Protein 3S6L (pdb70)

Organism: Burkholderia pseudomallei (strain 1710b) (NCBI:txid320372)

InterPro domains:
  IPR005594 Trimeric autotransporter adhesin YadA-like, C-terminal membrane anchor domain [PF03895] (1568-1626)
  IPR008635 Trimeric autotransporter adhesin YadA-like, stalk domain [PF05662] (474-515)
  IPR008635 Trimeric autotransporter adhesin YadA-like, stalk domain [PF05662] (814-853)
  IPR008635 Trimeric autotransporter adhesin YadA-like, stalk domain [PF05662] (1276-1317)
  IPR008635 Trimeric autotransporter adhesin YadA-like, stalk domain [PF05662] (1521-1562)
  IPR008640 Trimeric autotransporter adhesin YadA-like, head domain [PF05658] (141-167)
  IPR008640 Trimeric autotransporter adhesin YadA-like, head domain [PF05658] (169-194)
  IPR008640 Trimeric autotransporter adhesin YadA-like, head domain [PF05658] (197-223)
  IPR008640 Trimeric autotransporter adhesin YadA-like, head domain [PF05658] (250-276)
  IPR008640 Trimeric autotransporter adhesin YadA-like, head domain [PF05658] (296-322)
  IPR008640 Trimeric autotransporter adhesin YadA-like, head domain [PF05658] (324-347)
  IPR008640 Trimeric autotransporter adhesin YadA-like, head domain [PF05658] (352-376)
  IPR008640 Trimeric autotransporter adhesin YadA-like, head domain [PF05658] (380-404)
  IPR008640 Trimeric autotransporter adhesin YadA-like, head domain [PF05658] (412-434)
  IPR008640 Trimeric autotransporter adhesin YadA-like, head domain [PF05658] (1099-1123)
  IPR008640 Trimeric autotransporter adhesin YadA-like, head domain [PF05658] (1141-1164)
  IPR008640 Trimeric autotransporter adhesin YadA-like, head domain [PF05658] (1169-1193)
  IPR008640 Trimeric autotransporter adhesin YadA-like, head domain [PF05658] (1197-1223)
  IPR008640 Trimeric autotransporter adhesin YadA-like, head domain [PF05658] (1421-1445)
  IPR008640 Trimeric autotransporter adhesin YadA-like, head domain [PF05658] (1463-1489)

Solvent-accessible surface area: 28335 Å² total; per-residue (Å²): 69,119,63,41,119,135,22,12,2,8,7,5,98,66,5,86,11,72,22,18,45,0,0,0,4,0,6,54,1,36,0,59,3,59,29,0,0,0,0,0,29,44,1,48,0,43,5,72,62,0,0,0,0,0,12,43,1,40,0,56,2,59,6,0,0,0,0,0,18,33,1,10,0,42,6,80,9,0,0,0,1,0,27,17,0,10,0,18,5,74,40,0,0,0,1,0,2,51,0,3,0,0,0,52,41,2,0,0,2,1,2,62,0,23,1,41,29,69,73,1,0,1,0,2,28,151,68,93,47,5,37,0,16,22,0,20,71,8,115,84,15,38,2,0,0,1,7,79,35,7,120,52,21,66,136,79,106,67,34,123,130,21,7,2,2,13,19,91,70,15,70,0,70,21,13,48,0,0,0,4,0,6,57,0,32,0,57,2,60,27,0,0,0,0,0,28,42,1,56,0,45,5,74,64,0,0,0,0,0,9,44,0,38,0,56,2,56,7,0,0,0,0,0,20,31,1,12,0,45,7,79,13,0,0,0,1,0,27,17,1,7,0,24,6,73,46,0,0,0,0,0,0,40,0,2,0,4,4,68,42,1,0,0,1,0,3,54,0,24,2,52,28,86,53,1,0,2,1,2,31,153,66,94,48,6,36,0,13,18,0,20,72,7,118,86,14,39,2,0,0,1,7,82,35,6,147,69,84,67,124,61,46,122,137,18,12,2,8,9,5,112,59,5,84,9,70,19,19,47,0,0,0,4,0,5,56,0,35,0,57,4,61,26,0,0,0,0,0,28,42,0,60,0,44,5,71,62,0,0,0,0,0,11,45,0,42,0,58,3,58,7,0,0,0,0,0,16,33,1,10,0,63,7,79,10,0,0,0,2,0,28,20,1,71,0,42,6,76,40,0,0,0,0,0,3,95,0,38,0,51,9,75,43,1,0,0,2,0,2,81,0,63,1,86,30,75,76,1,0,0,0,3,28,92,67,124,39,5,36,0,14,20,0,20,72,7,116,84,16,38,2,0,0,1,7,82,34,6,119,55,54,109,131,142,120,108,51,119,135,44,12,46,8,24,36,141,60,5,82,8,70,25,17,92,0,49,0,56,18,24,53,0,37,0,56,3,60,67,0,50,1,91,17,89,43,1,57,0,43,4,75,108,0,39,0,54,20,75,43,0,40,0,54,3,57,37,0,49,0,40,19,76,31,1,11,0,61,7,78,36,0,39,3,122,12,80,20,1,16,0,25,6,76,80,0,42,0,72,16,42,54,0,4,0,3,0,54,80,3,18,0,57,20,45,86,0,24,1,32,50,77,113,37,83,24,77,6,38,148,65,95,128,114,210,102,76,158,58,81,80,20,158,101,87,146,66,69,83,24,105,108,62,104,145,45,98,104,83,99,120,108,146,118,106,51,122,129,44,13,46,6,26,36,142,67,4,82,8,72,22,10,95,0,47,0,56,17,24,57,0,38,0,57,2,59,62,0,48,1,92,17,89,41,1,56,0,44,8,74,108,0,37,0,55,19,74,44,1,43,0,53,2,59,35,0,47,0,41,19,75,34,1,9,0,46,7,76,34,0,40,3,122,12,80,16,0,10,0,19,6,76,83,0,43,0,71,18,39,50,0,3,0,0,0,50,87,3,18,0,57,18,48,80,0,28,1,44,50,76,112,37,82,24,74,6,38,158,64,95,129,113,209,103,76,159,59,80,80,20,159,99,85,146,66,69,84,24,101,110,61,105,143,44,110,147,102,131

Secondary structure (DSSP, 8-state):
-EE-TTS-EEESTT-EE-SSS-EEESTT-EE-STT-EEESTT-B--STT-EEESTT-B--STT-EEESTT-B--STT-EEESTT-EE-STT-EEESTT-EE-STT-EEESTT-EE-STTEEESSBTTB-BEEESBPPP-STTSBPBHHHHHHH--/-EE-TTS-EEESTT-EE-SSS-EEESTT-EE-STT-EEESTT-EE-STT-EEESTT-B--STT-EEESTT-B--STT-EEESTT-EE-STT-EEESTT-EE-STT-EEESTT-EE-STTEEESSBTTB-BEEESBPPP-STTSBPBHHHHHT-/-EE-TTS-EEESTT-EE-SSS-EEESTT-EE-STT-EEESTT-EE-STT-EEESTT-EE-STT-EEESTT-B--STT-EEESTT-EE-STT-EEESTT-EE-STT-EEESTT-EE-STTEEESSBTTB-BEEESBPPP-STTSBPBHHHHHHH--/-EE-TTS-EEESTT-EE-SSS-EEESTT-EE-STT-EEESTT-EE-STT-EEESTT-EE-STT-EEESTT-B--STT-EEESTT-EE-STT-EEESTT-EE-STT-EEESTT-EE-STT-EESSBTTB-----S-PPP-STTSPP-HHHHHHHHHHH-/-EE-TTS-EEESTT-EE-SSS-EEESTT-EE-STT-EEESTT-EE-STT-EEESTT-EE-STT-EEESTT-EE-STT-EEESTT-EE-STT-EEESTT-EE-STT-EEESTT-EE-STT-EESS-TT------S-PPP-STTSPP-HHHHHHHHH-

CATH classification: 2.150.10.10

Sequence (777 aa):
VRTSSLGDTSAGNGANASGGNGTAVGGAASASGTDATALGQASNASGNHSTALGQASSASGSGSTAVGQGAGAPGDGASAFGQGALASGTDSTALGAHSTAAAPNSAAIGANSVASAPNSVSFGSRGHERRLTNVAPGIDGTDAANMNQLWGVQSVRTSSLGDTSAGNGANASGGNGTAVGGAASASGTDATALGQASNASGNHSTALGQASSASGSGSTAVGQGAGAPGDGASAFGQGALASGTDSTALGAHSTAAAPNSAAIGANSVASAPNSVSFGSRGHERRLTNVAPGIDGTDAANMNQLWGVVRTSSLGDTSAGNGANASGGNGTAVGGAASASGTDATALGQASNASGNHSTALGQASSASGSGSTAVGQGAGAPGDGASAFGQGALASGTDSTALGAHSTAAAPNSAAIGANSVASAPNSVSFGSRGHERRLTNVAPGIDGTDAANMNQLWGVQSVRTSSLGDTSAGNGANASGGNGTAVGGAASASGTDATALGQASNASGNHSTALGQASSASGSGSTAVGQGAGAPGDGASAFGQGALASGTDSTALGAHSTAAAPNSAAIGANSVASAPNSVSFGSRGHERRLTNVAPGIDGTDAANMNQLWGVQSSVDVRTSSLGDTSAGNGANASGGNGTAVGGAASASGTDATALGQASNASGNHSTALGQASSASGSGSTAVGQGAGAPGDGASAFGQGALASGTDSTALGAHSTAAAPNSAAIGANSVASAPNSVSFGSRGHERRLTNVAPGIDGTDAANMNQLWGVQSS

B-factor: mean 24.87, std 8.52, range [2.0, 108.97]

Radius of gyration: 27.1 Å; Cα contacts (8 Å, |Δi|>4): 3332; chains: 5; bounding box: 103×67×65 Å

Nearest PDB structures (foldseek):
  3s6l-assembly2_D  TM=1.005E+00  e=2.474E-25  Burkholderia pseudomallei 1710b
  7o23-assembly1_A  TM=7.208E-01  e=6.051E-11  Burkholderia pseudomallei 1026b
  2yo3-assembly1_C  TM=9.864E-01  e=4.115E-05  Saccharomyces cerevisiae
  2yo3-assembly1_A  TM=9.088E-01  e=3.118E-05  Saccharomyces cerevisiae
  3wp8-assembly1_A-3  TM=7.854E-01  e=1.057E-04  Acinetobacter sp. Tol 5

Structure (mmCIF, N/CA/C/O backbone):
data_3S6L
#
_entry.id   3S6L
#
_cell.length_a   144.000
_cell.length_b   144.000
_cell.length_c   144.000
_cell.angle_alpha   90.000
_cell.angle_beta   90.000
_cell.angle_gamma   90.000
#
_symmetry.space_group_name_H-M   'P 21 3'
#
loop_
_entity.id
_entity.type
_entity.pdbx_description
1 polymer 'Hep_Hag family'
2 non-polymer 'IODIDE ION'
3 non-polymer 'ZINC ION'
4 non-polymer 'CHLORIDE ION'
5 water water
#
loop_
_atom_site.group_PDB
_atom_site.id
_atom_site.type_symbol
_atom_site.label_atom_id
_atom_site.label_alt_id
_atom_site.label_comp_id
_atom_site.label_asym_id
_atom_site.label_entity_id
_atom_site.label_seq_id
_atom_site.pdbx_PDB_ins_code
_atom_site.Cartn_x
_atom_site.Cartn_y
_atom_site.Cartn_z
_atom_site.occupancy
_atom_site.B_iso_or_equiv
_atom_site.auth_seq_id
_atom_site.auth_comp_id
_atom_site.auth_asym_id
_atom_site.auth_atom_id
_atom_site.pdbx_PDB_model_num
ATOM 1 N N . VAL A 1 16 ? 10.351 70.443 40.134 1.00 30.14 11 VAL A N 1
ATOM 2 C CA . VAL A 1 16 ? 9.092 69.815 39.569 1.00 30.38 11 VAL A CA 1
ATOM 3 C C . VAL A 1 16 ? 8.719 70.358 38.180 1.00 30.72 11 VAL A C 1
ATOM 4 O O . VAL A 1 16 ? 8.316 71.505 38.055 1.00 32.09 11 VAL A O 1
ATOM 8 N N . ARG A 1 17 ? 8.837 69.546 37.136 1.00 30.10 12 ARG A N 1
ATOM 9 C CA . ARG A 1 17 ? 8.437 70.005 35.807 1.00 30.80 12 ARG A CA 1
ATOM 10 C C . ARG A 1 17 ? 7.086 69.392 35.428 1.00 30.66 12 ARG A C 1
ATOM 11 O O . ARG A 1 17 ? 6.800 68.235 35.755 1.00 30.24 12 ARG A O 1
ATOM 19 N N . THR A 1 18 ? 6.247 70.171 34.768 1.00 30.78 13 THR A N 1
ATOM 20 C CA . THR A 1 18 ? 4.926 69.692 34.391 1.00 31.95 13 THR A CA 1
ATOM 21 C C . THR A 1 18 ? 4.655 69.951 32.897 1.00 32.64 13 THR A C 1
ATOM 22 O O . THR A 1 18 ? 5.210 70.882 32.307 1.00 32.84 13 THR A O 1
ATOM 26 N N . SER A 1 19 ? 3.843 69.114 32.259 1.00 32.67 14 SER A N 1
ATOM 27 C CA . SER A 1 19 ? 3.455 69.414 30.870 1.00 33.58 14 SER A CA 1
ATOM 28 C C . SER A 1 19 ? 1.952 69.720 30.787 1.00 34.29 14 SER A C 1
ATOM 29 O O . SER A 1 19 ? 1.191 69.415 31.714 1.00 34.64 14 SER A O 1
ATOM 32 N N . SER A 1 20 ? 1.528 70.278 29.655 1.00 34.64 15 SER A N 1
ATOM 33 C CA . SER A 1 20 ? 0.116 70.496 29.365 1.00 34.87 15 SER A CA 1
ATOM 34 C C . SER A 1 20 ? -0.609 69.182 29.067 1.00 34.51 15 SER A C 1
ATOM 35 O O . SER A 1 20 ? -1.830 69.175 28.880 1.00 34.69 15 SER A O 1
ATOM 38 N N . LEU A 1 21 ? 0.131 68.078 29.009 1.00 33.09 16 LEU A N 1
ATOM 39 C CA . LEU A 1 21 ? -0.481 66.776 28.685 1.00 32.89 16 LEU A CA 1
ATOM 40 C C . LEU A 1 21 ? -0.462 65.839 29.897 1.00 31.12 16 LEU A C 1
ATOM 41 O O . LEU A 1 21 ? -0.458 64.612 29.754 1.00 30.87 16 LEU A O 1
ATOM 46 N N . GLY A 1 22 ? -0.444 66.454 31.080 1.00 29.80 17 GLY A N 1
ATOM 47 C CA . GLY A 1 22 ? -0.555 65.772 32.344 1.00 27.90 17 GLY A CA 1
ATOM 48 C C . GLY A 1 22 ? 0.678 65.034 32.842 1.00 26.55 17 GLY A C 1
ATOM 49 O O . GLY A 1 22 ? 0.557 64.184 33.698 1.00 26.14 17 GLY A O 1
ATOM 50 N N . ASP A 1 23 ? 1.856 65.368 32.330 1.00 26.16 18 ASP A N 1
ATOM 51 C CA . ASP A 1 23 ? 3.103 64.751 32.795 1.00 25.65 18 ASP A CA 1
ATOM 52 C C . ASP A 1 23 ? 3.684 65.494 33.987 1.00 25.31 18 ASP A C 1
ATOM 53 O O . ASP A 1 23 ? 3.533 66.714 34.068 1.00 25.81 18 ASP A O 1
ATOM 58 N N . THR A 1 24 ? 4.334 64.754 34.898 1.00 24.38 19 THR A N 1
ATOM 59 C CA . THR A 1 24 ? 5.056 65.311 36.047 1.00 24.32 19 THR A CA 1
ATOM 60 C C . THR A 1 24 ? 6.385 64.616 36.218 1.00 24.50 19 THR A C 1
ATOM 61 O O . THR A 1 24 ? 6.464 63.387 36.168 1.00 24.54 19 THR A O 1
ATOM 65 N N . SER A 1 25 ? 7.443 65.392 36.414 1.00 25.07 20 SER A N 1
ATOM 66 C CA . SER A 1 25 ? 8.743 64.812 36.748 1.00 25.13 20 SER A CA 1
ATOM 67 C C . SER A 1 25 ? 9.512 65.633 37.774 1.00 25.21 20 SER A C 1
ATOM 68 O O . SER A 1 25 ? 9.443 66.867 37.783 1.00 25.28 20 SER A O 1
ATOM 71 N N . ALA A 1 26 ? 10.243 64.928 38.640 1.00 24.66 21 ALA A N 1
ATOM 72 C CA . ALA A 1 26 ? 11.135 65.558 39.616 1.00 24.54 21 ALA A CA 1
ATOM 73 C C . ALA A 1 26 ? 12.364 64.676 39.803 1.00 24.79 21 ALA A C 1
ATOM 74 O O . ALA A 1 26 ? 12.231 63.438 39.927 1.00 24.00 21 ALA A O 1
ATOM 76 N N . GLY A 1 27 ? 13.534 65.314 39.847 1.00 25.01 22 GLY A N 1
ATOM 77 C CA . GLY A 1 27 ? 14.821 64.624 40.025 1.00 26.47 22 GLY A CA 1
ATOM 78 C C . GLY A 1 27 ? 15.757 64.990 38.892 1.00 27.58 22 GLY A C 1
ATOM 79 O O . GLY A 1 27 ? 15.292 65.377 37.824 1.00 27.18 22 GLY A O 1
ATOM 80 N N . ASN A 1 28 ? 17.071 64.911 39.117 1.00 29.30 23 ASN A N 1
ATOM 81 C CA . ASN A 1 28 ? 18.023 65.152 38.030 1.00 31.26 23 ASN A CA 1
ATOM 82 C C . ASN A 1 28 ? 17.786 64.207 36.862 1.00 30.73 23 ASN A C 1
ATOM 83 O O . ASN A 1 28 ? 17.872 62.983 37.033 1.00 29.91 23 ASN A O 1
ATOM 88 N N . GLY A 1 29 ? 17.451 64.775 35.692 1.00 30.41 24 GLY A N 1
ATOM 89 C CA . GLY A 1 29 ? 17.252 63.972 34.472 1.00 29.70 24 GLY A CA 1
ATOM 90 C C . GLY A 1 29 ? 15.963 63.146 34.483 1.00 29.44 24 GLY A C 1
ATOM 91 O O . GLY A 1 29 ? 15.799 62.242 33.672 1.00 29.78 24 GLY A O 1
ATOM 92 N N . ALA A 1 30 ? 15.043 63.445 35.396 1.00 28.17 25 ALA A N 1
ATOM 93 C CA . ALA A 1 30 ? 13.743 62.772 35.406 1.00 27.61 25 ALA A CA 1
ATOM 94 C C . ALA A 1 30 ? 12.903 63.200 34.202 1.00 27.55 25 ALA A C 1
ATOM 95 O O . ALA A 1 30 ? 12.917 64.357 33.810 1.00 27.88 25 ALA A O 1
ATOM 97 N N . ASN A 1 31 ? 12.189 62.267 33.590 1.00 27.66 26 ASN A N 1
ATOM 98 C CA . ASN A 1 31 ? 11.450 62.602 32.374 1.00 28.92 26 ASN A CA 1
ATOM 99 C C . ASN A 1 31 ? 10.204 61.751 32.181 1.00 28.02 26 ASN A C 1
ATOM 100 O O . ASN A 1 31 ? 10.251 60.514 32.154 1.00 27.67 26 ASN A O 1
ATOM 105 N N . ALA A 1 32 ? 9.081 62.445 32.079 1.00 27.35 27 ALA A N 1
ATOM 106 C CA . ALA A 1 32 ? 7.800 61.834 31.873 1.00 26.34 27 ALA A CA 1
ATOM 107 C C . ALA A 1 32 ? 7.318 62.423 30.546 1.00 26.84 27 ALA A C 1
ATOM 108 O O . ALA A 1 32 ? 7.019 63.602 30.462 1.00 26.98 27 ALA A O 1
ATOM 110 N N . SER A 1 33 ? 7.277 61.621 29.497 1.00 27.15 28 SER A N 1
ATOM 111 C CA . SER A 1 33 ? 7.004 62.179 28.183 1.00 28.72 28 SER A CA 1
ATOM 112 C C . SER A 1 33 ? 5.881 61.484 27.406 1.00 28.69 28 SER A C 1
ATOM 113 O O . SER A 1 33 ? 5.768 61.674 26.203 1.00 29.69 28 SER A O 1
ATOM 116 N N . GLY A 1 34 ? 5.071 60.664 28.061 1.00 27.57 29 GLY A N 1
ATOM 117 C CA . GLY A 1 34 ? 4.139 59.833 27.323 1.00 26.77 29 GLY A CA 1
ATOM 118 C C . GLY A 1 34 ? 2.700 60.300 27.328 1.00 26.85 29 GLY A C 1
ATOM 119 O O . GLY A 1 34 ? 1.899 59.841 26.506 1.00 28.18 29 GLY A O 1
ATOM 120 N N . GLY A 1 35 ? 2.372 61.228 28.224 1.00 25.89 30 GLY A N 1
ATOM 121 C CA . GLY A 1 35 ? 0.992 61.657 28.421 1.00 25.03 30 GLY A CA 1
ATOM 122 C C . GLY A 1 35 ? 0.556 61.001 29.721 1.00 24.39 30 GLY A C 1
ATOM 123 O O . GLY A 1 35 ? 0.690 59.762 29.884 1.00 23.60 30 GLY A O 1
ATOM 124 N N . ASN A 1 36 ? 0.052 61.828 30.637 1.00 23.11 31 ASN A N 1
ATOM 125 C CA . ASN A 1 36 ? -0.333 61.407 31.982 1.00 22.39 31 ASN A CA 1
ATOM 126 C C . ASN A 1 36 ? 0.778 60.599 32.656 1.00 21.53 31 ASN A C 1
ATOM 127 O O . ASN A 1 36 ? 0.533 59.648 33.376 1.00 20.51 31 ASN A O 1
ATOM 132 N N . GLY A 1 37 ? 2.017 61.000 32.405 1.00 22.05 32 GLY A N 1
ATOM 133 C CA . GLY A 1 37 ? 3.166 60.314 32.959 1.00 21.30 32 GLY A CA 1
ATOM 134 C C . GLY A 1 37 ? 3.651 60.927 34.241 1.00 20.77 32 GLY A C 1
ATOM 135 O O . GLY A 1 37 ? 3.402 62.094 34.518 1.00 21.38 32 GLY A O 1
ATOM 136 N N . THR A 1 38 ? 4.330 60.122 35.045 1.00 20.17 33 THR A N 1
ATOM 137 C CA . THR A 1 38 ? 4.910 60.614 36.285 1.00 19.84 33 THR A CA 1
ATOM 138 C C . THR A 1 38 ? 6.211 59.890 36.458 1.00 20.09 33 THR A C 1
ATOM 139 O O . THR A 1 38 ? 6.306 58.673 36.283 1.00 20.02 33 THR A O 1
ATOM 143 N N . ALA A 1 39 ? 7.239 60.647 36.766 1.00 20.50 34 ALA A N 1
ATOM 144 C CA . ALA A 1 39 ? 8.578 60.080 36.823 1.00 21.09 34 ALA A CA 1
ATOM 145 C C . ALA A 1 39 ? 9.288 60.801 37.934 1.00 21.41 34 ALA A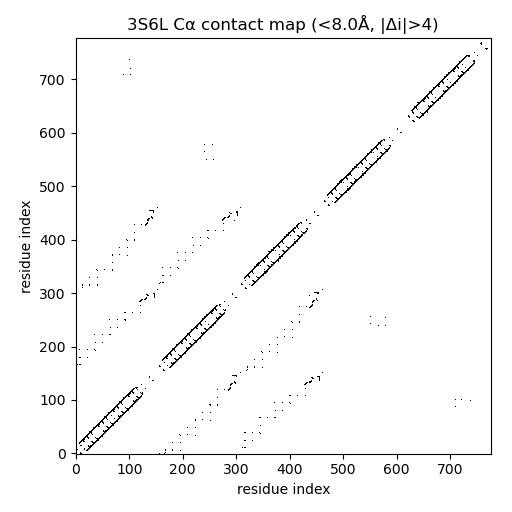 C 1
ATOM 146 O O . ALA A 1 39 ? 9.569 62.007 37.816 1.00 22.86 34 ALA A O 1
ATOM 148 N N . VAL A 1 40 ? 9.580 60.080 39.005 1.00 21.30 35 VAL A N 1
ATOM 149 C CA . VAL A 1 40 ? 10.182 60.709 40.168 1.00 21.28 35 VAL A CA 1
ATOM 150 C C . VAL A 1 40 ? 11.432 59.966 40.617 1.00 21.15 35 VAL A C 1
ATOM 151 O O . VAL A 1 40 ? 11.378 58.776 40.907 1.00 20.78 35 VAL A O 1
ATOM 155 N N . GLY A 1 41 ? 12.556 60.685 40.642 1.00 21.54 36 GLY A N 1
ATOM 156 C CA . GLY A 1 41 ? 13.851 60.111 40.963 1.00 22.37 36 GLY A CA 1
ATOM 157 C C . GLY A 1 41 ? 14.963 60.433 39.956 1.00 23.15 36 GLY A C 1
ATOM 158 O O . GLY A 1 41 ? 14.706 60.812 38.804 1.00 22.89 36 GLY A O 1
ATOM 159 N N . GLY A 1 42 ? 16.204 60.260 40.400 1.00 23.03 37 GLY A N 1
ATOM 160 C CA . GLY A 1 42 ? 17.375 60.500 39.536 1.00 24.30 37 GLY A CA 1
ATOM 161 C C . GLY A 1 42 ? 17.302 59.630 38.296 1.00 24.21 37 GLY A C 1
ATOM 162 O O . GLY A 1 42 ? 17.230 58.396 38.392 1.00 23.54 37 GLY A O 1
ATOM 163 N N . ALA A 1 43 ? 17.302 60.280 37.135 1.00 24.37 38 ALA A N 1
ATOM 164 C CA . ALA A 1 43 ? 17.188 59.581 35.863 1.00 24.95 38 ALA A CA 1
ATOM 165 C C . ALA A 1 43 ? 15.947 58.673 35.777 1.00 24.92 38 ALA A C 1
ATOM 166 O O . ALA A 1 43 ? 15.911 57.777 34.937 1.00 25.37 38 ALA A O 1
ATOM 168 N N . ALA A 1 44 ? 14.922 58.916 36.612 1.00 24.35 39 ALA A N 1
ATOM 169 C CA . ALA A 1 44 ? 13.651 58.201 36.448 1.00 23.61 39 ALA A CA 1
ATOM 170 C C . ALA A 1 44 ? 13.038 58.500 35.084 1.00 24.00 39 ALA A C 1
ATOM 171 O O . ALA A 1 44 ? 13.048 59.647 34.617 1.00 23.82 39 ALA A O 1
ATOM 173 N N . SER A 1 45 ? 12.446 57.486 34.463 1.00 23.71 40 SER A N 1
ATOM 174 C CA . SER A 1 45 ? 11.877 57.694 33.145 1.00 23.86 40 SER A CA 1
ATOM 175 C C . SER A 1 45 ? 10.466 57.100 32.979 1.00 23.69 40 SER A C 1
ATOM 176 O O . SER A 1 45 ? 10.214 55.958 33.312 1.00 24.88 40 SER A O 1
ATOM 179 N N . ALA A 1 46 ? 9.529 57.876 32.484 1.00 23.27 41 ALA A N 1
ATOM 180 C CA . ALA A 1 46 ? 8.222 57.340 32.207 1.00 23.14 41 ALA A CA 1
ATOM 181 C C . ALA A 1 46 ? 7.844 57.706 30.756 1.00 23.62 41 ALA A C 1
ATOM 182 O O . ALA A 1 46 ? 7.266 58.764 30.505 1.00 22.78 41 ALA A O 1
ATOM 184 N N . SER A 1 47 ? 8.189 56.837 29.803 1.00 23.96 42 SER A N 1
ATOM 185 C CA . SER A 1 47 ? 7.976 57.169 28.394 1.00 24.82 42 SER A CA 1
ATOM 186 C C . SER A 1 47 ? 6.724 56.556 27.764 1.00 25.16 42 SER A C 1
ATOM 187 O O . SER A 1 47 ? 6.315 57.001 26.697 1.00 26.07 42 SER A O 1
ATOM 190 N N . GLY A 1 48 ? 6.123 55.544 28.402 1.00 24.75 43 GLY A N 1
ATOM 191 C CA . GLY A 1 48 ? 4.918 54.890 27.847 1.00 25.01 43 GLY A CA 1
ATOM 192 C C . GLY A 1 48 ? 3.714 55.793 28.085 1.00 25.20 43 GLY A C 1
ATOM 193 O O . GLY A 1 48 ? 3.785 56.700 28.897 1.00 25.33 43 GLY A O 1
ATOM 194 N N . THR A 1 49 ? 2.597 55.572 27.413 1.00 25.35 44 THR A N 1
ATOM 195 C CA . THR A 1 49 ? 1.421 56.385 27.752 1.00 26.16 44 THR A CA 1
ATOM 196 C C . THR A 1 49 ? 0.885 55.995 29.152 1.00 24.36 44 THR A C 1
ATOM 197 O O . THR A 1 49 ? 0.898 54.821 29.491 1.00 23.81 44 THR A O 1
ATOM 201 N N . ASP A 1 50 ? 0.446 56.975 29.957 1.00 23.75 45 ASP A N 1
ATOM 202 C CA . ASP A 1 50 ? -0.171 56.716 31.275 1.00 22.78 45 ASP A CA 1
ATOM 203 C C . ASP A 1 50 ? 0.804 55.954 32.195 1.00 21.87 45 ASP A C 1
ATOM 204 O O . ASP A 1 50 ? 0.425 55.055 32.941 1.00 21.59 45 ASP A O 1
ATOM 209 N N . ALA A 1 51 ? 2.076 56.323 32.144 1.00 21.18 46 ALA A N 1
ATOM 210 C CA . ALA A 1 51 ? 3.107 55.500 32.762 1.00 20.10 46 ALA A CA 1
ATOM 211 C C . ALA A 1 51 ? 3.580 56.162 34.043 1.00 19.61 46 ALA A C 1
ATOM 212 O O . ALA A 1 51 ? 3.515 57.381 34.158 1.00 20.18 46 ALA A O 1
ATOM 214 N N . THR A 1 52 ? 4.050 55.363 34.998 1.00 18.68 47 THR A N 1
ATOM 215 C CA . THR A 1 52 ? 4.424 55.886 36.317 1.00 18.35 47 THR A CA 1
ATOM 216 C C . THR A 1 52 ? 5.712 55.224 36.773 1.00 18.28 47 THR A C 1
ATOM 217 O O . THR A 1 52 ? 5.773 54.003 36.887 1.00 18.84 47 THR A O 1
ATOM 221 N N . ALA A 1 53 ? 6.742 56.030 37.007 1.00 18.48 48 ALA A N 1
ATOM 222 C CA . ALA A 1 53 ? 8.066 55.543 37.431 1.00 18.51 48 ALA A CA 1
ATOM 223 C C . ALA A 1 53 ? 8.483 56.243 38.714 1.00 18.63 48 ALA A C 1
ATOM 224 O O . ALA A 1 53 ? 8.433 57.478 38.808 1.00 19.28 48 ALA A O 1
ATOM 226 N N . LEU A 1 54 ? 8.902 55.471 39.703 1.00 17.78 49 LEU A N 1
ATOM 227 C CA . LEU A 1 54 ? 9.376 56.067 40.931 1.00 17.91 49 LEU A CA 1
ATOM 228 C C . LEU A 1 54 ? 10.679 55.379 41.315 1.00 18.16 49 LEU A C 1
ATOM 229 O O . LEU A 1 54 ? 10.752 54.138 41.355 1.00 18.48 49 LEU A O 1
ATOM 234 N N . GLY A 1 55 ? 11.697 56.181 41.591 1.00 18.47 50 GLY A N 1
ATOM 235 C CA . GLY A 1 55 ? 12.997 55.674 42.027 1.00 18.89 50 GLY A CA 1
ATOM 236 C C . GLY A 1 55 ? 14.113 55.984 41.048 1.00 18.75 50 GLY A C 1
ATOM 237 O O . GLY A 1 55 ? 13.850 56.227 39.867 1.00 19.54 50 GLY A O 1
ATOM 238 N N . GLN A 1 56 ? 15.357 55.981 41.524 1.00 18.18 51 GLN A N 1
ATOM 239 C CA . GLN A 1 56 ? 16.499 56.315 40.651 1.00 19.43 51 GLN A CA 1
ATOM 240 C C . GLN A 1 56 ? 16.641 55.232 39.555 1.00 19.97 51 GLN A C 1
ATOM 241 O O . GLN A 1 56 ? 16.498 54.043 39.807 1.00 20.18 51 GLN A O 1
ATOM 247 N N . ALA A 1 57 ? 16.911 55.662 38.340 1.00 20.85 52 ALA A N 1
ATOM 248 C CA . ALA A 1 57 ? 16.936 54.780 37.152 1.00 21.82 52 ALA A CA 1
ATOM 249 C C . ALA A 1 57 ? 15.670 53.919 36.911 1.00 21.26 52 ALA A C 1
ATOM 250 O O . ALA A 1 57 ? 15.707 52.989 36.097 1.00 22.08 52 ALA A O 1
ATOM 252 N N . SER A 1 58 ? 14.557 54.223 37.584 1.00 21.55 53 SER A N 1
ATOM 253 C CA . SER A 1 58 ? 13.325 53.484 37.312 1.00 20.58 53 SER A CA 1
ATOM 254 C C . SER A 1 58 ? 12.851 53.769 35.883 1.00 21.53 53 SER A C 1
ATOM 255 O O . SER A 1 58 ? 13.092 54.864 35.311 1.00 21.04 53 SER A O 1
ATOM 258 N N . ASN A 1 59 ? 12.180 52.786 35.296 1.00 21.24 54 ASN A N 1
ATOM 259 C CA . ASN A 1 59 ? 11.875 52.882 33.883 1.00 22.78 54 ASN A CA 1
ATOM 260 C C . ASN A 1 59 ? 10.522 52.271 33.540 1.00 21.95 54 ASN A C 1
ATOM 261 O O . ASN A 1 59 ? 10.367 51.027 33.517 1.00 21.74 54 ASN A O 1
ATOM 266 N N . ALA A 1 60 ? 9.558 53.153 33.255 1.00 20.35 55 ALA A N 1
ATOM 267 C CA . ALA A 1 60 ? 8.231 52.727 32.886 1.00 19.05 55 ALA A CA 1
ATOM 268 C C . ALA A 1 60 ? 7.983 53.041 31.430 1.00 19.06 55 ALA A C 1
ATOM 269 O O . ALA A 1 60 ? 7.349 54.048 31.111 1.00 18.29 55 ALA A O 1
ATOM 271 N N . SER A 1 61 ? 8.446 52.162 30.544 1.00 18.94 56 SER A N 1
ATOM 272 C CA . SER A 1 61 ? 8.423 52.478 29.116 1.00 20.49 56 SER A CA 1
ATOM 273 C C . SER A 1 61 ? 7.259 51.789 28.412 1.00 21.05 56 SER A C 1
ATOM 274 O O . SER A 1 61 ? 6.915 52.143 27.294 1.00 21.68 56 SER A O 1
ATOM 277 N N . GLY A 1 62 ? 6.644 50.809 29.059 1.00 20.14 57 GLY A N 1
ATOM 278 C CA . GLY A 1 62 ? 5.426 50.263 28.492 1.00 20.93 57 GLY A CA 1
ATOM 279 C C . GLY A 1 62 ? 4.281 51.264 28.568 1.00 20.88 57 GLY A C 1
ATOM 280 O O . GLY A 1 62 ? 4.253 52.154 29.432 1.00 20.44 57 GLY A O 1
ATOM 281 N N . ASN A 1 63 ? 3.340 51.139 27.654 1.00 21.41 58 ASN A N 1
ATOM 282 C CA . ASN A 1 63 ? 2.099 51.869 27.779 1.00 22.42 58 ASN A CA 1
ATOM 283 C C . ASN A 1 63 ? 1.334 51.294 29.007 1.00 21.53 58 ASN A C 1
ATOM 284 O O . ASN A 1 63 ? 1.306 50.052 29.219 1.00 21.39 58 ASN A O 1
ATOM 289 N N . HIS A 1 64 ? 0.758 52.179 29.818 1.00 20.30 59 HIS A N 1
ATOM 290 C CA . HIS A 1 64 ? 0.060 51.777 31.065 1.00 20.69 59 HIS A CA 1
ATOM 291 C C . HIS A 1 64 ? 0.974 50.982 32.025 1.00 19.46 59 HIS A C 1
ATOM 292 O O . HIS A 1 64 ? 0.526 50.077 32.714 1.00 19.02 59 HIS A O 1
ATOM 299 N N . SER A 1 65 ? 2.256 51.323 32.043 1.00 18.59 60 SER A N 1
ATOM 300 C CA . SER A 1 65 ? 3.210 50.587 32.882 1.00 18.66 60 SER A CA 1
ATOM 301 C C . SER A 1 65 ? 3.523 51.344 34.169 1.00 17.82 60 SER A C 1
ATOM 302 O O . SER A 1 65 ? 3.355 52.568 34.240 1.00 17.52 60 SER A O 1
ATOM 305 N N . THR A 1 66 ? 3.931 50.595 35.190 1.00 16.88 61 THR A N 1
ATOM 306 C CA . THR A 1 66 ? 4.199 51.170 36.485 1.00 16.98 61 THR A CA 1
ATOM 307 C C . THR A 1 66 ? 5.503 50.557 37.022 1.00 16.53 61 THR A C 1
ATOM 308 O O . THR A 1 66 ? 5.623 49.346 37.181 1.00 16.47 61 THR A O 1
ATOM 312 N N . ALA A 1 67 ? 6.501 51.381 37.256 1.00 16.03 62 ALA A N 1
ATOM 313 C CA . ALA A 1 67 ? 7.786 50.846 37.723 1.00 16.63 62 ALA A CA 1
ATOM 314 C C . ALA A 1 67 ? 8.209 51.569 38.992 1.00 16.35 62 ALA A C 1
ATOM 315 O O . ALA A 1 67 ? 8.470 52.757 38.968 1.00 17.18 62 ALA A O 1
ATOM 317 N N . LEU A 1 68 ? 8.235 50.867 40.118 1.00 16.99 63 LEU A N 1
ATOM 318 C CA . LEU A 1 68 ? 8.425 51.558 41.418 1.00 16.74 63 LEU A CA 1
ATOM 319 C C . LEU A 1 68 ? 9.509 50.844 42.188 1.00 16.98 63 LEU A C 1
ATOM 320 O O . LEU A 1 68 ? 9.357 49.673 42.524 1.00 17.28 63 LEU A O 1
ATOM 325 N N . GLY A 1 69 ? 10.604 51.543 42.446 1.00 16.72 64 GLY A N 1
ATOM 326 C CA . GLY A 1 69 ? 11.766 50.942 43.063 1.00 17.13 64 GLY A CA 1
ATOM 327 C C . GLY A 1 69 ? 12.982 51.307 42.246 1.00 17.73 64 GLY A C 1
ATOM 328 O O . GLY A 1 69 ? 12.870 51.486 41.024 1.00 17.72 64 GLY A O 1
ATOM 329 N N . GLN A 1 70 ? 14.132 51.431 42.914 1.00 17.80 65 GLN A N 1
ATOM 330 C CA . GLN A 1 70 ? 15.366 51.815 42.247 1.00 19.10 65 GLN A CA 1
ATOM 331 C C . GLN A 1 70 ? 15.712 50.766 41.177 1.00 19.69 65 GLN A C 1
ATOM 332 O O . GLN A 1 70 ? 15.690 49.552 41.437 1.00 19.83 65 GLN A O 1
ATOM 338 N N . ALA A 1 71 ? 16.002 51.243 39.976 1.00 19.37 66 ALA A N 1
ATOM 339 C CA . ALA A 1 71 ? 16.336 50.378 38.860 1.00 19.98 66 ALA A CA 1
ATOM 340 C C . ALA A 1 71 ? 15.217 49.400 38.489 1.00 19.60 66 ALA A C 1
ATOM 341 O O . ALA A 1 71 ? 15.480 48.429 37.838 1.00 20.30 66 ALA A O 1
ATOM 343 N N . SER A 1 72 ? 13.962 49.654 38.860 1.00 19.28 67 SER A N 1
ATOM 344 C CA . SER A 1 72 ? 12.897 48.754 38.378 1.00 19.05 67 SER A CA 1
ATOM 345 C C . SER A 1 72 ? 12.591 49.031 36.901 1.00 19.18 67 SER A C 1
ATOM 346 O O . SER A 1 72 ? 12.908 50.107 36.386 1.00 19.54 67 SER A O 1
ATOM 349 N N . SER A 1 73 ? 11.973 48.076 36.227 1.00 18.47 68 SER A N 1
ATOM 350 C CA . SER A 1 73 ? 11.670 48.245 34.809 1.00 19.46 68 SER A CA 1
ATOM 351 C C . SER A 1 73 ? 10.344 47.575 34.482 1.00 18.83 68 SER A C 1
ATOM 352 O O . SER A 1 73 ? 10.089 46.436 34.902 1.00 19.43 68 SER A O 1
ATOM 355 N N . ALA A 1 74 ? 9.487 48.299 33.783 1.00 18.08 69 ALA A N 1
ATOM 356 C CA . ALA A 1 74 ? 8.207 47.782 33.319 1.00 18.10 69 ALA A CA 1
ATOM 357 C C . ALA A 1 74 ? 8.077 48.211 31.871 1.00 18.79 69 ALA A C 1
ATOM 358 O O . ALA A 1 74 ? 7.580 49.293 31.604 1.00 18.73 69 ALA A O 1
ATOM 360 N N . SER A 1 75 ? 8.564 47.372 30.949 1.00 19.83 70 SER A N 1
ATOM 361 C CA . SER A 1 75 ? 8.652 47.731 29.538 1.00 20.70 70 SER A CA 1
ATOM 362 C C . SER A 1 75 ? 7.540 47.070 28.724 1.00 20.74 70 SER A C 1
ATOM 363 O O . SER A 1 75 ? 7.306 47.435 27.563 1.00 21.32 70 SER A O 1
ATOM 366 N N . GLY A 1 76 ? 6.894 46.080 29.324 1.00 20.08 71 GLY A N 1
ATOM 367 C CA . GLY A 1 76 ? 5.755 45.454 28.705 1.00 21.67 71 GLY A CA 1
ATOM 368 C C . GLY A 1 76 ? 4.524 46.353 28.706 1.00 22.46 71 GLY A C 1
ATOM 369 O O . GLY A 1 76 ? 4.375 47.248 29.553 1.00 22.49 71 GLY A O 1
ATOM 370 N N . SER A 1 77 ? 3.635 46.116 27.753 1.00 22.88 72 SER A N 1
ATOM 371 C CA . SER A 1 77 ? 2.353 46.814 27.712 1.00 23.12 72 SER A CA 1
ATOM 372 C C . SER A 1 77 ? 1.515 46.418 28.918 1.00 21.55 72 SER A C 1
ATOM 373 O O . SER A 1 77 ? 1.286 45.248 29.159 1.00 21.23 72 SER A O 1
ATOM 376 N N . GLY A 1 78 ? 1.071 47.399 29.697 1.00 21.56 73 GLY A N 1
ATOM 377 C CA . GLY A 1 78 ? 0.211 47.125 30.870 1.00 20.16 73 GLY A CA 1
ATOM 378 C C . GLY A 1 78 ? 0.959 46.334 31.928 1.00 19.60 73 GLY A C 1
ATOM 379 O O . GLY A 1 78 ? 0.380 45.501 32.620 1.00 19.48 73 GLY A O 1
ATOM 380 N N . SER A 1 79 ? 2.249 46.595 32.049 1.00 18.65 74 SER A N 1
ATOM 381 C CA . SER A 1 79 ? 3.107 45.873 32.996 1.00 18.32 74 SER A CA 1
ATOM 382 C C . SER A 1 79 ? 3.348 46.687 34.277 1.00 17.64 74 SER A C 1
ATOM 383 O O . SER A 1 79 ? 3.279 47.922 34.273 1.00 17.61 74 SER A O 1
ATOM 386 N N . THR A 1 80 ? 3.679 45.983 35.349 1.00 17.11 75 THR A N 1
ATOM 387 C CA . THR A 1 80 ? 3.844 46.585 36.668 1.00 16.29 75 THR A CA 1
ATOM 388 C C . THR A 1 80 ? 5.047 45.884 37.301 1.00 16.81 75 THR A C 1
ATOM 389 O O . THR A 1 80 ? 5.119 44.635 37.343 1.00 16.71 75 THR A O 1
ATOM 393 N N . ALA A 1 81 ? 6.017 46.673 37.764 1.00 16.31 76 ALA A N 1
ATOM 394 C CA . ALA A 1 81 ? 7.186 46.108 38.444 1.00 15.88 76 ALA A CA 1
ATOM 395 C C . ALA A 1 81 ? 7.400 46.915 39.695 1.00 15.56 76 ALA A C 1
ATOM 396 O O . ALA A 1 81 ? 7.559 48.152 39.609 1.00 15.83 76 ALA A O 1
ATOM 398 N N . VAL A 1 82 ? 7.365 46.238 40.851 1.00 15.37 77 VAL A N 1
ATOM 399 C CA . VAL A 1 82 ? 7.459 46.929 42.141 1.00 16.24 77 VAL A CA 1
ATOM 400 C C . VAL A 1 82 ? 8.479 46.203 43.038 1.00 17.38 77 VAL A C 1
ATOM 401 O O . VAL A 1 82 ? 8.298 45.009 43.389 1.00 17.69 77 VAL A O 1
ATOM 405 N N . GLY A 1 83 ? 9.544 46.928 43.400 1.00 17.36 78 GLY A N 1
ATOM 406 C CA . GLY A 1 83 ? 10.658 46.377 44.155 1.00 17.73 78 GLY A CA 1
ATOM 407 C C . GLY A 1 83 ? 11.950 46.839 43.502 1.00 18.92 78 GLY A C 1
ATOM 408 O O . GLY A 1 83 ? 12.003 47.059 42.280 1.00 19.22 78 GLY A O 1
ATOM 409 N N . GLN A 1 84 ? 13.001 47.012 44.299 1.00 19.06 79 GLN A N 1
ATOM 410 C CA . GLN A 1 84 ? 14.280 47.383 43.718 1.00 19.44 79 G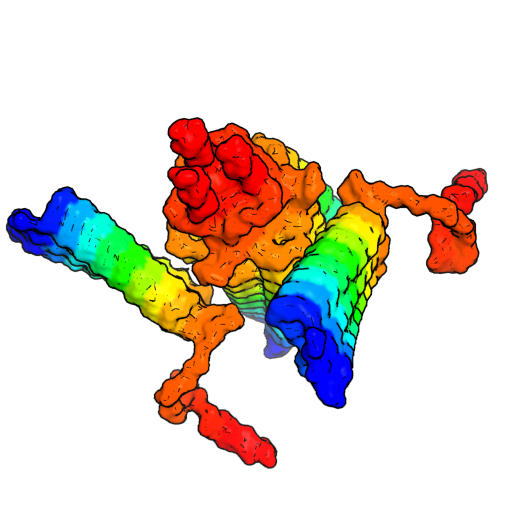LN A CA 1
ATOM 411 C C . GLN A 1 84 ? 14.663 46.332 42.658 1.00 19.58 79 GLN A C 1
ATOM 412 O O . GLN A 1 84 ? 14.557 45.113 42.880 1.00 19.75 79 GLN A O 1
ATOM 418 N N . GLY A 1 85 ? 15.093 46.809 41.496 1.00 20.03 80 GLY A N 1
ATOM 419 C CA . GLY A 1 85 ? 15.541 45.901 40.440 1.00 21.58 80 GLY A CA 1
ATOM 420 C C . GLY A 1 85 ? 14.479 44.919 39.936 1.00 21.57 80 GLY A C 1
ATOM 421 O O . GLY A 1 85 ? 14.833 43.940 39.295 1.00 22.73 80 GLY A O 1
ATOM 422 N N . ALA A 1 86 ? 13.193 45.191 40.188 1.00 20.22 81 ALA A N 1
ATOM 423 C CA . ALA A 1 86 ? 12.131 44.323 39.697 1.00 19.69 81 ALA A CA 1
ATOM 424 C C . ALA A 1 86 ? 11.885 44.573 38.223 1.00 19.17 81 ALA A C 1
ATOM 425 O O . ALA A 1 86 ? 12.052 45.680 37.755 1.00 19.42 81 ALA A O 1
ATOM 427 N N . GLY A 1 87 ? 11.470 43.535 37.505 1.00 18.13 82 GLY A N 1
ATOM 428 C CA . GLY A 1 87 ? 11.309 43.618 36.069 1.00 18.08 82 GLY A CA 1
ATOM 429 C C . GLY A 1 87 ? 10.018 43.001 35.548 1.00 17.80 82 GLY A C 1
ATOM 430 O O . GLY A 1 87 ? 9.631 41.912 35.937 1.00 17.00 82 GLY A O 1
ATOM 431 N N . ALA A 1 88 ? 9.371 43.708 34.636 1.00 17.91 83 ALA A N 1
ATOM 432 C CA . ALA A 1 88 ? 8.183 43.188 33.962 1.00 18.48 83 ALA A CA 1
ATOM 433 C C . ALA A 1 88 ? 8.212 43.483 32.461 1.00 18.49 83 ALA A C 1
ATOM 434 O O . ALA A 1 88 ? 7.515 44.393 32.000 1.00 19.72 83 ALA A O 1
ATOM 436 N N . PRO A 1 89 ? 9.047 42.757 31.679 1.00 19.60 84 PRO A N 1
ATOM 437 C CA . PRO A 1 89 ? 9.063 43.017 30.213 1.00 19.07 84 PRO A CA 1
ATOM 438 C C . PRO A 1 89 ? 7.864 42.447 29.468 1.00 20.10 84 PRO A C 1
ATOM 439 O O . PRO A 1 89 ? 7.669 42.739 28.290 1.00 20.77 84 PRO A O 1
ATOM 443 N N . GLY A 1 90 ? 7.088 41.586 30.120 1.00 20.59 85 GLY A N 1
ATOM 444 C CA . GLY A 1 90 ? 5.998 40.926 29.430 1.00 21.35 85 GLY A CA 1
ATOM 445 C C . GLY A 1 90 ? 4.755 41.809 29.356 1.00 21.75 85 GLY A C 1
ATOM 446 O O . GLY A 1 90 ? 4.504 42.626 30.257 1.00 20.76 85 GLY A O 1
ATOM 447 N N . ASP A 1 91 ? 3.981 41.629 28.284 1.00 22.00 86 ASP A N 1
ATOM 448 C CA . ASP A 1 91 ? 2.665 42.265 28.142 1.00 22.16 86 ASP A CA 1
ATOM 449 C C . ASP A 1 91 ? 1.724 41.670 29.200 1.00 21.59 86 ASP A C 1
ATOM 450 O O . ASP A 1 91 ? 1.603 40.444 29.351 1.00 22.32 86 ASP A O 1
ATOM 455 N N . GLY A 1 92 ? 1.097 42.535 29.980 1.00 20.97 87 GLY A N 1
ATOM 456 C CA . GLY A 1 92 ? 0.201 42.075 31.043 1.00 20.23 87 GLY A CA 1
ATOM 457 C C . GLY A 1 92 ? 0.912 41.462 32.246 1.00 19.40 87 GLY A C 1
ATOM 458 O O . GLY A 1 92 ? 0.290 40.701 33.019 1.00 19.25 87 GLY A O 1
ATOM 459 N N . ALA A 1 93 ? 2.202 41.769 32.393 1.00 17.96 88 ALA A N 1
ATOM 460 C CA . ALA A 1 93 ? 3.045 41.155 33.424 1.00 17.41 88 ALA A CA 1
ATOM 461 C C . ALA A 1 93 ? 3.152 42.014 34.676 1.00 17.58 88 ALA A C 1
ATOM 462 O O . ALA A 1 93 ? 3.255 43.251 34.574 1.00 17.28 88 ALA A O 1
ATOM 464 N N . SER A 1 94 ? 3.148 41.352 35.851 1.00 16.70 89 SER A N 1
ATOM 465 C CA . SER A 1 94 ? 3.213 42.027 37.140 1.00 16.10 89 SER A CA 1
ATOM 466 C C . SER A 1 94 ? 4.218 41.359 38.062 1.00 16.61 89 SER A C 1
ATOM 467 O O . SER A 1 94 ? 4.094 40.151 38.362 1.00 16.55 89 SER A O 1
ATOM 470 N N . ALA A 1 95 ? 5.209 42.139 38.513 1.00 16.41 90 ALA A N 1
ATOM 471 C CA . ALA A 1 95 ? 6.275 41.628 39.381 1.00 16.09 90 ALA A CA 1
ATOM 472 C C . ALA A 1 95 ? 6.323 42.442 40.663 1.00 16.34 90 ALA A C 1
ATOM 473 O O . ALA A 1 95 ? 6.382 43.670 40.638 1.00 17.22 90 ALA A O 1
ATOM 475 N N . PHE A 1 96 ? 6.291 41.730 41.782 1.00 17.11 91 PHE A N 1
ATOM 476 C CA . PHE A 1 96 ? 6.340 42.295 43.117 1.00 16.66 91 PHE A CA 1
ATOM 477 C C . PHE A 1 96 ? 7.455 41.637 43.924 1.00 16.72 91 PHE A C 1
ATOM 478 O O . PHE A 1 96 ? 7.466 40.412 44.124 1.00 15.97 91 PHE A O 1
ATOM 486 N N . GLY A 1 97 ? 8.388 42.461 44.396 1.00 16.47 92 GLY A N 1
ATOM 487 C CA . GLY A 1 97 ? 9.424 41.990 45.274 1.00 16.68 92 GLY A CA 1
ATOM 488 C C . GLY A 1 97 ? 10.756 42.332 44.655 1.00 17.60 92 GLY A C 1
ATOM 489 O O . GLY A 1 97 ? 10.857 42.437 43.422 1.00 17.82 92 GLY A O 1
ATOM 490 N N . GLN A 1 98 ? 11.774 42.509 45.491 1.00 16.68 93 GLN A N 1
ATOM 491 C CA . GLN A 1 98 ? 13.073 42.909 44.991 1.00 18.06 93 GLN A CA 1
ATOM 492 C C . GLN A 1 98 ? 13.589 41.853 43.996 1.00 18.50 93 GLN A C 1
ATOM 493 O O . GLN A 1 98 ? 13.545 40.649 44.307 1.00 18.96 93 GLN A O 1
ATOM 499 N N . GLY A 1 99 ? 14.046 42.288 42.812 1.00 18.63 94 GLY A N 1
ATOM 500 C CA . GLY A 1 99 ? 14.637 41.365 41.792 1.00 18.53 94 GLY A CA 1
ATOM 501 C C . GLY A 1 99 ? 13.646 40.358 41.214 1.00 19.40 94 GLY A C 1
ATOM 502 O O . GLY A 1 99 ? 14.040 39.330 40.639 1.00 20.39 94 GLY A O 1
ATOM 503 N N . ALA A 1 100 ? 12.347 40.623 41.390 1.00 18.56 95 ALA A N 1
ATOM 504 C CA . ALA A 1 100 ? 11.308 39.747 40.879 1.00 18.33 95 ALA A CA 1
ATOM 505 C C . ALA A 1 100 ? 11.211 40.008 39.375 1.00 18.38 95 ALA A C 1
ATOM 506 O O . ALA A 1 100 ? 11.395 41.137 38.934 1.00 17.95 95 ALA A O 1
ATOM 508 N N . LEU A 1 101 ? 10.920 38.971 38.599 1.00 17.77 96 LEU A N 1
ATOM 509 C CA . LEU A 1 101 ? 10.822 39.137 37.135 1.00 18.76 96 LEU A CA 1
ATOM 510 C C . LEU A 1 101 ? 9.575 38.420 36.614 1.00 17.97 96 LEU A C 1
ATOM 511 O O . LEU A 1 101 ? 9.411 37.227 36.843 1.00 18.71 96 LEU A O 1
ATOM 516 N N . ALA A 1 102 ? 8.680 39.162 35.977 1.00 17.06 97 ALA A N 1
ATOM 517 C CA . ALA A 1 102 ? 7.525 38.565 35.352 1.00 17.45 97 ALA A CA 1
ATOM 518 C C . ALA A 1 102 ? 7.725 38.844 33.866 1.00 18.42 97 ALA A C 1
ATOM 519 O O . ALA A 1 102 ? 7.430 39.941 33.388 1.00 17.73 97 ALA A O 1
ATOM 521 N N . SER A 1 103 ? 8.256 37.858 33.151 1.00 18.88 98 SER A N 1
ATOM 522 C CA . SER A 1 103 ? 8.676 38.089 31.775 1.00 20.41 98 SER A CA 1
ATOM 523 C C . SER A 1 103 ? 7.702 37.475 30.779 1.00 20.50 98 SER A C 1
ATOM 524 O O . SER A 1 103 ? 7.625 37.943 29.682 1.00 21.14 98 SER A O 1
ATOM 527 N N . GLY A 1 104 ? 6.976 36.425 31.177 1.00 20.97 99 GLY A N 1
ATOM 528 C CA . GLY A 1 104 ? 5.961 35.806 30.323 1.00 21.30 99 GLY A CA 1
ATOM 529 C C . GLY A 1 104 ? 4.820 36.781 30.063 1.00 21.86 99 GLY A C 1
ATOM 530 O O . GLY A 1 104 ? 4.501 37.639 30.913 1.00 19.98 99 GLY A O 1
ATOM 531 N N . THR A 1 105 ? 4.224 36.686 28.875 1.00 21.95 100 THR A N 1
ATOM 532 C CA . THR A 1 105 ? 2.943 37.373 28.633 1.00 22.63 100 THR A CA 1
ATOM 533 C C . THR A 1 105 ? 1.956 36.981 29.740 1.00 22.22 100 THR A C 1
ATOM 534 O O . THR A 1 105 ? 1.776 35.792 30.021 1.00 21.50 100 THR A O 1
ATOM 538 N N . ASP A 1 1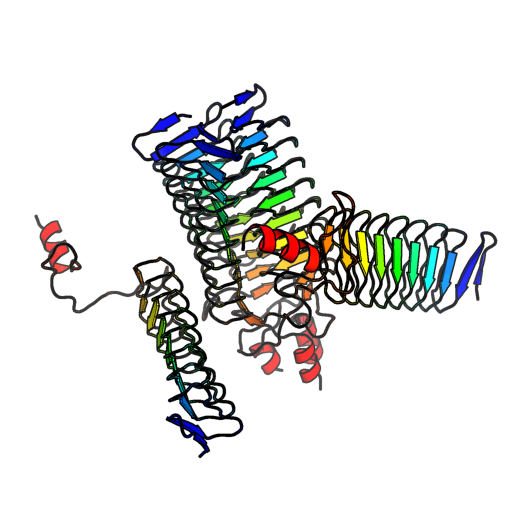06 ? 1.331 37.971 30.387 1.00 22.55 101 ASP A N 1
ATOM 539 C CA . ASP A 1 106 ? 0.268 37.695 31.357 1.00 21.98 101 ASP A CA 1
ATOM 540 C C . ASP A 1 106 ? 0.768 36.912 32.556 1.00 21.30 101 ASP A C 1
ATOM 541 O O . ASP A 1 106 ? 0.016 36.124 33.161 1.00 20.81 101 ASP A O 1
ATOM 546 N N . SER A 1 107 ? 2.036 37.126 32.906 1.00 20.73 102 SER A N 1
ATOM 547 C CA . SER A 1 107 ? 2.626 36.438 34.042 1.00 19.98 102 SER A CA 1
ATOM 548 C C . SER A 1 107 ? 2.619 37.328 35.302 1.00 19.19 102 SER A C 1
ATOM 549 O O . SER A 1 107 ? 2.452 38.527 35.220 1.00 18.48 102 SER A O 1
ATOM 552 N N . THR A 1 108 ? 2.826 36.722 36.462 1.00 18.69 103 THR A N 1
ATOM 553 C CA . THR A 1 108 ? 2.706 37.420 37.719 1.00 19.03 103 THR A CA 1
ATOM 554 C C . THR A 1 108 ? 3.723 36.796 38.642 1.00 19.02 103 THR A C 1
ATOM 555 O O . THR A 1 108 ? 3.671 35.576 38.908 1.00 20.65 103 THR A O 1
ATOM 559 N N . ALA A 1 109 ? 4.676 37.613 39.081 1.00 18.18 104 ALA A N 1
ATOM 560 C CA . ALA A 1 109 ? 5.768 37.167 39.949 1.00 18.21 104 ALA A CA 1
ATOM 561 C C . ALA A 1 109 ? 5.663 37.875 41.276 1.00 18.25 104 ALA A C 1
ATOM 562 O O . ALA A 1 109 ? 5.832 39.104 41.330 1.00 18.91 104 ALA A O 1
ATOM 564 N N . LEU A 1 110 ? 5.413 37.105 42.340 1.00 18.07 105 LEU A N 1
ATOM 565 C CA . LEU A 1 110 ? 5.148 37.650 43.680 1.00 17.80 105 LEU A CA 1
ATOM 566 C C . LEU A 1 110 ? 6.132 37.122 44.723 1.00 17.68 105 LEU A C 1
ATOM 567 O O . LEU A 1 110 ? 5.983 36.004 45.229 1.00 18.50 105 LEU A O 1
ATOM 572 N N . GLY A 1 111 ? 7.166 37.895 45.023 1.00 17.66 106 GLY A N 1
ATOM 573 C CA . GLY A 1 111 ? 8.202 37.461 45.963 1.00 17.43 106 GLY A CA 1
ATOM 574 C C . GLY A 1 111 ? 9.599 37.792 45.449 1.00 18.32 106 GLY A C 1
ATOM 575 O O . GLY A 1 111 ? 9.846 37.784 44.229 1.00 17.60 106 GLY A O 1
ATOM 576 N N . ALA A 1 112 ? 10.509 38.085 46.376 1.00 17.62 107 ALA A N 1
ATOM 577 C CA . ALA A 1 112 ? 11.868 38.507 46.024 1.00 18.25 107 ALA A CA 1
ATOM 578 C C . ALA A 1 112 ? 12.528 37.440 45.166 1.00 18.63 107 ALA A C 1
ATOM 579 O O . ALA A 1 112 ? 12.499 36.264 45.525 1.00 19.66 107 ALA A O 1
ATOM 581 N N . HIS A 1 113 ? 13.108 37.839 44.040 1.00 18.51 108 HIS A N 1
ATOM 582 C CA . HIS A 1 113 ? 13.818 36.895 43.152 1.00 19.62 108 HIS A CA 1
ATOM 583 C C . HIS A 1 113 ? 12.949 35.747 42.628 1.00 18.96 108 HIS A C 1
ATOM 584 O O . HIS A 1 113 ? 13.476 34.683 42.253 1.00 19.75 108 HIS A O 1
ATOM 591 N N . SER A 1 114 ? 11.639 35.964 42.570 1.00 18.04 109 SER A N 1
ATOM 592 C CA . SER A 1 114 ? 10.738 35.020 41.912 1.00 18.75 109 SER A CA 1
ATOM 593 C C . SER A 1 114 ? 10.772 35.327 40.415 1.00 19.05 109 SER A C 1
ATOM 594 O O . SER A 1 114 ? 11.019 36.467 40.031 1.00 19.81 109 SER A O 1
ATOM 597 N N . THR A 1 115 ? 10.521 34.317 39.588 1.00 18.88 110 THR A N 1
ATOM 598 C CA . THR A 1 115 ? 10.575 34.454 38.128 1.00 19.35 110 THR A CA 1
ATOM 599 C C . THR A 1 115 ? 9.334 33.762 37.538 1.00 18.96 110 THR A C 1
ATOM 600 O O . THR A 1 115 ? 9.148 32.552 37.700 1.00 19.79 110 THR A O 1
ATOM 604 N N . ALA A 1 116 ? 8.463 34.539 36.921 1.00 18.31 111 ALA A N 1
ATOM 605 C CA . ALA A 1 116 ? 7.318 33.980 36.207 1.00 19.15 111 ALA A CA 1
ATOM 606 C C . ALA A 1 116 ? 7.628 34.134 34.736 1.00 20.28 111 ALA A C 1
ATOM 607 O O . ALA A 1 116 ? 7.408 35.211 34.144 1.00 20.51 111 ALA A O 1
ATOM 609 N N . ALA A 1 117 ? 8.150 33.049 34.161 1.00 20.50 112 ALA A N 1
ATOM 610 C CA . ALA A 1 117 ? 8.754 33.114 32.851 1.00 21.93 112 ALA A CA 1
ATOM 611 C C . ALA A 1 117 ? 7.816 32.668 31.733 1.00 22.45 112 ALA A C 1
ATOM 612 O O . ALA A 1 117 ? 7.875 33.198 30.638 1.00 23.40 112 ALA A O 1
ATOM 614 N N . ALA A 1 118 ? 6.967 31.680 32.010 1.00 22.79 113 ALA A N 1
ATOM 615 C CA . ALA A 1 118 ? 6.109 31.070 30.986 1.00 23.10 113 ALA A CA 1
ATOM 616 C C . ALA A 1 118 ? 4.861 31.939 30.790 1.00 22.93 113 ALA A C 1
ATOM 617 O O . ALA A 1 118 ? 4.473 32.623 31.724 1.00 22.74 113 ALA A O 1
ATOM 619 N N . PRO A 1 119 ? 4.242 31.929 29.585 1.00 23.57 114 PRO A N 1
ATOM 620 C CA . PRO A 1 119 ? 3.006 32.719 29.380 1.00 23.50 114 PRO A CA 1
ATOM 621 C C . PRO A 1 119 ? 1.925 32.281 30.346 1.00 23.59 114 PRO A C 1
ATOM 622 O O . PRO A 1 119 ? 1.788 31.083 30.592 1.00 23.60 114 PRO A O 1
ATOM 626 N N . ASN A 1 120 ? 1.190 33.240 30.913 1.00 23.28 115 ASN A N 1
ATOM 627 C CA . ASN A 1 120 ? 0.019 32.945 31.719 1.00 22.99 115 ASN A CA 1
ATOM 628 C C . ASN A 1 120 ? 0.328 32.178 33.013 1.00 21.75 115 ASN A C 1
ATOM 629 O O . ASN A 1 120 ? -0.538 31.464 33.556 1.00 20.13 115 ASN A O 1
ATOM 634 N N . SER A 1 121 ? 1.559 32.341 33.501 1.00 20.89 116 SER A N 1
ATOM 635 C CA . SER A 1 121 ? 2.003 31.649 34.701 1.00 20.43 116 SER A CA 1
ATOM 636 C C . SER A 1 121 ? 2.115 32.591 35.859 1.00 20.25 116 SER A C 1
ATOM 637 O O . SER A 1 121 ? 2.072 33.815 35.666 1.00 21.30 116 SER A O 1
ATOM 640 N N . ALA A 1 122 ? 2.242 32.016 37.057 1.00 19.50 117 ALA A N 1
ATOM 641 C CA . ALA A 1 122 ? 2.514 32.771 38.256 1.00 19.89 117 ALA A CA 1
ATOM 642 C C . ALA A 1 122 ? 3.542 32.095 39.140 1.00 19.98 117 ALA A C 1
ATOM 643 O O . ALA A 1 122 ? 3.555 30.866 39.287 1.00 20.43 117 ALA A O 1
ATOM 645 N N . ALA A 1 123 ? 4.378 32.918 39.758 1.00 19.80 118 ALA A N 1
ATOM 646 C CA . ALA A 1 123 ? 5.384 32.435 40.692 1.00 20.01 118 ALA A CA 1
ATOM 647 C C . ALA A 1 123 ? 5.092 33.099 42.014 1.00 20.20 118 ALA A C 1
ATOM 648 O O . ALA A 1 123 ? 5.086 34.343 42.084 1.00 21.19 118 ALA A O 1
ATOM 650 N N . ILE A 1 124 ? 4.828 32.286 43.040 1.00 20.14 119 ILE A N 1
ATOM 651 C CA . ILE A 1 124 ? 4.482 32.774 44.387 1.00 20.93 119 ILE A CA 1
ATOM 652 C C . ILE A 1 124 ? 5.577 32.365 45.374 1.00 20.91 119 ILE A C 1
ATOM 653 O O . ILE A 1 124 ? 5.873 31.171 45.535 1.00 21.19 119 ILE A O 1
ATOM 658 N N . GLY A 1 125 ? 6.177 33.344 46.042 1.00 20.80 120 GLY A N 1
ATOM 659 C CA . GLY A 1 125 ? 7.141 33.042 47.087 1.00 20.29 120 GLY A CA 1
ATOM 660 C C . GLY A 1 125 ? 8.535 33.418 46.643 1.00 20.43 120 GLY A C 1
ATOM 661 O O . GLY A 1 125 ? 8.819 33.426 45.451 1.00 20.47 120 GLY A O 1
ATOM 662 N N . ALA A 1 126 ? 9.392 33.759 47.604 1.00 20.00 121 ALA A N 1
ATOM 663 C CA . ALA A 1 126 ? 10.754 34.113 47.307 1.00 20.97 121 ALA A CA 1
ATOM 664 C C . ALA A 1 126 ? 11.456 32.985 46.491 1.00 22.06 121 ALA A C 1
ATOM 665 O O . ALA A 1 126 ? 11.291 31.786 46.806 1.00 23.05 121 ALA A O 1
ATOM 667 N N . ASN A 1 127 ? 12.201 33.366 45.443 1.00 21.90 122 ASN A N 1
ATOM 668 C CA . ASN A 1 127 ? 12.969 32.408 44.621 1.00 22.33 122 ASN A CA 1
ATOM 669 C C . ASN A 1 127 ? 12.113 31.403 43.835 1.00 22.01 122 ASN A C 1
ATOM 670 O O . ASN A 1 127 ? 12.661 30.478 43.220 1.00 22.92 122 ASN A O 1
ATOM 675 N N . SER A 1 128 ? 10.787 31.551 43.869 1.00 20.54 123 SER A N 1
ATOM 676 C CA . SER A 1 128 ? 9.917 30.641 43.109 1.00 20.96 123 SER A CA 1
ATOM 677 C C . SER A 1 128 ? 10.085 30.835 41.602 1.00 20.31 123 SER A C 1
ATOM 678 O O . SER A 1 128 ? 10.274 31.970 41.127 1.00 19.96 123 SER A O 1
ATOM 681 N N . VAL A 1 129 ? 9.990 29.735 40.852 1.00 20.27 124 VAL A N 1
ATOM 682 C CA . VAL A 1 129 ? 10.129 29.792 39.396 1.00 20.44 124 VAL A CA 1
ATOM 683 C C . VAL A 1 129 ? 8.914 29.128 38.752 1.00 20.64 124 VAL A C 1
ATOM 684 O O . VAL A 1 129 ? 8.490 28.038 39.182 1.00 20.05 124 VAL A O 1
ATOM 688 N N . ALA A 1 130 ? 8.333 29.816 37.763 1.00 20.24 125 ALA A N 1
ATOM 689 C CA . ALA A 1 130 ? 7.217 29.290 36.994 1.00 21.25 125 ALA A CA 1
ATOM 690 C C . ALA A 1 130 ? 7.632 29.189 35.541 1.00 22.92 125 ALA A C 1
ATOM 691 O O . ALA A 1 130 ? 7.722 30.207 34.841 1.00 23.27 125 ALA A O 1
ATOM 693 N N . SER A 1 131 ? 7.900 27.966 35.085 1.00 23.30 126 SER A N 1
ATOM 694 C CA . SER A 1 131 ? 8.418 27.810 33.747 1.00 24.97 126 SER A CA 1
ATOM 695 C C . SER A 1 131 ? 7.499 26.972 32.871 1.00 25.40 126 SER A C 1
ATOM 696 O O . SER A 1 131 ? 7.855 26.639 31.737 1.00 26.73 126 SER A O 1
ATOM 699 N N . ALA A 1 132 ? 6.323 26.654 33.395 1.00 24.41 127 ALA A N 1
ATOM 700 C CA . ALA A 1 132 ? 5.315 25.902 32.658 1.00 25.18 127 ALA A CA 1
ATOM 701 C C . ALA A 1 132 ? 4.167 26.856 32.399 1.00 24.56 127 ALA A C 1
ATOM 702 O O . ALA A 1 132 ? 3.764 27.574 33.299 1.00 23.63 127 ALA A O 1
ATOM 704 N N . PRO A 1 133 ? 3.659 26.893 31.162 1.00 25.23 128 PRO A N 1
ATOM 705 C CA . PRO A 1 133 ? 2.520 27.764 30.822 1.00 24.84 128 PRO A CA 1
ATOM 706 C C . PRO A 1 133 ? 1.274 27.416 31.642 1.00 25.24 128 PRO A C 1
ATOM 707 O O . PRO A 1 133 ? 1.068 26.236 31.959 1.00 24.84 128 PRO A O 1
ATOM 711 N N . ASN A 1 134 ? 0.448 28.427 31.961 1.00 24.77 129 ASN A N 1
ATOM 712 C CA . ASN A 1 134 ? -0.868 28.221 32.594 1.00 25.36 129 ASN A CA 1
ATOM 713 C C . ASN A 1 134 ? -0.752 27.469 33.908 1.00 24.61 129 ASN A C 1
ATOM 714 O O . ASN A 1 134 ? -1.545 26.607 34.213 1.00 25.21 129 ASN A O 1
ATOM 719 N N . SER A 1 135 ? 0.254 27.804 34.679 1.00 24.04 130 SER A N 1
ATOM 720 C CA . SER A 1 135 ? 0.483 27.136 35.927 1.00 24.64 130 SER A CA 1
ATOM 721 C C . SER A 1 135 ? 0.886 28.161 36.995 1.00 24.08 130 SER A C 1
ATOM 722 O O . SER A 1 135 ? 1.305 29.290 36.687 1.00 23.50 130 SER A O 1
ATOM 725 N N . VAL A 1 136 ? 0.754 27.766 38.251 1.00 23.39 131 VAL A N 1
ATOM 726 C CA . VAL A 1 136 ? 1.125 28.637 39.366 1.00 22.63 131 VAL A CA 1
ATOM 727 C C . VAL A 1 136 ? 2.122 27.868 40.199 1.00 22.91 131 VAL A C 1
ATOM 728 O O . VAL A 1 136 ? 1.771 26.823 40.732 1.00 24.26 131 VAL A O 1
ATOM 732 N N . SER A 1 137 ? 3.359 28.363 40.298 1.00 22.34 132 SER A N 1
ATOM 733 C CA . SER A 1 137 ? 4.395 27.700 41.066 1.00 21.38 132 SER A CA 1
ATOM 734 C C . SER A 1 137 ? 4.609 28.278 42.467 1.00 21.56 132 SER A C 1
ATOM 735 O O . SER A 1 137 ? 4.702 29.513 42.646 1.00 21.19 132 SER A O 1
ATOM 738 N N . PHE A 1 138 ? 4.771 27.385 43.450 1.00 21.21 133 PHE A N 1
ATOM 739 C CA . PHE A 1 138 ? 5.052 27.810 44.815 1.00 21.35 133 PHE A CA 1
ATOM 740 C C . PHE A 1 138 ? 6.507 27.558 45.230 1.00 21.69 133 PHE A C 1
ATOM 741 O O . PHE A 1 138 ? 6.834 27.547 46.413 1.00 21.73 133 PHE A O 1
ATOM 749 N N . GLY A 1 139 ? 7.385 27.379 44.255 1.00 21.91 134 GLY A N 1
ATOM 750 C CA . GLY A 1 139 ? 8.781 27.107 44.567 1.00 22.75 134 GLY A CA 1
ATOM 751 C C . GLY A 1 139 ? 9.526 26.715 43.314 1.00 23.94 134 GLY A C 1
ATOM 752 O O . GLY A 1 139 ? 9.428 27.385 42.285 1.00 24.04 134 GLY A O 1
ATOM 753 N N . SER A 1 140 ? 10.261 25.616 43.399 1.00 24.47 135 SER A N 1
ATOM 754 C CA . SER A 1 140 ? 10.973 25.078 42.258 1.00 25.40 135 SER A CA 1
ATOM 755 C C . SER A 1 140 ? 11.331 23.672 42.664 1.00 26.35 135 SER A C 1
ATOM 756 O O . SER A 1 140 ? 11.091 23.286 43.815 1.00 26.39 135 SER A O 1
ATOM 759 N N . ARG A 1 141 ? 11.896 22.907 41.742 1.00 27.05 136 ARG A N 1
ATOM 760 C CA . ARG A 1 141 ? 12.215 21.496 42.016 1.00 28.74 136 ARG A CA 1
ATOM 761 C C . ARG A 1 141 ? 13.202 21.331 43.174 1.00 28.84 136 ARG A C 1
ATOM 762 O O . ARG A 1 141 ? 14.229 22.011 43.216 1.00 28.68 136 ARG A O 1
ATOM 770 N N . GLY A 1 142 ? 12.874 20.445 44.120 1.00 28.69 137 GLY A N 1
ATOM 771 C CA . GLY A 1 142 ? 13.661 20.314 45.345 1.00 29.81 137 GLY A CA 1
ATOM 772 C C . GLY A 1 142 ? 13.479 21.471 46.334 1.00 29.71 137 GLY A C 1
ATOM 773 O O . GLY A 1 142 ? 14.049 21.443 47.426 1.00 30.58 137 GLY A O 1
ATOM 774 N N . HIS A 1 143 ? 12.690 22.484 45.961 1.00 28.45 138 HIS A N 1
ATOM 775 C CA . HIS A 1 143 ? 12.334 23.577 46.878 1.00 28.27 138 HIS A CA 1
ATOM 776 C C . HIS A 1 143 ? 10.818 23.755 46.890 1.00 27.06 138 HIS A C 1
ATOM 777 O O . HIS A 1 143 ? 10.304 24.846 46.625 1.00 27.12 138 HIS A O 1
ATOM 784 N N . GLU A 1 144 ? 10.096 22.683 47.177 1.00 26.37 139 GLU A N 1
ATOM 785 C CA . GLU A 1 144 ? 8.630 22.723 47.136 1.00 25.31 139 GLU A CA 1
ATOM 786 C C . GLU A 1 144 ? 8.076 23.368 48.405 1.00 24.92 139 GLU A C 1
ATOM 787 O O . GLU A 1 144 ? 8.753 23.418 49.426 1.00 24.84 139 GLU A O 1
ATOM 793 N N . ARG A 1 145 ? 6.862 23.908 48.339 1.00 24.57 140 ARG A N 1
ATOM 794 C CA . ARG A 1 145 ? 6.250 24.464 49.552 1.00 24.09 140 ARG A CA 1
ATOM 795 C C . ARG A 1 145 ? 4.929 23.798 49.793 1.00 24.54 140 ARG A C 1
ATOM 796 O O . ARG A 1 145 ? 4.234 23.474 48.839 1.00 24.70 140 ARG A O 1
ATOM 804 N N . ARG A 1 146 ? 4.608 23.561 51.065 1.00 24.87 141 ARG A N 1
ATOM 805 C CA . ARG A 1 146 ? 3.336 22.956 51.477 1.00 25.33 141 ARG A CA 1
ATOM 806 C C . ARG A 1 146 ? 2.279 24.039 51.394 1.00 24.51 141 ARG A C 1
ATOM 807 O O . ARG A 1 146 ? 2.567 25.184 51.784 1.00 24.91 141 ARG A O 1
ATOM 815 N N . LEU A 1 147 ? 1.072 23.721 50.903 1.00 23.59 142 LEU A N 1
ATOM 816 C CA . LEU A 1 147 ? -0.010 24.714 50.915 1.00 22.76 142 LEU A CA 1
ATOM 817 C C . LEU A 1 147 ? -0.903 24.419 52.104 1.00 23.95 142 LEU A C 1
ATOM 818 O O . LEU A 1 147 ? -1.415 23.297 52.227 1.00 24.66 142 LEU A O 1
ATOM 823 N N . THR A 1 148 ? -1.093 25.418 52.973 1.00 23.96 143 THR A N 1
ATOM 824 C CA . THR A 1 148 ? -1.754 25.225 54.269 1.00 24.36 143 THR A CA 1
ATOM 825 C C . THR A 1 148 ? -3.004 26.091 54.431 1.00 24.65 143 THR A C 1
ATOM 826 O O . THR A 1 148 ? -3.213 27.017 53.665 1.00 24.22 143 THR A O 1
ATOM 830 N N . ASN A 1 149 ? -3.827 25.785 55.446 1.00 25.42 144 ASN A N 1
ATOM 831 C CA . ASN A 1 149 ? -5.140 26.465 55.661 1.00 25.56 144 ASN A CA 1
ATOM 832 C C . ASN A 1 149 ? -6.091 26.486 54.441 1.00 24.97 144 ASN A C 1
ATOM 833 O O . ASN A 1 149 ? -6.812 27.474 54.167 1.00 24.63 144 ASN A O 1
ATOM 838 N N . VAL A 1 150 ? -6.119 25.343 53.765 1.00 24.42 145 VAL A N 1
ATOM 839 C CA . VAL A 1 150 ? -6.962 25.105 52.621 1.00 23.90 145 VAL A CA 1
ATOM 840 C C . VAL A 1 150 ? -8.272 24.386 53.011 1.00 25.23 145 VAL A C 1
ATOM 841 O O . VAL A 1 150 ? -8.259 23.205 53.425 1.00 25.64 145 VAL A O 1
ATOM 845 N N . ALA A 1 151 ? -9.401 25.082 52.851 1.00 24.92 146 ALA A N 1
ATOM 846 C CA . ALA A 1 151 ? -10.719 24.477 53.071 1.00 25.56 146 ALA A CA 1
ATOM 847 C C . ALA A 1 151 ? -10.937 23.316 52.095 1.00 25.62 146 ALA A C 1
ATOM 848 O O . ALA A 1 151 ? -10.308 23.280 51.038 1.00 25.60 146 ALA A O 1
ATOM 850 N N . PRO A 1 152 ? -11.811 22.347 52.454 1.00 26.68 147 PRO A N 1
ATOM 851 C CA . PRO A 1 152 ? -12.013 21.195 51.562 1.00 26.62 147 PRO A CA 1
ATOM 852 C C . PRO A 1 152 ? -12.691 21.630 50.253 1.00 27.22 147 PRO A C 1
ATOM 853 O O . PRO A 1 152 ? -13.569 22.509 50.258 1.00 27.01 147 PRO A O 1
ATOM 857 N N . GLY A 1 153 ? -12.249 21.057 49.136 1.00 27.63 148 GLY A N 1
ATOM 858 C CA . GLY A 1 153 ? -12.817 21.398 47.845 1.00 28.40 148 GLY A CA 1
ATOM 859 C C . GLY A 1 153 ? -14.268 20.977 47.667 1.00 30.65 148 GLY A C 1
ATOM 860 O O . GLY A 1 153 ? -14.732 19.968 48.234 1.00 30.74 148 GLY A O 1
ATOM 861 N N . ILE A 1 154 ? -14.988 21.751 46.861 1.00 31.63 149 ILE A N 1
ATOM 862 C CA . ILE A 1 154 ? -16.402 21.502 46.627 1.00 32.77 149 ILE A CA 1
ATOM 863 C C . ILE A 1 154 ? -16.663 21.159 45.169 1.00 33.08 149 ILE A C 1
ATOM 864 O O . ILE A 1 154 ? -17.267 20.119 44.885 1.00 34.27 149 ILE A O 1
ATOM 869 N N . ASP A 1 155 ? -16.237 22.037 44.253 1.00 32.82 150 ASP A N 1
ATOM 870 C CA . ASP A 1 155 ? -16.404 21.814 42.808 1.00 32.75 150 ASP A CA 1
ATOM 871 C C . ASP A 1 155 ? -15.268 20.995 42.230 1.00 31.80 150 ASP A C 1
ATOM 872 O O . ASP A 1 155 ? -14.173 20.950 42.799 1.00 31.22 150 ASP A O 1
ATOM 877 N N . GLY A 1 156 ? -15.516 20.371 41.079 1.00 31.51 151 GLY A N 1
ATOM 878 C CA . GLY A 1 156 ? -14.501 19.533 40.426 1.00 31.10 151 GLY A CA 1
ATOM 879 C C . GLY A 1 156 ? -13.109 20.164 40.393 1.00 30.03 151 GLY A C 1
ATOM 880 O O . GLY A 1 156 ? -12.098 19.476 40.599 1.00 29.43 151 GLY A O 1
ATOM 881 N N . THR A 1 157 ? -13.067 21.474 40.134 1.00 29.15 152 THR A N 1
ATOM 882 C CA . THR A 1 157 ? -11.795 22.179 39.939 1.00 28.31 152 THR A CA 1
ATOM 883 C C . THR A 1 157 ? -11.289 22.897 41.199 1.00 28.36 152 THR A C 1
ATOM 884 O O . THR A 1 157 ? -10.511 23.852 41.098 1.00 28.65 152 THR A O 1
ATOM 888 N N . ASP A 1 158 ? -11.748 22.449 42.374 1.00 28.18 153 ASP A N 1
ATOM 889 C CA . ASP A 1 158 ? -11.211 22.926 43.646 1.00 27.37 153 ASP A CA 1
ATOM 890 C C . ASP A 1 158 ? -10.111 21.987 44.070 1.00 27.06 153 ASP A C 1
ATOM 891 O O . ASP A 1 158 ? -10.222 20.801 43.810 1.00 28.06 153 ASP A O 1
ATOM 896 N N . ALA A 1 159 ? -9.049 22.499 44.706 1.00 26.48 154 ALA A N 1
ATOM 897 C CA . ALA A 1 159 ? -8.035 21.643 45.327 1.00 25.92 154 ALA A CA 1
ATOM 898 C C . ALA A 1 159 ? -8.627 20.687 46.394 1.00 27.07 154 ALA A C 1
ATOM 899 O O . ALA A 1 159 ? -9.588 21.036 47.110 1.00 26.64 154 ALA A O 1
ATOM 901 N N . ALA A 1 160 ? -8.046 19.486 46.478 1.00 26.97 155 ALA A N 1
ATOM 902 C CA . ALA A 1 160 ? -8.383 18.515 47.515 1.00 27.96 155 ALA A CA 1
ATOM 903 C C . ALA A 1 160 ? -7.424 18.721 48.673 1.00 28.06 155 ALA A C 1
ATOM 904 O O . ALA A 1 160 ? -6.204 18.805 48.473 1.00 27.29 155 ALA A O 1
ATOM 906 N N . ASN A 1 161 ? -7.959 18.795 49.892 1.00 28.48 156 ASN A N 1
ATOM 907 C CA . ASN A 1 161 ? -7.072 18.843 51.048 1.00 28.59 156 ASN A CA 1
ATOM 908 C C . ASN A 1 161 ? -6.868 17.443 51.637 1.00 29.92 156 ASN A C 1
ATOM 909 O O . ASN A 1 161 ? -7.506 16.476 51.180 1.00 30.49 156 ASN A O 1
ATOM 914 N N . MET A 1 162 ? -5.984 17.334 52.634 1.00 31.00 157 MET A N 1
ATOM 915 C CA . MET A 1 162 ? -5.586 16.048 53.204 1.00 32.01 157 MET A CA 1
ATOM 916 C C . MET A 1 162 ? -6.728 15.302 53.901 1.00 33.79 157 MET A C 1
ATOM 917 O O . MET A 1 162 ? -6.814 14.085 53.787 1.00 34.91 157 MET A O 1
ATOM 922 N N . ASN A 1 163 ? -7.582 16.015 54.635 1.00 35.08 158 ASN A N 1
ATOM 923 C CA . ASN A 1 163 ? -8.765 15.393 55.247 1.00 37.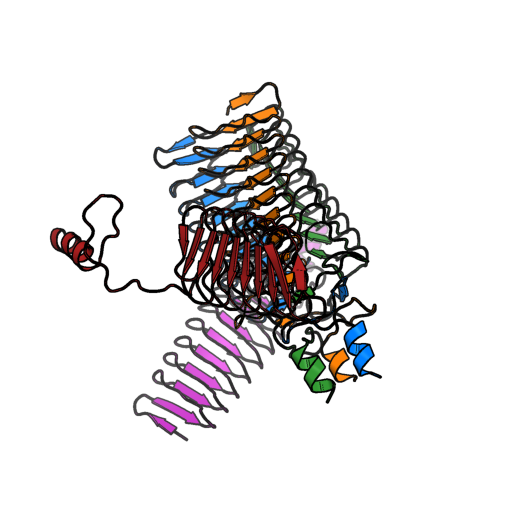09 158 ASN A CA 1
ATOM 924 C C . ASN A 1 163 ? -9.573 14.630 54.198 1.00 37.71 158 ASN A C 1
ATOM 925 O O . ASN A 1 163 ? -10.051 13.522 54.455 1.00 38.64 158 ASN A O 1
ATOM 930 N N . GLN A 1 164 ? -9.699 15.222 53.010 1.00 37.53 159 GLN A N 1
ATOM 931 C CA . GLN A 1 164 ? -10.472 14.622 51.940 1.00 37.78 159 GLN A CA 1
ATOM 932 C C . GLN A 1 164 ? -9.752 13.409 51.366 1.00 38.79 159 GLN A C 1
ATOM 933 O O . GLN A 1 164 ? -10.390 12.386 51.084 1.00 39.80 159 GLN A O 1
ATOM 939 N N . LEU A 1 165 ? -8.434 13.514 51.206 1.00 38.90 160 LEU A N 1
ATOM 940 C CA . LEU A 1 165 ? -7.644 12.395 50.725 1.00 39.73 160 LEU A CA 1
ATOM 941 C C . LEU A 1 165 ? -7.784 11.193 51.676 1.00 41.13 160 LEU A C 1
ATOM 942 O O . LEU A 1 165 ? -8.090 10.091 51.245 1.00 41.23 160 LEU A O 1
ATOM 947 N N . TRP A 1 166 ? -7.570 11.435 52.965 1.00 42.26 161 TRP A N 1
ATOM 948 C CA . TRP A 1 166 ? -7.745 10.441 54.013 1.00 44.31 161 TRP A CA 1
ATOM 949 C C . TRP A 1 166 ? -9.154 9.843 54.140 1.00 46.48 161 TRP A C 1
ATOM 950 O O . TRP A 1 166 ? -9.309 8.710 54.589 1.00 46.66 161 TRP A O 1
ATOM 961 N N . GLY A 1 167 ? -10.170 10.611 53.754 1.00 48.57 162 GLY A N 1
ATOM 962 C CA . GLY A 1 167 ? -11.551 10.123 53.716 1.00 51.60 162 GLY A CA 1
ATOM 963 C C . GLY A 1 167 ? -11.769 9.104 52.610 1.00 53.50 162 GLY A C 1
ATOM 964 O O . GLY A 1 167 ? -12.744 8.358 52.636 1.00 54.34 162 GLY A O 1
ATOM 965 N N . VAL A 1 168 ? -10.863 9.077 51.633 1.00 54.80 163 VAL A N 1
ATOM 966 C CA . VAL A 1 168 ? -10.877 8.050 50.590 1.00 56.71 163 VAL A CA 1
ATOM 967 C C . VAL A 1 168 ? -10.090 6.825 51.067 1.00 58.41 163 VAL A C 1
ATOM 968 O O . VAL A 1 168 ? -10.596 5.694 50.999 1.00 59.30 163 VAL A O 1
ATOM 972 N N . GLN A 1 169 ? -8.878 7.066 51.579 1.00 59.52 164 GLN A N 1
ATOM 973 C CA . GLN A 1 169 ? -8.028 6.033 52.196 1.00 61.50 164 GLN A CA 1
ATOM 974 C C . GLN A 1 169 ? -8.774 5.094 53.183 1.00 63.10 164 GLN A C 1
ATOM 975 O O . GLN A 1 169 ? -8.212 4.086 53.635 1.00 63.59 164 GLN A O 1
ATOM 977 N N . SER A 1 170 ? -10.026 5.433 53.508 1.00 64.29 165 SER A N 1
ATOM 978 C CA . SER A 1 170 ? -10.921 4.534 54.246 1.00 65.95 165 SER A CA 1
ATOM 979 C C . SER A 1 170 ? -12.337 4.550 53.652 1.00 66.44 165 SER A C 1
ATOM 980 O O . SER A 1 170 ? -12.706 3.675 52.861 1.00 66.85 165 SER A O 1
ATOM 983 N N . VAL B 1 16 ? 6.484 71.704 44.721 1.00 29.72 11 VAL B N 1
ATOM 984 C CA . VAL B 1 16 ? 6.363 70.931 46.025 1.00 30.16 11 VAL B CA 1
ATOM 985 C C . VAL B 1 16 ? 5.638 71.669 47.163 1.00 30.79 11 VAL B C 1
ATOM 986 O O . VAL B 1 16 ? 6.166 72.610 47.767 1.00 32.06 11 VAL B O 1
ATOM 990 N N . ARG B 1 17 ? 4.422 71.226 47.443 1.00 29.87 12 ARG B N 1
ATOM 991 C CA . ARG B 1 17 ? 3.578 71.861 48.423 1.00 30.04 12 ARG B CA 1
ATOM 992 C C . ARG B 1 17 ? 3.539 71.028 49.709 1.00 29.33 12 ARG B C 1
ATOM 993 O O . ARG B 1 17 ? 3.339 69.818 49.658 1.00 28.82 12 ARG B O 1
ATOM 1001 N N . THR B 1 18 ? 3.738 71.656 50.859 1.00 28.93 13 THR B N 1
ATOM 1002 C CA . THR B 1 18 ? 3.688 70.919 52.115 1.00 29.01 13 THR B CA 1
ATOM 1003 C C . THR B 1 18 ? 2.653 71.560 53.044 1.00 29.31 13 THR B C 1
ATOM 1004 O O . THR B 1 18 ? 2.352 72.740 52.907 1.00 28.30 13 THR B O 1
ATOM 1008 N N . SER B 1 19 ? 2.104 70.769 53.961 1.00 29.16 14 SER B N 1
ATOM 1009 C CA . SER B 1 19 ? 1.198 71.288 54.977 1.00 30.58 14 SER B CA 1
ATOM 1010 C C . SER B 1 19 ? 1.762 71.094 56.375 1.00 31.56 14 SER B C 1
ATOM 1011 O O . SER B 1 19 ? 2.676 70.282 56.586 1.00 31.79 14 SER B O 1
ATOM 1014 N N . SER B 1 20 ? 1.202 71.829 57.328 1.00 31.93 15 SER B N 1
ATOM 1015 C CA . SER B 1 20 ? 1.600 71.716 58.728 1.00 33.05 15 SER B CA 1
ATOM 1016 C C . SER B 1 20 ? 1.144 70.403 59.371 1.00 32.86 15 SER B C 1
ATOM 1017 O O . SER B 1 20 ? 1.478 70.135 60.509 1.00 33.16 15 SER B O 1
ATOM 1020 N N . LEU B 1 21 ? 0.371 69.602 58.640 1.00 32.57 16 LEU B N 1
ATOM 1021 C CA . LEU B 1 21 ? -0.114 68.324 59.139 1.00 32.71 16 LEU B CA 1
ATOM 1022 C C . LEU B 1 21 ? 0.468 67.114 58.370 1.00 30.96 16 LEU B C 1
ATOM 1023 O O . LEU B 1 21 ? -0.190 66.067 58.213 1.00 30.72 16 LEU B O 1
ATOM 1028 N N . GLY B 1 22 ? 1.692 67.266 57.871 1.00 29.86 17 GLY B N 1
ATOM 1029 C CA . GLY B 1 22 ? 2.420 66.181 57.193 1.00 27.63 17 GLY B CA 1
ATOM 1030 C C . GLY B 1 22 ? 1.965 65.810 55.787 1.00 26.53 17 GLY B C 1
ATOM 1031 O O . GLY B 1 22 ? 2.275 64.723 55.307 1.00 25.84 17 GLY B O 1
ATOM 1032 N N . ASP B 1 23 ? 1.224 66.688 55.120 1.00 25.95 18 ASP B N 1
ATOM 1033 C CA . ASP B 1 23 ? 0.843 66.452 53.738 1.00 26.11 18 ASP B CA 1
ATOM 1034 C C . ASP B 1 23 ? 1.945 66.982 52.823 1.00 26.38 18 ASP B C 1
ATOM 1035 O O . ASP B 1 23 ? 2.633 67.965 53.160 1.00 26.46 18 ASP B O 1
ATOM 1040 N N . THR B 1 24 ? 2.081 66.334 51.667 1.00 25.31 19 THR B N 1
ATOM 1041 C CA . THR B 1 24 ? 3.042 66.693 50.630 1.00 25.23 19 THR B CA 1
ATOM 1042 C C . THR B 1 24 ? 2.385 66.431 49.265 1.00 24.78 19 THR B C 1
ATOM 1043 O O . THR B 1 24 ? 1.859 65.346 49.027 1.00 24.45 19 THR B O 1
ATOM 1047 N N . SER B 1 25 ? 2.422 67.409 48.361 1.00 24.88 20 SER B N 1
ATOM 1048 C CA . SER B 1 25 ? 1.956 67.162 46.998 1.00 25.31 20 SER B CA 1
ATOM 1049 C C . SER B 1 25 ? 2.801 67.804 45.929 1.00 25.56 20 SER B C 1
ATOM 1050 O O . SER B 1 25 ? 3.483 68.816 46.166 1.00 25.62 20 SER B O 1
ATOM 1053 N N . ALA B 1 26 ? 2.715 67.233 44.733 1.00 25.13 21 ALA B N 1
ATOM 1054 C CA . ALA B 1 26 ? 3.474 67.731 43.590 1.00 25.91 21 ALA B CA 1
ATOM 1055 C C . ALA B 1 26 ? 2.764 67.318 42.306 1.00 26.29 21 ALA B C 1
ATOM 1056 O O . ALA B 1 26 ? 2.254 66.183 42.221 1.00 25.55 21 ALA B O 1
ATOM 1058 N N . GLY B 1 27 ? 2.772 68.218 41.311 1.00 26.49 22 GLY B N 1
ATOM 1059 C CA . GLY B 1 27 ? 2.038 68.025 40.063 1.00 27.25 22 GLY B CA 1
ATOM 1060 C C . GLY B 1 27 ? 0.874 69.008 39.967 1.00 28.60 22 GLY B C 1
ATOM 1061 O O . GLY B 1 27 ? 0.395 69.515 40.988 1.00 28.14 22 GLY B O 1
ATOM 1062 N N . ASN B 1 28 ? 0.424 69.294 38.737 1.00 30.11 23 ASN B N 1
ATOM 1063 C CA . ASN B 1 28 ? -0.658 70.273 38.516 1.00 31.95 23 ASN B CA 1
ATOM 1064 C C . ASN B 1 28 ? -1.962 69.791 39.148 1.00 31.00 23 ASN B C 1
ATOM 1065 O O . ASN B 1 28 ? -2.435 68.698 38.814 1.00 30.57 23 ASN B O 1
ATOM 1070 N N . GLY B 1 29 ? -2.534 70.582 40.055 1.00 30.23 24 GLY B N 1
ATOM 1071 C CA . GLY B 1 29 ? -3.801 70.207 40.707 1.00 30.11 24 GLY B CA 1
ATOM 1072 C C . GLY B 1 29 ? -3.718 69.070 41.735 1.00 29.74 24 GLY B C 1
ATOM 1073 O O . GLY B 1 29 ? -4.753 68.600 42.245 1.00 29.88 24 GLY B O 1
ATOM 1074 N N . ALA B 1 30 ? -2.500 68.626 42.056 1.00 28.79 25 ALA B N 1
ATOM 1075 C CA . ALA B 1 30 ? -2.317 67.596 43.095 1.00 28.21 25 ALA B CA 1
ATOM 1076 C C . ALA B 1 30 ? -2.667 68.098 44.506 1.00 28.16 25 ALA B C 1
ATOM 1077 O O . ALA B 1 30 ? -2.264 69.187 44.909 1.00 27.98 25 ALA B O 1
ATOM 1079 N N . ASN B 1 31 ? -3.352 67.254 45.265 1.00 27.99 26 ASN B N 1
ATOM 1080 C CA . ASN B 1 31 ? -3.943 67.637 46.519 1.00 29.13 26 ASN B CA 1
ATOM 1081 C C . ASN B 1 31 ? -3.841 66.472 47.519 1.00 28.02 26 ASN B C 1
ATOM 1082 O O . ASN B 1 31 ? -4.393 65.386 47.299 1.00 27.18 26 ASN B O 1
ATOM 1087 N N . ALA B 1 32 ? -3.101 66.706 48.596 1.00 26.77 27 ALA B N 1
ATOM 1088 C CA . ALA B 1 32 ? -3.057 65.792 49.720 1.00 26.79 27 ALA B CA 1
ATOM 1089 C C . ALA B 1 32 ? -3.657 66.552 50.913 1.00 27.80 27 ALA B C 1
ATOM 1090 O O . ALA B 1 32 ? -3.024 67.445 51.473 1.00 27.79 27 ALA B O 1
ATOM 1092 N N . SER B 1 33 ? -4.893 66.216 51.279 1.00 28.29 28 SER B N 1
ATOM 1093 C CA . SER B 1 33 ? -5.611 67.001 52.269 1.00 29.48 28 SER B CA 1
ATOM 1094 C C . SER B 1 33 ? -5.996 66.259 53.555 1.00 29.41 28 SER B C 1
ATOM 1095 O O . SER B 1 33 ? -6.625 66.862 54.425 1.00 30.32 28 SER B O 1
ATOM 1098 N N . GLY B 1 34 ? -5.666 64.969 53.663 1.00 28.17 29 GLY B N 1
ATOM 1099 C CA . GLY B 1 34 ? -6.166 64.115 54.756 1.00 27.33 29 GLY B CA 1
ATOM 1100 C C . GLY B 1 34 ? -5.354 64.088 56.048 1.00 27.79 29 GLY B C 1
ATOM 1101 O O . GLY B 1 34 ? -5.855 63.655 57.102 1.00 29.30 29 GLY B O 1
ATOM 1102 N N . GLY B 1 35 ? -4.114 64.582 56.009 1.00 26.80 30 GLY B N 1
ATOM 1103 C CA . GLY B 1 35 ? -3.233 64.486 57.173 1.00 25.52 30 GLY B CA 1
ATOM 1104 C C . GLY B 1 35 ? -2.288 63.327 56.897 1.00 24.71 30 GLY B C 1
ATOM 1105 O O . GLY B 1 35 ? -2.743 62.223 56.580 1.00 23.46 30 GLY B O 1
ATOM 1106 N N . ASN B 1 36 ? -0.980 63.586 56.986 1.00 23.96 31 ASN B N 1
ATOM 1107 C CA . ASN B 1 36 ? 0.051 62.623 56.593 1.00 23.29 31 ASN B CA 1
ATOM 1108 C C . ASN B 1 36 ? -0.200 62.095 55.166 1.00 22.16 31 ASN B C 1
ATOM 1109 O O . ASN B 1 36 ? 0.029 60.939 54.879 1.00 21.07 31 ASN B O 1
ATOM 1114 N N . GLY B 1 37 ? -0.681 62.973 54.288 1.00 22.35 32 GLY B N 1
ATOM 1115 C CA . GLY B 1 37 ? -1.024 62.620 52.909 1.00 21.80 32 GLY B CA 1
ATOM 1116 C C . GLY B 1 37 ? 0.120 62.852 51.945 1.00 21.91 32 GLY B C 1
ATOM 1117 O O . GLY B 1 37 ? 1.005 63.680 52.198 1.00 22.39 32 GLY B O 1
ATOM 1118 N N . THR B 1 38 ? 0.121 62.107 50.848 1.00 20.89 33 THR B N 1
ATOM 1119 C CA . THR B 1 38 ? 1.109 62.297 49.799 1.00 21.07 33 THR B CA 1
ATOM 1120 C C . THR B 1 38 ? 0.435 62.084 48.451 1.00 20.76 33 THR B C 1
ATOM 1121 O O . THR B 1 38 ? -0.178 61.032 48.191 1.00 19.87 33 THR B O 1
ATOM 1125 N N . ALA B 1 39 ? 0.535 63.095 47.599 1.00 20.82 34 ALA B N 1
ATOM 1126 C CA . ALA B 1 39 ? -0.121 63.042 46.292 1.00 21.11 34 ALA B CA 1
ATOM 1127 C C . ALA B 1 39 ? 0.813 63.615 45.225 1.00 21.18 34 ALA B C 1
ATOM 1128 O O . ALA B 1 39 ? 1.100 64.818 45.202 1.00 21.84 34 ALA B O 1
ATOM 1130 N N . VAL B 1 40 ? 1.313 62.747 44.358 1.00 20.92 35 VAL B N 1
ATOM 1131 C CA . VAL B 1 40 ? 2.312 63.145 43.369 1.00 20.83 35 VAL B CA 1
ATOM 1132 C C . VAL B 1 40 ? 1.838 62.666 42.018 1.00 20.92 35 VAL B C 1
ATOM 1133 O O . VAL B 1 40 ? 1.649 61.458 41.804 1.00 21.32 35 VAL B O 1
ATOM 1137 N N . GLY B 1 41 ? 1.636 63.620 41.114 1.00 21.29 36 GLY B N 1
ATOM 1138 C CA . GLY B 1 41 ? 1.068 63.367 39.793 1.00 21.51 36 GLY B CA 1
ATOM 1139 C C . GLY B 1 41 ? 0.064 64.443 39.433 1.00 22.64 36 GLY B C 1
ATOM 1140 O O . GLY B 1 41 ? -0.443 65.145 40.318 1.00 22.51 36 GLY B O 1
ATOM 1141 N N . GLY B 1 42 ? -0.224 64.583 38.136 1.00 23.30 37 GLY B N 1
ATOM 1142 C CA . GLY B 1 42 ? -1.260 65.531 37.657 1.00 23.68 37 GLY B CA 1
ATOM 1143 C C . GLY B 1 42 ? -2.636 65.132 38.171 1.00 24.35 37 GLY B C 1
ATOM 1144 O O . GLY B 1 42 ? -3.082 64.003 37.956 1.00 24.56 37 GLY B O 1
ATOM 1145 N N . ALA B 1 43 ? -3.296 66.055 38.881 1.00 24.51 38 ALA B N 1
ATOM 1146 C CA . ALA B 1 43 ? -4.606 65.807 39.499 1.00 24.38 38 ALA B CA 1
ATOM 1147 C C . ALA B 1 43 ? -4.623 64.604 40.446 1.00 23.86 38 ALA B C 1
ATOM 1148 O O . ALA B 1 43 ? -5.668 63.990 40.654 1.00 24.24 38 ALA B O 1
ATOM 1150 N N . ALA B 1 44 ? -3.467 64.276 41.015 1.00 23.54 39 ALA B N 1
ATOM 1151 C CA . ALA B 1 44 ? -3.374 63.188 41.988 1.00 23.66 39 ALA B CA 1
ATOM 1152 C C . ALA B 1 44 ? -4.036 63.639 43.284 1.00 24.09 39 ALA B C 1
ATOM 1153 O O . ALA B 1 44 ? -3.920 64.806 43.684 1.00 24.69 39 ALA B O 1
ATOM 1155 N N . SER B 1 45 ? -4.705 62.719 43.956 1.00 23.58 40 SER B N 1
ATOM 1156 C CA . SER B 1 45 ? -5.481 63.110 45.103 1.00 24.10 40 SER B CA 1
ATOM 1157 C C . SER B 1 45 ? -5.319 62.133 46.253 1.00 23.87 40 SER B C 1
ATOM 1158 O O . SER B 1 45 ? -5.476 60.916 46.079 1.00 23.25 40 SER B O 1
ATOM 1161 N N . ALA B 1 46 ? -4.992 62.674 47.427 1.00 24.05 41 ALA B N 1
ATOM 1162 C CA . ALA B 1 46 ? -4.916 61.880 48.643 1.00 24.33 41 ALA B CA 1
ATOM 1163 C C . ALA B 1 46 ? -5.745 62.546 49.754 1.00 25.27 41 ALA B C 1
ATOM 1164 O O . ALA B 1 46 ? -5.249 63.374 50.522 1.00 25.44 41 ALA B O 1
ATOM 1166 N N . SER B 1 47 ? -7.020 62.169 49.831 1.00 25.58 42 SER B N 1
ATOM 1167 C CA . SER B 1 47 ? -7.952 62.820 50.724 1.00 26.24 42 SER B CA 1
ATOM 1168 C C . SER B 1 47 ? -8.254 62.040 51.988 1.00 26.81 42 SER B C 1
ATOM 1169 O O . SER B 1 47 ? -8.784 62.628 52.960 1.00 27.20 42 SER B O 1
ATOM 1172 N N . GLY B 1 48 ? -7.960 60.735 51.985 1.00 25.57 43 GLY B N 1
ATOM 1173 C CA . GLY B 1 48 ? -8.106 59.933 53.218 1.00 26.41 43 GLY B CA 1
ATOM 1174 C C . GLY B 1 48 ? -6.961 60.263 54.183 1.00 26.44 43 GLY B C 1
ATOM 1175 O O . GLY B 1 48 ? -5.911 60.765 53.752 1.00 26.57 43 GLY B O 1
ATOM 1176 N N . THR B 1 49 ? -7.149 60.018 55.476 1.00 26.61 44 THR B N 1
ATOM 1177 C CA . THR B 1 49 ? -6.039 60.158 56.434 1.00 27.11 44 THR B CA 1
ATOM 1178 C C . THR B 1 49 ? -4.993 59.100 56.130 1.00 25.53 44 THR B C 1
ATOM 1179 O O . THR B 1 49 ? -5.342 57.972 55.738 1.00 25.23 44 THR B O 1
ATOM 1183 N N . ASP B 1 50 ? -3.725 59.445 56.344 1.00 24.87 45 ASP B N 1
ATOM 1184 C CA . ASP B 1 50 ? -2.611 58.531 56.117 1.00 24.42 45 ASP B CA 1
ATOM 1185 C C . ASP B 1 50 ? -2.622 57.938 54.674 1.00 23.07 45 ASP B C 1
ATOM 1186 O O . ASP B 1 50 ? -2.215 56.785 54.450 1.00 22.59 45 ASP B O 1
ATOM 1191 N N . ALA B 1 51 ? -3.057 58.748 53.709 1.00 21.11 46 ALA B N 1
ATOM 1192 C CA . ALA B 1 51 ? -3.260 58.293 52.337 1.00 20.55 46 ALA B CA 1
ATOM 1193 C C . ALA B 1 51 ? -2.090 58.709 51.424 1.00 19.95 46 ALA B C 1
ATOM 1194 O O . ALA B 1 51 ? -1.437 59.726 51.667 1.00 19.26 46 ALA B O 1
ATOM 1196 N N . THR B 1 52 ? -1.835 57.885 50.402 1.00 18.90 47 THR B N 1
ATOM 1197 C CA . THR B 1 52 ? -0.699 58.044 49.514 1.00 18.31 47 THR B CA 1
ATOM 1198 C C . THR B 1 52 ? -1.086 57.747 48.064 1.00 18.26 47 THR B C 1
ATOM 1199 O O . THR B 1 52 ? -1.569 56.646 47.743 1.00 18.22 47 THR B O 1
ATOM 1203 N N . ALA B 1 53 ? -0.881 58.735 47.192 1.00 18.25 48 ALA B N 1
ATOM 1204 C CA . ALA B 1 53 ? -1.289 58.642 45.783 1.00 18.14 48 ALA B CA 1
ATOM 1205 C C . ALA B 1 53 ? -0.164 59.014 44.847 1.00 18.49 48 ALA B C 1
ATOM 1206 O O . ALA B 1 53 ? 0.447 60.066 45.003 1.00 19.51 48 ALA B O 1
ATOM 1208 N N . LEU B 1 54 ? 0.094 58.164 43.858 1.00 17.98 49 LEU B N 1
ATOM 1209 C CA . LEU B 1 54 ? 1.153 58.419 42.897 1.00 17.97 49 LEU B CA 1
ATOM 1210 C C . LEU B 1 54 ? 0.690 58.078 41.482 1.00 18.29 49 LEU B C 1
ATOM 1211 O O . LEU B 1 54 ? 0.268 56.935 41.209 1.00 18.48 49 LEU B O 1
ATOM 1216 N N . GLY B 1 55 ? 0.789 59.063 40.584 1.00 18.32 50 GLY B N 1
ATOM 1217 C CA . GLY B 1 55 ? 0.403 58.888 39.192 1.00 18.03 50 GLY B CA 1
ATOM 1218 C C . GLY B 1 55 ? -0.667 59.902 38.834 1.00 18.80 50 GLY B C 1
ATOM 1219 O O . GLY B 1 55 ? -1.364 60.424 39.725 1.00 18.42 50 GLY B O 1
ATOM 1220 N N . GLN B 1 56 ? -0.779 60.213 37.544 1.00 19.10 51 GLN B N 1
ATOM 1221 C CA . GLN B 1 56 ? -1.769 61.192 37.087 1.00 20.05 51 GLN B CA 1
ATOM 1222 C C . GLN B 1 56 ? -3.155 60.604 37.376 1.00 20.64 51 GLN B C 1
ATOM 1223 O O . GLN B 1 56 ? -3.393 59.385 37.146 1.00 20.13 51 GLN B O 1
ATOM 1229 N N . ALA B 1 57 ? -4.045 61.454 37.898 1.00 20.36 52 ALA B N 1
ATOM 1230 C CA . ALA B 1 57 ? -5.365 61.032 38.333 1.00 21.31 52 ALA B CA 1
ATOM 1231 C C . ALA B 1 57 ? -5.405 59.843 39.314 1.00 21.26 52 ALA B C 1
ATOM 1232 O O . ALA B 1 57 ? -6.435 59.191 39.445 1.00 21.70 52 ALA B O 1
ATOM 1234 N N . SER B 1 58 ? -4.321 59.578 40.038 1.00 21.28 53 SER B N 1
ATOM 1235 C CA . SER B 1 58 ? -4.406 58.608 41.144 1.00 20.99 53 SER B CA 1
ATOM 1236 C C . SER B 1 58 ? -5.324 59.128 42.254 1.00 21.45 53 SER B C 1
ATOM 1237 O O . SER B 1 58 ? -5.472 60.334 42.445 1.00 21.93 53 SER B O 1
ATOM 1240 N N . ASN B 1 59 ? -5.937 58.222 43.001 1.00 21.51 54 ASN B N 1
ATOM 1241 C CA . ASN B 1 59 ? -6.953 58.638 43.946 1.00 22.12 54 ASN B CA 1
ATOM 1242 C C . ASN B 1 59 ? -6.970 57.735 45.159 1.00 20.90 54 ASN B C 1
ATOM 1243 O O . ASN B 1 59 ? -7.468 56.622 45.105 1.00 21.14 54 ASN B O 1
ATOM 1248 N N . ALA B 1 60 ? -6.417 58.228 46.253 1.00 20.22 55 ALA B N 1
ATOM 1249 C CA . ALA B 1 60 ? -6.382 57.484 47.510 1.00 19.78 55 ALA B CA 1
ATOM 1250 C C . ALA B 1 60 ? -7.349 58.131 48.498 1.00 20.19 55 ALA B C 1
ATOM 1251 O O . ALA B 1 60 ? -6.924 58.898 49.373 1.00 19.74 55 ALA B O 1
ATOM 1253 N N . SER B 1 61 ? -8.642 57.833 48.354 1.00 19.83 56 SER B N 1
ATOM 1254 C CA . SER B 1 61 ? -9.641 58.538 49.149 1.00 20.88 56 SER B CA 1
ATOM 1255 C C . SER B 1 61 ? -10.003 57.800 50.433 1.00 21.48 56 SER B C 1
ATOM 1256 O O . SER B 1 61 ? -10.605 58.385 51.317 1.00 22.00 56 SER B O 1
ATOM 1259 N N . GLY B 1 62 ? -9.647 56.517 50.528 1.00 20.61 57 GLY B N 1
ATOM 1260 C CA . GLY B 1 62 ? -9.915 55.767 51.735 1.00 21.84 57 GLY B CA 1
ATOM 1261 C C . GLY B 1 62 ? -8.950 56.172 52.845 1.00 22.18 57 GLY B C 1
ATOM 1262 O O . GLY B 1 62 ? -7.802 56.567 52.583 1.00 21.12 57 GLY B O 1
ATOM 1263 N N . ASN B 1 63 ? -9.409 56.083 54.083 1.00 22.58 58 ASN B N 1
ATOM 1264 C CA . ASN B 1 63 ? -8.493 56.217 55.219 1.00 23.55 58 ASN B CA 1
ATOM 1265 C C . ASN B 1 63 ? -7.415 55.118 55.171 1.00 23.06 58 ASN B C 1
ATOM 1266 O O . ASN B 1 63 ? -7.723 53.957 54.931 1.00 22.37 58 ASN B O 1
ATOM 1271 N N . HIS B 1 64 ? -6.158 55.499 55.371 1.00 22.54 59 HIS B N 1
ATOM 1272 C CA . HIS B 1 64 ? -5.031 54.561 55.254 1.00 22.76 59 HIS B CA 1
ATOM 1273 C C . HIS B 1 64 ? -4.968 53.858 53.888 1.00 21.72 59 HIS B C 1
ATOM 1274 O O . HIS B 1 64 ? -4.581 52.676 53.803 1.00 21.46 59 HIS B O 1
ATOM 1281 N N . SER B 1 65 ? -5.337 54.564 52.824 1.00 21.04 60 SER B N 1
ATOM 1282 C CA . SER B 1 65 ? -5.314 53.962 51.495 1.00 20.13 60 SER B CA 1
ATOM 1283 C C . SER B 1 65 ? -4.055 54.326 50.711 1.00 19.83 60 SER B C 1
ATOM 1284 O O . SER B 1 65 ? -3.382 55.320 51.022 1.00 19.83 60 SER B O 1
ATOM 1287 N N . THR B 1 66 ? -3.738 53.509 49.692 1.00 19.12 61 THR B N 1
ATOM 1288 C CA . THR B 1 66 ? -2.553 53.710 48.862 1.00 17.27 61 THR B CA 1
ATOM 1289 C C . THR B 1 66 ? -2.906 53.425 47.383 1.00 17.29 61 THR B C 1
ATOM 1290 O O . THR B 1 66 ? -3.372 52.335 47.034 1.00 16.95 61 THR B O 1
ATOM 1294 N N . ALA B 1 67 ? -2.724 54.424 46.522 1.00 17.06 62 ALA B N 1
ATOM 1295 C CA . ALA B 1 67 ? -3.081 54.279 45.120 1.00 17.49 62 ALA B CA 1
ATOM 1296 C C . ALA B 1 67 ? -1.911 54.696 44.270 1.00 18.12 62 ALA B C 1
ATOM 1297 O O . ALA B 1 67 ? -1.551 55.886 44.202 1.00 18.87 62 ALA B O 1
ATOM 1299 N N . LEU B 1 68 ? -1.293 53.720 43.616 1.00 18.33 63 LEU B N 1
ATOM 1300 C CA . LEU B 1 68 ? -0.031 53.988 42.927 1.00 18.33 63 LEU B CA 1
ATOM 1301 C C . LEU B 1 68 ? -0.171 53.493 41.515 1.00 17.77 63 LEU B C 1
ATOM 1302 O O . LEU B 1 68 ? -0.318 52.296 41.298 1.00 18.31 63 LEU B O 1
ATOM 1307 N N . GLY B 1 69 ? -0.094 54.401 40.560 1.00 17.28 64 GLY B N 1
ATOM 1308 C CA . GLY B 1 69 ? -0.325 54.049 39.166 1.00 17.29 64 GLY B CA 1
ATOM 1309 C C . GLY B 1 69 ? -1.301 55.068 38.607 1.00 17.89 64 GLY B C 1
ATOM 1310 O O . GLY B 1 69 ? -2.167 55.598 39.335 1.00 18.13 64 GLY B O 1
ATOM 1311 N N . GLN B 1 70 ? -1.156 55.365 37.322 1.00 17.79 65 GLN B N 1
ATOM 1312 C CA . GLN B 1 70 ? -2.048 56.296 36.650 1.00 18.57 65 GLN B CA 1
ATOM 1313 C C . GLN B 1 70 ? -3.524 55.816 36.734 1.00 18.80 65 GLN B C 1
ATOM 1314 O O . GLN B 1 70 ? -3.819 54.643 36.494 1.00 18.82 65 GLN B O 1
ATOM 1320 N N . ALA B 1 71 ? -4.438 56.745 37.022 1.00 19.76 66 ALA B N 1
ATOM 1321 C CA . ALA B 1 71 ? -5.870 56.448 37.268 1.00 19.78 66 ALA B CA 1
ATOM 1322 C C . ALA B 1 71 ? -6.083 55.280 38.210 1.00 19.53 66 ALA B C 1
ATOM 1323 O O . ALA B 1 71 ? -7.092 54.605 38.109 1.00 20.20 66 ALA B O 1
ATOM 1325 N N . SER B 1 72 ? -5.147 55.032 39.129 1.00 19.10 67 SER B N 1
ATOM 1326 C CA . SER B 1 72 ? -5.383 54.024 40.165 1.00 19.11 67 SER B CA 1
ATOM 1327 C C . SER B 1 72 ? -6.354 54.632 41.195 1.00 19.56 67 SER B C 1
ATOM 1328 O O . SER B 1 72 ? -6.453 55.849 41.348 1.00 19.84 67 SER B O 1
ATOM 1331 N N . SER B 1 73 ? -7.004 53.779 41.957 1.00 19.70 68 SER B N 1
ATOM 1332 C CA . SER B 1 73 ? -7.979 54.252 42.915 1.00 20.81 68 SER B CA 1
ATOM 1333 C C . SER B 1 73 ? -8.057 53.298 44.106 1.00 19.66 68 SER B C 1
ATOM 1334 O O . SER B 1 73 ? -8.211 52.091 43.922 1.00 19.22 68 SER B O 1
ATOM 1337 N N . ALA B 1 74 ? -8.018 53.848 45.314 1.00 19.63 69 ALA B N 1
ATOM 1338 C CA . ALA B 1 74 ? -8.156 53.051 46.546 1.00 19.82 69 ALA B CA 1
ATOM 1339 C C . ALA B 1 74 ? -9.121 53.762 47.476 1.00 20.87 69 ALA B C 1
ATOM 1340 O O . ALA B 1 74 ? -8.731 54.628 48.260 1.00 21.91 69 ALA B O 1
ATOM 1342 N N . SER B 1 75 ? -10.400 53.446 47.366 1.00 21.97 70 SER B N 1
ATOM 1343 C CA . SER B 1 75 ? -11.404 54.234 48.093 1.00 22.59 70 SER B CA 1
ATOM 1344 C C . SER B 1 75 ? -11.888 53.461 49.316 1.00 23.07 70 SER B C 1
ATOM 1345 O O . SER B 1 75 ? -12.607 53.999 50.132 1.00 23.72 70 SER B O 1
ATOM 1348 N N . GLY B 1 76 ? -11.523 52.188 49.420 1.00 23.24 71 GLY B N 1
ATOM 1349 C CA . GLY B 1 76 ? -11.929 51.408 50.588 1.00 24.41 71 GLY B CA 1
ATOM 1350 C C . GLY B 1 76 ? -11.069 51.806 51.777 1.00 25.24 71 GLY B C 1
ATOM 1351 O O . GLY B 1 76 ? -9.953 52.311 51.602 1.00 25.02 71 GLY B O 1
ATOM 1352 N N . SER B 1 77 ? -11.584 51.575 52.984 1.00 25.48 72 SER B N 1
ATOM 1353 C CA . SER B 1 77 ? -10.827 51.758 54.202 1.00 25.67 72 SER B CA 1
ATOM 1354 C C . SER B 1 77 ? -9.684 50.752 54.254 1.00 25.02 72 SER B C 1
ATOM 1355 O O . SER B 1 77 ? -9.905 49.545 54.066 1.00 25.14 72 SER B O 1
ATOM 1358 N N . GLY B 1 78 ? -8.459 51.233 54.471 1.00 23.85 73 GLY B N 1
ATOM 1359 C CA . GLY B 1 78 ? -7.298 50.335 54.518 1.00 22.62 73 GLY B CA 1
ATOM 1360 C C . GLY B 1 78 ? -7.033 49.640 53.179 1.00 22.30 73 GLY B C 1
ATOM 1361 O O . GLY B 1 78 ? -6.501 48.522 53.132 1.00 21.69 73 GLY B O 1
ATOM 1362 N N . SER B 1 79 ? -7.376 50.314 52.077 1.00 21.23 74 SER B N 1
ATOM 1363 C CA . SER B 1 79 ? -7.257 49.709 50.746 1.00 20.34 74 SER B CA 1
ATOM 1364 C C . SER B 1 79 ? -5.973 50.088 50.041 1.00 19.49 74 SER B C 1
ATOM 1365 O O . SER B 1 79 ? -5.384 51.128 50.308 1.00 19.57 74 SER B O 1
ATOM 1368 N N . THR B 1 80 ? -5.563 49.238 49.103 1.00 18.46 75 THR B N 1
ATOM 1369 C CA . THR B 1 80 ? -4.343 49.454 48.351 1.00 17.40 75 THR B CA 1
ATOM 1370 C C . THR B 1 80 ? -4.550 49.015 46.914 1.00 17.17 75 THR B C 1
ATOM 1371 O O . THR B 1 80 ? -4.919 47.865 46.662 1.00 17.55 75 THR B O 1
ATOM 1375 N N . ALA B 1 81 ? -4.277 49.915 45.979 1.00 16.61 76 ALA B N 1
ATOM 1376 C CA . ALA B 1 81 ? -4.358 49.616 44.566 1.00 15.99 76 ALA B CA 1
ATOM 1377 C C . ALA B 1 81 ? -3.045 50.009 43.900 1.00 16.12 76 ALA B C 1
ATOM 1378 O O . ALA B 1 81 ? -2.653 51.179 43.918 1.00 15.51 76 ALA B O 1
ATOM 1380 N N . VAL B 1 82 ? -2.375 49.034 43.281 1.00 16.08 77 VAL B N 1
ATOM 1381 C CA . VAL B 1 82 ? -1.083 49.298 42.658 1.00 15.83 77 VAL B CA 1
ATOM 1382 C C . VAL B 1 82 ? -1.045 48.786 41.206 1.00 16.40 77 VAL B C 1
ATOM 1383 O O . VAL B 1 82 ? -1.205 47.568 40.943 1.00 16.14 77 VAL B O 1
ATOM 1387 N N . GLY B 1 83 ? -0.817 49.707 40.269 1.00 15.75 78 GLY B N 1
ATOM 1388 C CA . GLY B 1 83 ? -0.850 49.372 38.844 1.00 15.64 78 GLY B CA 1
ATOM 1389 C C . GLY B 1 83 ? -1.766 50.360 38.134 1.00 17.18 78 GLY B C 1
ATOM 1390 O O . GLY B 1 83 ? -2.694 50.903 38.754 1.00 16.78 78 GLY B O 1
ATOM 1391 N N . GLN B 1 84 ? -1.523 50.609 36.848 1.00 16.69 79 GLN B N 1
ATOM 1392 C CA . GLN B 1 84 ? -2.366 51.544 36.119 1.00 17.27 79 GLN B CA 1
ATOM 1393 C C . GLN B 1 84 ? -3.810 51.035 36.086 1.00 17.49 79 GLN B C 1
ATOM 1394 O O . GLN B 1 84 ? -4.094 49.845 35.779 1.00 17.57 79 GLN B O 1
ATOM 1400 N N . GLY B 1 85 ? -4.704 51.967 36.379 1.00 18.00 80 GLY B N 1
ATOM 1401 C CA . GLY B 1 85 ? -6.133 51.718 36.470 1.00 18.70 80 GLY B CA 1
ATOM 1402 C C . GLY B 1 85 ? -6.545 50.673 37.484 1.00 19.33 80 GLY B C 1
ATOM 1403 O O . GLY B 1 85 ? -7.670 50.203 37.422 1.00 21.04 80 GLY B O 1
ATOM 1404 N N . ALA B 1 86 ? -5.669 50.299 38.415 1.00 17.83 81 ALA B N 1
ATOM 1405 C CA . ALA B 1 86 ? -6.064 49.368 39.472 1.00 18.20 81 ALA B CA 1
ATOM 1406 C C . ALA B 1 86 ? -7.099 50.015 40.386 1.00 18.79 81 ALA B C 1
ATOM 1407 O O . ALA B 1 86 ? -7.080 51.256 40.580 1.00 18.82 81 ALA B O 1
ATOM 1409 N N . GLY B 1 87 ? -7.961 49.175 40.976 1.00 18.63 82 GLY B N 1
ATOM 1410 C CA . GLY B 1 87 ? -9.060 49.632 41.848 1.00 18.57 82 GLY B CA 1
ATOM 1411 C C . GLY B 1 87 ? -9.156 48.738 43.097 1.00 18.88 82 GLY B C 1
ATOM 1412 O O . GLY B 1 87 ? -9.019 47.493 43.031 1.00 18.19 82 GLY B O 1
ATOM 1413 N N . ALA B 1 88 ? -9.426 49.371 44.230 1.00 18.81 83 ALA B N 1
ATOM 1414 C CA . ALA B 1 88 ? -9.668 48.683 45.485 1.00 18.72 83 ALA B CA 1
ATOM 1415 C C . ALA B 1 88 ? -10.767 49.417 46.276 1.00 19.66 83 ALA B C 1
ATOM 1416 O O . ALA B 1 88 ? -10.467 50.186 47.208 1.00 19.99 83 ALA B O 1
ATOM 1418 N N . PRO B 1 89 ? -12.051 49.218 45.899 1.00 20.50 84 PRO B N 1
ATOM 1419 C CA . PRO B 1 89 ? -13.085 49.945 46.675 1.00 20.41 84 PRO B CA 1
ATOM 1420 C C . PRO B 1 89 ? -13.527 49.251 47.979 1.00 21.45 84 PRO B C 1
ATOM 1421 O O . PRO B 1 89 ? -14.191 49.865 48.806 1.00 21.22 84 PRO B O 1
ATOM 1425 N N . GLY B 1 90 ? -13.140 47.998 48.184 1.00 21.37 85 GLY B N 1
ATOM 1426 C CA . GLY B 1 90 ? -13.506 47.304 49.404 1.00 22.09 85 GLY B CA 1
ATOM 1427 C C . GLY B 1 90 ? -12.649 47.713 50.586 1.00 22.70 85 GLY B C 1
ATOM 1428 O O . GLY B 1 90 ? -11.440 48.000 50.418 1.00 21.52 85 GLY B O 1
ATOM 1429 N N . ASP B 1 91 ? -13.252 47.736 51.783 1.00 22.38 86 ASP B N 1
ATOM 1430 C CA . ASP B 1 91 ? -12.462 47.879 53.016 1.00 23.13 86 ASP B CA 1
ATOM 1431 C C . ASP B 1 91 ? -11.540 46.651 53.184 1.00 21.88 86 ASP B C 1
ATOM 1432 O O . ASP B 1 91 ? -11.981 45.517 52.999 1.00 21.85 86 ASP B O 1
ATOM 1437 N N . GLY B 1 92 ? -10.273 46.885 53.515 1.00 20.68 87 GLY B N 1
ATOM 1438 C CA . GLY B 1 92 ? -9.265 45.813 53.581 1.00 20.20 87 GLY B CA 1
ATOM 1439 C C . GLY B 1 92 ? -8.951 45.139 52.241 1.00 20.13 87 GLY B C 1
ATOM 1440 O O . GLY B 1 92 ? -8.397 44.047 52.232 1.00 20.91 87 GLY B O 1
ATOM 1441 N N . ALA B 1 93 ? -9.285 45.783 51.119 1.00 18.78 88 ALA B N 1
ATOM 1442 C CA . ALA B 1 93 ? -9.035 45.231 49.782 1.00 18.25 88 ALA B CA 1
ATOM 1443 C C . ALA B 1 93 ? -7.677 45.662 49.209 1.00 18.17 88 ALA B C 1
ATOM 1444 O O . ALA B 1 93 ? -7.255 46.806 49.402 1.00 18.74 88 ALA B O 1
ATOM 1446 N N . SER B 1 94 ? -6.986 44.747 48.522 1.00 17.31 89 SER B N 1
ATOM 1447 C CA . SER B 1 94 ? -5.687 45.056 47.941 1.00 16.52 89 SER B CA 1
ATOM 1448 C C . SER B 1 94 ? -5.602 44.478 46.512 1.00 16.65 89 SER B C 1
ATOM 1449 O O . SER B 1 94 ? -5.851 43.284 46.289 1.00 17.16 89 SER B O 1
ATOM 1452 N N . ALA B 1 95 ? -5.224 45.331 45.559 1.00 16.31 90 ALA B N 1
ATOM 1453 C CA . ALA B 1 95 ? -5.179 44.988 44.138 1.00 16.20 90 ALA B CA 1
ATOM 1454 C C . ALA B 1 95 ? -3.812 45.341 43.595 1.00 15.68 90 ALA B C 1
ATOM 1455 O O . ALA B 1 95 ? -3.303 46.439 43.808 1.00 15.40 90 ALA B O 1
ATOM 1457 N N . PHE B 1 96 ? -3.219 44.377 42.907 1.00 16.19 91 PHE B N 1
ATOM 1458 C CA . PHE B 1 96 ? -1.866 44.526 42.343 1.00 16.18 91 PHE B CA 1
ATOM 1459 C C . PHE B 1 96 ? -1.907 44.070 40.886 1.00 16.49 91 PHE B C 1
ATOM 1460 O O . PHE B 1 96 ? -2.231 42.890 40.585 1.00 15.88 91 PHE B O 1
ATOM 1468 N N . GLY B 1 97 ? -1.629 45.014 39.988 1.00 15.56 92 GLY B N 1
ATOM 1469 C CA . GLY B 1 97 ? -1.531 44.690 38.606 1.00 15.95 92 GLY B CA 1
ATOM 1470 C C . GLY B 1 97 ? -2.377 45.677 37.860 1.00 16.78 92 GLY B C 1
ATOM 1471 O O . GLY B 1 97 ? -3.362 46.195 38.394 1.00 16.54 92 GLY B O 1
ATOM 1472 N N . GLN B 1 98 ? -1.976 45.927 36.618 1.00 16.20 93 GLN B N 1
ATOM 1473 C CA . GLN B 1 98 ? -2.688 46.860 35.765 1.00 17.69 93 GLN B CA 1
ATOM 1474 C C . GLN B 1 98 ? -4.144 46.373 35.603 1.00 17.40 93 GLN B C 1
ATOM 1475 O O . GLN B 1 98 ? -4.360 45.236 35.255 1.00 16.86 93 GLN B O 1
ATOM 1481 N N . GLY B 1 99 ? -5.105 47.251 35.893 1.00 18.17 94 GLY B N 1
ATOM 1482 C CA . GLY B 1 99 ? -6.562 46.959 35.782 1.00 18.79 94 GLY B CA 1
ATOM 1483 C C . GLY B 1 99 ? -7.112 45.903 36.767 1.00 19.13 94 GLY B C 1
ATOM 1484 O O . GLY B 1 99 ? -8.248 45.405 36.579 1.00 19.30 94 GLY B O 1
ATOM 1485 N N . ALA B 1 100 ? -6.319 45.518 37.777 1.00 17.60 95 ALA B N 1
ATOM 1486 C CA . ALA B 1 100 ? -6.813 44.599 38.805 1.00 17.87 95 ALA B CA 1
ATOM 1487 C C . ALA B 1 100 ? -7.905 45.307 39.630 1.00 18.54 95 ALA B C 1
ATOM 1488 O O . ALA B 1 100 ? -7.799 46.508 39.892 1.00 18.10 95 ALA B O 1
ATOM 1490 N N . LEU B 1 101 ? -8.924 44.558 40.058 1.00 18.73 96 LEU B N 1
ATOM 1491 C CA . LEU B 1 101 ? -9.945 45.083 40.975 1.00 18.80 96 LEU B CA 1
ATOM 1492 C C . LEU B 1 101 ? -10.108 44.187 42.217 1.00 18.76 96 LEU B C 1
ATOM 1493 O O . LEU B 1 101 ? -10.345 42.976 42.109 1.00 18.79 96 LEU B O 1
ATOM 1498 N N . ALA B 1 102 ? -9.984 44.790 43.400 1.00 18.35 97 ALA B N 1
ATOM 1499 C CA . ALA B 1 102 ? -10.280 44.101 44.636 1.00 17.61 97 ALA B CA 1
ATOM 1500 C C . ALA B 1 102 ? -11.465 44.813 45.253 1.00 18.52 97 ALA B C 1
ATOM 1501 O O . ALA B 1 102 ? -11.316 45.861 45.895 1.00 18.98 97 ALA B O 1
ATOM 1503 N N . SER B 1 103 ? -12.657 44.262 45.052 1.00 19.34 98 SER B N 1
ATOM 1504 C CA . SER B 1 103 ? -13.885 44.999 45.383 1.00 19.77 98 SER B CA 1
ATOM 1505 C C . SER B 1 103 ? -14.633 44.402 46.567 1.00 20.12 98 SER B C 1
ATOM 1506 O O . SER B 1 103 ? -15.466 45.066 47.167 1.00 20.32 98 SER B O 1
ATOM 1509 N N . GLY B 1 104 ? -14.346 43.141 46.889 1.00 20.09 99 GLY B N 1
ATOM 1510 C CA . GLY B 1 104 ? -14.907 42.527 48.073 1.00 20.64 99 GLY B CA 1
ATOM 1511 C C . GLY B 1 104 ? -14.180 43.066 49.294 1.00 21.31 99 GLY B C 1
ATOM 1512 O O . GLY B 1 104 ? -13.012 43.491 49.232 1.00 20.29 99 GLY B O 1
ATOM 1513 N N . THR B 1 105 ? -14.887 43.064 50.407 1.00 22.05 100 THR B N 1
ATOM 1514 C CA . THR B 1 105 ? -14.308 43.292 51.726 1.00 22.19 100 THR B CA 1
ATOM 1515 C C . THR B 1 105 ? -13.246 42.222 51.977 1.00 22.31 100 THR B C 1
ATOM 1516 O O . THR B 1 105 ? -13.470 41.022 51.714 1.00 21.51 100 THR B O 1
ATOM 1520 N N . ASP B 1 106 ? -12.083 42.678 52.437 1.00 22.25 101 ASP B N 1
ATOM 1521 C CA . ASP B 1 106 ? -10.954 41.810 52.701 1.00 23.20 101 ASP B CA 1
ATOM 1522 C C . ASP B 1 106 ? -10.547 40.964 51.472 1.00 22.22 101 ASP B C 1
ATOM 1523 O O . ASP B 1 106 ? -10.099 39.826 51.632 1.00 23.10 101 ASP B O 1
ATOM 1528 N N . SER B 1 107 ? -10.704 41.504 50.265 1.00 21.12 102 SER B N 1
ATOM 1529 C CA . SER B 1 107 ? -10.349 40.758 49.055 1.00 20.66 102 SER B CA 1
ATOM 1530 C C . SER B 1 107 ? -8.953 41.124 48.606 1.00 19.85 102 SER B C 1
ATOM 1531 O O . SER B 1 107 ? -8.438 42.182 48.950 1.00 20.79 102 SER B O 1
ATOM 1534 N N . THR B 1 108 ? -8.365 40.265 47.799 1.00 19.36 103 THR B N 1
ATOM 1535 C CA . THR B 1 108 ? -7.020 40.467 47.314 1.00 18.99 103 THR B CA 1
ATOM 1536 C C . THR B 1 108 ? -6.936 40.012 45.859 1.00 19.60 103 THR B C 1
ATOM 1537 O O . THR B 1 108 ? -7.199 38.844 45.563 1.00 20.37 103 THR B O 1
ATOM 1541 N N . ALA B 1 109 ? -6.572 40.932 44.970 1.00 18.55 104 ALA B N 1
ATOM 1542 C CA . ALA B 1 109 ? -6.399 40.621 43.566 1.00 18.98 104 ALA B CA 1
ATOM 1543 C C . ALA B 1 109 ? -4.962 40.886 43.112 1.00 18.82 104 ALA B C 1
ATOM 1544 O O . ALA B 1 109 ? -4.508 42.040 43.136 1.00 20.27 104 ALA B O 1
ATOM 1546 N N . LEU B 1 110 ? -4.290 39.827 42.653 1.00 17.93 105 LEU B N 1
ATOM 1547 C CA . LEU B 1 110 ? -2.879 39.841 42.305 1.00 17.50 105 LEU B CA 1
ATOM 1548 C C . LEU B 1 110 ? -2.693 39.328 40.871 1.00 17.73 105 LEU B C 1
ATOM 1549 O O . LEU B 1 110 ? -2.697 38.113 40.624 1.00 18.11 105 LEU B O 1
ATOM 1554 N N . GLY B 1 111 ? -2.549 40.251 39.929 1.00 17.10 106 GLY B N 1
ATOM 1555 C CA . GLY B 1 111 ? -2.461 39.883 38.525 1.00 17.60 106 GLY B CA 1
ATOM 1556 C C . GLY B 1 111 ? -3.182 40.936 37.711 1.00 17.97 106 GLY B C 1
ATOM 1557 O O . GLY B 1 111 ? -4.176 41.533 38.173 1.00 17.89 106 GLY B O 1
ATOM 1558 N N . ALA B 1 112 ? -2.662 41.202 36.519 1.00 17.36 107 ALA B N 1
ATOM 1559 C CA . ALA B 1 112 ? -3.255 42.207 35.667 1.00 17.58 107 ALA B CA 1
ATOM 1560 C C . ALA B 1 112 ? -4.673 41.756 35.287 1.00 17.97 107 ALA B C 1
ATOM 1561 O O . ALA B 1 112 ? -4.885 40.590 34.919 1.00 18.13 107 ALA B O 1
ATOM 1563 N N . HIS B 1 113 ? -5.636 42.660 35.408 1.00 17.73 108 HIS B N 1
ATOM 1564 C CA . HIS B 1 113 ? -7.038 42.329 35.074 1.00 19.21 108 HIS B CA 1
ATOM 1565 C C . HIS B 1 113 ? -7.654 41.245 35.931 1.00 18.52 108 HIS B C 1
ATOM 1566 O O . HIS B 1 113 ? -8.646 40.653 35.539 1.00 19.10 108 HIS B O 1
ATOM 1573 N N . SER B 1 114 ? -7.059 40.983 37.083 1.00 17.83 109 SER B N 1
ATOM 1574 C CA . SER B 1 114 ? -7.641 40.049 38.030 1.00 18.57 109 SER B CA 1
ATOM 1575 C C . SER B 1 114 ? -8.788 40.774 38.766 1.00 18.70 109 SER B C 1
ATOM 1576 O O . SER B 1 114 ? -8.754 42.001 38.921 1.00 17.97 109 SER B O 1
ATOM 1579 N N . THR B 1 115 ? -9.791 40.009 39.210 1.00 19.05 110 THR B N 1
ATOM 1580 C CA . THR B 1 115 ? -10.988 40.560 39.880 1.00 19.15 110 THR B CA 1
ATOM 1581 C C . THR B 1 115 ? -11.311 39.727 41.119 1.00 19.55 110 THR B C 1
ATOM 1582 O O . THR B 1 115 ? -11.664 38.557 41.021 1.00 19.89 110 THR B O 1
ATOM 1586 N N . ALA B 1 116 ? -11.198 40.334 42.290 1.00 19.57 111 ALA B N 1
ATOM 1587 C CA . ALA B 1 116 ? -11.576 39.650 43.509 1.00 19.44 111 ALA B CA 1
ATOM 1588 C C . ALA B 1 116 ? -12.864 40.308 44.010 1.00 20.50 111 ALA B C 1
ATOM 1589 O O . ALA B 1 116 ? -12.856 41.349 44.707 1.00 19.85 111 ALA B O 1
ATOM 1591 N N . ALA B 1 117 ? -13.976 39.688 43.642 1.00 21.09 112 ALA B N 1
ATOM 1592 C CA . ALA B 1 117 ? -15.284 40.311 43.830 1.00 22.82 112 ALA B CA 1
ATOM 1593 C C . ALA B 1 117 ? -15.948 39.961 45.148 1.00 23.53 112 ALA B C 1
ATOM 1594 O O . ALA B 1 117 ? -16.678 40.781 45.701 1.00 25.01 112 ALA B O 1
ATOM 1596 N N . ALA B 1 118 ? -15.711 38.744 45.636 1.00 23.41 113 ALA B N 1
ATOM 1597 C CA . ALA B 1 118 ? -16.385 38.247 46.832 1.00 24.13 113 ALA B CA 1
ATOM 1598 C C . ALA B 1 118 ? -15.667 38.622 48.127 1.00 23.75 113 ALA B C 1
ATOM 1599 O O . ALA B 1 118 ? -14.438 38.830 48.120 1.00 23.11 113 ALA B O 1
ATOM 1601 N N . PRO B 1 119 ? -16.419 38.727 49.235 1.00 24.10 114 PRO B N 1
ATOM 1602 C CA . PRO B 1 119 ? -15.710 39.040 50.480 1.00 24.83 114 PRO B CA 1
ATOM 1603 C C . PRO B 1 119 ? -14.685 37.953 50.841 1.00 24.81 114 PRO B C 1
ATOM 1604 O O . PRO B 1 119 ? -14.926 36.750 50.623 1.00 24.90 114 PRO B O 1
ATOM 1608 N N . ASN B 1 120 ? -13.535 38.394 51.344 1.00 24.11 115 ASN B N 1
ATOM 1609 C CA . ASN B 1 120 ? -12.508 37.496 51.845 1.00 24.90 115 ASN B CA 1
ATOM 1610 C C . ASN B 1 120 ? -11.995 36.542 50.761 1.00 24.05 115 ASN B C 1
ATOM 1611 O O . ASN B 1 120 ? -11.487 35.462 51.061 1.00 25.10 115 ASN B O 1
ATOM 1616 N N . SER B 1 121 ? -12.128 36.942 49.508 1.00 22.36 116 SER B N 1
ATOM 1617 C CA . SER B 1 121 ? -11.613 36.159 48.380 1.00 21.66 116 SER B CA 1
ATOM 1618 C C . SER B 1 121 ? -10.276 36.731 47.875 1.00 20.48 116 SER B C 1
ATOM 1619 O O . SER B 1 121 ? -9.914 37.865 48.178 1.00 19.89 116 SER B O 1
ATOM 1622 N N . ALA B 1 122 ? -9.554 35.926 47.103 1.00 20.23 117 ALA B N 1
ATOM 1623 C CA . ALA B 1 122 ? -8.313 36.378 46.436 1.00 19.73 117 ALA B CA 1
ATOM 1624 C C . ALA B 1 122 ? -8.352 35.870 45.016 1.00 19.02 117 ALA B C 1
ATOM 1625 O O . ALA B 1 122 ? -8.879 34.797 44.767 1.00 20.45 117 ALA B O 1
ATOM 1627 N N . ALA B 1 123 ? -7.824 36.626 44.078 1.00 18.45 118 ALA B N 1
ATOM 1628 C CA . ALA B 1 123 ? -7.743 36.145 42.697 1.00 18.65 118 ALA B CA 1
ATOM 1629 C C . ALA B 1 123 ? -6.301 36.269 42.340 1.00 18.70 118 ALA B C 1
ATOM 1630 O O . ALA B 1 123 ? -5.717 37.360 42.501 1.00 19.11 118 ALA B O 1
ATOM 1632 N N . ILE B 1 124 ? -5.711 35.159 41.889 1.00 19.04 119 ILE B N 1
ATOM 1633 C CA . ILE B 1 124 ? -4.268 35.069 41.678 1.00 19.03 119 ILE B CA 1
ATOM 1634 C C . ILE B 1 124 ? -4.026 34.756 40.225 1.00 19.51 119 ILE B C 1
ATOM 1635 O O . ILE B 1 124 ? -4.560 33.759 39.697 1.00 19.26 119 ILE B O 1
ATOM 1640 N N . GLY B 1 125 ? -3.216 35.605 39.577 1.00 19.35 120 GLY B N 1
ATOM 1641 C CA . GLY B 1 125 ? -2.876 35.448 38.156 1.00 18.83 120 GLY B CA 1
ATOM 1642 C C . GLY B 1 125 ? -3.606 36.447 37.259 1.00 19.13 120 GLY B C 1
ATOM 1643 O O . GLY B 1 125 ? -4.685 36.932 37.607 1.00 19.70 120 GLY B O 1
ATOM 1644 N N . ALA B 1 126 ? -3.041 36.736 36.085 1.00 18.45 121 ALA B N 1
ATOM 1645 C CA . ALA B 1 126 ? -3.698 37.586 35.119 1.00 18.20 121 ALA B CA 1
ATOM 1646 C C . ALA B 1 126 ? -5.105 37.058 34.797 1.00 19.34 121 ALA B C 1
ATOM 1647 O O . ALA B 1 126 ? -5.297 35.836 34.596 1.00 18.56 121 ALA B O 1
ATOM 1649 N N . ASN B 1 127 ? -6.066 37.985 34.734 1.00 19.43 122 ASN B N 1
ATOM 1650 C CA . ASN B 1 127 ? -7.451 37.700 34.323 1.00 20.48 122 ASN B CA 1
ATOM 1651 C C . ASN B 1 127 ? -8.227 36.777 35.244 1.00 20.05 122 ASN B C 1
ATOM 1652 O O . ASN B 1 127 ? -9.359 36.419 34.940 1.00 21.01 122 ASN B O 1
ATOM 1657 N N . SER B 1 128 ? -7.627 36.379 36.351 1.00 19.00 123 SER B N 1
ATOM 1658 C CA . SER B 1 128 ? -8.326 35.531 37.302 1.00 19.73 123 SER B CA 1
ATOM 1659 C C . SER B 1 128 ? -9.526 36.218 37.923 1.00 19.89 123 SER B C 1
ATOM 1660 O O . SER B 1 128 ? -9.474 37.409 38.218 1.00 19.42 123 SER B O 1
ATOM 1663 N N . VAL B 1 129 ? -10.599 35.455 38.117 1.00 20.48 124 VAL B N 1
ATOM 1664 C CA . VAL B 1 129 ? -11.812 35.973 38.766 1.00 21.03 124 VAL B CA 1
ATOM 1665 C C . VAL B 1 129 ? -12.178 35.158 40.011 1.00 21.43 124 VAL B C 1
ATOM 1666 O O . VAL B 1 129 ? -12.245 33.920 39.952 1.00 21.61 124 VAL B O 1
ATOM 1670 N N . ALA B 1 130 ? -12.414 35.847 41.129 1.00 21.38 125 ALA B N 1
ATOM 1671 C CA . ALA B 1 130 ? -12.908 35.210 42.344 1.00 21.88 125 ALA B CA 1
ATOM 1672 C C . ALA B 1 130 ? -14.311 35.758 42.656 1.00 23.46 125 ALA B C 1
ATOM 1673 O O . ALA B 1 130 ? -14.473 36.922 43.052 1.00 23.58 125 ALA B O 1
ATOM 1675 N N . SER B 1 131 ? -15.312 34.899 42.481 1.00 23.97 126 SER B N 1
ATOM 1676 C CA . SER B 1 131 ? -16.696 35.250 42.644 1.00 25.02 126 SER B CA 1
ATOM 1677 C C . SER B 1 131 ? -17.368 34.449 43.754 1.00 25.95 126 SER B C 1
ATOM 1678 O O . SER B 1 131 ? -18.586 34.432 43.853 1.00 26.83 126 SER B O 1
ATOM 1681 N N . ALA B 1 132 ? -16.585 33.770 44.580 1.00 26.20 127 ALA B N 1
ATOM 1682 C CA . ALA B 1 132 ? -17.146 33.043 45.731 1.00 26.50 127 ALA B CA 1
ATOM 1683 C C . ALA B 1 132 ? -16.458 33.547 47.016 1.00 26.15 127 ALA B C 1
ATOM 1684 O O . ALA B 1 132 ? -15.243 33.745 47.020 1.00 25.14 127 ALA B O 1
ATOM 1686 N N . PRO B 1 133 ? -17.226 33.745 48.104 1.00 26.79 128 PRO B N 1
ATOM 1687 C CA . PRO B 1 133 ? -16.683 34.135 49.413 1.00 26.94 128 PRO B CA 1
ATOM 1688 C C . PRO B 1 133 ? -15.556 33.215 49.908 1.00 26.52 128 PRO B C 1
ATOM 1689 O O . PRO B 1 133 ? -15.621 32.008 49.687 1.00 26.12 128 PRO B O 1
ATOM 1693 N N . ASN B 1 134 ? -14.548 33.766 50.577 1.00 26.29 129 ASN B N 1
ATOM 1694 C CA . ASN B 1 134 ? -13.561 32.922 51.286 1.00 27.83 129 ASN B CA 1
ATOM 1695 C C . ASN B 1 134 ? -12.893 31.877 50.404 1.00 27.19 129 ASN B C 1
ATOM 1696 O O . ASN B 1 134 ? -12.637 30.743 50.816 1.00 27.98 129 ASN B O 1
ATOM 1701 N N . SER B 1 135 ? -12.602 32.242 49.171 1.00 26.14 130 SER B N 1
ATOM 1702 C CA . SER B 1 135 ? -11.970 31.289 48.303 1.00 25.89 130 SER B CA 1
ATOM 1703 C C . SER B 1 135 ? -10.822 31.968 47.593 1.00 24.31 130 SER B C 1
ATOM 1704 O O . SER B 1 135 ? -10.814 33.182 47.455 1.00 24.60 130 SER B O 1
ATOM 1707 N N . VAL B 1 136 ? -9.841 31.184 47.167 1.00 23.36 131 VAL B N 1
ATOM 1708 C CA . VAL B 1 136 ? -8.718 31.696 46.417 1.00 22.49 131 VAL B CA 1
ATOM 1709 C C . VAL B 1 136 ? -8.780 31.137 44.995 1.00 23.19 131 VAL B C 1
ATOM 1710 O O . VAL B 1 136 ? -8.599 29.908 44.793 1.00 23.63 131 VAL B O 1
ATOM 1714 N N . SER B 1 137 ? -8.977 32.023 44.016 1.00 22.05 132 SER B N 1
ATOM 1715 C CA . SER B 1 137 ? -9.088 31.598 42.625 1.00 22.30 132 SER B CA 1
ATOM 1716 C C . SER B 1 137 ? -7.807 31.751 41.812 1.00 22.26 132 SER B C 1
ATOM 1717 O O . SER B 1 137 ? -7.163 32.822 41.813 1.00 22.87 132 SER B O 1
ATOM 1720 N N . PHE B 1 138 ? -7.408 30.688 41.127 1.00 21.74 133 PHE B N 1
ATOM 1721 C CA . PHE B 1 138 ? -6.222 30.768 40.292 1.00 21.26 133 PHE B CA 1
ATOM 1722 C C . PHE B 1 138 ? -6.551 30.885 38.808 1.00 21.75 133 PHE B C 1
ATOM 1723 O O . PHE B 1 138 ? -5.687 30.657 37.950 1.00 22.87 133 PHE B O 1
ATOM 1731 N N . GLY B 1 139 ? -7.789 31.255 38.492 1.00 21.36 134 GLY B N 1
ATOM 1732 C CA . GLY B 1 139 ? -8.177 31.519 37.117 1.00 21.70 134 GLY B CA 1
ATOM 1733 C C . GLY B 1 139 ? -9.662 31.786 37.007 1.00 22.86 134 GLY B C 1
ATOM 1734 O O . GLY B 1 139 ? -10.219 32.614 37.739 1.00 22.63 134 GLY B O 1
ATOM 1735 N N . SER B 1 140 ? -10.302 31.064 36.092 1.00 23.72 135 SER B N 1
ATOM 1736 C CA . SER B 1 140 ? -11.746 31.116 35.892 1.00 25.10 135 SER B CA 1
ATOM 1737 C C . SER B 1 140 ? -12.147 29.857 35.110 1.00 26.48 135 SER B C 1
ATOM 1738 O O . SER B 1 140 ? -11.266 29.084 34.689 1.00 25.91 135 SER B O 1
ATOM 1741 N N . ARG B 1 141 ? -13.458 29.650 34.926 1.00 27.80 136 ARG B N 1
ATOM 1742 C CA . ARG B 1 141 ? -13.972 28.477 34.213 1.00 30.48 136 ARG B CA 1
ATOM 1743 C C . ARG B 1 141 ? -13.361 28.349 32.813 1.00 30.49 136 ARG B C 1
ATOM 1744 O O . ARG B 1 141 ? -13.383 29.311 32.026 1.00 30.39 136 ARG B O 1
ATOM 1752 N N . GLY B 1 142 ? -12.831 27.161 32.505 1.00 30.76 137 GLY B N 1
ATOM 1753 C CA . GLY B 1 142 ? -12.186 26.926 31.187 1.00 30.92 137 GLY B CA 1
ATOM 1754 C C . GLY B 1 142 ? -10.814 27.598 31.031 1.00 29.89 137 GLY B C 1
ATOM 1755 O O . GLY B 1 142 ? -10.180 27.469 29.982 1.00 29.53 137 GLY B O 1
ATOM 1756 N N . HIS B 1 143 ? -10.382 28.323 32.071 1.00 28.78 138 HIS B N 1
ATOM 1757 C CA . HIS B 1 143 ? -9.060 28.988 32.148 1.00 27.84 138 HIS B CA 1
ATOM 1758 C C . HIS B 1 143 ? -8.417 28.689 33.509 1.00 26.83 138 HIS B C 1
ATOM 1759 O O . HIS B 1 143 ? -7.918 29.589 34.191 1.00 26.66 138 HIS B O 1
ATOM 1766 N N . GLU B 1 144 ? -8.470 27.425 33.912 1.00 25.93 139 GLU B N 1
ATOM 1767 C CA . GLU B 1 144 ? -7.929 26.983 35.175 1.00 25.18 139 GLU B CA 1
ATOM 1768 C C . GLU B 1 144 ? -6.397 26.905 35.050 1.00 24.57 139 GLU B C 1
ATOM 1769 O O . GLU B 1 144 ? -5.873 26.843 33.942 1.00 24.54 139 GLU B O 1
ATOM 1775 N N . ARG B 1 145 ? -5.695 26.935 36.184 1.00 23.61 140 ARG B N 1
ATOM 1776 C CA . ARG B 1 145 ? -4.223 26.847 36.212 1.00 23.37 140 ARG B CA 1
ATOM 1777 C C . ARG B 1 145 ? -3.828 25.701 37.144 1.00 23.74 140 ARG B C 1
ATOM 1778 O O . ARG B 1 145 ? -4.510 25.431 38.143 1.00 23.98 140 ARG B O 1
ATOM 1786 N N . ARG B 1 146 ? -2.770 25.003 36.770 1.00 23.50 141 ARG B N 1
ATOM 1787 C CA . ARG B 1 146 ? -2.220 23.893 37.550 1.00 24.51 141 ARG B CA 1
ATOM 1788 C C . ARG B 1 146 ? -1.398 24.526 38.679 1.00 23.13 141 ARG B C 1
ATOM 1789 O O . ARG B 1 146 ? -0.777 25.555 38.475 1.00 23.19 141 ARG B O 1
ATOM 1797 N N . LEU B 1 147 ? -1.372 23.909 39.850 1.00 23.26 142 LEU B N 1
ATOM 1798 C CA . LEU B 1 147 ? -0.538 24.400 40.966 1.00 23.09 142 LEU B CA 1
ATOM 1799 C C . LEU B 1 147 ? 0.647 23.469 41.091 1.00 23.13 142 LEU B C 1
ATOM 1800 O O . LEU B 1 147 ? 0.461 22.266 41.238 1.00 24.16 142 LEU B O 1
ATOM 1805 N N . THR B 1 148 ? 1.858 24.018 41.015 1.00 22.75 143 THR B N 1
ATOM 1806 C CA . THR B 1 148 ? 3.072 23.222 40.870 1.00 22.08 143 THR B CA 1
ATOM 1807 C C . THR B 1 148 ? 4.076 23.463 42.017 1.00 22.54 143 THR B C 1
ATOM 1808 O O . THR B 1 148 ? 3.963 24.448 42.746 1.00 22.17 143 THR B O 1
ATOM 1812 N N . ASN B 1 149 ? 5.060 22.571 42.164 1.00 22.36 144 ASN B N 1
ATOM 1813 C CA . ASN B 1 149 ? 6.015 22.655 43.270 1.00 22.98 144 ASN B CA 1
ATOM 1814 C C . ASN B 1 149 ? 5.334 22.728 44.648 1.00 22.72 144 ASN B C 1
ATOM 1815 O O . ASN B 1 149 ? 5.652 23.563 45.490 1.00 23.26 144 ASN B O 1
ATOM 1820 N N . VAL B 1 150 ? 4.362 21.847 44.832 1.00 23.15 145 VAL B N 1
ATOM 1821 C CA . VAL B 1 150 ? 3.602 21.710 46.077 1.00 22.94 145 VAL B CA 1
ATOM 1822 C C . VAL B 1 150 ? 4.202 20.522 46.876 1.00 23.91 145 VAL B C 1
ATOM 1823 O O . VAL B 1 150 ? 4.200 19.367 46.397 1.00 24.20 145 VAL B O 1
ATOM 1827 N N . ALA B 1 151 ? 4.752 20.805 48.050 1.00 23.74 146 ALA B N 1
ATOM 1828 C CA . ALA B 1 151 ? 5.271 19.742 48.914 1.00 24.71 146 ALA B CA 1
ATOM 1829 C C . ALA B 1 151 ? 4.080 18.981 49.478 1.00 25.42 146 ALA B C 1
ATOM 1830 O O . ALA B 1 151 ? 2.975 19.554 49.601 1.00 25.57 146 ALA B O 1
ATOM 1832 N N . PRO B 1 152 ? 4.283 17.693 49.809 1.00 26.14 147 PRO B N 1
ATOM 1833 C CA . PRO B 1 152 ? 3.165 16.874 50.232 1.00 26.82 147 PRO B CA 1
ATOM 1834 C C . PRO B 1 152 ? 2.490 17.445 51.478 1.00 27.85 147 PRO B C 1
ATOM 1835 O O . PRO B 1 152 ? 3.172 17.952 52.375 1.00 28.23 147 PRO B O 1
ATOM 1839 N N . GLY B 1 153 ? 1.160 17.395 51.523 1.00 28.12 148 GLY B N 1
ATOM 1840 C CA . GLY B 1 153 ? 0.430 17.865 52.702 1.00 29.31 148 GLY B CA 1
ATOM 1841 C C . GLY B 1 153 ? 0.681 17.016 53.949 1.00 31.19 148 GLY B C 1
ATOM 1842 O O . GLY B 1 153 ? 0.956 15.822 53.835 1.00 31.30 148 GLY B O 1
ATOM 1843 N N . ILE B 1 154 ? 0.589 17.640 55.132 1.00 31.98 149 ILE B N 1
ATOM 1844 C CA . ILE B 1 154 ? 0.842 16.964 56.416 1.00 33.57 149 ILE B CA 1
ATOM 1845 C C . ILE B 1 154 ? -0.396 17.007 57.333 1.00 34.12 149 ILE B C 1
ATOM 1846 O O . ILE B 1 154 ? -0.841 15.970 57.811 1.00 34.97 149 ILE B O 1
ATOM 1851 N N . ASP B 1 155 ? -0.944 18.208 57.558 1.00 33.75 150 ASP B N 1
ATOM 1852 C CA . ASP B 1 155 ? -2.160 18.384 58.354 1.00 34.51 150 ASP B CA 1
ATOM 1853 C C . ASP B 1 155 ? -3.421 18.270 57.478 1.00 33.41 150 ASP B C 1
ATOM 1854 O O . ASP B 1 155 ? -3.367 18.463 56.265 1.00 32.67 150 ASP B O 1
ATOM 1859 N N . GLY B 1 156 ? -4.550 17.961 58.111 1.00 33.20 151 GLY B N 1
ATOM 1860 C CA . GLY B 1 156 ? -5.823 17.784 57.415 1.00 32.18 151 GLY B CA 1
ATOM 1861 C C . GLY B 1 156 ? -6.184 18.893 56.440 1.00 30.86 151 GLY B C 1
ATOM 1862 O O . GLY B 1 156 ? -6.768 18.637 55.372 1.00 30.23 151 GLY B O 1
ATOM 1863 N N . THR B 1 157 ? -5.825 20.125 56.795 1.00 30.30 152 THR B N 1
ATOM 1864 C CA . THR B 1 157 ? -6.159 21.269 55.963 1.00 28.84 152 THR B CA 1
ATOM 1865 C C . THR B 1 157 ? -4.992 21.723 55.104 1.00 28.08 152 THR B C 1
ATOM 1866 O O . THR B 1 157 ? -4.963 22.879 54.686 1.00 27.85 152 THR B O 1
ATOM 1870 N N . ASP B 1 158 ? -4.032 20.826 54.853 1.00 27.71 153 ASP B N 1
ATOM 1871 C CA . ASP B 1 158 ? -2.993 21.064 53.846 1.00 26.52 153 ASP B CA 1
ATOM 1872 C C . ASP B 1 158 ? -3.477 20.519 52.496 1.00 26.45 153 ASP B C 1
ATOM 1873 O O . ASP B 1 158 ? -4.239 19.547 52.457 1.00 26.68 153 ASP B O 1
ATOM 1878 N N . ALA B 1 159 ? -3.052 21.132 51.393 1.00 25.37 154 ALA B N 1
ATOM 1879 C CA . ALA B 1 159 ? -3.356 20.581 50.078 1.00 25.29 154 ALA B CA 1
ATOM 1880 C C . ALA B 1 159 ? -2.681 19.225 49.880 1.00 26.43 154 ALA B C 1
ATOM 1881 O O . ALA B 1 159 ? -1.573 18.971 50.389 1.00 26.38 154 ALA B O 1
ATOM 1883 N N . ALA B 1 160 ? -3.354 18.369 49.117 1.00 26.96 155 ALA B N 1
ATOM 1884 C CA . ALA B 1 160 ? -2.793 17.084 48.692 1.00 27.98 155 ALA B CA 1
ATOM 1885 C C . ALA B 1 160 ? -2.135 17.211 47.316 1.00 27.82 155 ALA B C 1
ATOM 1886 O O . ALA B 1 160 ? -2.717 17.782 46.387 1.00 28.13 155 ALA B O 1
ATOM 1888 N N . ASN B 1 161 ? -0.939 16.657 47.150 1.00 27.98 156 ASN B N 1
ATOM 1889 C CA . ASN B 1 161 ? -0.367 16.621 45.802 1.00 28.01 156 ASN B CA 1
ATOM 1890 C C . ASN B 1 161 ? -0.557 15.290 45.056 1.00 28.83 156 ASN B C 1
ATOM 1891 O O . ASN B 1 161 ? -1.089 14.336 45.615 1.00 29.82 156 ASN B O 1
ATOM 1896 N N . MET B 1 162 ? -0.138 15.237 43.788 1.00 29.91 157 MET B N 1
ATOM 1897 C CA . MET B 1 162 ? -0.342 14.056 42.942 1.00 30.92 157 MET B CA 1
ATOM 1898 C C . MET B 1 162 ? 0.350 12.800 43.471 1.00 31.97 157 MET B C 1
ATOM 1899 O O . MET B 1 162 ? -0.260 11.739 43.494 1.00 32.42 157 MET B O 1
ATOM 1904 N N . ASN B 1 163 ? 1.601 12.908 43.914 1.00 33.13 158 ASN B N 1
ATOM 1905 C CA . ASN B 1 163 ? 2.245 11.765 44.565 1.00 35.10 158 ASN B CA 1
ATOM 1906 C C . ASN B 1 163 ? 1.387 11.187 45.678 1.00 36.31 158 ASN B C 1
ATOM 1907 O O . ASN B 1 163 ? 1.376 9.967 45.904 1.00 37.28 158 ASN B O 1
ATOM 1912 N N . GLN B 1 164 ? 0.665 12.058 46.381 1.00 36.62 159 GLN B N 1
ATOM 1913 C CA . GLN B 1 164 ? -0.153 11.591 47.489 1.00 37.79 159 GLN B CA 1
ATOM 1914 C C . GLN B 1 164 ? -1.416 10.919 47.010 1.00 38.52 159 GLN B C 1
ATOM 1915 O O . GLN B 1 164 ? -1.838 9.921 47.591 1.00 39.06 159 GLN B O 1
ATOM 1921 N N . LEU B 1 165 ? -2.004 11.446 45.936 1.00 38.76 160 LEU B N 1
ATOM 1922 C CA . LEU B 1 165 ? -3.216 10.855 45.368 1.00 39.42 160 LEU B CA 1
ATOM 1923 C C . LEU B 1 165 ? -2.870 9.483 44.794 1.00 40.58 160 LEU B C 1
ATOM 1924 O O . LEU B 1 165 ? -3.610 8.515 44.977 1.00 40.73 160 LEU B O 1
ATOM 1929 N N . TRP B 1 166 ? -1.723 9.409 44.134 1.00 41.06 161 TRP B N 1
ATOM 1930 C CA . TRP B 1 166 ? -1.256 8.166 43.540 1.00 42.90 161 TRP B CA 1
ATOM 1931 C C . TRP B 1 166 ? -0.926 7.088 44.570 1.00 44.43 161 TRP B C 1
ATOM 1932 O O . TRP B 1 166 ? -1.026 5.899 44.277 1.00 45.16 161 TRP B O 1
ATOM 1943 N N . GLY B 1 167 ? -0.537 7.512 45.769 1.00 45.76 162 GLY B N 1
ATOM 1944 C CA . GLY B 1 167 ? -0.209 6.594 46.861 1.00 47.92 162 GLY B CA 1
ATOM 1945 C C . GLY B 1 167 ? -1.437 5.932 47.471 1.00 49.66 162 GLY B C 1
ATOM 1946 O O . GLY B 1 167 ? -1.307 5.012 48.288 1.00 50.22 162 GLY B O 1
ATOM 1947 N N . VAL B 1 168 ? -2.625 6.409 47.085 1.00 50.30 163 VAL B N 1
ATOM 1948 C CA . VAL B 1 168 ? -3.897 5.786 47.472 1.00 51.65 163 VAL B CA 1
ATOM 1949 C C . VAL B 1 168 ? -4.430 4.886 46.349 1.00 52.39 163 VAL B C 1
ATOM 1950 O O . VAL B 1 168 ? -4.151 3.677 46.301 1.00 53.56 163 VAL B O 1
ATOM 1954 N N . VAL C 1 16 ? 12.459 70.223 45.988 1.00 28.55 11 VAL C N 1
ATOM 1955 C CA . VAL C 1 16 ? 13.158 68.988 45.456 1.00 29.37 11 VAL C CA 1
ATOM 1956 C C . VAL C 1 16 ? 14.667 69.030 45.645 1.00 29.85 11 VAL C C 1
ATOM 1957 O O . VAL C 1 16 ? 15.351 69.726 44.918 1.00 31.11 11 VAL C O 1
ATOM 1961 N N . ARG C 1 17 ? 15.193 68.278 46.605 1.00 29.89 12 ARG C N 1
ATOM 1962 C CA . ARG C 1 17 ? 16.634 68.260 46.849 1.00 30.61 12 ARG C CA 1
ATOM 1963 C C . ARG C 1 17 ? 17.279 67.034 46.163 1.00 31.48 12 ARG C C 1
ATOM 1964 O O . ARG C 1 17 ? 16.709 65.918 46.169 1.00 30.64 12 ARG C O 1
ATOM 1972 N N . THR C 1 18 ? 18.450 67.255 45.561 1.00 31.85 13 THR C N 1
ATOM 1973 C CA . THR C 1 18 ? 19.180 66.206 44.842 1.00 32.73 13 THR C CA 1
ATOM 1974 C C . THR C 1 18 ? 20.647 66.208 45.221 1.00 33.47 13 THR C C 1
ATOM 1975 O O . THR C 1 18 ? 21.221 67.261 45.513 1.00 34.76 13 THR C O 1
ATOM 1979 N N . SER C 1 19 ? 21.254 65.028 45.225 1.00 33.49 14 SER C N 1
ATOM 1980 C CA . SER C 1 19 ? 22.682 64.900 45.532 1.00 33.74 14 SER C CA 1
ATOM 1981 C C . SER C 1 19 ? 23.402 64.385 44.286 1.00 34.39 14 SER C C 1
ATOM 1982 O O . SER C 1 19 ? 22.762 63.878 43.335 1.00 33.79 14 SER C O 1
ATOM 1985 N N . SER C 1 20 ? 24.731 64.471 44.314 1.00 35.09 15 SER C N 1
ATOM 1986 C CA . SER C 1 20 ? 25.555 64.012 43.197 1.00 36.49 15 SER C CA 1
ATOM 1987 C C . SER C 1 20 ? 25.597 62.488 43.146 1.00 36.10 15 SER C C 1
ATOM 1988 O O . SER C 1 20 ? 26.034 61.925 42.142 1.00 37.01 15 SER C O 1
ATOM 1991 N N . LEU C 1 21 ? 25.117 61.829 44.208 1.00 34.83 16 LEU C N 1
ATOM 1992 C CA . LEU C 1 21 ? 25.136 60.365 44.298 1.00 33.86 16 LEU C CA 1
ATOM 1993 C C . LEU C 1 21 ? 23.781 59.681 43.992 1.00 32.19 16 LEU C C 1
ATOM 1994 O O . LEU C 1 21 ? 23.550 58.536 44.409 1.00 31.94 16 LEU C O 1
ATOM 1999 N N . GLY C 1 22 ? 22.909 60.389 43.264 1.00 30.37 17 GLY C N 1
ATOM 2000 C CA . GLY C 1 22 ? 21.627 59.873 42.776 1.00 28.40 17 GLY C CA 1
ATOM 2001 C C . GLY C 1 22 ? 20.421 59.979 43.716 1.00 27.39 17 GLY C C 1
ATOM 2002 O O . GLY C 1 22 ? 19.389 59.364 43.459 1.00 25.76 17 GLY C O 1
ATOM 2003 N N . ASP C 1 23 ? 20.554 60.754 44.795 1.00 26.82 18 ASP C N 1
ATOM 2004 C CA . ASP C 1 23 ? 19.513 60.884 45.798 1.00 26.46 18 ASP C CA 1
ATOM 2005 C C . ASP C 1 23 ? 18.552 61.989 45.404 1.00 26.33 18 ASP C C 1
ATOM 2006 O O . ASP C 1 23 ? 18.997 63.043 44.895 1.00 26.60 18 ASP C O 1
ATOM 2011 N N . THR C 1 24 ? 17.251 61.747 45.637 1.00 24.75 19 THR C N 1
ATOM 2012 C CA . THR C 1 24 ? 16.198 62.739 45.396 1.00 24.77 19 THR C CA 1
ATOM 2013 C C . THR C 1 24 ? 15.278 62.806 46.626 1.00 25.00 19 THR C C 1
ATOM 2014 O O . THR C 1 24 ? 14.806 61.761 47.107 1.00 24.89 19 THR C O 1
ATOM 2018 N N . SER C 1 25 ? 15.019 64.020 47.125 1.00 25.03 20 SER C N 1
ATOM 2019 C CA . SER C 1 25 ? 14.175 64.233 48.318 1.00 25.41 20 SER C CA 1
ATOM 2020 C C . SER C 1 25 ? 13.122 65.317 48.117 1.00 24.80 20 SER C C 1
ATOM 2021 O O . SER C 1 25 ? 13.416 66.392 47.590 1.00 25.35 20 SER C O 1
ATOM 2024 N N . ALA C 1 26 ? 11.899 65.045 48.556 1.00 24.44 21 ALA C N 1
ATOM 2025 C CA . ALA C 1 26 ? 10.799 66.023 48.494 1.00 24.41 21 ALA C CA 1
ATOM 2026 C C . ALA C 1 26 ? 9.855 65.812 49.660 1.00 24.72 21 ALA C C 1
ATOM 2027 O O . ALA C 1 26 ? 9.409 64.697 49.929 1.00 23.85 21 ALA C O 1
ATOM 2029 N N . GLY C 1 27 ? 9.561 66.892 50.367 1.00 26.31 22 GLY C N 1
ATOM 2030 C CA . GLY C 1 27 ? 8.729 66.807 51.548 1.00 26.95 22 GLY C CA 1
ATOM 2031 C C . GLY C 1 27 ? 9.448 67.388 52.741 1.00 28.29 22 GLY C C 1
ATOM 2032 O O . GLY C 1 27 ? 10.671 67.437 52.782 1.00 28.02 22 GLY C O 1
ATOM 2033 N N . ASN C 1 28 ? 8.678 67.841 53.719 1.00 29.69 23 ASN C N 1
ATOM 2034 C CA . ASN C 1 28 ? 9.268 68.385 54.918 1.00 31.90 23 ASN C CA 1
ATOM 2035 C C . ASN C 1 28 ? 10.076 67.301 55.664 1.00 31.44 23 ASN C C 1
ATOM 2036 O O . ASN C 1 28 ? 9.515 66.288 56.100 1.00 31.06 23 ASN C O 1
ATOM 2041 N N . GLY C 1 29 ? 11.394 67.488 55.767 1.00 30.98 24 GLY C N 1
ATOM 2042 C CA . GLY C 1 29 ? 12.265 66.506 56.454 1.00 30.90 24 GLY C CA 1
ATOM 2043 C C . GLY C 1 29 ? 12.569 65.207 55.690 1.00 30.01 24 GLY C C 1
ATOM 2044 O O . GLY C 1 29 ? 13.250 64.318 56.216 1.00 29.37 24 GLY C O 1
ATOM 2045 N N . ALA C 1 30 ? 12.074 65.100 54.453 1.00 29.12 25 ALA C N 1
ATOM 2046 C CA . ALA C 1 30 ? 12.352 63.942 53.596 1.00 28.58 25 ALA C CA 1
ATOM 2047 C C . ALA C 1 30 ? 13.846 63.811 53.335 1.00 29.08 25 ALA C C 1
ATOM 2048 O O . ALA C 1 30 ? 14.522 64.789 53.012 1.00 29.68 25 ALA C O 1
ATOM 2050 N N . ASN C 1 31 ? 14.379 62.606 53.484 1.00 29.50 26 ASN C N 1
ATOM 2051 C CA . ASN C 1 31 ? 15.834 62.436 53.397 1.00 30.33 26 ASN C CA 1
ATOM 2052 C C . ASN C 1 31 ? 16.210 61.126 52.735 1.00 29.15 26 ASN C C 1
ATOM 2053 O O . ASN C 1 31 ? 15.985 60.045 53.281 1.00 28.93 26 ASN C O 1
ATOM 2058 N N . ALA C 1 32 ? 16.743 61.244 51.526 1.00 28.31 27 ALA C N 1
ATOM 2059 C CA . ALA C 1 32 ? 17.374 60.127 50.831 1.00 27.40 27 ALA C CA 1
ATOM 2060 C C . ALA C 1 32 ? 18.889 60.292 50.941 1.00 27.58 27 ALA C C 1
ATOM 2061 O O . ALA C 1 32 ? 19.454 61.216 50.375 1.00 27.79 27 ALA C O 1
ATOM 2063 N N . SER C 1 33 ? 19.544 59.406 51.678 1.00 28.45 28 SER C N 1
ATOM 2064 C CA . SER C 1 33 ? 20.955 59.595 52.004 1.00 29.59 28 SER C CA 1
ATOM 2065 C C . SER C 1 33 ? 21.815 58.384 51.682 1.00 30.18 28 SER C C 1
ATOM 2066 O O . SER C 1 33 ? 23.033 58.384 51.980 1.00 32.02 28 SER C O 1
ATOM 2069 N N . GLY C 1 34 ? 21.227 57.347 51.082 1.00 28.82 29 GLY C N 1
ATOM 2070 C CA . GLY C 1 34 ? 21.961 56.105 50.912 1.00 28.69 29 GLY C CA 1
ATOM 2071 C C . GLY C 1 34 ? 22.676 55.876 49.580 1.00 28.75 29 GLY C C 1
ATOM 2072 O O . GLY C 1 34 ? 23.391 54.876 49.439 1.00 29.46 29 GLY C O 1
ATOM 2073 N N . GLY C 1 35 ? 22.498 56.772 48.604 1.00 27.67 30 GLY C N 1
ATOM 2074 C CA . GLY C 1 35 ? 23.044 56.539 47.251 1.00 26.64 30 GLY C CA 1
ATOM 2075 C C . GLY C 1 35 ? 21.915 55.980 46.405 1.00 25.57 30 GLY C C 1
ATOM 2076 O O . GLY C 1 35 ? 21.307 54.973 46.781 1.00 25.14 30 GLY C O 1
ATOM 2077 N N . ASN C 1 36 ? 21.631 56.635 45.275 1.00 24.68 31 ASN C N 1
ATOM 2078 C CA . ASN C 1 36 ? 20.478 56.310 44.428 1.00 24.24 31 ASN C CA 1
ATOM 2079 C C . ASN C 1 36 ? 19.174 56.186 45.236 1.00 23.38 31 ASN C C 1
ATOM 2080 O O . ASN C 1 36 ? 18.330 55.349 44.947 1.00 22.70 31 ASN C O 1
ATOM 2085 N N . GLY C 1 37 ? 19.025 57.023 46.259 1.00 23.47 32 GLY C N 1
ATOM 2086 C CA . GLY C 1 37 ? 17.822 56.978 47.095 1.00 22.44 32 GLY C CA 1
ATOM 2087 C C . GLY C 1 37 ? 16.755 57.914 46.577 1.00 21.77 32 GLY C C 1
ATOM 2088 O O . GLY C 1 37 ? 17.052 58.919 45.953 1.00 22.48 32 GLY C O 1
ATOM 2089 N N . THR C 1 38 ? 15.498 57.583 46.826 1.00 21.04 33 THR C N 1
ATOM 2090 C CA . THR C 1 38 ? 14.412 58.497 46.533 1.00 20.20 33 THR C CA 1
ATOM 2091 C C . THR C 1 38 ? 13.505 58.509 47.767 1.00 20.21 33 THR C C 1
ATOM 2092 O O . THR C 1 38 ? 13.072 57.443 48.219 1.00 19.76 33 THR C O 1
ATOM 2096 N N . ALA C 1 39 ? 13.258 59.694 48.331 1.00 19.76 34 ALA C N 1
ATOM 2097 C CA . ALA C 1 39 ? 12.394 59.815 49.520 1.00 19.92 34 ALA C CA 1
ATOM 2098 C C . ALA C 1 39 ? 11.393 60.929 49.319 1.00 20.39 34 ALA C C 1
ATOM 2099 O O . ALA C 1 39 ? 11.790 62.079 49.150 1.00 20.85 34 ALA C O 1
ATOM 2101 N N . VAL C 1 40 ? 10.103 60.602 49.339 1.00 20.28 35 VAL C N 1
ATOM 2102 C CA . VAL C 1 40 ? 9.060 61.579 49.017 1.00 21.06 35 VAL C CA 1
ATOM 2103 C C . VAL C 1 40 ? 7.880 61.445 49.996 1.00 21.13 35 VAL C C 1
ATOM 2104 O O . VAL C 1 40 ? 7.215 60.396 50.035 1.00 20.59 35 VAL C O 1
ATOM 2108 N N . GLY C 1 41 ? 7.622 62.512 50.762 1.00 21.28 36 GLY C N 1
ATOM 2109 C CA . GLY C 1 41 ? 6.655 62.504 51.872 1.00 21.58 36 GLY C CA 1
ATOM 2110 C C . GLY C 1 41 ? 7.235 63.165 53.121 1.00 22.65 36 GLY C C 1
ATOM 2111 O O . GLY C 1 41 ? 8.452 63.281 53.265 1.00 23.15 36 GLY C O 1
ATOM 2112 N N . GLY C 1 42 ? 6.378 63.622 54.023 1.00 23.30 37 GLY C N 1
ATOM 2113 C CA . GLY C 1 42 ? 6.837 64.216 55.288 1.00 24.37 37 GLY C CA 1
ATOM 2114 C C . GLY C 1 42 ? 7.655 63.198 56.062 1.00 25.34 37 GLY C C 1
ATOM 2115 O O . GLY C 1 42 ? 7.199 62.054 56.283 1.00 25.28 37 GLY C O 1
ATOM 2116 N N . ALA C 1 43 ? 8.884 63.572 56.421 1.00 25.59 38 ALA C N 1
ATOM 2117 C CA . ALA C 1 43 ? 9.805 62.658 57.128 1.00 26.25 38 ALA C CA 1
ATOM 2118 C C . ALA C 1 43 ? 10.029 61.285 56.451 1.00 25.81 38 ALA C C 1
ATOM 2119 O O . ALA C 1 43 ? 10.404 60.318 57.122 1.00 26.65 38 ALA C O 1
ATOM 2121 N N . ALA C 1 44 ? 9.798 61.197 55.142 1.00 25.13 39 ALA C N 1
ATOM 2122 C CA . ALA C 1 44 ? 10.145 59.999 54.378 1.00 24.48 39 ALA C CA 1
ATOM 2123 C C . ALA C 1 44 ? 11.654 59.842 54.450 1.00 24.83 39 ALA C C 1
ATOM 2124 O O . ALA C 1 44 ? 12.402 60.823 54.386 1.00 24.49 39 ALA C O 1
ATOM 2126 N N . SER C 1 45 ? 12.095 58.601 54.600 1.00 24.98 40 SER C N 1
ATOM 2127 C CA . SER C 1 45 ? 13.490 58.337 54.837 1.00 25.72 40 SER C CA 1
ATOM 2128 C C . SER C 1 45 ? 13.930 57.165 53.953 1.00 25.24 40 SER C C 1
ATOM 2129 O O . SER C 1 45 ? 13.314 56.099 53.969 1.00 25.05 40 SER C O 1
ATOM 2132 N N . ALA C 1 46 ? 14.970 57.383 53.148 1.00 24.99 41 ALA C N 1
ATOM 2133 C CA . ALA C 1 46 ? 15.561 56.318 52.334 1.00 24.44 41 ALA C CA 1
ATOM 2134 C C . ALA C 1 46 ? 17.050 56.294 52.682 1.00 25.51 41 ALA C C 1
ATOM 2135 O O . ALA C 1 46 ? 17.861 57.045 52.090 1.00 25.46 41 ALA C O 1
ATOM 2137 N N . SER C 1 47 ? 17.399 55.470 53.676 1.00 25.66 42 SER C N 1
ATOM 2138 C CA . SER C 1 47 ? 18.745 55.460 54.202 1.00 26.68 42 SER C CA 1
ATOM 2139 C C . SER C 1 47 ? 19.558 54.273 53.710 1.00 26.80 42 SER C C 1
ATOM 2140 O O . SER C 1 47 ? 20.749 54.326 53.739 1.00 26.89 42 SER C O 1
ATOM 2143 N N . GLY C 1 48 ? 18.920 53.202 53.253 1.00 26.49 43 GLY C N 1
ATOM 2144 C CA . GLY C 1 48 ? 19.688 52.121 52.661 1.00 27.32 43 GLY C CA 1
ATOM 2145 C C . GLY C 1 48 ? 20.152 52.499 51.257 1.00 27.43 43 GLY C C 1
ATOM 2146 O O . GLY C 1 48 ? 19.620 53.445 50.651 1.00 27.11 43 GLY C O 1
ATOM 2147 N N . THR C 1 49 ? 21.145 51.772 50.740 1.00 27.62 44 THR C N 1
ATOM 2148 C CA . THR C 1 49 ? 21.603 51.966 49.366 1.00 27.79 44 THR C CA 1
ATOM 2149 C C . THR C 1 49 ? 20.454 51.559 48.427 1.00 26.10 44 THR C C 1
ATOM 2150 O O . THR C 1 49 ? 19.752 50.610 48.722 1.00 26.55 44 THR C O 1
ATOM 2154 N N . ASP C 1 50 ? 20.256 52.300 47.331 1.00 25.05 45 ASP C N 1
ATOM 2155 C CA . ASP C 1 50 ? 19.239 52.010 46.300 1.00 24.21 45 ASP C CA 1
ATOM 2156 C C . ASP C 1 50 ? 17.819 51.909 46.887 1.00 23.33 45 ASP C C 1
ATOM 2157 O O . ASP C 1 50 ? 16.990 51.079 46.466 1.00 22.86 45 ASP C O 1
ATOM 2162 N N . ALA C 1 51 ? 17.546 52.758 47.870 1.00 22.43 46 ALA C N 1
ATOM 2163 C CA . ALA C 1 51 ? 16.320 52.648 48.646 1.00 21.45 46 ALA C CA 1
ATOM 2164 C C . ALA C 1 51 ? 15.304 53.658 48.125 1.00 20.84 46 ALA C C 1
ATOM 2165 O O . ALA C 1 51 ? 15.683 54.742 47.676 1.00 20.52 46 ALA C O 1
ATOM 2167 N N . THR C 1 52 ? 14.026 53.301 48.232 1.00 19.42 47 THR C N 1
ATOM 2168 C CA . THR C 1 52 ? 12.946 54.126 47.724 1.00 18.96 47 THR C CA 1
ATOM 2169 C C . THR C 1 52 ? 11.832 54.184 48.751 1.00 18.96 47 THR C C 1
ATOM 2170 O O . THR C 1 52 ? 11.289 53.142 49.140 1.00 19.96 47 THR C O 1
ATOM 2174 N N . ALA C 1 53 ? 11.505 55.387 49.205 1.00 18.93 48 ALA C N 1
ATOM 2175 C CA . ALA C 1 53 ? 10.469 55.573 50.248 1.00 19.26 48 ALA C CA 1
ATOM 2176 C C . ALA C 1 53 ? 9.453 56.578 49.763 1.00 19.17 48 ALA C C 1
ATOM 2177 O O . ALA C 1 53 ? 9.842 57.678 49.358 1.00 20.63 48 ALA C O 1
ATOM 2179 N N . LEU C 1 54 ? 8.176 56.203 49.777 1.00 18.52 49 LEU C N 1
ATOM 2180 C CA . LEU C 1 54 ? 7.079 57.104 49.400 1.00 18.45 49 LEU C CA 1
ATOM 2181 C C . LEU C 1 54 ? 5.975 57.070 50.468 1.00 18.87 49 LEU C C 1
ATOM 2182 O O . LEU C 1 54 ? 5.501 55.989 50.856 1.00 17.80 49 LEU C O 1
ATOM 2187 N N . GLY C 1 55 ? 5.591 58.252 50.953 1.00 19.45 50 GLY C N 1
ATOM 2188 C CA . GLY C 1 55 ? 4.557 58.387 51.977 1.00 19.83 50 GLY C CA 1
ATOM 2189 C C . GLY C 1 55 ? 5.099 59.067 53.231 1.00 20.53 50 GLY C C 1
ATOM 2190 O O . GLY C 1 55 ? 6.306 59.056 53.490 1.00 19.94 50 GLY C O 1
ATOM 2191 N N . GLN C 1 56 ? 4.208 59.661 54.012 1.00 20.36 51 GLN C N 1
ATOM 2192 C CA . GLN C 1 56 ? 4.633 60.294 55.261 1.00 21.96 51 GLN C CA 1
ATOM 2193 C C . GLN C 1 56 ? 5.155 59.232 56.238 1.00 21.86 51 GLN C C 1
ATOM 2194 O O . GLN C 1 56 ? 4.529 58.194 56.434 1.00 21.67 51 GLN C O 1
ATOM 2200 N N . ALA C 1 57 ? 6.328 59.498 56.804 1.00 22.38 52 ALA C N 1
ATOM 2201 C CA . ALA C 1 57 ? 7.044 58.591 57.732 1.00 22.90 52 ALA C CA 1
ATOM 2202 C C . ALA C 1 57 ? 7.462 57.228 57.144 1.00 22.94 52 ALA C C 1
ATOM 2203 O O . ALA C 1 57 ? 7.806 56.321 57.900 1.00 23.39 52 ALA C O 1
ATOM 2205 N N . SER C 1 58 ? 7.445 57.092 55.807 1.00 22.73 53 SER C N 1
ATOM 2206 C CA . SER C 1 58 ? 7.886 55.859 55.145 1.00 21.75 53 SER C CA 1
ATOM 2207 C C . SER C 1 58 ? 9.379 55.688 55.376 1.00 22.60 53 SER C C 1
ATOM 2208 O O . SER C 1 58 ? 10.141 56.666 55.407 1.00 23.41 53 SER C O 1
ATOM 2211 N N . ASN C 1 59 ? 9.799 54.445 55.538 1.00 22.57 54 ASN C N 1
ATOM 2212 C CA . ASN C 1 59 ? 11.163 54.178 55.980 1.00 23.39 54 ASN C CA 1
ATOM 2213 C C . ASN C 1 59 ? 11.749 53.006 55.221 1.00 22.28 54 ASN C C 1
ATOM 2214 O O . ASN C 1 59 ? 11.396 51.850 55.454 1.00 21.90 54 ASN C O 1
ATOM 2219 N N . ALA C 1 60 ? 12.621 53.321 54.279 1.00 21.87 55 ALA C N 1
ATOM 2220 C CA . ALA C 1 60 ? 13.270 52.311 53.477 1.00 21.41 55 ALA C CA 1
ATOM 2221 C C . ALA C 1 60 ? 14.713 52.336 53.939 1.00 22.38 55 ALA C C 1
ATOM 2222 O O . ALA C 1 60 ? 15.551 53.050 53.369 1.00 22.56 55 ALA C O 1
ATOM 2224 N N . SER C 1 61 ? 14.997 51.563 54.980 1.00 22.71 56 SER C N 1
ATOM 2225 C CA . SER C 1 61 ? 16.296 51.579 55.598 1.00 23.26 56 SER C CA 1
ATOM 2226 C C . SER C 1 61 ? 17.175 50.386 55.214 1.00 23.64 56 SER C C 1
ATOM 2227 O O . SER C 1 61 ? 18.386 50.432 55.443 1.00 24.10 56 SER C O 1
ATOM 2230 N N . GLY C 1 62 ? 16.595 49.319 54.650 1.00 23.05 57 GLY C N 1
ATOM 2231 C CA . GLY C 1 62 ? 17.425 48.198 54.201 1.00 23.02 57 GLY C CA 1
ATOM 2232 C C . GLY C 1 62 ? 18.083 48.541 52.864 1.00 23.60 57 GLY C C 1
ATOM 2233 O O . GLY C 1 62 ? 17.550 49.332 52.064 1.00 21.65 57 GLY C O 1
ATOM 2234 N N . ASN C 1 63 ? 19.263 47.971 52.611 1.00 24.80 58 ASN C N 1
ATOM 2235 C CA . ASN C 1 63 ? 19.854 48.100 51.272 1.00 24.55 58 ASN C CA 1
ATOM 2236 C C . ASN C 1 63 ? 18.894 47.484 50.272 1.00 23.57 58 ASN C C 1
ATOM 2237 O O . ASN C 1 63 ? 18.353 46.385 50.509 1.00 23.05 58 ASN C O 1
ATOM 2242 N N . HIS C 1 64 ? 18.637 48.221 49.190 1.00 22.82 59 HIS C N 1
ATOM 2243 C CA . HIS C 1 64 ? 17.728 47.767 48.117 1.00 22.80 59 HIS C CA 1
ATOM 2244 C C . HIS C 1 64 ? 16.309 47.541 48.601 1.00 21.73 59 HIS C C 1
ATOM 2245 O O . HIS C 1 64 ? 15.590 46.676 48.068 1.00 21.44 59 HIS C O 1
ATOM 2252 N N . SER C 1 65 ? 15.897 48.362 49.567 1.00 21.15 60 SER C N 1
ATOM 2253 C CA . SER C 1 65 ? 14.542 48.311 50.117 1.00 20.31 60 SER C CA 1
ATOM 2254 C C . SER C 1 65 ? 13.651 49.321 49.455 1.00 19.58 60 SER C C 1
ATOM 2255 O O . SER C 1 65 ? 14.139 50.312 48.909 1.00 19.29 60 SER C O 1
ATOM 2258 N N . THR C 1 66 ? 12.338 49.063 49.548 1.00 18.76 61 THR C N 1
ATOM 2259 C CA . THR C 1 66 ? 11.296 49.880 48.945 1.00 17.66 61 THR C CA 1
ATOM 2260 C C . THR C 1 66 ? 10.108 49.901 49.911 1.00 17.76 61 THR C C 1
ATOM 2261 O O . THR C 1 66 ? 9.501 48.857 50.188 1.00 17.64 61 THR C O 1
ATOM 2265 N N . ALA C 1 67 ? 9.792 51.083 50.439 1.00 17.44 62 ALA C N 1
ATOM 2266 C CA . ALA C 1 67 ? 8.677 51.250 51.369 1.00 17.51 62 ALA C CA 1
ATOM 2267 C C . ALA C 1 67 ? 7.698 52.285 50.813 1.00 17.63 62 ALA C C 1
ATOM 2268 O O . ALA C 1 67 ? 8.032 53.476 50.731 1.00 18.35 62 ALA C O 1
ATOM 2270 N N . LEU C 1 68 ? 6.496 51.846 50.449 1.00 17.12 63 LEU C N 1
ATOM 2271 C CA . LEU C 1 68 ? 5.539 52.733 49.774 1.00 17.27 63 LEU C CA 1
ATOM 2272 C C . LEU C 1 68 ? 4.227 52.686 50.509 1.00 17.14 63 LEU C C 1
ATOM 2273 O O . LEU C 1 68 ? 3.593 51.619 50.596 1.00 17.51 63 LEU C O 1
ATOM 2278 N N . GLY C 1 69 ? 3.830 53.845 51.010 1.00 16.50 64 GLY C N 1
ATOM 2279 C CA . GLY C 1 69 ? 2.655 53.976 51.851 1.00 17.31 64 GLY C CA 1
ATOM 2280 C C . GLY C 1 69 ? 3.016 54.698 53.140 1.00 18.42 64 GLY C C 1
ATOM 2281 O O . GLY C 1 69 ? 4.167 54.691 53.596 1.00 18.70 64 GLY C O 1
ATOM 2282 N N . GLN C 1 70 ? 2.035 55.352 53.729 1.00 19.34 65 GLN C N 1
ATOM 2283 C CA . GLN C 1 70 ? 2.280 56.096 54.957 1.00 19.95 65 GLN C CA 1
ATOM 2284 C C . GLN C 1 70 ? 2.680 55.118 56.071 1.00 20.78 65 GLN C C 1
ATOM 2285 O O . GLN C 1 70 ? 2.052 54.040 56.235 1.00 21.44 65 GLN C O 1
ATOM 2291 N N . ALA C 1 71 ? 3.708 55.505 56.821 1.00 20.33 66 ALA C N 1
ATOM 2292 C CA . ALA C 1 71 ? 4.292 54.698 57.910 1.00 21.50 66 ALA C CA 1
ATOM 2293 C C . ALA C 1 71 ? 4.718 53.283 57.472 1.00 21.21 66 ALA C C 1
ATOM 2294 O O . ALA C 1 71 ? 4.780 52.377 58.298 1.00 21.95 66 ALA C O 1
ATOM 2296 N N . SER C 1 72 ? 4.985 53.087 56.178 1.00 20.50 67 SER C N 1
ATOM 2297 C CA . SER C 1 72 ? 5.465 51.788 55.704 1.00 20.46 67 SER C CA 1
ATOM 2298 C C . SER C 1 72 ? 6.923 51.633 56.078 1.00 20.70 67 SER C C 1
ATOM 2299 O O . SER C 1 72 ? 7.657 52.626 56.157 1.00 21.38 67 SER C O 1
ATOM 2302 N N . SER C 1 73 ? 7.351 50.388 56.256 1.00 20.28 68 SER C N 1
ATOM 2303 C CA . SER C 1 73 ? 8.687 50.142 56.691 1.00 21.45 68 SER C CA 1
ATOM 2304 C C . SER C 1 73 ? 9.304 48.943 55.986 1.00 21.39 68 SER C C 1
ATOM 2305 O O . SER C 1 73 ? 8.701 47.871 55.896 1.00 22.12 68 SER C O 1
ATOM 2308 N N . ALA C 1 74 ? 10.502 49.137 55.450 1.00 20.98 69 ALA C N 1
ATOM 2309 C CA . ALA C 1 74 ? 11.219 48.061 54.794 1.00 20.50 69 ALA C CA 1
ATOM 2310 C C . ALA C 1 74 ? 12.665 48.129 55.304 1.00 21.08 69 ALA C C 1
ATOM 2311 O O . ALA C 1 74 ? 13.517 48.791 54.720 1.00 21.48 69 ALA C O 1
ATOM 2313 N N . SER C 1 75 ? 12.928 47.458 56.417 1.00 22.15 70 SER C N 1
ATOM 2314 C CA . SER C 1 75 ? 14.249 47.504 57.047 1.00 23.03 70 SER C CA 1
ATOM 2315 C C . SER C 1 75 ? 15.141 46.277 56.728 1.00 23.14 70 SER C C 1
ATOM 2316 O O . SER C 1 75 ? 16.360 46.311 56.933 1.00 23.76 70 SER C O 1
ATOM 2319 N N . GLY C 1 76 ? 14.544 45.194 56.244 1.00 22.87 71 GLY C N 1
ATOM 2320 C CA . GLY C 1 76 ? 15.341 44.032 55.824 1.00 23.93 71 GLY C CA 1
ATOM 2321 C C . GLY C 1 76 ? 16.109 44.336 54.524 1.00 24.28 71 GLY C C 1
ATOM 2322 O O . GLY C 1 76 ? 15.689 45.179 53.705 1.00 24.18 71 GLY C O 1
ATOM 2323 N N . SER C 1 77 ? 17.238 43.678 54.344 1.00 24.64 72 SER C N 1
ATOM 2324 C CA . SER C 1 77 ? 17.994 43.764 53.101 1.00 25.21 72 SER C CA 1
ATOM 2325 C C . SER C 1 77 ? 17.195 43.111 51.959 1.00 23.96 72 SER C C 1
ATOM 2326 O O . SER C 1 77 ? 16.718 41.960 52.078 1.00 23.66 72 SER C O 1
ATOM 2329 N N . GLY C 1 78 ? 17.042 43.855 50.862 1.00 22.86 73 GLY C N 1
ATOM 2330 C CA . GLY C 1 78 ? 16.228 43.396 49.736 1.00 22.46 73 GLY C CA 1
ATOM 2331 C C . GLY C 1 78 ? 14.724 43.335 50.072 1.00 22.11 73 GLY C C 1
ATOM 2332 O O . GLY C 1 78 ? 13.999 42.451 49.567 1.00 22.66 73 GLY C O 1
ATOM 2333 N N . SER C 1 79 ? 14.237 44.242 50.922 1.00 20.84 74 SER C N 1
ATOM 2334 C CA . SER C 1 79 ? 12.857 44.140 51.379 1.00 20.47 74 SER C CA 1
ATOM 2335 C C . SER C 1 79 ? 11.924 45.152 50.729 1.00 19.40 74 SER C C 1
ATOM 2336 O O . SER C 1 79 ? 12.356 46.197 50.247 1.00 18.82 74 SER C O 1
ATOM 2339 N N . THR C 1 80 ? 10.637 44.823 50.725 1.00 17.96 75 THR C N 1
ATOM 2340 C CA . THR C 1 80 ? 9.653 45.605 49.993 1.00 17.52 75 THR C CA 1
ATOM 2341 C C . THR C 1 80 ? 8.351 45.566 50.786 1.00 17.65 75 THR C C 1
ATOM 2342 O O . THR C 1 80 ? 7.855 44.498 51.123 1.00 18.15 75 THR C O 1
ATOM 2346 N N . ALA C 1 81 ? 7.814 46.741 51.076 1.00 17.27 76 ALA C N 1
ATOM 2347 C CA . ALA C 1 81 ? 6.614 46.901 51.873 1.00 16.90 76 ALA C CA 1
ATOM 2348 C C . ALA C 1 81 ? 5.792 47.954 51.166 1.00 16.31 76 ALA C C 1
ATOM 2349 O O . ALA C 1 81 ? 6.241 49.090 50.978 1.00 16.30 76 ALA C O 1
ATOM 2351 N N . VAL C 1 82 ? 4.600 47.562 50.745 1.00 16.16 77 VAL C N 1
ATOM 2352 C CA . VAL C 1 82 ? 3.729 48.424 49.974 1.00 15.94 77 VAL C CA 1
ATOM 2353 C C . VAL C 1 82 ? 2.338 48.363 50.581 1.00 16.63 77 VAL C C 1
ATOM 2354 O O . VAL C 1 82 ? 1.711 47.290 50.646 1.00 17.22 77 VAL C O 1
ATOM 2358 N N . GLY C 1 83 ? 1.843 49.518 51.021 1.00 16.59 78 GLY C N 1
ATOM 2359 C CA . GLY C 1 83 ? 0.612 49.562 51.791 1.00 17.19 78 GLY C CA 1
ATOM 2360 C C . GLY C 1 83 ? 0.866 50.393 53.029 1.00 18.37 78 GLY C C 1
ATOM 2361 O O . GLY C 1 83 ? 1.986 50.394 53.572 1.00 19.55 78 GLY C O 1
ATOM 2362 N N . GLN C 1 84 ? -0.148 51.129 53.464 1.00 17.97 79 GLN C N 1
ATOM 2363 C CA . GLN C 1 84 ? -0.013 51.915 54.692 1.00 18.48 79 GLN C CA 1
ATOM 2364 C C . GLN C 1 84 ? 0.243 50.973 55.867 1.00 18.68 79 GLN C C 1
ATOM 2365 O O . GLN C 1 84 ? -0.450 49.955 56.016 1.00 19.27 79 GLN C O 1
ATOM 2371 N N . GLY C 1 85 ? 1.229 51.314 56.695 1.00 19.45 80 GLY C N 1
ATOM 2372 C CA . GLY C 1 85 ? 1.657 50.473 57.829 1.00 19.40 80 GLY C CA 1
ATOM 2373 C C . GLY C 1 85 ? 2.209 49.098 57.447 1.00 20.89 80 GLY C C 1
ATOM 2374 O O . GLY C 1 85 ? 2.463 48.274 58.341 1.00 22.42 80 GLY C O 1
ATOM 2375 N N . ALA C 1 86 ? 2.429 48.835 56.150 1.00 19.30 81 ALA C N 1
ATOM 2376 C CA . ALA C 1 86 ? 3.070 47.582 55.733 1.00 19.60 81 ALA C CA 1
ATOM 2377 C C . ALA C 1 86 ? 4.506 47.524 56.274 1.00 20.11 81 ALA C C 1
ATOM 2378 O O . ALA C 1 86 ? 5.205 48.560 56.328 1.00 20.23 81 ALA C O 1
ATOM 2380 N N . GLY C 1 87 ? 4.938 46.331 56.655 1.00 18.88 82 GLY C N 1
ATOM 2381 C CA . GLY C 1 87 ? 6.292 46.134 57.141 1.00 19.98 82 GLY C CA 1
ATOM 2382 C C . GLY C 1 87 ? 6.961 44.878 56.577 1.00 19.66 82 GLY C C 1
ATOM 2383 O O . GLY C 1 87 ? 6.328 43.785 56.490 1.00 18.02 82 GLY C O 1
ATOM 2384 N N . ALA C 1 88 ? 8.240 45.047 56.217 1.00 19.14 83 ALA C N 1
ATOM 2385 C CA . ALA C 1 88 ? 9.094 43.967 55.742 1.00 19.24 83 ALA C CA 1
ATOM 2386 C C . ALA C 1 88 ? 10.459 44.018 56.417 1.00 20.75 83 ALA C C 1
ATOM 2387 O O . ALA C 1 88 ? 11.435 44.483 55.824 1.00 21.05 83 ALA C O 1
ATOM 2389 N N . PRO C 1 89 ? 10.530 43.575 57.700 1.00 22.38 84 PRO C N 1
ATOM 2390 C CA . PRO C 1 89 ? 11.817 43.606 58.384 1.00 23.01 84 PRO C CA 1
ATOM 2391 C C . PRO C 1 89 ? 12.719 42.429 58.094 1.00 23.26 84 PRO C C 1
ATOM 2392 O O . PRO C 1 89 ? 13.858 42.479 58.496 1.00 24.45 84 PRO C O 1
ATOM 2396 N N . GLY C 1 90 ? 12.229 41.381 57.438 1.00 23.21 85 GLY C N 1
ATOM 2397 C CA . GLY C 1 90 ? 13.072 40.234 57.139 1.00 23.77 85 GLY C CA 1
ATOM 2398 C C . GLY C 1 90 ? 13.887 40.522 55.886 1.00 24.42 85 GLY C C 1
ATOM 2399 O O . GLY C 1 90 ? 13.413 41.217 54.967 1.00 23.64 85 GLY C O 1
ATOM 2400 N N . ASP C 1 91 ? 15.112 39.997 55.841 1.00 24.97 86 ASP C N 1
ATOM 2401 C CA . ASP C 1 91 ? 15.899 39.967 54.599 1.00 24.87 86 ASP C CA 1
ATOM 2402 C C . ASP C 1 91 ? 15.174 39.179 53.497 1.00 24.07 86 ASP C C 1
ATOM 2403 O O . ASP C 1 91 ? 14.686 38.090 53.743 1.00 24.06 86 ASP C O 1
ATOM 2408 N N . GLY C 1 92 ? 15.084 39.743 52.290 1.00 22.89 87 GLY C N 1
ATOM 2409 C CA . GLY C 1 92 ? 14.305 39.103 51.224 1.00 21.50 87 GLY C CA 1
ATOM 2410 C C . GLY C 1 92 ? 12.792 39.127 51.436 1.00 20.47 87 GLY C C 1
ATOM 2411 O O . GLY C 1 92 ? 12.056 38.352 50.822 1.00 20.40 87 GLY C O 1
ATOM 2412 N N . ALA C 1 93 ? 12.305 39.987 52.313 1.00 19.73 88 ALA C N 1
ATOM 2413 C CA . ALA C 1 93 ? 10.879 39.921 52.635 1.00 19.39 88 ALA C CA 1
ATOM 2414 C C . ALA C 1 93 ? 10.051 40.903 51.834 1.00 18.81 88 ALA C C 1
ATOM 2415 O O . ALA C 1 93 ? 10.508 42.010 51.575 1.00 19.02 88 ALA C O 1
ATOM 2417 N N . SER C 1 94 ? 8.815 40.510 51.505 1.00 17.77 89 SER C N 1
ATOM 2418 C CA . SER C 1 94 ? 7.932 41.352 50.725 1.00 17.78 89 SER C CA 1
ATOM 2419 C C . SER C 1 94 ? 6.525 41.351 51.280 1.00 17.88 89 SER C C 1
ATOM 2420 O O . SER C 1 94 ? 5.912 40.288 51.439 1.00 18.57 89 SER C O 1
ATOM 2423 N N . ALA C 1 95 ? 6.010 42.550 51.563 1.00 17.34 90 ALA C N 1
ATOM 2424 C CA . ALA C 1 95 ? 4.683 42.685 52.129 1.00 17.39 90 ALA C CA 1
ATOM 2425 C C . ALA C 1 95 ? 3.837 43.621 51.281 1.00 16.74 90 ALA C C 1
ATOM 2426 O O . ALA C 1 95 ? 4.253 44.738 50.960 1.00 17.68 90 ALA C O 1
ATOM 2428 N N . PHE C 1 96 ? 2.650 43.154 50.938 1.00 15.83 91 PHE C N 1
ATOM 2429 C CA . PHE C 1 96 ? 1.702 43.904 50.139 1.00 15.73 91 PHE C CA 1
ATOM 2430 C C . PHE C 1 96 ? 0.355 43.918 50.861 1.00 15.85 91 PHE C C 1
ATOM 2431 O O . PHE C 1 96 ? -0.228 42.850 51.121 1.00 15.75 91 PHE C O 1
ATOM 2439 N N . GLY C 1 97 ? -0.150 45.111 51.156 1.00 15.41 92 GLY C N 1
ATOM 2440 C CA . GLY C 1 97 ? -1.479 45.245 51.776 1.00 15.92 92 GLY C CA 1
ATOM 2441 C C . GLY C 1 97 ? -1.373 46.126 53.018 1.00 16.58 92 GLY C C 1
ATOM 2442 O O . GLY C 1 97 ? -0.323 46.164 53.667 1.00 16.82 92 GLY C O 1
ATOM 2443 N N . GLN C 1 98 ? -2.422 46.867 53.341 1.00 16.71 93 GLN C N 1
ATOM 2444 C CA . GLN C 1 98 ? -2.353 47.723 54.529 1.00 18.71 93 GLN C CA 1
ATOM 2445 C C . GLN C 1 98 ? -2.129 46.841 55.761 1.00 19.33 93 GLN C C 1
ATOM 2446 O O . GLN C 1 98 ? -2.869 45.873 55.984 1.00 19.42 93 GLN C O 1
ATOM 2452 N N . GLY C 1 99 ? -1.101 47.176 56.540 1.00 20.27 94 GLY C N 1
ATOM 2453 C CA . GLY C 1 99 ? -0.765 46.441 57.772 1.00 20.25 94 GLY C CA 1
ATOM 2454 C C . GLY C 1 99 ? -0.190 45.047 57.519 1.00 20.50 94 GLY C C 1
ATOM 2455 O O . GLY C 1 99 ? -0.058 44.272 58.452 1.00 21.55 94 GLY C O 1
ATOM 2456 N N . ALA C 1 100 ? 0.139 44.702 56.271 1.00 19.45 95 ALA C N 1
ATOM 2457 C CA . ALA C 1 100 ? 0.766 43.396 55.983 1.00 19.60 95 ALA C CA 1
ATOM 2458 C C . ALA C 1 100 ? 2.151 43.319 56.648 1.00 20.42 95 ALA C C 1
ATOM 2459 O O . ALA C 1 100 ? 2.820 44.345 56.807 1.00 20.27 95 ALA C O 1
ATOM 2461 N N . LEU C 1 101 ? 2.567 42.122 57.060 1.00 20.54 96 LEU C N 1
ATOM 2462 C CA . LEU C 1 101 ? 3.851 41.973 57.752 1.00 21.56 96 LEU C CA 1
ATOM 2463 C C . LEU C 1 101 ? 4.598 40.734 57.256 1.00 21.43 96 LEU C C 1
ATOM 2464 O O . LEU C 1 101 ? 4.121 39.605 57.416 1.00 21.87 96 LEU C O 1
ATOM 2469 N N . ALA C 1 102 ? 5.760 40.964 56.650 1.00 21.03 97 ALA C N 1
ATOM 2470 C CA . ALA C 1 102 ? 6.618 39.896 56.195 1.00 21.14 97 ALA C CA 1
ATOM 2471 C C . ALA C 1 102 ? 7.897 39.930 57.051 1.00 22.24 97 ALA C C 1
ATOM 2472 O O . ALA C 1 102 ? 8.879 40.595 56.696 1.00 23.25 97 ALA C O 1
ATOM 2474 N N . SER C 1 103 ? 7.878 39.224 58.180 1.00 22.86 98 SER C N 1
ATOM 2475 C CA . SER C 1 103 ? 8.964 39.289 59.137 1.00 23.96 98 SER C CA 1
ATOM 2476 C C . SER C 1 103 ? 9.976 38.148 59.014 1.00 24.30 98 SER C C 1
ATOM 2477 O O . SER C 1 103 ? 11.113 38.304 59.417 1.00 25.19 98 SER C O 1
ATOM 2480 N N . GLY C 1 104 ? 9.584 37.005 58.450 1.00 24.70 99 GLY C N 1
ATOM 2481 C CA . GLY C 1 104 ? 10.554 35.937 58.199 1.00 23.90 99 GLY C CA 1
ATOM 2482 C C . GLY C 1 104 ? 11.541 36.311 57.099 1.00 23.65 99 GLY C C 1
ATOM 2483 O O . GLY C 1 104 ? 11.240 37.118 56.203 1.00 22.48 99 GLY C O 1
ATOM 2484 N N . THR C 1 105 ? 12.733 35.733 57.181 1.00 24.27 100 THR C N 1
ATOM 2485 C CA . THR C 1 105 ? 13.714 35.756 56.098 1.00 24.38 100 THR C CA 1
ATOM 2486 C C . THR C 1 105 ? 13.023 35.130 54.895 1.00 24.26 100 THR C C 1
ATOM 2487 O O . THR C 1 105 ? 12.394 34.068 55.029 1.00 23.99 100 THR C O 1
ATOM 2491 N N . ASP C 1 106 ? 13.103 35.808 53.744 1.00 24.48 101 ASP C N 1
ATOM 2492 C CA . ASP C 1 106 ? 12.505 35.358 52.476 1.00 24.14 101 ASP C CA 1
ATOM 2493 C C . ASP C 1 106 ? 11.032 35.065 52.578 1.00 23.49 101 ASP C C 1
ATOM 2494 O O . ASP C 1 106 ? 10.524 34.125 51.920 1.00 23.05 101 ASP C O 1
ATOM 2499 N N . SER C 1 107 ? 10.333 35.876 53.372 1.00 22.67 102 SER C N 1
ATOM 2500 C CA . SER C 1 107 ? 8.897 35.705 53.519 1.00 21.55 102 SER C CA 1
ATOM 2501 C C . SER C 1 107 ? 8.141 36.642 52.598 1.00 20.33 102 SER C C 1
ATOM 2502 O O . SER C 1 107 ? 8.648 37.690 52.229 1.00 20.07 102 SER C O 1
ATOM 2505 N N . THR C 1 108 ? 6.907 36.283 52.269 1.00 19.70 103 THR C N 1
ATOM 2506 C CA . THR C 1 108 ? 6.083 37.092 51.387 1.00 19.12 103 THR C CA 1
ATOM 2507 C C . THR C 1 108 ? 4.646 37.129 51.935 1.00 19.39 103 THR C C 1
ATOM 2508 O O . THR C 1 108 ? 4.019 36.073 52.128 1.00 20.25 103 THR C O 1
ATOM 2512 N N . ALA C 1 109 ? 4.133 38.335 52.179 1.00 18.07 104 ALA C N 1
ATOM 2513 C CA . ALA C 1 109 ? 2.808 38.517 52.784 1.00 18.36 104 ALA C CA 1
ATOM 2514 C C . ALA C 1 109 ? 1.970 39.358 51.856 1.00 18.26 104 ALA C C 1
ATOM 2515 O O . ALA C 1 109 ? 2.282 40.529 51.622 1.00 19.53 104 ALA C O 1
ATOM 2517 N N . LEU C 1 110 ? 0.920 38.767 51.302 1.00 18.22 105 LEU C N 1
ATOM 2518 C CA . LEU C 1 110 ? 0.149 39.419 50.236 1.00 17.56 105 LEU C CA 1
ATOM 2519 C C . LEU C 1 110 ? -1.325 39.423 50.639 1.00 17.52 105 LEU C C 1
ATOM 2520 O O . LEU C 1 110 ? -2.012 38.391 50.562 1.00 17.33 105 LEU C O 1
ATOM 2525 N N . GLY C 1 111 ? -1.785 40.591 51.100 1.00 17.46 106 GLY C N 1
ATOM 2526 C CA . GLY C 1 111 ? -3.112 40.776 51.672 1.00 17.79 106 GLY C CA 1
ATOM 2527 C C . GLY C 1 111 ? -3.095 41.669 52.912 1.00 18.21 106 GLY C C 1
ATOM 2528 O O . GLY C 1 111 ? -2.165 41.609 53.723 1.00 18.78 106 GLY C O 1
ATOM 2529 N N . ALA C 1 112 ? -4.113 42.516 53.060 1.00 17.88 107 ALA C N 1
ATOM 2530 C CA . ALA C 1 112 ? -4.229 43.390 54.232 1.00 18.03 107 ALA C CA 1
ATOM 2531 C C . ALA C 1 112 ? -4.129 42.587 55.530 1.00 18.92 107 ALA C C 1
ATOM 2532 O O . ALA C 1 112 ? -4.826 41.587 55.698 1.00 18.18 107 ALA C O 1
ATOM 2534 N N . HIS C 1 113 ? -3.261 43.029 56.444 1.00 20.11 108 HIS C N 1
ATOM 2535 C CA . HIS C 1 113 ? -3.078 42.366 57.772 1.00 21.13 108 HIS C CA 1
ATOM 2536 C C . HIS C 1 113 ? -2.692 40.903 57.704 1.00 21.08 108 HIS C C 1
ATOM 2537 O O . HIS C 1 113 ? -2.974 40.119 58.648 1.00 21.95 108 HIS C O 1
ATOM 2544 N N . SER C 1 114 ? -2.088 40.517 56.579 1.00 20.22 109 SER C N 1
ATOM 2545 C CA . SER C 1 114 ? -1.531 39.167 56.465 1.00 20.44 109 SER C CA 1
ATOM 2546 C C . SER C 1 114 ? -0.195 39.173 57.201 1.00 20.77 109 SER C C 1
ATOM 2547 O O . SER C 1 114 ? 0.417 40.237 57.371 1.00 20.33 109 SER C O 1
ATOM 2550 N N . THR C 1 115 ? 0.260 37.998 57.635 1.00 20.97 110 THR C N 1
ATOM 2551 C CA . THR C 1 115 ? 1.515 37.916 58.341 1.00 21.40 110 THR C CA 1
ATOM 2552 C C . THR C 1 115 ? 2.237 36.669 57.899 1.00 21.98 110 THR C C 1
ATOM 2553 O O . THR C 1 115 ? 1.703 35.564 58.038 1.00 23.09 110 THR C O 1
ATOM 2557 N N . ALA C 1 116 ? 3.447 36.832 57.372 1.00 21.56 111 ALA C N 1
ATOM 2558 C CA . ALA C 1 116 ? 4.317 35.702 57.109 1.00 21.63 111 ALA C CA 1
ATOM 2559 C C . ALA C 1 116 ? 5.547 35.814 58.015 1.00 22.93 111 ALA C C 1
ATOM 2560 O O . ALA C 1 116 ? 6.529 36.513 57.698 1.00 23.32 111 ALA C O 1
ATOM 2562 N N . ALA C 1 117 ? 5.483 35.103 59.137 1.00 23.23 112 ALA C N 1
ATOM 2563 C CA . ALA C 1 117 ? 6.462 35.184 60.194 1.00 24.67 112 ALA C CA 1
ATOM 2564 C C . ALA C 1 117 ? 7.584 34.171 60.021 1.00 25.71 112 ALA C C 1
ATOM 2565 O O . ALA C 1 117 ? 8.703 34.424 60.457 1.00 27.26 112 ALA C O 1
ATOM 2567 N N . ALA C 1 118 ? 7.290 33.009 59.440 1.00 25.80 113 ALA C N 1
ATOM 2568 C CA . ALA C 1 118 ? 8.299 31.939 59.364 1.00 26.76 113 ALA C CA 1
ATOM 2569 C C . ALA C 1 118 ? 9.265 32.090 58.173 1.00 26.15 113 ALA C C 1
ATOM 2570 O O . ALA C 1 118 ? 8.928 32.741 57.177 1.00 26.07 113 ALA C O 1
ATOM 2572 N N . PRO C 1 119 ? 10.475 31.496 58.264 1.00 27.04 114 PRO C N 1
ATOM 2573 C CA . PRO C 1 119 ? 11.360 31.628 57.100 1.00 25.91 114 PRO C CA 1
ATOM 2574 C C . PRO C 1 119 ? 10.795 30.931 55.858 1.00 25.82 114 PRO C C 1
ATOM 2575 O O . PRO C 1 119 ? 10.211 29.829 55.953 1.00 24.97 114 PRO C O 1
ATOM 2579 N N . ASN C 1 120 ? 10.970 31.584 54.708 1.00 24.94 115 ASN C N 1
ATOM 2580 C CA . ASN C 1 120 ? 10.629 31.010 53.426 1.00 25.26 115 ASN C CA 1
ATOM 2581 C C . ASN C 1 120 ? 9.138 30.701 53.255 1.00 24.23 115 ASN C C 1
ATOM 2582 O O . ASN C 1 120 ? 8.756 29.803 52.493 1.00 24.32 115 ASN C O 1
ATOM 2587 N N . SER C 1 121 ? 8.302 31.457 53.946 1.00 23.12 116 SER C N 1
ATOM 2588 C CA . SER C 1 121 ? 6.870 31.240 53.897 1.00 23.06 116 SER C CA 1
ATOM 2589 C C . SER C 1 121 ? 6.142 32.335 53.159 1.00 22.11 116 SER C C 1
ATOM 2590 O O . SER C 1 121 ? 6.714 33.402 52.879 1.00 22.08 116 SER C O 1
ATOM 2593 N N . ALA C 1 122 ? 4.868 32.059 52.858 1.00 21.01 117 ALA C N 1
ATOM 2594 C CA . ALA C 1 122 ? 4.017 33.019 52.203 1.00 20.19 117 ALA C CA 1
ATOM 2595 C C . ALA C 1 122 ? 2.637 32.986 52.815 1.00 20.20 117 ALA C C 1
ATOM 2596 O O . ALA C 1 122 ? 2.122 31.919 53.120 1.00 21.41 117 ALA C O 1
ATOM 2598 N N . ALA C 1 123 ? 2.047 34.165 52.992 1.00 19.99 118 ALA C N 1
ATOM 2599 C CA . ALA C 1 123 ? 0.669 34.297 53.443 1.00 19.43 118 ALA C CA 1
ATOM 2600 C C . ALA C 1 123 ? -0.120 35.003 52.335 1.00 19.66 118 ALA C C 1
ATOM 2601 O O . ALA C 1 123 ? 0.277 36.099 51.863 1.00 19.02 118 ALA C O 1
ATOM 2603 N N . ILE C 1 124 ? -1.206 34.352 51.886 1.00 19.76 119 ILE C N 1
ATOM 2604 C CA . ILE C 1 124 ? -1.980 34.836 50.754 1.00 19.20 119 ILE C CA 1
ATOM 2605 C C . ILE C 1 124 ? -3.369 35.106 51.263 1.00 19.76 119 ILE C C 1
ATOM 2606 O O . ILE C 1 124 ? -4.042 34.192 51.763 1.00 19.58 119 ILE C O 1
ATOM 2611 N N . GLY C 1 125 ? -3.817 36.350 51.095 1.00 19.85 120 GLY C N 1
ATOM 2612 C CA . GLY C 1 125 ? -5.184 36.737 51.475 1.00 19.63 120 GLY C CA 1
ATOM 2613 C C . GLY C 1 125 ? -5.176 37.560 52.761 1.00 20.08 120 GLY C C 1
ATOM 2614 O O . GLY C 1 125 ? -4.247 37.438 53.553 1.00 19.58 120 GLY C O 1
ATOM 2615 N N . ALA C 1 126 ? -6.196 38.410 52.938 1.00 19.44 121 ALA C N 1
ATOM 2616 C CA . ALA C 1 126 ? -6.336 39.248 54.118 1.00 20.39 121 ALA C CA 1
ATOM 2617 C C . ALA C 1 126 ? -6.317 38.377 55.374 1.00 21.04 121 ALA C C 1
ATOM 2618 O O . ALA C 1 126 ? -6.978 37.333 55.420 1.00 21.01 121 ALA C O 1
ATOM 2620 N N . ASN C 1 127 ? -5.561 38.827 56.378 1.00 21.68 122 ASN C N 1
ATOM 2621 C CA . ASN C 1 127 ? -5.485 38.187 57.697 1.00 22.43 122 ASN C CA 1
ATOM 2622 C C . ASN C 1 127 ? -4.870 36.808 57.674 1.00 22.53 122 ASN C C 1
ATOM 2623 O O . ASN C 1 127 ? -4.855 36.155 58.698 1.00 23.70 122 ASN C O 1
ATOM 2628 N N . SER C 1 128 ? -4.361 36.353 56.529 1.00 21.68 123 SER C N 1
ATOM 2629 C CA . SER C 1 128 ? -3.687 35.054 56.499 1.00 22.31 123 SER C CA 1
ATOM 2630 C C . SER C 1 128 ? -2.423 35.054 57.353 1.00 22.44 123 SER C C 1
ATOM 2631 O O . SER C 1 128 ? -1.737 36.062 57.440 1.00 22.56 123 SER C O 1
ATOM 2634 N N . VAL C 1 129 ? -2.127 33.908 57.967 1.00 22.86 124 VAL C N 1
ATOM 2635 C CA . VAL C 1 129 ? -0.966 33.766 58.831 1.00 23.08 124 VAL C CA 1
ATOM 2636 C C . VAL C 1 129 ? -0.118 32.616 58.326 1.00 23.56 124 VAL C C 1
ATOM 2637 O O . VAL C 1 129 ? -0.583 31.479 58.258 1.00 24.04 124 VAL C O 1
ATOM 2641 N N . ALA C 1 130 ? 1.130 32.891 57.966 1.00 23.83 125 ALA C N 1
ATOM 2642 C CA . ALA C 1 130 ? 2.055 31.779 57.669 1.00 24.87 125 ALA C CA 1
ATOM 2643 C C . ALA C 1 130 ? 3.053 31.638 58.818 1.00 25.79 125 ALA C C 1
ATOM 2644 O O . ALA C 1 130 ? 3.945 32.480 58.961 1.00 27.00 125 ALA C O 1
ATOM 2646 N N . SER C 1 131 ? 2.893 30.609 59.647 1.00 27.06 126 SER C N 1
ATOM 2647 C CA . SER C 1 131 ? 3.817 30.412 60.795 1.00 28.72 126 SER C CA 1
ATOM 2648 C C . SER C 1 131 ? 4.627 29.115 60.735 1.00 29.16 126 SER C C 1
ATOM 2649 O O . SER C 1 131 ? 5.374 28.781 61.678 1.00 31.04 126 SER C O 1
ATOM 2652 N N . ALA C 1 132 ? 4.501 28.384 59.637 1.00 28.04 127 ALA C N 1
ATOM 2653 C CA . ALA C 1 132 ? 5.377 27.241 59.424 1.00 28.29 127 ALA C CA 1
ATOM 2654 C C . ALA C 1 132 ? 6.397 27.557 58.327 1.00 27.84 127 ALA C C 1
ATOM 2655 O O . ALA C 1 132 ? 6.054 28.207 57.340 1.00 26.93 127 ALA C O 1
ATOM 2657 N N . PRO C 1 133 ? 7.658 27.109 58.501 1.00 28.56 128 PRO C N 1
ATOM 2658 C CA . PRO C 1 133 ? 8.654 27.312 57.443 1.00 28.12 128 PRO C CA 1
ATOM 2659 C C . PRO C 1 133 ? 8.263 26.622 56.124 1.00 28.20 128 PRO C C 1
ATOM 2660 O O . PRO C 1 133 ? 7.571 25.587 56.154 1.00 28.23 128 PRO C O 1
ATOM 2664 N N . ASN C 1 134 ? 8.691 27.205 54.992 1.00 27.49 129 ASN C N 1
ATOM 2665 C CA . ASN C 1 134 ? 8.588 26.579 53.661 1.00 27.59 129 ASN C CA 1
ATOM 2666 C C . ASN C 1 134 ? 7.142 26.227 53.275 1.00 26.50 129 ASN C C 1
ATOM 2667 O O . ASN C 1 134 ? 6.865 25.168 52.726 1.00 26.54 129 ASN C O 1
ATOM 2672 N N . SER C 1 135 ? 6.219 27.105 53.620 1.00 25.95 130 SER C N 1
ATOM 2673 C CA . SER C 1 135 ? 4.811 26.839 53.405 1.00 25.87 130 SER C CA 1
ATOM 2674 C C . SER C 1 135 ? 4.132 28.083 52.926 1.00 24.46 130 SER C C 1
ATOM 2675 O O . SER C 1 135 ? 4.630 29.190 53.149 1.00 24.38 130 SER C O 1
ATOM 2678 N N . VAL C 1 136 ? 3.018 27.887 52.230 1.00 23.54 131 VAL C N 1
ATOM 2679 C CA . VAL C 1 136 ? 2.172 28.982 51.744 1.00 22.41 131 VAL C CA 1
ATOM 2680 C C . VAL C 1 136 ? 0.814 28.802 52.409 1.00 23.02 131 VAL C C 1
ATOM 2681 O O . VAL C 1 136 ? 0.155 27.776 52.177 1.00 23.52 131 VAL C O 1
ATOM 2685 N N . SER C 1 137 ? 0.414 29.770 53.239 1.00 22.47 132 SER C N 1
ATOM 2686 C CA . SER C 1 137 ? -0.912 29.764 53.927 1.00 22.19 132 SER C CA 1
ATOM 2687 C C . SER C 1 137 ? -1.948 30.633 53.215 1.00 22.11 132 SER C C 1
ATOM 2688 O O . SER C 1 137 ? -1.649 31.757 52.754 1.00 22.31 132 SER C O 1
ATOM 2691 N N . PHE C 1 138 ? -3.165 30.121 53.133 1.00 22.30 133 PHE C N 1
ATOM 2692 C CA . PHE C 1 138 ? -4.281 30.843 52.516 1.00 22.38 133 PHE C CA 1
ATOM 2693 C C . PHE C 1 138 ? -5.301 31.240 53.566 1.00 23.04 133 PHE C C 1
ATOM 2694 O O . PHE C 1 138 ? -6.411 31.622 53.240 1.00 23.60 133 PHE C O 1
ATOM 2702 N N . GLY C 1 139 ? -4.910 31.159 54.833 1.00 23.52 134 GLY C N 1
ATOM 2703 C CA . GLY C 1 139 ? -5.740 31.682 55.910 1.00 24.33 134 GLY C CA 1
ATOM 2704 C C . GLY C 1 139 ? -5.068 31.441 57.249 1.00 25.07 134 GLY C C 1
ATOM 2705 O O . GLY C 1 139 ? -3.913 31.795 57.432 1.00 25.34 134 GLY C O 1
ATOM 2706 N N . SER C 1 140 ? -5.816 30.856 58.179 1.00 26.03 135 SER C N 1
ATOM 2707 C CA . SER C 1 140 ? -5.337 30.510 59.508 1.00 27.66 135 SER C CA 1
ATOM 2708 C C . SER C 1 140 ? -6.349 29.486 60.020 1.00 28.97 135 SER C C 1
ATOM 2709 O O . SER C 1 140 ? -7.413 29.303 59.390 1.00 28.71 135 SER C O 1
ATOM 2712 N N . ARG C 1 141 ? -6.045 28.845 61.149 1.00 29.60 136 ARG C N 1
ATOM 2713 C CA . ARG C 1 141 ? -6.895 27.793 61.693 1.00 30.86 136 ARG C CA 1
ATOM 2714 C C . ARG C 1 141 ? -8.296 28.307 62.075 1.00 31.50 136 ARG C C 1
ATOM 2715 O O . ARG C 1 141 ? -8.435 29.311 62.782 1.00 32.24 136 ARG C O 1
ATOM 2717 N N . GLY C 1 142 ? -9.331 27.601 61.627 1.00 31.64 137 GLY C N 1
ATOM 2718 C CA . GLY C 1 142 ? -10.719 28.065 61.802 1.00 31.63 137 GLY C CA 1
ATOM 2719 C C . GLY C 1 142 ? -11.133 29.029 60.692 1.00 30.80 137 GLY C C 1
ATOM 2720 O O . GLY C 1 142 ? -12.305 29.377 60.577 1.00 30.41 137 GLY C O 1
ATOM 2721 N N . HIS C 1 143 ? -10.164 29.482 59.885 1.00 30.20 138 HIS C N 1
ATOM 2722 C CA . HIS C 1 143 ? -10.435 30.471 58.810 1.00 29.07 138 HIS C CA 1
ATOM 2723 C C . HIS C 1 143 ? -9.770 30.067 57.500 1.00 27.99 138 HIS C C 1
ATOM 2724 O O . HIS C 1 143 ? -9.082 30.880 56.838 1.00 27.80 138 HIS C O 1
ATOM 2731 N N . GLU C 1 144 ? -9.944 28.799 57.149 1.00 27.30 139 GLU C N 1
ATOM 2732 C CA . GLU C 1 144 ? -9.381 28.243 55.935 1.00 26.49 139 GLU C CA 1
ATOM 2733 C C . GLU C 1 144 ? -10.105 28.745 54.688 1.00 25.71 139 GLU C C 1
ATOM 2734 O O . GLU C 1 144 ? -11.262 29.121 54.738 1.00 26.61 139 GLU C O 1
ATOM 2740 N N . ARG C 1 145 ? -9.397 28.787 53.575 1.00 25.31 140 ARG C N 1
ATOM 2741 C CA . ARG C 1 145 ? -9.983 29.228 52.319 1.00 24.59 140 ARG C CA 1
ATOM 2742 C C . ARG C 1 145 ? -9.883 28.091 51.337 1.00 24.56 140 ARG C C 1
ATOM 2743 O O . ARG C 1 145 ? -8.940 27.310 51.379 1.00 25.20 140 ARG C O 1
ATOM 2751 N N . ARG C 1 146 ? -10.845 28.034 50.433 1.00 24.24 141 ARG C N 1
ATOM 2752 C CA . ARG C 1 146 ? -10.933 27.001 49.444 1.00 24.42 141 ARG C CA 1
ATOM 2753 C C . ARG C 1 146 ? -10.154 27.429 48.172 1.00 24.16 141 ARG C C 1
ATOM 2754 O O . ARG C 1 146 ? -10.147 28.623 47.812 1.00 24.26 141 ARG C O 1
ATOM 2762 N N . LEU C 1 147 ? -9.484 26.495 47.493 1.00 23.50 142 LEU C N 1
ATOM 2763 C CA . LEU C 1 147 ? -8.699 26.848 46.297 1.00 22.86 142 LEU C CA 1
ATOM 2764 C C . LEU C 1 147 ? -9.458 26.438 45.046 1.00 23.17 142 LEU C C 1
ATOM 2765 O O . LEU C 1 147 ? -9.854 25.267 44.920 1.00 22.99 142 LEU C O 1
ATOM 2770 N N . THR C 1 148 ? -9.695 27.396 44.140 1.00 22.18 143 THR C N 1
ATOM 2771 C CA . THR C 1 148 ? -10.620 27.149 43.040 1.00 21.96 143 THR C CA 1
ATOM 2772 C C . THR C 1 148 ? -9.976 27.415 41.702 1.00 22.26 143 THR C C 1
ATOM 2773 O O . THR C 1 148 ? -8.979 28.171 41.619 1.00 21.20 143 THR C O 1
ATOM 2777 N N . ASN C 1 149 ? -10.573 26.828 40.653 1.00 22.66 144 ASN C N 1
ATOM 2778 C CA . ASN C 1 149 ? -10.083 26.970 39.263 1.00 22.99 144 ASN C CA 1
ATOM 2779 C C . ASN C 1 149 ? -8.683 26.416 39.124 1.00 22.42 144 ASN C C 1
ATOM 2780 O O . ASN C 1 149 ? -7.799 27.026 38.496 1.00 22.50 144 ASN C O 1
ATOM 2785 N N . VAL C 1 150 ? -8.521 25.250 39.731 1.00 22.36 145 VAL C N 1
ATOM 2786 C CA . VAL C 1 150 ? -7.268 24.516 39.768 1.00 22.39 145 VAL C CA 1
ATOM 2787 C C . VAL C 1 150 ? -7.308 23.432 38.695 1.00 23.66 145 VAL C C 1
ATOM 2788 O O . VAL C 1 150 ? -8.191 22.574 38.706 1.00 24.80 145 VAL C O 1
ATOM 2792 N N . ALA C 1 151 ? -6.362 23.477 37.765 1.00 23.50 146 ALA C N 1
ATOM 2793 C CA . ALA C 1 151 ? -6.307 22.493 36.709 1.00 24.50 146 ALA C CA 1
ATOM 2794 C C . ALA C 1 151 ? -5.780 21.193 37.281 1.00 25.26 146 ALA C C 1
ATOM 2795 O O . ALA C 1 151 ? -5.010 21.225 38.243 1.00 25.23 146 ALA C O 1
ATOM 2797 N N . PRO C 1 152 ? -6.184 20.041 36.688 1.00 26.11 147 PRO C N 1
ATOM 2798 C CA . PRO C 1 152 ? -5.754 18.756 37.245 1.00 26.63 147 PRO C CA 1
ATOM 2799 C C . PRO C 1 152 ? -4.225 18.649 37.280 1.00 27.03 147 PRO C C 1
ATOM 2800 O O . PRO C 1 152 ? -3.540 19.090 36.343 1.00 26.82 147 PRO C O 1
ATOM 2804 N N . GLY C 1 153 ? -3.713 18.118 38.389 1.00 27.12 148 GLY C N 1
ATOM 2805 C CA . GLY C 1 153 ? -2.297 17.895 38.551 1.00 28.05 148 GLY C CA 1
ATOM 2806 C C . GLY C 1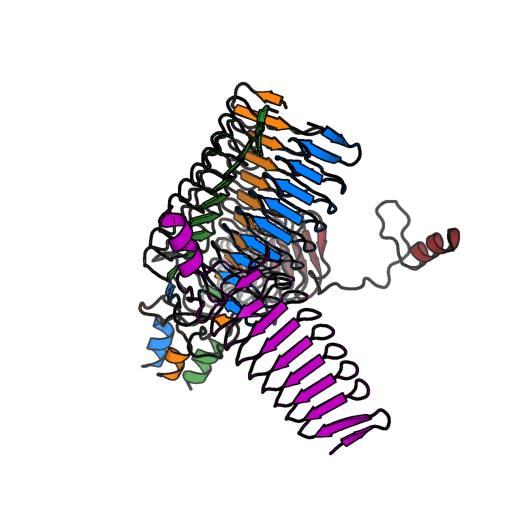 153 ? -1.736 16.879 37.567 1.00 29.22 148 GLY C C 1
ATOM 2807 O O . GLY C 1 153 ? -2.354 15.839 37.308 1.00 29.78 148 GLY C O 1
ATOM 2808 N N . ILE C 1 154 ? -0.552 17.181 37.040 1.00 30.09 149 ILE C N 1
ATOM 2809 C CA . ILE C 1 154 ? 0.117 16.304 36.084 1.00 31.52 149 ILE C CA 1
ATOM 2810 C C . ILE C 1 154 ? 1.358 15.624 36.692 1.00 32.30 149 ILE C C 1
ATOM 2811 O O . ILE C 1 154 ? 1.474 14.410 36.627 1.00 32.89 149 ILE C O 1
ATOM 2816 N N . ASP C 1 155 ? 2.269 16.415 37.276 1.00 32.16 150 ASP C N 1
ATOM 2817 C CA . ASP C 1 155 ? 3.519 15.906 37.845 1.00 33.02 150 ASP C CA 1
ATOM 2818 C C . ASP C 1 155 ? 3.296 15.618 39.332 1.00 32.17 150 ASP C C 1
ATOM 2819 O O . ASP C 1 155 ? 2.317 16.086 39.932 1.00 31.89 150 ASP C O 1
ATOM 2824 N N . GLY C 1 156 ? 4.183 14.835 39.930 1.00 32.06 151 GLY C N 1
ATOM 2825 C CA . GLY C 1 156 ? 3.990 14.384 41.320 1.00 31.70 151 GLY C CA 1
ATOM 2826 C C . GLY C 1 156 ? 3.831 15.485 42.362 1.00 30.08 151 GLY C C 1
ATOM 2827 O O . GLY C 1 156 ? 3.133 15.321 43.364 1.00 29.63 151 GLY C O 1
ATOM 2828 N N . THR C 1 157 ? 4.483 16.615 42.121 1.00 29.24 152 THR C N 1
ATOM 2829 C CA . THR C 1 157 ? 4.404 17.736 43.048 1.00 28.11 152 THR C CA 1
ATOM 2830 C C . THR C 1 157 ? 3.391 18.802 42.597 1.00 27.78 152 THR C C 1
ATOM 2831 O O . THR C 1 157 ? 3.498 19.958 42.993 1.00 28.45 152 THR C O 1
ATOM 2835 N N . ASP C 1 158 ? 2.429 18.431 41.751 1.00 27.30 153 ASP C N 1
ATOM 2836 C CA . ASP C 1 158 ? 1.317 19.328 41.450 1.00 26.33 153 ASP C CA 1
ATOM 2837 C C . ASP C 1 158 ? 0.189 19.025 42.428 1.00 26.63 153 ASP C C 1
ATOM 2838 O O . ASP C 1 158 ? 0.101 17.887 42.920 1.00 27.40 153 ASP C O 1
ATOM 2843 N N . ALA C 1 159 ? -0.691 20.004 42.662 1.00 25.27 154 ALA C N 1
ATOM 2844 C CA . ALA C 1 159 ? -1.885 19.819 43.465 1.00 25.14 154 ALA C CA 1
ATOM 2845 C C . ALA C 1 159 ? -2.857 18.923 42.749 1.00 26.18 154 ALA C C 1
ATOM 2846 O O . ALA C 1 159 ? -2.949 18.954 41.526 1.00 26.13 154 ALA C O 1
ATOM 2848 N N . ALA C 1 160 ? -3.593 18.139 43.539 1.00 27.34 155 ALA C N 1
ATOM 2849 C CA . ALA C 1 160 ? -4.677 17.286 43.060 1.00 27.92 155 ALA C CA 1
ATOM 2850 C C . ALA C 1 160 ? -5.987 18.050 43.208 1.00 27.97 155 ALA C C 1
ATOM 2851 O O . ALA C 1 160 ? -6.230 18.618 44.274 1.00 28.21 155 ALA C O 1
ATOM 2853 N N . ASN C 1 161 ? -6.841 18.066 42.178 1.00 27.91 156 ASN C N 1
ATOM 2854 C CA . ASN C 1 161 ? -8.168 18.673 42.351 1.00 27.97 156 ASN C CA 1
ATOM 2855 C C . ASN C 1 161 ? -9.288 17.667 42.680 1.00 28.60 156 ASN C C 1
ATOM 2856 O O . ASN C 1 161 ? -9.044 16.457 42.760 1.00 28.68 156 ASN C O 1
ATOM 2861 N N . MET C 1 162 ? -10.509 18.164 42.871 1.00 29.09 157 MET C N 1
ATOM 2862 C CA . MET C 1 162 ? -11.590 17.297 43.355 1.00 29.85 157 MET C CA 1
ATOM 2863 C C . MET C 1 162 ? -11.980 16.257 42.304 1.00 30.95 157 MET C C 1
ATOM 2864 O O . MET C 1 162 ? -12.157 15.088 42.633 1.00 32.05 157 MET C O 1
ATOM 2869 N N . ASN C 1 163 ? -12.038 16.661 41.041 1.00 32.01 158 ASN C N 1
ATOM 2870 C CA . ASN C 1 163 ? -12.256 15.721 39.936 1.00 33.24 158 ASN C CA 1
ATOM 2871 C C . ASN C 1 163 ? -11.294 14.547 39.976 1.00 34.30 158 ASN C C 1
ATOM 2872 O O . ASN C 1 163 ? -11.702 13.410 39.757 1.00 36.26 158 ASN C O 1
ATOM 2877 N N . GLN C 1 164 ? -10.017 14.804 40.249 1.00 34.53 159 GLN C N 1
ATOM 2878 C CA . GLN C 1 164 ? -9.062 13.707 40.350 1.00 35.45 159 GLN C CA 1
ATOM 2879 C C . GLN C 1 164 ? -9.318 12.894 41.614 1.00 36.44 159 GLN C C 1
ATOM 2880 O O . GLN C 1 164 ? -9.234 11.669 41.583 1.00 37.48 159 GLN C O 1
ATOM 2886 N N . LEU C 1 165 ? -9.622 13.561 42.721 1.00 37.28 160 LEU C N 1
ATOM 2887 C CA . LEU C 1 165 ? -9.933 12.835 43.952 1.00 39.62 160 LEU C CA 1
ATOM 2888 C C . LEU C 1 165 ? -11.174 11.932 43.770 1.00 41.03 160 LEU C C 1
ATOM 2889 O O . LEU C 1 165 ? -11.188 10.810 44.262 1.00 41.41 160 LEU C O 1
ATOM 2894 N N . TRP C 1 166 ? -12.183 12.414 43.045 1.00 42.33 161 TRP C N 1
ATOM 2895 C CA . TRP C 1 166 ? -13.392 11.626 42.791 1.00 44.56 161 TRP C CA 1
ATOM 2896 C C . TRP C 1 166 ? -13.159 10.404 41.910 1.00 46.94 161 TRP C C 1
ATOM 2897 O O . TRP C 1 166 ? -13.726 9.337 42.175 1.00 47.96 161 TRP C O 1
ATOM 2908 N N . GLY C 1 167 ? -12.322 10.562 40.883 1.00 48.48 162 GLY C N 1
ATOM 2909 C CA . GLY C 1 167 ? -11.942 9.461 40.010 1.00 51.27 162 GLY C CA 1
ATOM 2910 C C . GLY C 1 167 ? -11.145 8.383 40.726 1.00 53.33 162 GLY C C 1
ATOM 2911 O O . GLY C 1 167 ? -11.122 7.222 40.291 1.00 54.06 162 GLY C O 1
ATOM 2912 N N . VAL C 1 168 ? -10.488 8.762 41.826 1.00 54.31 163 VAL C N 1
ATOM 2913 C CA . VAL C 1 168 ? -9.791 7.790 42.670 1.00 55.97 163 VAL C CA 1
ATOM 2914 C C . VAL C 1 168 ? -10.727 7.093 43.660 1.00 57.52 163 VAL C C 1
ATOM 2915 O O . VAL C 1 168 ? -10.533 5.917 43.966 1.00 58.15 163 VAL C O 1
ATOM 2919 N N . GLN C 1 169 ? -11.755 7.802 44.132 1.00 58.74 164 GLN C N 1
ATOM 2920 C CA . GLN C 1 169 ? -12.799 7.194 44.983 1.00 60.53 164 GLN C CA 1
ATOM 2921 C C . GLN C 1 169 ? -13.659 6.138 44.229 1.00 61.63 164 GLN C C 1
ATOM 2922 O O . GLN C 1 169 ? -14.722 5.739 44.705 1.00 62.13 164 GLN C O 1
ATOM 2928 N N . SER C 1 170 ? -13.173 5.659 43.079 1.00 62.68 165 SER C N 1
ATOM 2929 C CA . SER C 1 170 ? -13.890 4.647 42.284 1.00 63.69 165 SER C CA 1
ATOM 2930 C C . SER C 1 170 ? -13.113 3.328 42.084 1.00 64.70 165 SER C C 1
ATOM 2931 O O . SER C 1 170 ? -11.902 3.315 41.812 1.00 64.59 165 SER C O 1
ATOM 2934 N N . VAL D 1 16 ? -48.285 23.588 52.784 1.00 34.17 11 VAL D N 1
ATOM 2935 C CA . VAL D 1 16 ? -48.355 25.093 52.528 1.00 35.30 11 VAL D CA 1
ATOM 2936 C C . VAL D 1 16 ? -48.697 25.975 53.748 1.00 35.80 11 VAL D C 1
ATOM 2937 O O . VAL D 1 16 ? -49.876 26.121 54.114 1.00 36.93 11 VAL D O 1
ATOM 2941 N N . ARG D 1 17 ? -47.680 26.623 54.311 1.00 35.40 12 ARG D N 1
ATOM 2942 C CA . ARG D 1 17 ? -47.847 27.441 55.508 1.00 36.08 12 ARG D CA 1
ATOM 2943 C C . ARG D 1 17 ? -48.104 28.929 55.171 1.00 36.44 12 ARG D C 1
ATOM 2944 O O . ARG D 1 17 ? -47.525 29.477 54.213 1.00 35.44 12 ARG D O 1
ATOM 2952 N N . THR D 1 18 ? -48.999 29.568 55.930 1.00 36.60 13 THR D N 1
ATOM 2953 C CA . THR D 1 18 ? -49.298 30.990 55.730 1.00 37.22 13 THR D CA 1
ATOM 2954 C C . THR D 1 18 ? -49.258 31.781 57.035 1.00 37.97 13 THR D C 1
ATOM 2955 O O . THR D 1 18 ? -49.451 31.219 58.117 1.00 38.31 13 THR D O 1
ATOM 2959 N N . SER D 1 19 ? -48.995 33.084 56.933 1.00 38.06 14 SER D N 1
ATOM 2960 C CA . SER D 1 19 ? -49.080 33.973 58.107 1.00 38.84 14 SER D CA 1
ATOM 2961 C C . SER D 1 19 ? -50.161 35.020 57.844 1.00 39.50 14 SER D C 1
ATOM 2962 O O . SER D 1 19 ? -50.634 35.171 56.708 1.00 39.41 14 SER D O 1
ATOM 2965 N N . SER D 1 20 ? -50.523 35.759 58.888 1.00 40.34 15 SER D N 1
ATOM 2966 C CA . SER D 1 20 ? -51.482 36.862 58.781 1.00 40.89 15 SER D CA 1
ATOM 2967 C C . SER D 1 20 ? -50.836 38.118 58.189 1.00 40.48 15 SER D C 1
ATOM 2968 O O . SER D 1 20 ? -51.517 39.133 57.938 1.00 40.91 15 SER D O 1
ATOM 2971 N N . LEU D 1 21 ? -49.525 38.057 57.966 1.00 39.17 16 LEU D N 1
ATOM 2972 C CA . LEU D 1 21 ? -48.807 39.222 57.471 1.00 38.70 16 LEU D CA 1
ATOM 2973 C C . LEU D 1 21 ? -48.365 39.033 56.018 1.00 37.02 16 LEU D C 1
ATOM 2974 O O . LEU D 1 21 ? -47.448 39.716 55.541 1.00 36.14 16 LEU D O 1
ATOM 2979 N N . GLY D 1 22 ? -49.039 38.096 55.343 1.00 35.69 17 GLY D N 1
ATOM 2980 C CA . GLY D 1 22 ? -48.882 37.856 53.924 1.00 33.36 17 GLY D CA 1
ATOM 2981 C C . GLY D 1 22 ? -47.766 36.920 53.496 1.00 32.36 17 GLY D C 1
ATOM 2982 O O . GLY D 1 22 ? -47.416 36.893 52.312 1.00 31.61 17 GLY D O 1
ATOM 2983 N N . ASP D 1 23 ? -47.226 36.142 54.439 1.00 32.49 18 ASP D N 1
ATOM 2984 C CA . ASP D 1 23 ? -46.178 35.146 54.164 1.00 31.74 18 ASP D CA 1
ATOM 2985 C C . ASP D 1 23 ? -46.753 33.815 53.691 1.00 31.76 18 ASP D C 1
ATOM 2986 O O . ASP D 1 23 ? -47.836 33.395 54.149 1.00 32.22 18 ASP D O 1
ATOM 2991 N N . THR D 1 24 ? -46.000 33.145 52.811 1.00 30.53 19 THR D N 1
ATOM 2992 C CA . THR D 1 24 ? -46.326 31.814 52.276 1.00 29.55 19 THR D CA 1
ATOM 2993 C C . THR D 1 24 ? -45.045 30.968 52.205 1.00 29.73 19 THR D C 1
ATOM 2994 O O . THR D 1 24 ? -44.016 31.436 51.670 1.00 28.82 19 THR D O 1
ATOM 2998 N N . SER D 1 25 ? -45.095 29.743 52.736 1.00 29.43 20 SER D N 1
ATOM 2999 C CA . SER D 1 25 ? -43.944 28.832 52.677 1.00 30.14 20 SER D CA 1
ATOM 3000 C C . SER D 1 25 ? -44.383 27.453 52.206 1.00 30.29 20 SER D C 1
ATOM 3001 O O . SER D 1 25 ? -45.476 26.977 52.567 1.00 31.27 20 SER D O 1
ATOM 3004 N N . ALA D 1 26 ? -43.519 26.782 51.448 1.00 29.72 21 ALA D N 1
ATOM 3005 C CA . ALA D 1 26 ? -43.802 25.409 51.030 1.00 29.41 21 ALA D CA 1
ATOM 3006 C C . ALA D 1 26 ? -42.496 24.669 50.786 1.00 29.92 21 ALA D C 1
ATOM 3007 O O . ALA D 1 26 ? -41.590 25.168 50.116 1.00 29.47 21 ALA D O 1
ATOM 3009 N N . GLY D 1 27 ? -42.377 23.484 51.373 1.00 31.43 22 GLY D N 1
ATOM 3010 C CA . GLY D 1 27 ? -41.130 22.735 51.309 1.00 31.40 22 GLY D CA 1
ATOM 3011 C C . GLY D 1 27 ? -40.570 22.465 52.688 1.00 33.04 22 GLY D C 1
ATOM 3012 O O . GLY D 1 27 ? -40.898 23.142 53.678 1.00 33.48 22 GLY D O 1
ATOM 3013 N N . ASN D 1 28 ? -39.719 21.452 52.761 1.00 34.00 23 ASN D N 1
ATOM 3014 C CA . ASN D 1 28 ? -39.202 21.004 54.033 1.00 35.47 23 ASN D CA 1
ATOM 3015 C C . ASN D 1 28 ? -38.232 22.066 54.545 1.00 35.06 23 ASN D C 1
ATOM 3016 O O . ASN D 1 28 ? -37.193 22.320 53.924 1.00 33.94 23 ASN D O 1
ATOM 3021 N N . GLY D 1 29 ? -38.592 22.730 55.646 1.00 35.16 24 GLY D N 1
ATOM 3022 C CA . GLY D 1 29 ? -37.742 23.804 56.195 1.00 34.60 24 GLY D CA 1
ATOM 3023 C C . GLY D 1 29 ? -37.910 25.196 55.569 1.00 34.20 24 GLY D C 1
ATOM 3024 O O . GLY D 1 29 ? -37.281 26.160 56.022 1.00 34.28 24 GLY D O 1
ATOM 3025 N N . ALA D 1 30 ? -38.763 25.313 54.550 1.00 33.40 25 ALA D N 1
ATOM 3026 C CA . ALA D 1 30 ? -39.026 26.605 53.896 1.00 33.29 25 ALA D CA 1
ATOM 3027 C C . ALA D 1 30 ? -39.616 27.598 54.875 1.00 34.17 25 ALA D C 1
ATOM 3028 O O . ALA D 1 30 ? -40.560 27.272 55.621 1.00 35.79 25 ALA D O 1
ATOM 3030 N N . ASN D 1 31 ? -39.080 28.813 54.877 1.00 33.96 26 ASN D N 1
ATOM 3031 C CA . ASN D 1 31 ? -39.557 29.824 55.794 1.00 34.40 26 ASN D CA 1
ATOM 3032 C C . ASN D 1 31 ? -39.515 31.256 55.220 1.00 33.57 26 ASN D C 1
ATOM 3033 O O . ASN D 1 31 ? -38.454 31.760 54.849 1.00 32.77 26 ASN D O 1
ATOM 3038 N N . ALA D 1 32 ? -40.689 31.885 55.150 1.00 32.89 27 ALA D N 1
ATOM 3039 C CA . ALA D 1 32 ? -40.838 33.296 54.819 1.00 31.98 27 ALA D CA 1
ATOM 3040 C C . ALA D 1 32 ? -41.238 34.044 56.094 1.00 32.92 27 ALA D C 1
ATOM 3041 O O . ALA D 1 32 ? -42.348 33.870 56.604 1.00 33.77 27 ALA D O 1
ATOM 3043 N N . SER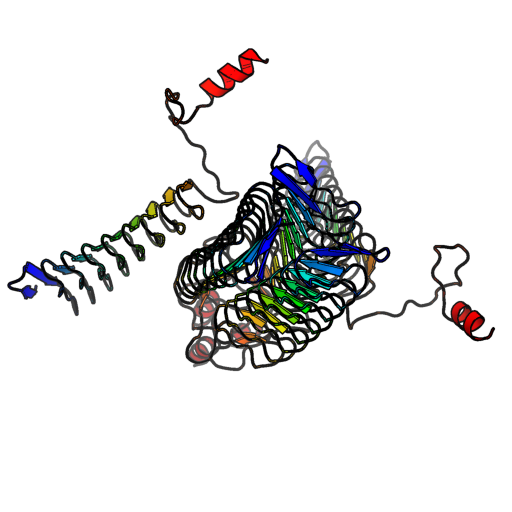 D 1 33 ? -40.338 34.882 56.601 1.00 33.27 28 SER D N 1
ATOM 3044 C CA . SER D 1 33 ? -40.517 35.530 57.890 1.00 34.33 28 SER D CA 1
ATOM 3045 C C . SER D 1 33 ? -40.654 37.071 57.812 1.00 34.37 28 SER D C 1
ATOM 3046 O O . SER D 1 33 ? -41.202 37.686 58.734 1.00 35.59 28 SER D O 1
ATOM 3049 N N . GLY D 1 34 ? -40.190 37.690 56.724 1.00 33.33 29 GLY D N 1
ATOM 3050 C CA . GLY D 1 34 ? -40.070 39.156 56.658 1.00 32.95 29 GLY D CA 1
ATOM 3051 C C . GLY D 1 34 ? -41.330 40.005 56.505 1.00 33.11 29 GLY D C 1
ATOM 3052 O O . GLY D 1 34 ? -41.294 41.241 56.719 1.00 34.02 29 GLY D O 1
ATOM 3053 N N . GLY D 1 35 ? -42.444 39.359 56.155 1.00 32.64 30 GLY D N 1
ATOM 3054 C CA . GLY D 1 35 ? -43.711 40.064 55.885 1.00 31.66 30 GLY D CA 1
ATOM 3055 C C . GLY D 1 35 ? -43.855 40.114 54.371 1.00 30.71 30 GLY D C 1
ATOM 3056 O O . GLY D 1 35 ? -42.895 40.471 53.665 1.00 29.75 30 GLY D O 1
ATOM 3057 N N . ASN D 1 36 ? -45.028 39.731 53.864 1.00 29.58 31 ASN D N 1
ATOM 3058 C CA . ASN D 1 36 ? -45.228 39.564 52.407 1.00 29.11 31 ASN D CA 1
ATOM 3059 C C . ASN D 1 36 ? -44.180 38.674 51.707 1.00 28.18 31 ASN D C 1
ATOM 3060 O O . ASN D 1 36 ? -43.831 38.897 50.545 1.00 27.85 31 ASN D O 1
ATOM 3065 N N . GLY D 1 37 ? -43.685 37.675 52.437 1.00 28.16 32 GLY D N 1
ATOM 3066 C CA . GLY D 1 37 ? -42.644 36.780 51.957 1.00 27.13 32 GLY D CA 1
ATOM 3067 C C . GLY D 1 37 ? -43.217 35.549 51.267 1.00 27.79 32 GLY D C 1
ATOM 3068 O O . GLY D 1 37 ? -44.350 35.109 51.552 1.00 28.97 32 GLY D O 1
ATOM 3069 N N . THR D 1 38 ? -42.448 35.001 50.330 1.00 26.46 33 THR D N 1
ATOM 3070 C CA . THR D 1 38 ? -42.798 33.754 49.679 1.00 25.79 33 THR D CA 1
ATOM 3071 C C . THR D 1 38 ? -41.498 32.973 49.604 1.00 26.05 33 THR D C 1
ATOM 3072 O O . THR D 1 38 ? -40.505 33.476 49.050 1.00 26.24 33 THR D O 1
ATOM 3076 N N . ALA D 1 39 ? -41.496 31.767 50.184 1.00 26.37 34 ALA D N 1
ATOM 3077 C CA . ALA D 1 39 ? -40.331 30.872 50.158 1.00 26.18 34 ALA D CA 1
ATOM 3078 C C . ALA D 1 39 ? -40.793 29.508 49.697 1.00 26.48 34 ALA D C 1
ATOM 3079 O O . ALA D 1 39 ? -41.565 28.857 50.394 1.00 27.81 34 ALA D O 1
ATOM 3081 N N . VAL D 1 40 ? -40.349 29.065 48.525 1.00 26.13 35 VAL D N 1
ATOM 3082 C CA . VAL D 1 40 ? -40.769 27.762 48.012 1.00 25.60 35 VAL D CA 1
ATOM 3083 C C . VAL D 1 40 ? -39.569 26.894 47.594 1.00 25.89 35 VAL D C 1
ATOM 3084 O O . VAL D 1 40 ? -38.771 27.265 46.700 1.00 25.57 35 VAL D O 1
ATOM 3088 N N . GLY D 1 41 ? -39.460 25.743 48.256 1.00 25.82 36 GLY D N 1
ATOM 3089 C CA . GLY D 1 41 ? -38.315 24.866 48.135 1.00 25.84 36 GLY D CA 1
ATOM 3090 C C . GLY D 1 41 ? -37.724 24.432 49.461 1.00 26.70 36 GLY D C 1
ATOM 3091 O O . GLY D 1 41 ? -37.859 25.130 50.483 1.00 27.31 36 GLY D O 1
ATOM 3092 N N . GLY D 1 42 ? -37.054 23.282 49.441 1.00 26.73 37 GLY D N 1
ATOM 3093 C CA . GLY D 1 42 ? -36.435 22.725 50.629 1.00 27.65 37 GLY D CA 1
ATOM 3094 C C . GLY D 1 42 ? -35.389 23.672 51.166 1.00 28.41 37 GLY D C 1
ATOM 3095 O O . GLY D 1 42 ? -34.465 24.043 50.449 1.00 29.33 37 GLY D O 1
ATOM 3096 N N . ALA D 1 43 ? -35.554 24.082 52.413 1.00 28.45 38 ALA D N 1
ATOM 3097 C CA . ALA D 1 43 ? -34.663 25.037 53.072 1.00 29.19 38 ALA D CA 1
ATOM 3098 C C . ALA D 1 43 ? -34.672 26.441 52.474 1.00 29.06 38 ALA D C 1
ATOM 3099 O O . ALA D 1 43 ? -33.768 27.242 52.760 1.00 30.16 38 ALA D O 1
ATOM 3101 N N . ALA D 1 44 ? -35.689 26.750 51.669 1.00 28.53 39 ALA D N 1
ATOM 3102 C CA . ALA D 1 44 ? -35.803 28.074 51.070 1.00 28.15 39 ALA D CA 1
ATOM 3103 C C . ALA D 1 44 ? -36.180 29.111 52.121 1.00 28.97 39 ALA D C 1
ATOM 3104 O O . ALA D 1 44 ? -37.032 28.888 52.994 1.00 29.29 39 ALA D O 1
ATOM 3106 N N . SER D 1 45 ? -35.545 30.266 52.016 1.00 29.37 40 SER D N 1
ATOM 3107 C CA . SER D 1 45 ? -35.641 31.281 53.052 1.00 29.62 40 SER D CA 1
ATOM 3108 C C . SER D 1 45 ? -35.866 32.672 52.437 1.00 29.40 40 SER D C 1
ATOM 3109 O O . SER D 1 45 ? -35.114 33.122 51.560 1.00 30.08 40 SER D O 1
ATOM 3112 N N . ALA D 1 46 ? -36.939 33.329 52.840 1.00 29.13 41 ALA D N 1
ATOM 3113 C CA . ALA D 1 46 ? -37.153 34.717 52.443 1.00 28.97 41 ALA D CA 1
ATOM 3114 C C . ALA D 1 46 ? -37.340 35.542 53.716 1.00 29.05 41 ALA D C 1
ATOM 3115 O O . ALA D 1 46 ? -38.436 35.607 54.255 1.00 29.18 41 ALA D O 1
ATOM 3117 N N . SER D 1 47 ? -36.257 36.145 54.201 1.00 29.43 42 SER D N 1
ATOM 3118 C CA . SER D 1 47 ? -36.283 36.852 55.484 1.00 29.50 42 SER D CA 1
ATOM 3119 C C . SER D 1 47 ? -36.319 38.353 55.386 1.00 29.41 42 SER D C 1
ATOM 3120 O O . SER D 1 47 ? -36.512 39.018 56.383 1.00 30.40 42 SER D O 1
ATOM 3123 N N . GLY D 1 48 ? -36.095 38.918 54.206 1.00 29.44 43 GLY D N 1
ATOM 3124 C CA . GLY D 1 48 ? -36.238 40.378 54.073 1.00 29.42 43 GLY D CA 1
ATOM 3125 C C . GLY D 1 48 ? -37.701 40.747 53.908 1.00 29.25 43 GLY D C 1
ATOM 3126 O O . GLY D 1 48 ? -38.534 39.878 53.598 1.00 29.57 43 GLY D O 1
ATOM 3127 N N . THR D 1 49 ? -38.043 42.016 54.115 1.00 29.84 44 THR D N 1
ATOM 3128 C CA . THR D 1 49 ? -39.439 42.433 53.879 1.00 30.47 44 THR D CA 1
ATOM 3129 C C . THR D 1 49 ? -39.725 42.302 52.377 1.00 28.98 44 THR D C 1
ATOM 3130 O O . THR D 1 49 ? -38.816 42.500 51.557 1.00 29.04 44 THR D O 1
ATOM 3134 N N . ASP D 1 50 ? -40.958 41.943 52.018 1.00 28.19 45 ASP D N 1
ATOM 3135 C CA . ASP D 1 50 ? -41.381 41.842 50.607 1.00 27.16 45 ASP D CA 1
ATOM 3136 C C . ASP D 1 50 ? -40.444 40.957 49.730 1.00 26.33 45 ASP D C 1
ATOM 3137 O O . ASP D 1 50 ? -40.168 41.281 48.551 1.00 26.06 45 ASP D O 1
ATOM 3142 N N . ALA D 1 51 ? -39.985 39.841 50.306 1.00 24.77 46 ALA D N 1
ATOM 3143 C CA . ALA D 1 51 ? -38.929 39.000 49.721 1.00 23.92 46 ALA D CA 1
ATOM 3144 C C . ALA D 1 51 ? -39.468 37.702 49.123 1.00 23.83 46 ALA D C 1
ATOM 3145 O O . ALA D 1 51 ? -40.398 37.087 49.679 1.00 24.49 46 ALA D O 1
ATOM 3147 N N . THR D 1 52 ? -38.868 37.259 48.015 1.00 23.00 47 THR D N 1
ATOM 3148 C CA . THR D 1 52 ? -39.356 36.061 47.284 1.00 22.44 47 THR D CA 1
ATOM 3149 C C . THR D 1 52 ? -38.201 35.115 46.977 1.00 22.47 47 THR D C 1
ATOM 3150 O O . THR D 1 52 ? -37.199 35.541 46.349 1.00 22.63 47 THR D O 1
ATOM 3154 N N . ALA D 1 53 ? -38.342 33.855 47.407 1.00 21.67 48 ALA D N 1
ATOM 3155 C CA . ALA D 1 53 ? -37.302 32.842 47.264 1.00 21.83 48 ALA D CA 1
ATOM 3156 C C . ALA D 1 53 ? -37.896 31.543 46.663 1.00 22.61 48 ALA D C 1
ATOM 3157 O O . ALA D 1 53 ? -38.896 31.033 47.182 1.00 23.68 48 ALA D O 1
ATOM 3159 N N . LEU D 1 54 ? -37.300 31.059 45.557 1.00 21.98 49 LEU D N 1
ATOM 3160 C CA . LEU D 1 54 ? -37.720 29.851 44.870 1.00 21.45 49 LEU D CA 1
ATOM 3161 C C . LEU D 1 54 ? -36.515 28.972 44.570 1.00 21.92 49 LEU D C 1
ATOM 3162 O O . LEU D 1 54 ? -35.559 29.413 43.920 1.00 21.99 49 LEU D O 1
ATOM 3167 N N . GLY D 1 55 ? -36.586 27.716 45.016 1.00 22.05 50 GLY D N 1
ATOM 3168 C CA . GLY D 1 55 ? -35.521 26.748 44.815 1.00 21.81 50 GLY D CA 1
ATOM 3169 C C . GLY D 1 55 ? -34.968 26.253 46.152 1.00 22.70 50 GLY D C 1
ATOM 3170 O O . GLY D 1 55 ? -35.024 26.948 47.178 1.00 22.68 50 GLY D O 1
ATOM 3171 N N . GLN D 1 56 ? -34.415 25.052 46.135 1.00 23.04 51 GLN D N 1
ATOM 3172 C CA . GLN D 1 56 ? -33.772 24.489 47.311 1.00 24.43 51 GLN D CA 1
ATOM 3173 C C . GLN D 1 56 ? -32.618 25.407 47.764 1.00 24.70 51 GLN D C 1
ATOM 3174 O O . GLN D 1 56 ? -31.845 25.903 46.946 1.00 25.27 51 GLN D O 1
ATOM 3180 N N . ALA D 1 57 ? -32.517 25.641 49.070 1.00 25.26 52 ALA D N 1
ATOM 3181 C CA . ALA D 1 57 ? -31.521 26.571 49.640 1.00 25.57 52 ALA D CA 1
ATOM 3182 C C . ALA D 1 57 ? -31.502 27.975 49.017 1.00 25.24 52 ALA D C 1
ATOM 3183 O O . ALA D 1 57 ? -30.505 28.670 49.117 1.00 25.98 52 ALA D O 1
ATOM 3185 N N . SER D 1 58 ? -32.586 28.398 48.382 1.00 25.10 53 SER D N 1
ATOM 3186 C CA . SER D 1 58 ? -32.646 29.773 47.906 1.00 25.14 53 SER D CA 1
ATOM 3187 C C . SER D 1 58 ? -32.782 30.721 49.093 1.00 25.33 53 SER D C 1
ATOM 3188 O O . SER D 1 58 ? -33.344 30.375 50.116 1.00 26.03 53 SER D O 1
ATOM 3191 N N . ASN D 1 59 ? -32.258 31.926 48.934 1.00 25.77 54 ASN D N 1
ATOM 3192 C CA . ASN D 1 59 ? -32.115 32.853 50.053 1.00 26.29 54 ASN D CA 1
ATOM 3193 C C . ASN D 1 59 ? -32.318 34.316 49.640 1.00 25.38 54 ASN D C 1
ATOM 3194 O O . ASN D 1 59 ? -31.437 34.961 49.035 1.00 25.51 54 ASN D O 1
ATOM 3199 N N . ALA D 1 60 ? -33.498 34.835 49.948 1.00 24.62 55 ALA D N 1
ATOM 3200 C CA . ALA D 1 60 ? -33.797 36.234 49.678 1.00 23.80 55 ALA D CA 1
ATOM 3201 C C . ALA D 1 60 ? -33.822 36.967 51.017 1.00 24.35 55 ALA D C 1
ATOM 3202 O O . ALA D 1 60 ? -34.876 37.122 51.635 1.00 24.96 55 ALA D O 1
ATOM 3204 N N . SER D 1 61 ? -32.648 37.408 51.462 1.00 24.20 56 SER D N 1
ATOM 3205 C CA . SER D 1 61 ? -32.504 38.020 52.770 1.00 24.67 56 SER D CA 1
ATOM 3206 C C . SER D 1 61 ? -32.474 39.529 52.740 1.00 24.44 56 SER D C 1
ATOM 3207 O O . SER D 1 61 ? -32.592 40.158 53.769 1.00 24.62 56 SER D O 1
ATOM 3210 N N . GLY D 1 62 ? -32.323 40.120 51.564 1.00 24.18 57 GLY D N 1
ATOM 3211 C CA . GLY D 1 62 ? -32.310 41.564 51.478 1.00 23.84 57 GLY D CA 1
ATOM 3212 C C . GLY D 1 62 ? -33.738 42.046 51.552 1.00 24.97 57 GLY D C 1
ATOM 3213 O O . GLY D 1 62 ? -34.686 41.283 51.253 1.00 23.96 57 GLY D O 1
ATOM 3214 N N . ASN D 1 63 ? -33.918 43.293 51.993 1.00 25.87 58 ASN D N 1
ATOM 3215 C CA . ASN D 1 63 ? -35.243 43.895 51.906 1.00 26.09 58 ASN D CA 1
ATOM 3216 C C . ASN D 1 63 ? -35.592 44.026 50.433 1.00 25.19 58 ASN D C 1
ATOM 3217 O O . ASN D 1 63 ? -34.732 44.402 49.623 1.00 24.75 58 ASN D O 1
ATOM 3222 N N . HIS D 1 64 ? -36.823 43.657 50.083 1.00 24.47 59 HIS D N 1
ATOM 3223 C CA . HIS D 1 64 ? -37.317 43.702 48.704 1.00 23.98 59 HIS D CA 1
ATOM 3224 C C . HIS D 1 64 ? -36.490 42.884 47.714 1.00 23.23 59 HIS D C 1
ATOM 3225 O O . HIS D 1 64 ? -36.326 43.276 46.556 1.00 23.07 59 HIS D O 1
ATOM 3232 N N . SER D 1 65 ? -35.969 41.752 48.159 1.00 22.90 60 SER D N 1
ATOM 3233 C CA . SER D 1 65 ? -35.111 40.936 47.304 1.00 22.31 60 SER D CA 1
ATOM 3234 C C . SER D 1 65 ? -35.881 39.785 46.685 1.00 21.97 60 SER D C 1
ATOM 3235 O O . SER D 1 65 ? -36.950 39.411 47.165 1.00 22.76 60 SER D O 1
ATOM 3238 N N . THR D 1 66 ? -35.303 39.204 45.641 1.00 20.95 61 THR D N 1
ATOM 3239 C CA . THR D 1 66 ? -35.910 38.136 44.890 1.00 20.08 61 THR D CA 1
ATOM 3240 C C . THR D 1 66 ? -34.793 37.175 44.487 1.00 19.79 61 THR D C 1
ATOM 3241 O O . THR D 1 66 ? -33.863 37.546 43.756 1.00 18.74 61 THR D O 1
ATOM 3245 N N . ALA D 1 67 ? -34.871 35.935 44.981 1.00 20.48 62 ALA D N 1
ATOM 3246 C CA . ALA D 1 67 ? -33.845 34.929 44.692 1.00 20.70 62 ALA D CA 1
ATOM 3247 C C . ALA D 1 67 ? -34.476 33.672 44.131 1.00 21.10 62 ALA D C 1
ATOM 3248 O O . ALA D 1 67 ? -35.141 32.924 44.881 1.00 22.67 62 ALA D O 1
ATOM 3250 N N . LEU D 1 68 ? -34.269 33.439 42.823 1.00 20.88 63 LEU D N 1
ATOM 3251 C CA . LEU D 1 68 ? -34.952 32.362 42.069 1.00 20.98 63 LEU D CA 1
ATOM 3252 C C . LEU D 1 68 ? -33.956 31.420 41.393 1.00 21.02 63 LEU D C 1
ATOM 3253 O O . LEU D 1 68 ? -33.286 31.807 40.423 1.00 21.76 63 LEU D O 1
ATOM 3258 N N . GLY D 1 69 ? -33.879 30.193 41.907 1.00 20.65 64 GLY D N 1
ATOM 3259 C CA . GLY D 1 69 ? -32.953 29.186 41.436 1.00 20.38 64 GLY D CA 1
ATOM 3260 C C . GLY D 1 69 ? -32.340 28.502 42.640 1.00 21.59 64 GLY D C 1
ATOM 3261 O O . GLY D 1 69 ? -32.249 29.087 43.746 1.00 21.80 64 GLY D O 1
ATOM 3262 N N . GLN D 1 70 ? -31.917 27.256 42.439 1.00 21.82 65 GLN D N 1
ATOM 3263 C CA . GLN D 1 70 ? -31.319 26.479 43.522 1.00 22.25 65 GLN D CA 1
ATOM 3264 C C . GLN D 1 70 ? -30.065 27.210 44.008 1.00 22.61 65 GLN D C 1
ATOM 3265 O O . GLN D 1 70 ? -29.212 27.618 43.209 1.00 22.89 65 GLN D O 1
ATOM 3271 N N . ALA D 1 71 ? -29.954 27.359 45.319 1.00 22.22 66 ALA D N 1
ATOM 3272 C CA . ALA D 1 71 ? -28.805 28.030 45.923 1.00 22.68 66 ALA D CA 1
ATOM 3273 C C . ALA D 1 71 ? -28.618 29.482 45.434 1.00 22.31 66 ALA D C 1
ATOM 3274 O O . ALA D 1 71 ? -27.498 30.025 45.524 1.00 22.77 66 ALA D O 1
ATOM 3276 N N . SER D 1 72 ? -29.693 30.109 44.936 1.00 21.53 67 SER D N 1
ATOM 3277 C CA . SER D 1 72 ? -29.605 31.518 44.552 1.00 21.42 67 SER D CA 1
ATOM 3278 C C . SER D 1 72 ? -29.589 32.375 45.811 1.00 21.55 67 SER D C 1
ATOM 3279 O O . SER D 1 72 ? -30.099 31.969 46.868 1.00 22.49 67 SER D O 1
ATOM 3282 N N . SER D 1 73 ? -29.026 33.566 45.713 1.00 21.38 68 SER D N 1
ATOM 3283 C CA . SER D 1 73 ? -28.894 34.389 46.902 1.00 22.14 68 SER D CA 1
ATOM 3284 C C . SER D 1 73 ? -29.032 35.856 46.571 1.00 21.59 68 SER D C 1
ATOM 3285 O O . SER D 1 73 ? -28.277 36.396 45.771 1.00 21.84 68 SER D O 1
ATOM 3288 N N . ALA D 1 74 ? -29.991 36.514 47.196 1.00 21.56 69 ALA D N 1
ATOM 3289 C CA . ALA D 1 74 ? -30.140 37.937 46.964 1.00 21.84 69 ALA D CA 1
ATOM 3290 C C . ALA D 1 74 ? -30.135 38.648 48.321 1.00 22.51 69 ALA D C 1
ATOM 3291 O O . ALA D 1 74 ? -31.169 38.792 48.974 1.00 23.02 69 ALA D O 1
ATOM 3293 N N . SER D 1 75 ? -28.959 39.075 48.756 1.00 22.80 70 SER D N 1
ATOM 3294 C CA . SER D 1 75 ? -28.823 39.594 50.125 1.00 24.18 70 SER D CA 1
ATOM 3295 C C . SER D 1 75 ? -28.710 41.106 50.195 1.00 24.63 70 SER D C 1
ATOM 3296 O O . SER D 1 75 ? -28.783 41.703 51.282 1.00 25.60 70 SER D O 1
ATOM 3299 N N . GLY D 1 76 ? -28.494 41.740 49.048 1.00 24.34 71 GLY D N 1
ATOM 3300 C CA . GLY D 1 76 ? -28.457 43.179 49.053 1.00 24.92 71 GLY D CA 1
ATOM 3301 C C . GLY D 1 76 ? -29.888 43.673 49.136 1.00 25.71 71 GLY D C 1
ATOM 3302 O O . GLY D 1 76 ? -30.840 42.960 48.783 1.00 24.56 71 GLY D O 1
ATOM 3303 N N . SER D 1 77 ? -30.026 44.908 49.592 1.00 26.14 72 SER D N 1
ATOM 3304 C CA . SER D 1 77 ? -31.305 45.596 49.571 1.00 26.78 72 SER D CA 1
ATOM 3305 C C . SER D 1 77 ? -31.741 45.828 48.106 1.00 25.57 72 SER D C 1
ATOM 3306 O O . SER D 1 77 ? -30.920 46.221 47.264 1.00 24.83 72 SER D O 1
ATOM 3309 N N . GLY D 1 78 ? -33.012 45.538 47.799 1.00 24.47 73 GLY D N 1
ATOM 3310 C CA . GLY D 1 78 ? -33.539 45.672 46.434 1.00 22.76 73 GLY D CA 1
ATOM 3311 C C . GLY D 1 78 ? -32.787 44.844 45.390 1.00 22.27 73 GLY D C 1
ATOM 3312 O O . GLY D 1 78 ? -32.620 45.277 44.238 1.00 21.02 73 GLY D O 1
ATOM 3313 N N . SER D 1 79 ? -32.343 43.646 45.792 1.00 21.41 74 SER D N 1
ATOM 3314 C CA . SER D 1 79 ? -31.491 42.818 44.943 1.00 20.52 74 SER D CA 1
ATOM 3315 C C . SER D 1 79 ? -32.290 41.700 44.293 1.00 20.36 74 SER D C 1
ATOM 3316 O O . SER D 1 79 ? -33.333 41.288 44.818 1.00 20.18 74 SER D O 1
ATOM 3319 N N . THR D 1 80 ? -31.801 41.218 43.149 1.00 19.28 75 THR D N 1
ATOM 3320 C CA . THR D 1 80 ? -32.498 40.172 42.389 1.00 19.50 75 THR D CA 1
ATOM 3321 C C . THR D 1 80 ? -31.450 39.178 41.830 1.00 19.29 75 THR D C 1
ATOM 3322 O O . THR D 1 80 ? -30.480 39.573 41.175 1.00 19.37 75 THR D O 1
ATOM 3326 N N . ALA D 1 81 ? -31.621 37.896 42.128 1.00 19.33 76 ALA D N 1
ATOM 3327 C CA . ALA D 1 81 ? -30.706 36.860 41.616 1.00 18.96 76 ALA D CA 1
ATOM 3328 C C . ALA D 1 81 ? -31.549 35.730 41.056 1.00 18.99 76 ALA D C 1
ATOM 3329 O O . ALA D 1 81 ? -32.322 35.112 41.784 1.00 20.84 76 ALA D O 1
ATOM 3331 N N . VAL D 1 82 ? -31.426 35.476 39.762 1.00 18.96 77 VAL D N 1
ATOM 3332 C CA . VAL D 1 82 ? -32.255 34.472 39.109 1.00 18.62 77 VAL D CA 1
ATOM 3333 C C . VAL D 1 82 ? -31.318 33.569 38.348 1.00 18.93 77 VAL D C 1
ATOM 3334 O O . VAL D 1 82 ? -30.520 34.062 37.551 1.00 19.22 77 VAL D O 1
ATOM 3338 N N . GLY D 1 83 ? -31.403 32.251 38.584 1.00 18.97 78 GLY D N 1
ATOM 3339 C CA . GLY D 1 83 ? -30.413 31.318 38.024 1.00 17.98 78 GLY D CA 1
ATOM 3340 C C . GLY D 1 83 ? -29.797 30.519 39.155 1.00 19.18 78 GLY D C 1
ATOM 3341 O O . GLY D 1 83 ? -29.642 31.018 40.288 1.00 19.00 78 GLY D O 1
ATOM 3342 N N . GLN D 1 84 ? -29.445 29.274 38.876 1.00 19.53 79 GLN D N 1
ATOM 3343 C CA . GLN D 1 84 ? -28.850 28.428 39.903 1.00 20.17 79 GLN D CA 1
ATOM 3344 C C . GLN D 1 84 ? -27.560 29.067 40.351 1.00 20.51 79 GLN D C 1
ATOM 3345 O O . GLN D 1 84 ? -26.709 29.400 39.529 1.00 21.32 79 GLN D O 1
ATOM 3351 N N . GLY D 1 85 ? -27.395 29.225 41.659 1.00 21.13 80 GLY D N 1
ATOM 3352 C CA . GLY D 1 85 ? -26.177 29.815 42.193 1.00 20.52 80 GLY D CA 1
ATOM 3353 C C . GLY D 1 85 ? -25.932 31.265 41.827 1.00 20.49 80 GLY D C 1
ATOM 3354 O O . GLY D 1 85 ? -24.823 31.766 42.007 1.00 21.42 80 GLY D O 1
ATOM 3355 N N . ALA D 1 86 ? -26.923 31.945 41.265 1.00 19.80 81 ALA D N 1
ATOM 3356 C CA . ALA D 1 86 ? -26.762 33.377 40.985 1.00 20.12 81 ALA D CA 1
ATOM 3357 C C . ALA D 1 86 ? -26.693 34.088 42.310 1.00 20.33 81 ALA D C 1
ATOM 3358 O O . ALA D 1 86 ? -27.316 33.662 43.290 1.00 20.54 81 ALA D O 1
ATOM 3360 N N . GLY D 1 87 ? -25.917 35.167 42.352 1.00 20.78 82 GLY D N 1
ATOM 3361 C CA . GLY D 1 87 ? -25.777 35.940 43.584 1.00 20.90 82 GLY D CA 1
ATOM 3362 C C . GLY D 1 87 ? -25.938 37.425 43.307 1.00 21.14 82 GLY D C 1
ATOM 3363 O O . GLY D 1 87 ? -25.381 37.956 42.341 1.00 20.84 82 GLY D O 1
ATOM 3364 N N . ALA D 1 88 ? -26.708 38.103 44.149 1.00 21.16 83 ALA D N 1
ATOM 3365 C CA . ALA D 1 88 ? -26.743 39.572 44.122 1.00 21.07 83 ALA D CA 1
ATOM 3366 C C . ALA D 1 88 ? -26.631 40.170 45.554 1.00 21.66 83 ALA D C 1
ATOM 3367 O O . ALA D 1 88 ? -27.642 40.553 46.147 1.00 22.31 83 ALA D O 1
ATOM 3369 N N . PRO D 1 89 ? -25.407 40.225 46.110 1.00 21.59 84 PRO D N 1
ATOM 3370 C CA . PRO D 1 89 ? -25.199 40.766 47.443 1.00 22.65 84 PRO D CA 1
ATOM 3371 C C . PRO D 1 89 ? -25.110 42.307 47.486 1.00 23.34 84 PRO D C 1
ATOM 3372 O O . PRO D 1 89 ? -25.147 42.888 48.569 1.00 23.19 84 PRO D O 1
ATOM 3376 N N . GLY D 1 90 ? -24.966 42.957 46.330 1.00 23.23 85 GLY D N 1
ATOM 3377 C CA . GLY D 1 90 ? -24.891 44.423 46.307 1.00 23.11 85 GLY D CA 1
ATOM 3378 C C . GLY D 1 90 ? -26.272 45.047 46.462 1.00 23.57 85 GLY D C 1
ATOM 3379 O O . GLY D 1 90 ? -27.263 44.457 46.050 1.00 22.78 85 GLY D O 1
ATOM 3380 N N . ASP D 1 91 ? -26.348 46.231 47.079 1.00 23.77 86 ASP D N 1
ATOM 3381 C CA . ASP D 1 91 ? -27.618 46.966 47.117 1.00 23.30 86 ASP D CA 1
ATOM 3382 C C . ASP D 1 91 ? -27.960 47.450 45.702 1.00 21.87 86 ASP D C 1
ATOM 3383 O O . ASP D 1 91 ? -27.095 47.985 45.008 1.00 22.47 86 ASP D O 1
ATOM 3388 N N . GLY D 1 92 ? -29.196 47.246 45.257 1.00 21.06 87 GLY D N 1
ATOM 3389 C CA . GLY D 1 92 ? -29.617 47.632 43.892 1.00 19.69 87 GLY D CA 1
ATOM 3390 C C . GLY D 1 92 ? -29.038 46.749 42.779 1.00 19.09 87 GLY D C 1
ATOM 3391 O O . GLY D 1 92 ? -29.029 47.126 41.601 1.00 17.36 87 GLY D O 1
ATOM 3392 N N . ALA D 1 93 ? -28.572 45.566 43.169 1.00 19.11 88 ALA D N 1
ATOM 3393 C CA . ALA D 1 93 ? -27.862 44.646 42.281 1.00 18.98 88 ALA D CA 1
ATOM 3394 C C . ALA D 1 93 ? -28.785 43.586 41.675 1.00 19.21 88 ALA D C 1
ATOM 3395 O O . ALA D 1 93 ? -29.651 43.045 42.361 1.00 19.46 88 ALA D O 1
ATOM 3397 N N . SER D 1 94 ? -28.588 43.287 40.390 1.00 18.45 89 SER D N 1
ATOM 3398 C CA . SER D 1 94 ? -29.434 42.310 39.702 1.00 17.98 89 SER D CA 1
ATOM 3399 C C . SER D 1 94 ? -28.571 41.365 38.871 1.00 17.34 89 SER D C 1
ATOM 3400 O O . SER D 1 94 ? -27.778 41.808 38.044 1.00 17.26 89 SER D O 1
ATOM 3403 N N . ALA D 1 95 ? -28.732 40.067 39.089 1.00 17.32 90 ALA D N 1
ATOM 3404 C CA . ALA D 1 95 ? -27.916 39.054 38.437 1.00 17.43 90 ALA D CA 1
ATOM 3405 C C . ALA D 1 95 ? -28.831 38.063 37.754 1.00 17.94 90 ALA D C 1
ATOM 3406 O O . ALA D 1 95 ? -29.780 37.538 38.372 1.00 19.23 90 ALA D O 1
ATOM 3408 N N . PHE D 1 96 ? -28.532 37.780 36.498 1.00 17.48 91 PHE D N 1
ATOM 3409 C CA . PHE D 1 96 ? -29.332 36.862 35.712 1.00 17.27 91 PHE D CA 1
ATOM 3410 C C . PHE D 1 96 ? -28.441 35.856 35.013 1.00 17.51 91 PHE D C 1
ATOM 3411 O O . PHE D 1 96 ? -27.585 36.232 34.191 1.00 17.09 91 PHE D O 1
ATOM 3419 N N . GLY D 1 97 ? -28.650 34.579 35.310 1.00 17.39 92 GLY D N 1
ATOM 3420 C CA . GLY D 1 97 ? -27.809 33.535 34.702 1.00 17.55 92 GLY D CA 1
ATOM 3421 C C . GLY D 1 97 ? -27.217 32.626 35.758 1.00 18.14 92 GLY D C 1
ATOM 3422 O O . GLY D 1 97 ? -26.978 33.050 36.909 1.00 18.32 92 GLY D O 1
ATOM 3423 N N . GLN D 1 98 ? -27.011 31.368 35.397 1.00 18.02 93 GLN D N 1
ATOM 3424 C CA . GLN D 1 98 ? -26.415 30.427 36.317 1.00 18.64 93 GLN D CA 1
ATOM 3425 C C . GLN D 1 98 ? -25.033 30.942 36.720 1.00 19.22 93 GLN D C 1
ATOM 3426 O O . GLN D 1 98 ? -24.232 31.286 35.869 1.00 18.92 93 GLN D O 1
ATOM 3432 N N . GLY D 1 99 ? -24.766 30.994 38.024 1.00 20.28 94 GLY D N 1
ATOM 3433 C CA . GLY D 1 99 ? -23.457 31.432 38.540 1.00 20.32 94 GLY D CA 1
ATOM 3434 C C . GLY D 1 99 ? -23.208 32.930 38.335 1.00 19.57 94 GLY D C 1
ATOM 3435 O O . GLY D 1 99 ? -22.112 33.434 38.596 1.00 19.87 94 GLY D O 1
ATOM 3436 N N . ALA D 1 100 ? -24.212 33.665 37.898 1.00 18.85 95 ALA D N 1
ATOM 3437 C CA . ALA D 1 100 ? -23.989 35.103 37.657 1.00 18.66 95 ALA D CA 1
ATOM 3438 C C . ALA D 1 100 ? -23.785 35.798 39.001 1.00 19.56 95 ALA D C 1
ATOM 3439 O O . ALA D 1 100 ? -24.406 35.402 39.987 1.00 18.68 95 ALA D O 1
ATOM 3441 N N . LEU D 1 101 ? -22.925 36.835 39.027 1.00 19.70 96 LEU D N 1
ATOM 3442 C CA . LEU D 1 101 ? -22.640 37.572 40.256 1.00 19.71 96 LEU D CA 1
ATOM 3443 C C . LEU D 1 101 ? -22.683 39.100 40.057 1.00 19.66 96 LEU D C 1
ATOM 3444 O O . LEU D 1 101 ? -21.883 39.693 39.289 1.00 19.47 96 LEU D O 1
ATOM 3449 N N . ALA D 1 102 ? -23.607 39.741 40.767 1.00 18.97 97 ALA D N 1
ATOM 3450 C CA . ALA D 1 102 ? -23.696 41.187 40.752 1.00 18.61 97 ALA D CA 1
ATOM 3451 C C . ALA D 1 102 ? -23.384 41.670 42.176 1.00 19.43 97 ALA D C 1
ATOM 3452 O O . ALA D 1 102 ? -24.277 41.779 43.039 1.00 19.30 97 ALA D O 1
ATOM 3454 N N . SER D 1 103 ? -22.109 41.940 42.420 1.00 19.37 98 SER D N 1
ATOM 3455 C CA . SER D 1 103 ? -21.643 42.201 43.777 1.00 20.38 98 SER D CA 1
ATOM 3456 C C . SER D 1 103 ? -21.467 43.689 44.042 1.00 20.43 98 SER D C 1
ATOM 3457 O O . SER D 1 103 ? -21.441 44.106 45.186 1.00 21.19 98 SER D O 1
ATOM 3460 N N . GLY D 1 104 ? -21.321 44.479 42.980 1.00 20.89 99 GLY D N 1
ATOM 3461 C CA . GLY D 1 104 ? -21.220 45.939 43.122 1.00 21.03 99 GLY D CA 1
ATOM 3462 C C . GLY D 1 104 ? -22.555 46.575 43.509 1.00 21.40 99 GLY D C 1
ATOM 3463 O O . GLY D 1 104 ? -23.639 46.031 43.221 1.00 20.32 99 GLY D O 1
ATOM 3464 N N . THR D 1 105 ? -22.485 47.717 44.184 1.00 21.68 100 THR D N 1
ATOM 3465 C CA . THR D 1 105 ? -23.673 48.556 44.392 1.00 21.44 100 THR D CA 1
ATOM 3466 C C . THR D 1 105 ? -24.209 48.984 43.040 1.00 20.26 100 THR D C 1
ATOM 3467 O O . THR D 1 105 ? -23.440 49.391 42.196 1.00 19.31 100 THR D O 1
ATOM 3471 N N . ASP D 1 106 ? -25.529 48.882 42.836 1.00 20.76 101 ASP D N 1
ATOM 3472 C CA . ASP D 1 106 ? -26.173 49.247 41.552 1.00 20.85 101 ASP D CA 1
ATOM 3473 C C . ASP D 1 106 ? -25.588 48.499 40.331 1.00 19.64 101 ASP D C 1
ATOM 3474 O O . ASP D 1 106 ? -25.533 49.039 39.219 1.00 18.66 101 ASP D O 1
ATOM 3479 N N . SER D 1 107 ? -25.125 47.272 40.554 1.00 18.93 102 SER D N 1
ATOM 3480 C CA . SER D 1 107 ? -24.489 46.510 39.481 1.00 19.36 102 SER D CA 1
ATOM 3481 C C . SER D 1 107 ? -25.518 45.573 38.871 1.00 18.95 102 SER D C 1
ATOM 3482 O O . SER D 1 107 ? -26.536 45.261 39.504 1.00 18.57 102 SER D O 1
ATOM 3485 N N . THR D 1 108 ? -25.238 45.118 37.651 1.00 18.83 103 THR D N 1
ATOM 3486 C CA . THR D 1 108 ? -26.172 44.283 36.905 1.00 18.74 103 THR D CA 1
ATOM 3487 C C . THR D 1 108 ? -25.407 43.283 36.078 1.00 19.12 103 THR D C 1
ATOM 3488 O O . THR D 1 108 ? -24.635 43.672 35.201 1.00 19.23 103 THR D O 1
ATOM 3492 N N . ALA D 1 109 ? -25.625 41.993 36.342 1.00 19.29 104 ALA D N 1
ATOM 3493 C CA . ALA D 1 109 ? -24.883 40.936 35.649 1.00 19.06 104 ALA D CA 1
ATOM 3494 C C . ALA D 1 109 ? -25.824 40.029 34.873 1.00 19.07 104 ALA D C 1
ATOM 3495 O O . ALA D 1 109 ? -26.656 39.331 35.472 1.00 20.60 104 ALA D O 1
ATOM 3497 N N . LEU D 1 110 ? -25.694 40.032 33.545 1.00 18.53 105 LEU D N 1
ATOM 3498 C CA . LEU D 1 110 ? -26.642 39.343 32.668 1.00 17.37 105 LEU D CA 1
ATOM 3499 C C . LEU D 1 110 ? -25.921 38.317 31.809 1.00 17.37 105 LEU D C 1
ATOM 3500 O O . LEU D 1 110 ? -25.345 38.654 30.786 1.00 16.98 105 LEU D O 1
ATOM 3505 N N . GLY D 1 111 ? -25.930 37.060 32.242 1.00 17.18 106 GLY D N 1
ATOM 3506 C CA . GLY D 1 111 ? -25.257 35.991 31.501 1.00 16.76 106 GLY D CA 1
ATOM 3507 C C . GLY D 1 111 ? -24.676 34.974 32.466 1.00 17.32 106 GLY D C 1
ATOM 3508 O O . GLY D 1 111 ? -24.226 35.340 33.555 1.00 17.40 106 GLY D O 1
ATOM 3509 N N . ALA D 1 112 ? -24.683 33.697 32.083 1.00 16.77 107 ALA D N 1
ATOM 3510 C CA . ALA D 1 112 ? -24.085 32.655 32.937 1.00 17.55 107 ALA D CA 1
ATOM 3511 C C . ALA D 1 112 ? -22.647 33.053 33.328 1.00 18.13 107 ALA D C 1
ATOM 3512 O O . ALA D 1 112 ? -21.852 33.442 32.456 1.00 18.59 107 ALA D O 1
ATOM 3514 N N . HIS D 1 113 ? -22.335 32.972 34.624 1.00 17.85 108 HIS D N 1
ATOM 3515 C CA . HIS D 1 113 ? -20.989 33.198 35.125 1.00 19.17 108 HIS D CA 1
ATOM 3516 C C . HIS D 1 113 ? -20.410 34.573 34.800 1.00 18.19 108 HIS D C 1
ATOM 3517 O O . HIS D 1 113 ? -19.186 34.718 34.714 1.00 18.31 108 HIS D O 1
ATOM 3524 N N . SER D 1 114 ? -21.286 35.550 34.578 1.00 17.24 109 SER D N 1
ATOM 3525 C CA . SER D 1 114 ? -20.870 36.926 34.424 1.00 17.88 109 SER D CA 1
ATOM 3526 C C . SER D 1 114 ? -20.638 37.525 35.827 1.00 18.07 109 SER D C 1
ATOM 3527 O O . SER D 1 114 ? -21.220 37.063 36.799 1.00 18.87 109 SER D O 1
ATOM 3530 N N . THR D 1 115 ? -19.775 38.528 35.920 1.00 18.19 110 THR D N 1
ATOM 3531 C CA . THR D 1 115 ? -19.451 39.160 37.196 1.00 19.09 110 THR D CA 1
ATOM 3532 C C . THR D 1 115 ? -19.487 40.670 36.996 1.00 18.94 110 THR D C 1
ATOM 3533 O O . THR D 1 115 ? -18.708 41.220 36.197 1.00 18.56 110 THR D O 1
ATOM 3537 N N . ALA D 1 116 ? -20.415 41.333 37.691 1.00 18.65 111 ALA D N 1
ATOM 3538 C CA . ALA D 1 116 ? -20.452 42.791 37.662 1.00 18.46 111 ALA D CA 1
ATOM 3539 C C . ALA D 1 116 ? -20.010 43.226 39.043 1.00 19.59 111 ALA D C 1
ATOM 3540 O O . ALA D 1 116 ? -20.803 43.231 39.993 1.00 19.78 111 ALA D O 1
ATOM 3542 N N . ALA D 1 117 ? -18.718 43.538 39.154 1.00 20.23 112 ALA D N 1
ATOM 3543 C CA . ALA D 1 117 ? -18.064 43.722 40.454 1.00 21.02 112 ALA D CA 1
ATOM 3544 C C . ALA D 1 117 ? -17.893 45.174 40.875 1.00 21.13 112 ALA D C 1
ATOM 3545 O O . ALA D 1 117 ? -17.878 45.459 42.054 1.00 22.44 112 ALA D O 1
ATOM 3547 N N . ALA D 1 118 ? -17.726 46.082 39.920 1.00 21.31 113 ALA D N 1
ATOM 3548 C CA . ALA D 1 118 ? -17.451 47.482 40.233 1.00 21.38 113 ALA D CA 1
ATOM 3549 C C . ALA D 1 118 ? -18.771 48.197 40.472 1.00 21.65 113 ALA D C 1
ATOM 3550 O O . ALA D 1 118 ? -19.787 47.767 39.945 1.00 21.26 113 ALA D O 1
ATOM 3552 N N . PRO D 1 119 ? -18.761 49.314 41.245 1.00 22.73 114 PRO D N 1
ATOM 3553 C CA . PRO D 1 119 ? -20.017 49.991 41.503 1.00 22.75 114 PRO D CA 1
ATOM 3554 C C . PRO D 1 119 ? -20.613 50.503 40.197 1.00 21.88 114 PRO D C 1
ATOM 3555 O O . PRO D 1 119 ? -19.891 51.013 39.336 1.00 21.25 114 PRO D O 1
ATOM 3559 N N . ASN D 1 120 ? -21.930 50.366 40.077 1.00 21.48 115 ASN D N 1
ATOM 3560 C CA . ASN D 1 120 ? -22.704 50.957 38.986 1.00 20.87 115 ASN D CA 1
ATOM 3561 C C . ASN D 1 120 ? -22.286 50.431 37.617 1.00 19.69 115 ASN D C 1
ATOM 3562 O O . ASN D 1 120 ? -22.355 51.150 36.612 1.00 19.28 115 ASN D O 1
ATOM 3567 N N . SER D 1 121 ? -21.854 49.169 37.589 1.00 18.63 116 SER D N 1
ATOM 3568 C CA . SER D 1 121 ? -21.402 48.533 36.371 1.00 18.80 116 SER D CA 1
ATOM 3569 C C . SER D 1 121 ? -22.428 47.512 35.856 1.00 17.94 116 SER D C 1
ATOM 3570 O O . SER D 1 121 ? -23.321 47.113 36.566 1.00 18.34 116 SER D O 1
ATOM 3573 N N . ALA D 1 122 ? -22.299 47.115 34.601 1.00 17.46 117 ALA D N 1
ATOM 3574 C CA . ALA D 1 122 ? -23.072 46.025 34.057 1.00 17.13 117 ALA D CA 1
ATOM 3575 C C . ALA D 1 122 ? -22.142 45.152 33.256 1.00 17.04 117 ALA D C 1
ATOM 3576 O O . ALA D 1 122 ? -21.295 45.644 32.507 1.00 17.01 117 ALA D O 1
ATOM 3578 N N . ALA D 1 123 ? -22.339 43.850 33.400 1.00 16.98 118 ALA D N 1
ATOM 3579 C CA . ALA D 1 123 ? -21.668 42.845 32.602 1.00 17.33 118 ALA D CA 1
ATOM 3580 C C . ALA D 1 123 ? -22.715 42.157 31.703 1.00 17.94 118 ALA D C 1
ATOM 3581 O O . ALA D 1 123 ? -23.707 41.611 32.196 1.00 18.24 118 ALA D O 1
ATOM 3583 N N . ILE D 1 124 ? -22.478 42.153 30.396 1.00 18.00 119 ILE D N 1
ATOM 3584 C CA . ILE D 1 124 ? -23.436 41.585 29.461 1.00 18.32 119 ILE D CA 1
ATOM 3585 C C . ILE D 1 124 ? -22.828 40.411 28.691 1.00 17.91 119 ILE D C 1
ATOM 3586 O O . ILE D 1 124 ? -21.823 40.599 27.984 1.00 16.22 119 ILE D O 1
ATOM 3591 N N . GLY D 1 125 ? -23.469 39.229 28.800 1.00 17.54 120 GLY D N 1
ATOM 3592 C CA . GLY D 1 125 ? -23.032 38.016 28.093 1.00 17.02 120 GLY D CA 1
ATOM 3593 C C . GLY D 1 125 ? -22.352 37.020 29.009 1.00 17.71 120 GLY D C 1
ATOM 3594 O O . GLY D 1 125 ? -21.821 37.379 30.056 1.00 17.89 120 GLY D O 1
ATOM 3595 N N . ALA D 1 126 ? -22.361 35.756 28.617 1.00 18.42 121 ALA D N 1
ATOM 3596 C CA . ALA D 1 126 ? -21.733 34.692 29.394 1.00 18.68 121 ALA D CA 1
ATOM 3597 C C . ALA D 1 126 ? -20.261 35.013 29.696 1.00 19.24 121 ALA D C 1
ATOM 3598 O O . ALA D 1 126 ? -19.512 35.439 28.788 1.00 18.29 121 ALA D O 1
ATOM 3600 N N . ASN D 1 127 ? -19.872 34.811 30.966 1.00 19.35 122 ASN D N 1
ATOM 3601 C CA . ASN D 1 127 ? -18.481 34.969 31.414 1.00 20.45 122 ASN D CA 1
ATOM 3602 C C . ASN D 1 127 ? -17.962 36.402 31.372 1.00 19.79 122 ASN D C 1
ATOM 3603 O O . ASN D 1 127 ? -16.798 36.630 31.654 1.00 19.73 122 ASN D O 1
ATOM 3608 N N . SER D 1 128 ? -18.824 37.363 31.019 1.00 18.75 123 SER D N 1
ATOM 3609 C CA . SER D 1 128 ? -18.407 38.747 30.991 1.00 18.33 123 SER D CA 1
ATOM 3610 C C . SER D 1 128 ? -18.042 39.292 32.387 1.00 18.25 123 SER D C 1
ATOM 3611 O O . SER D 1 128 ? -18.634 38.908 33.406 1.00 17.70 123 SER D O 1
ATOM 3614 N N . VAL D 1 129 ? -17.054 40.180 32.431 1.00 18.36 124 VAL D N 1
ATOM 3615 C CA . VAL D 1 129 ? -16.659 40.811 33.685 1.00 18.27 124 VAL D CA 1
ATOM 3616 C C . VAL D 1 129 ? -16.654 42.326 33.573 1.00 18.74 124 VAL D C 1
ATOM 3617 O O . VAL D 1 129 ? -15.972 42.912 32.693 1.00 18.13 124 VAL D O 1
ATOM 3621 N N . ALA D 1 130 ? -17.392 42.960 34.485 1.00 19.12 125 ALA D N 1
ATOM 3622 C CA . ALA D 1 130 ? -17.410 44.430 34.599 1.00 19.72 125 ALA D CA 1
ATOM 3623 C C . ALA D 1 130 ? -16.676 44.877 35.866 1.00 20.67 125 ALA D C 1
ATOM 3624 O O . ALA D 1 130 ? -17.189 44.764 37.001 1.00 21.45 125 ALA D O 1
ATOM 3626 N N . SER D 1 131 ? -15.464 45.380 35.688 1.00 21.32 126 SER D N 1
ATOM 3627 C CA . SER D 1 131 ? -14.623 45.617 36.845 1.00 23.15 126 SER D CA 1
ATOM 3628 C C . SER D 1 131 ? -14.195 47.082 36.878 1.00 23.28 126 SER D C 1
ATOM 3629 O O . SER D 1 131 ? -13.370 47.465 37.679 1.00 23.73 126 SER D O 1
ATOM 3632 N N . ALA D 1 132 ? -14.795 47.887 36.005 1.00 22.97 127 ALA D N 1
ATOM 3633 C CA . ALA D 1 132 ? -14.640 49.351 36.045 1.00 22.67 127 ALA D CA 1
ATOM 3634 C C . ALA D 1 132 ? -15.969 49.996 36.462 1.00 22.16 127 ALA D C 1
ATOM 3635 O O . ALA D 1 132 ? -17.021 49.561 36.013 1.00 21.12 127 ALA D O 1
ATOM 3637 N N . PRO D 1 133 ? -15.924 51.050 37.296 1.00 22.68 128 PRO D N 1
ATOM 3638 C CA . PRO D 1 133 ? -17.192 51.658 37.721 1.00 22.62 128 PRO D CA 1
ATOM 3639 C C . PRO D 1 133 ? -17.873 52.411 36.568 1.00 22.34 128 PRO D C 1
ATOM 3640 O O . PRO D 1 133 ? -17.197 52.843 35.640 1.00 21.61 128 PRO D O 1
ATOM 3644 N N . ASN D 1 134 ? -19.203 52.533 36.606 1.00 22.22 129 ASN D N 1
ATOM 3645 C CA . ASN D 1 134 ? -19.929 53.301 35.576 1.00 22.68 129 ASN D CA 1
ATOM 3646 C C . ASN D 1 134 ? -19.596 52.841 34.157 1.00 21.92 129 ASN D C 1
ATOM 3647 O O . ASN D 1 134 ? -19.329 53.663 33.259 1.00 22.72 129 ASN D O 1
ATOM 3652 N N . SER D 1 135 ? -19.583 51.533 33.968 1.00 21.04 130 SER D N 1
ATOM 3653 C CA . SER D 1 135 ? -19.263 50.955 32.688 1.00 21.30 130 SER D CA 1
ATOM 3654 C C . SER D 1 135 ? -20.129 49.722 32.388 1.00 21.17 130 SER D C 1
ATOM 3655 O O . SER D 1 135 ? -20.690 49.111 33.296 1.00 21.31 130 SER D O 1
ATOM 3658 N N . VAL D 1 136 ? -20.215 49.372 31.104 1.00 20.47 131 VAL D N 1
ATOM 3659 C CA . VAL D 1 136 ? -20.902 48.183 30.655 1.00 19.62 131 VAL D CA 1
ATOM 3660 C C . VAL D 1 136 ? -19.873 47.389 29.898 1.00 20.36 131 VAL D C 1
ATOM 3661 O O . VAL D 1 136 ? -19.383 47.844 28.845 1.00 20.20 131 VAL D O 1
ATOM 3665 N N . SER D 1 137 ? -19.522 46.226 30.451 1.00 19.62 132 SER D N 1
ATOM 3666 C CA . SER D 1 137 ? -18.614 45.285 29.798 1.00 19.68 132 SER D CA 1
ATOM 3667 C C . SER D 1 137 ? -19.346 44.250 28.955 1.00 19.52 132 SER D C 1
ATOM 3668 O O . SER D 1 137 ? -20.311 43.639 29.428 1.00 19.73 132 SER D O 1
ATOM 3671 N N . PHE D 1 138 ? -18.865 44.040 27.722 1.00 19.96 133 PHE D N 1
ATOM 3672 C CA . PHE D 1 138 ? -19.382 43.002 26.812 1.00 19.49 133 PHE D CA 1
ATOM 3673 C C . PHE D 1 138 ? -18.512 41.717 26.702 1.00 20.29 133 PHE D C 1
ATOM 3674 O O . PHE D 1 138 ? -18.705 40.893 25.794 1.00 20.15 133 PHE D O 1
ATOM 3682 N N . GLY D 1 139 ? -17.569 41.557 27.635 1.00 19.93 134 GLY D N 1
ATOM 3683 C CA . GLY D 1 139 ? -16.705 40.385 27.722 1.00 19.72 134 GLY D CA 1
ATOM 3684 C C . GLY D 1 139 ? -15.652 40.543 28.812 1.00 20.15 134 GLY D C 1
ATOM 3685 O O . GLY D 1 139 ? -15.960 40.844 29.964 1.00 21.01 134 GLY D O 1
ATOM 3686 N N . SER D 1 140 ? -14.411 40.336 28.438 1.00 20.24 135 SER D N 1
ATOM 3687 C CA . SER D 1 140 ? -13.269 40.564 29.274 1.00 21.88 135 SER D CA 1
ATOM 3688 C C . SER D 1 140 ? -12.067 40.646 28.341 1.00 22.83 135 SER D C 1
ATOM 3689 O O . SER D 1 140 ? -12.217 40.467 27.114 1.00 21.56 135 SER D O 1
ATOM 3692 N N . ARG D 1 141 ? -10.885 40.909 28.913 1.00 24.17 136 ARG D N 1
ATOM 3693 C CA . ARG D 1 141 ? -9.661 41.147 28.133 1.00 25.81 136 ARG D CA 1
ATOM 3694 C C . ARG D 1 141 ? -9.331 39.904 27.324 1.00 26.21 136 ARG D C 1
ATOM 3695 O O . ARG D 1 141 ? -9.335 38.789 27.866 1.00 26.49 136 ARG D O 1
ATOM 3703 N N . GLY D 1 142 ? -9.076 40.075 26.029 1.00 26.33 137 GLY D N 1
ATOM 3704 C CA . GLY D 1 142 ? -8.854 38.932 25.137 1.00 26.80 137 GLY D CA 1
ATOM 3705 C C . GLY D 1 142 ? -10.117 38.158 24.754 1.00 27.28 137 GLY D C 1
ATOM 3706 O O . GLY D 1 142 ? -10.046 37.218 23.955 1.00 28.06 137 GLY D O 1
ATOM 3707 N N . HIS D 1 143 ? -11.267 38.539 25.324 1.00 26.27 138 HIS D N 1
ATOM 3708 C CA . HIS D 1 143 ? -12.565 37.894 25.078 1.00 25.11 138 HIS D CA 1
ATOM 3709 C C . HIS D 1 143 ? -13.616 38.986 24.756 1.00 23.91 138 HIS D C 1
ATOM 3710 O O . HIS D 1 143 ? -14.726 39.027 25.329 1.00 22.12 138 HIS D O 1
ATOM 3717 N N . GLU D 1 144 ? -13.250 39.867 23.841 1.00 22.32 139 GLU D N 1
ATOM 3718 C CA . GLU D 1 144 ? -14.083 40.999 23.506 1.00 22.30 139 GLU D CA 1
ATOM 3719 C C . GLU D 1 144 ? -15.224 40.511 22.618 1.00 22.12 139 GLU D C 1
ATOM 3720 O O . GLU D 1 144 ? -15.142 39.427 22.038 1.00 22.78 139 GLU D O 1
ATOM 3726 N N . ARG D 1 145 ? -16.292 41.287 22.537 1.00 21.44 140 ARG D N 1
ATOM 3727 C CA . ARG D 1 145 ? -17.404 40.972 21.631 1.00 21.36 140 ARG D CA 1
ATOM 3728 C C . ARG D 1 145 ? -17.705 42.147 20.670 1.00 20.88 140 ARG D C 1
ATOM 3729 O O . ARG D 1 145 ? -17.617 43.311 21.057 1.00 20.71 140 ARG D O 1
ATOM 3737 N N . ARG D 1 146 ? -18.067 41.823 19.431 1.00 20.64 141 ARG D N 1
ATOM 3738 C CA . ARG D 1 146 ? -18.381 42.814 18.413 1.00 20.82 141 ARG D CA 1
ATOM 3739 C C . ARG D 1 146 ? -19.827 43.301 18.636 1.00 20.29 141 ARG D C 1
ATOM 3740 O O . ARG D 1 146 ? -20.704 42.512 18.987 1.00 20.78 141 ARG D O 1
ATOM 3748 N N . LEU D 1 147 ? -20.073 44.597 18.511 1.00 19.21 142 LEU D N 1
ATOM 3749 C CA . LEU D 1 147 ? -21.444 45.080 18.706 1.00 18.89 142 LEU D CA 1
ATOM 3750 C C . LEU D 1 147 ? -22.138 45.269 17.346 1.00 18.59 142 LEU D C 1
ATOM 3751 O O . LEU D 1 147 ? -21.596 45.912 16.448 1.00 18.45 142 LEU D O 1
ATOM 3756 N N . THR D 1 148 ? -23.313 44.684 17.181 1.00 17.96 143 THR D N 1
ATOM 3757 C CA . THR D 1 148 ? -23.925 44.628 15.836 1.00 18.14 143 THR D CA 1
ATOM 3758 C C . THR D 1 148 ? -25.358 45.188 15.798 1.00 17.51 143 THR D C 1
ATOM 3759 O O . THR D 1 148 ? -26.032 45.291 16.824 1.00 17.18 143 THR D O 1
ATOM 3763 N N . ASN D 1 149 ? -25.807 45.535 14.606 1.00 17.99 144 ASN D N 1
ATOM 3764 C CA . ASN D 1 149 ? -27.128 46.123 14.389 1.00 18.74 144 ASN D CA 1
ATOM 3765 C C . ASN D 1 149 ? -27.273 47.421 15.176 1.00 18.30 144 ASN D C 1
ATOM 3766 O O . ASN D 1 149 ? -28.254 47.642 15.882 1.00 18.05 144 ASN D O 1
ATOM 3771 N N . VAL D 1 150 ? -26.258 48.271 15.031 1.00 18.48 145 VAL D N 1
ATOM 3772 C CA . VAL D 1 150 ? -26.160 49.541 15.739 1.00 17.09 145 VAL D CA 1
ATOM 3773 C C . VAL D 1 150 ? -26.526 50.657 14.759 1.00 17.59 145 VAL D C 1
ATOM 3774 O O . VAL D 1 150 ? -25.824 50.878 13.752 1.00 17.28 145 VAL D O 1
ATOM 3778 N N . ALA D 1 151 ? -27.646 51.322 15.013 1.00 16.92 146 ALA D N 1
ATOM 3779 C CA . ALA D 1 151 ? -28.059 52.455 14.175 1.00 18.03 146 ALA D CA 1
ATOM 3780 C C . ALA D 1 151 ? -27.073 53.609 14.405 1.00 18.35 146 ALA D C 1
ATOM 3781 O O . ALA D 1 151 ? -26.519 53.720 15.496 1.00 17.51 146 ALA D O 1
ATOM 3783 N N . PRO D 1 152 ? -26.848 54.448 13.368 1.00 18.62 147 PRO D N 1
ATOM 3784 C CA . PRO D 1 152 ? -25.864 55.526 13.499 1.00 19.57 147 PRO D CA 1
ATOM 3785 C C . PRO D 1 152 ? -26.243 56.493 14.634 1.00 20.45 147 PRO D C 1
ATOM 3786 O O . PRO D 1 152 ? -27.415 56.836 14.789 1.00 20.42 147 PRO D O 1
ATOM 3790 N N . GLY D 1 153 ? -25.256 56.922 15.413 1.00 20.23 148 GLY D N 1
ATOM 3791 C CA . GLY D 1 153 ? -25.504 57.866 16.494 1.00 20.75 148 GLY D CA 1
ATOM 3792 C C . GLY D 1 153 ? -25.907 59.261 16.048 1.00 21.11 148 GLY D C 1
ATOM 3793 O O . GLY D 1 153 ? -25.573 59.701 14.949 1.00 20.76 148 GLY D O 1
ATOM 3794 N N . ILE D 1 154 ? -26.594 59.983 16.922 1.00 21.72 149 ILE D N 1
ATOM 3795 C CA . ILE D 1 154 ? -27.054 61.318 16.564 1.00 22.84 149 ILE D CA 1
ATOM 3796 C C . ILE D 1 154 ? -26.533 62.396 17.527 1.00 23.26 149 ILE D C 1
ATOM 3797 O O . ILE D 1 154 ? -26.108 63.453 17.083 1.00 24.01 149 ILE D O 1
ATOM 3802 N N . ASP D 1 155 ? -26.587 62.133 18.828 1.00 22.61 150 ASP D N 1
ATOM 3803 C CA . ASP D 1 155 ? -26.109 63.083 19.830 1.00 23.45 150 ASP D CA 1
ATOM 3804 C C . ASP D 1 155 ? -24.713 62.717 20.315 1.00 22.68 150 ASP D C 1
ATOM 3805 O O . ASP D 1 155 ? -24.253 61.582 20.090 1.00 21.31 150 ASP D O 1
ATOM 3810 N N . GLY D 1 156 ? -24.063 63.655 21.008 1.00 21.60 151 GLY D N 1
ATOM 3811 C CA . GLY D 1 156 ? -22.678 63.469 21.438 1.00 21.12 151 GLY D CA 1
ATOM 3812 C C . GLY D 1 156 ? -22.375 62.161 22.176 1.00 20.93 151 GLY D C 1
ATOM 3813 O O . GLY D 1 156 ? -21.321 61.553 21.956 1.00 19.94 151 GLY D O 1
ATOM 3814 N N . THR D 1 157 ? -23.311 61.739 23.038 1.00 20.58 152 THR D N 1
ATOM 3815 C CA . THR D 1 157 ? -23.181 60.529 23.856 1.00 20.35 152 THR D CA 1
ATOM 3816 C C . THR D 1 157 ? -23.877 59.282 23.260 1.00 19.92 152 THR D C 1
ATOM 3817 O O . THR D 1 157 ? -24.160 58.323 23.966 1.00 20.24 152 THR D O 1
ATOM 3821 N N . ASP D 1 158 ? -24.131 59.299 21.961 1.00 19.60 153 ASP D N 1
ATOM 3822 C CA . ASP D 1 158 ? -24.508 58.104 21.222 1.00 19.08 153 ASP D CA 1
ATOM 3823 C C . ASP D 1 158 ? -23.248 57.400 20.688 1.00 19.48 153 ASP D C 1
ATOM 3824 O O . ASP D 1 158 ? -22.239 58.071 20.361 1.00 20.38 153 ASP D O 1
ATOM 3829 N N . ALA D 1 159 ? -23.320 56.074 20.545 1.00 18.54 154 ALA D N 1
ATOM 3830 C CA . ALA D 1 159 ? -22.244 55.302 19.940 1.00 19.22 154 ALA D CA 1
ATOM 3831 C C . ALA D 1 159 ? -22.169 55.609 18.447 1.00 20.30 154 ALA D C 1
ATOM 3832 O O . ALA D 1 159 ? -23.212 55.821 17.805 1.00 20.16 154 ALA D O 1
ATOM 3834 N N . ALA D 1 160 ? -20.942 55.617 17.920 1.00 20.40 155 ALA D N 1
ATOM 3835 C CA . ALA D 1 160 ? -20.676 55.798 16.482 1.00 21.22 155 ALA D CA 1
ATOM 3836 C C . ALA D 1 160 ? -20.556 54.412 15.862 1.00 21.66 155 ALA D C 1
ATOM 3837 O O . ALA D 1 160 ? -20.000 53.507 16.498 1.00 22.68 155 ALA D O 1
ATOM 3839 N N . ASN D 1 161 ? -21.070 54.224 14.651 1.00 21.16 156 ASN D N 1
ATOM 3840 C CA . ASN D 1 161 ? -20.934 52.913 13.983 1.00 21.52 156 ASN D CA 1
ATOM 3841 C C . ASN D 1 161 ? -19.888 52.987 12.879 1.00 21.79 156 ASN D C 1
ATOM 3842 O O . ASN D 1 161 ? -19.306 54.041 12.664 1.00 21.73 156 ASN D O 1
ATOM 3847 N N . MET D 1 162 ? -19.624 51.865 12.222 1.00 22.59 157 MET D N 1
ATOM 3848 C CA . MET D 1 162 ? -18.560 51.796 11.221 1.00 22.89 157 MET D CA 1
ATOM 3849 C C . MET D 1 162 ? -18.857 52.671 10.016 1.00 23.03 157 MET D C 1
ATOM 3850 O O . MET D 1 162 ? -17.958 53.340 9.523 1.00 23.19 157 MET D O 1
ATOM 3855 N N . ASN D 1 163 ? -20.115 52.689 9.556 1.00 22.60 158 ASN D N 1
ATOM 3856 C CA . ASN D 1 163 ? -20.511 53.629 8.470 1.00 22.66 158 ASN D CA 1
ATOM 3857 C C . ASN D 1 163 ? -20.074 55.044 8.832 1.00 22.46 158 ASN D C 1
ATOM 3858 O O . ASN D 1 163 ? -19.499 55.762 8.008 1.00 23.00 158 ASN D O 1
ATOM 3863 N N . GLN D 1 164 ? -20.282 55.440 10.083 1.00 21.63 159 GLN D N 1
ATOM 3864 C CA . GLN D 1 164 ? -19.928 56.824 10.437 1.00 21.91 159 GLN D CA 1
ATOM 3865 C C . GLN D 1 164 ? -18.432 57.007 10.473 1.00 22.08 159 GLN D C 1
ATOM 3866 O O . GLN D 1 164 ? -17.925 58.053 10.063 1.00 21.96 159 GLN D O 1
ATOM 3872 N N . LEU D 1 165 ? -17.719 55.991 10.950 1.00 22.06 160 LEU D N 1
ATOM 3873 C CA . LEU D 1 165 ? -16.279 56.077 11.008 1.00 23.14 160 LEU D CA 1
ATOM 3874 C C . LEU D 1 165 ? -15.689 56.109 9.585 1.00 24.13 160 LEU D C 1
ATOM 3875 O O . LEU D 1 165 ? -14.783 56.899 9.322 1.00 24.15 160 LEU D O 1
ATOM 3880 N N . TRP D 1 166 ? -16.201 55.270 8.674 1.00 24.83 161 TRP D N 1
ATOM 3881 C CA . TRP D 1 166 ? -15.724 55.272 7.292 1.00 26.44 161 TRP D CA 1
ATOM 3882 C C . TRP D 1 166 ? -15.999 56.618 6.622 1.00 27.60 161 TRP D C 1
ATOM 3883 O O . TRP D 1 166 ? -15.192 57.074 5.812 1.00 27.45 161 TRP D O 1
ATOM 3894 N N . GLY D 1 167 ? -17.132 57.240 6.978 1.00 28.36 162 GLY D N 1
ATOM 3895 C CA . GLY D 1 167 ? -17.478 58.595 6.537 1.00 30.89 162 GLY D CA 1
ATOM 3896 C C . GLY D 1 167 ? -16.374 59.620 6.819 1.00 33.01 162 GLY D C 1
ATOM 3897 O O . GLY D 1 167 ? -16.060 60.438 5.953 1.00 33.19 162 GLY D O 1
ATOM 3898 N N . VAL D 1 168 ? -15.789 59.582 8.026 1.00 33.94 163 VAL D N 1
ATOM 3899 C CA . VAL D 1 168 ? -14.647 60.447 8.377 1.00 35.13 163 VAL D CA 1
ATOM 3900 C C . VAL D 1 168 ? -13.349 60.026 7.685 1.00 37.35 163 VAL D C 1
ATOM 3901 O O . VAL D 1 168 ? -12.634 60.868 7.160 1.00 37.42 163 VAL D O 1
ATOM 3905 N N . GLN D 1 169 ? -13.048 58.729 7.669 1.00 39.57 164 GLN D N 1
ATOM 3906 C CA . GLN D 1 169 ? -11.868 58.249 6.952 1.00 42.46 164 GLN D CA 1
ATOM 3907 C C . GLN D 1 169 ? -11.896 58.736 5.492 1.00 44.36 164 GLN D C 1
ATOM 3908 O O . GLN D 1 169 ? -10.852 59.094 4.953 1.00 44.83 164 GLN D O 1
ATOM 3914 N N . SER D 1 170 ? -13.085 58.785 4.884 1.00 46.24 165 SER D N 1
ATOM 3915 C CA . SER D 1 170 ? -13.249 59.227 3.496 1.00 48.93 165 SER D CA 1
ATOM 3916 C C . SER D 1 170 ? -12.988 60.708 3.254 1.00 50.57 165 SER D C 1
ATOM 3917 O O . SER D 1 170 ? -12.696 61.090 2.128 1.00 51.14 165 SER D O 1
ATOM 3920 N N . SER D 1 171 ? -13.131 61.532 4.294 1.00 52.23 166 SER D N 1
ATOM 3921 C CA . SER D 1 171 ? -12.702 62.932 4.264 1.00 54.26 166 SER D CA 1
ATOM 3922 C C . SER D 1 171 ? -11.181 63.029 4.093 1.00 55.74 166 SER D C 1
ATOM 3923 O O . SER D 1 171 ? -10.682 63.803 3.267 1.00 56.92 166 SER D O 1
ATOM 3926 N N . VAL D 1 172 ? -10.451 62.253 4.886 1.00 56.78 167 VAL D N 1
ATOM 3927 C CA . VAL D 1 172 ? -9.002 62.156 4.762 1.00 58.44 167 VAL D CA 1
ATOM 3928 C C . VAL D 1 172 ? -8.612 61.456 3.450 1.00 59.72 167 VAL D C 1
ATOM 3929 O O . VAL D 1 172 ? -8.001 62.076 2.576 1.00 60.30 167 VAL D O 1
ATOM 3933 N N . ASP D 1 173 ? -8.983 60.171 3.335 1.00 60.44 168 ASP D N 1
ATOM 3934 C CA . ASP D 1 173 ? -8.562 59.274 2.238 1.00 61.63 168 ASP D CA 1
ATOM 3935 C C . ASP D 1 173 ? -9.133 59.689 0.872 1.00 62.47 168 ASP D C 1
ATOM 3936 O O . ASP D 1 173 ? -8.557 60.541 0.172 1.00 63.02 168 ASP D O 1
ATOM 3938 N N . VAL E 1 16 ? 3.302 8.208 5.194 1.00 23.50 11 VAL E N 1
ATOM 3939 C CA . VAL E 1 16 ? 4.106 9.446 4.840 1.00 24.59 11 VAL E CA 1
ATOM 3940 C C . VAL E 1 16 ? 3.390 10.376 3.866 1.00 25.07 11 VAL E C 1
ATOM 3941 O O . VAL E 1 16 ? 3.214 10.031 2.698 1.00 26.20 11 VAL E O 1
ATOM 3945 N N . ARG E 1 17 ? 3.020 11.563 4.350 1.00 24.51 12 ARG E N 1
ATOM 3946 C CA . ARG E 1 17 ? 2.259 12.547 3.585 1.00 25.34 12 ARG E CA 1
ATOM 3947 C C . ARG E 1 17 ? 3.178 13.677 3.156 1.00 25.67 12 ARG E C 1
ATOM 3948 O O . ARG E 1 17 ? 3.982 14.196 3.950 1.00 25.48 12 ARG E O 1
ATOM 3956 N N . THR E 1 18 ? 3.088 14.044 1.892 1.00 25.38 13 THR E N 1
ATOM 3957 C CA . THR E 1 18 ? 3.966 15.053 1.350 1.00 25.56 13 THR E CA 1
ATOM 3958 C C . THR E 1 18 ? 3.149 16.136 0.644 1.00 25.94 13 THR E C 1
ATOM 3959 O O . THR E 1 18 ? 1.981 15.930 0.319 1.00 25.03 13 THR E O 1
ATOM 3963 N N . SER E 1 19 ? 3.776 17.285 0.407 1.00 25.89 14 SER E N 1
ATOM 3964 C CA . SER E 1 19 ? 3.116 18.368 -0.314 1.00 26.82 14 SER E CA 1
ATOM 3965 C C . SER E 1 19 ? 4.065 18.903 -1.363 1.00 27.64 14 SER E C 1
ATOM 3966 O O . SER E 1 19 ? 5.276 18.738 -1.231 1.00 28.02 14 SER E O 1
ATOM 3969 N N . SER E 1 20 ? 3.520 19.570 -2.379 1.00 27.86 15 SER E N 1
ATOM 3970 C CA . SER E 1 20 ? 4.343 20.099 -3.465 1.00 29.22 15 SER E CA 1
ATOM 3971 C C . SER E 1 20 ? 5.159 21.330 -3.061 1.00 29.16 15 SER E C 1
ATOM 3972 O O . SER E 1 20 ? 5.931 21.840 -3.861 1.00 29.49 15 SER E O 1
ATOM 3975 N N . LEU E 1 21 ? 4.964 21.809 -1.839 1.00 28.41 16 LEU E N 1
ATOM 3976 C CA . LEU E 1 21 ? 5.777 22.876 -1.292 1.00 29.34 16 LEU E CA 1
ATOM 3977 C C . LEU E 1 21 ? 6.753 22.404 -0.203 1.00 27.64 16 LEU E C 1
ATOM 3978 O O . LEU E 1 21 ? 7.042 23.150 0.711 1.00 27.72 16 LEU E O 1
ATOM 3983 N N . GLY E 1 22 ? 7.227 21.163 -0.289 1.00 26.03 17 GLY E N 1
ATOM 3984 C CA . GLY E 1 22 ? 8.311 20.697 0.552 1.00 24.19 17 GLY E CA 1
ATOM 3985 C C . GLY E 1 22 ? 7.906 20.245 1.942 1.00 23.21 17 GLY E C 1
ATOM 3986 O O . GLY E 1 22 ? 8.762 20.093 2.797 1.00 22.78 17 GLY E O 1
ATOM 3987 N N . ASP E 1 23 ? 6.617 20.005 2.162 1.00 22.33 18 ASP E N 1
ATOM 3988 C CA . ASP E 1 23 ? 6.130 19.519 3.455 1.00 22.36 18 ASP E CA 1
ATOM 3989 C C . ASP E 1 23 ? 6.120 17.977 3.527 1.00 22.05 18 ASP E C 1
ATOM 3990 O O . ASP E 1 23 ? 5.806 17.307 2.534 1.00 21.41 18 ASP E O 1
ATOM 3995 N N . THR E 1 24 ? 6.436 17.458 4.717 1.00 20.72 19 THR E N 1
ATOM 3996 C CA . THR E 1 24 ? 6.413 16.042 5.030 1.00 21.22 19 THR E CA 1
ATOM 3997 C C . THR E 1 24 ? 5.815 15.857 6.401 1.00 21.56 19 THR E C 1
ATOM 3998 O O . THR E 1 24 ? 6.213 16.545 7.334 1.00 22.46 19 THR E O 1
ATOM 4002 N N . SER E 1 25 ? 4.862 14.938 6.543 1.00 22.26 20 SER E N 1
ATOM 4003 C CA . SER E 1 25 ? 4.375 14.556 7.887 1.00 22.40 20 SER E CA 1
ATOM 4004 C C . SER E 1 25 ? 4.107 13.056 8.012 1.00 22.08 20 SER E C 1
ATOM 4005 O O . SER E 1 25 ? 3.825 12.377 7.021 1.00 22.23 20 SER E O 1
ATOM 4008 N N . ALA E 1 26 ? 4.227 12.530 9.227 1.00 21.57 21 ALA E N 1
ATOM 4009 C CA . ALA E 1 26 ? 4.044 11.098 9.490 1.00 21.23 21 ALA E CA 1
ATOM 4010 C C . ALA E 1 26 ? 3.647 10.959 10.942 1.00 21.82 21 ALA E C 1
ATOM 4011 O O . ALA E 1 26 ? 4.170 11.677 11.812 1.00 21.22 21 ALA E O 1
ATOM 4013 N N . GLY E 1 27 ? 2.751 10.016 11.212 1.00 22.64 22 GLY E N 1
ATOM 4014 C CA . GLY E 1 27 ? 2.171 9.845 12.557 1.00 23.63 22 GLY E CA 1
ATOM 4015 C C . GLY E 1 27 ? 0.706 10.276 12.530 1.00 25.05 22 GLY E C 1
ATOM 4016 O O . GLY E 1 27 ? 0.302 11.015 11.621 1.00 24.09 22 GLY E O 1
ATOM 4017 N N . ASN E 1 28 ? -0.088 9.799 13.499 1.00 26.32 23 ASN E N 1
ATOM 4018 C CA . ASN E 1 28 ? -1.522 10.092 13.527 1.00 28.02 23 ASN E CA 1
ATOM 4019 C C . ASN E 1 28 ? -1.762 11.565 13.797 1.00 27.22 23 ASN E C 1
ATOM 4020 O O . ASN E 1 28 ? -1.327 12.092 14.835 1.00 26.76 23 ASN E O 1
ATOM 4025 N N . GLY E 1 29 ? -2.426 12.227 12.846 1.00 26.35 24 GLY E N 1
ATOM 4026 C CA . GLY E 1 29 ? -2.727 13.659 12.945 1.00 26.09 24 GLY E CA 1
ATOM 4027 C C . GLY E 1 29 ? -1.534 14.610 12.837 1.00 25.28 24 GLY E C 1
ATOM 4028 O O . GLY E 1 29 ? -1.665 15.790 13.100 1.00 24.86 24 GLY E O 1
ATOM 4029 N N . ALA E 1 30 ? -0.372 14.096 12.453 1.00 24.24 25 ALA E N 1
ATOM 4030 C CA . ALA E 1 30 ? 0.796 14.941 12.176 1.00 24.35 25 ALA E CA 1
ATOM 4031 C C . ALA E 1 30 ? 0.513 15.838 10.964 1.00 24.62 25 ALA E C 1
ATOM 4032 O O . ALA E 1 30 ? -0.029 15.378 9.960 1.00 24.43 25 ALA E O 1
ATOM 4034 N N . ASN E 1 31 ? 0.856 17.114 11.064 1.00 25.32 26 ASN E N 1
ATOM 4035 C CA . ASN E 1 31 ? 0.681 18.041 9.937 1.00 26.68 26 ASN E CA 1
ATOM 4036 C C . ASN E 1 31 ? 1.786 19.080 9.823 1.00 25.17 26 ASN E C 1
ATOM 4037 O O . ASN E 1 31 ? 2.132 19.728 10.792 1.00 24.98 26 ASN E O 1
ATOM 4042 N N . ALA E 1 32 ? 2.333 19.209 8.626 1.00 24.21 27 ALA E N 1
ATOM 4043 C CA . ALA E 1 32 ? 3.304 20.237 8.300 1.00 24.32 27 ALA E CA 1
ATOM 4044 C C . ALA E 1 32 ? 2.618 21.081 7.247 1.00 24.73 27 ALA E C 1
ATOM 4045 O O . ALA E 1 32 ? 2.389 20.611 6.138 1.00 24.50 27 ALA E O 1
ATOM 4047 N N . SER E 1 33 ? 2.271 22.316 7.589 1.00 25.43 28 SER E N 1
ATOM 4048 C CA . SER E 1 33 ? 1.445 23.110 6.688 1.00 27.01 28 SER E CA 1
ATOM 4049 C C . SER E 1 33 ? 2.140 24.369 6.187 1.00 26.82 28 SER E C 1
ATOM 4050 O O . SER E 1 33 ? 1.652 25.014 5.273 1.00 27.70 28 SER E O 1
ATOM 4053 N N . GLY E 1 34 ? 3.300 24.693 6.742 1.00 26.29 29 GLY E N 1
ATOM 4054 C CA . GLY E 1 34 ? 3.896 26.015 6.502 1.00 25.61 29 GLY E CA 1
ATOM 4055 C C . GLY E 1 34 ? 4.699 26.257 5.239 1.00 25.34 29 GLY E C 1
ATOM 4056 O O . GLY E 1 34 ? 4.945 27.404 4.892 1.00 27.04 29 GLY E O 1
ATOM 4057 N N . GLY E 1 35 ? 5.111 25.205 4.539 1.00 24.38 30 GLY E N 1
ATOM 4058 C CA . GLY E 1 35 ? 6.057 25.355 3.430 1.00 23.51 30 GLY E CA 1
ATOM 4059 C C . GLY E 1 35 ? 7.410 24.894 3.949 1.00 23.15 30 GLY E C 1
ATOM 4060 O O . GLY E 1 35 ? 7.901 25.405 4.973 1.00 22.27 30 GLY E O 1
ATOM 4061 N N . ASN E 1 36 ? 8.000 23.905 3.269 1.00 22.48 31 ASN E N 1
ATOM 4062 C CA . ASN E 1 36 ? 9.230 23.267 3.716 1.00 21.01 31 ASN E CA 1
ATOM 4063 C C . ASN E 1 36 ? 9.160 22.799 5.178 1.00 20.32 31 ASN E C 1
ATOM 4064 O O . ASN E 1 36 ? 10.143 22.888 5.928 1.00 19.60 31 ASN E O 1
ATOM 4069 N N . GLY E 1 37 ? 7.982 22.334 5.588 1.00 20.23 32 GLY E N 1
ATOM 4070 C CA . GLY E 1 37 ? 7.760 21.885 6.944 1.00 19.59 32 GLY E CA 1
ATOM 4071 C C . GLY E 1 37 ? 7.916 20.377 7.058 1.00 19.68 32 GLY E C 1
ATOM 4072 O O . GLY E 1 37 ? 7.734 19.611 6.066 1.00 19.46 32 GLY E O 1
ATOM 4073 N N . THR E 1 38 ? 8.233 19.945 8.267 1.00 17.95 33 THR E N 1
ATOM 4074 C CA . THR E 1 38 ? 8.382 18.539 8.555 1.00 18.28 33 THR E CA 1
ATOM 4075 C C . THR E 1 38 ? 7.794 18.291 9.949 1.00 18.72 33 THR E C 1
ATOM 4076 O O . THR E 1 38 ? 8.166 18.978 10.929 1.00 19.47 33 THR E O 1
ATOM 4080 N N . ALA E 1 39 ? 6.892 17.317 10.050 1.00 18.42 34 ALA E N 1
ATOM 4081 C CA . ALA E 1 39 ? 6.235 17.029 11.315 1.00 18.40 34 ALA E CA 1
ATOM 4082 C C . ALA E 1 39 ? 6.124 15.533 11.487 1.00 18.30 34 ALA E C 1
ATOM 4083 O O . ALA E 1 39 ? 5.409 14.865 10.735 1.00 18.70 34 ALA E O 1
ATOM 4085 N N . VAL E 1 40 ? 6.824 14.997 12.475 1.00 18.61 35 VAL E N 1
ATOM 4086 C CA . VAL E 1 40 ? 6.856 13.547 12.702 1.00 18.34 35 VAL E CA 1
ATOM 4087 C C . VAL E 1 40 ? 6.596 13.220 14.160 1.00 18.42 35 VAL E C 1
ATOM 4088 O O . VAL E 1 40 ? 7.365 13.641 15.051 1.00 17.67 35 VAL E O 1
ATOM 4092 N N . GLY E 1 41 ? 5.534 12.448 14.389 1.00 18.75 36 GLY E N 1
ATOM 4093 C CA . GLY E 1 41 ? 5.054 12.113 15.728 1.00 18.77 36 GLY E CA 1
ATOM 4094 C C . GLY E 1 41 ? 3.533 12.294 15.798 1.00 19.71 36 GLY E C 1
ATOM 4095 O O . GLY E 1 41 ? 2.951 13.067 15.015 1.00 18.75 36 GLY E O 1
ATOM 4096 N N . GLY E 1 42 ? 2.892 11.569 16.718 1.00 19.57 37 GLY E N 1
ATOM 4097 C CA . GLY E 1 42 ? 1.434 11.735 16.998 1.00 20.54 37 GLY E CA 1
ATOM 4098 C C . GLY E 1 42 ? 1.103 13.194 17.309 1.00 21.17 37 GLY E C 1
ATOM 4099 O O . GLY E 1 42 ? 1.779 13.834 18.125 1.00 21.45 37 GLY E O 1
ATOM 4100 N N . ALA E 1 43 ? 0.095 13.729 16.615 1.00 21.82 38 ALA E N 1
ATOM 4101 C CA . ALA E 1 43 ? -0.289 15.155 16.664 1.00 21.68 38 ALA E CA 1
ATOM 4102 C C . ALA E 1 43 ? 0.862 16.181 16.509 1.00 21.72 38 ALA E C 1
ATOM 4103 O O . ALA E 1 43 ? 0.708 17.350 16.888 1.00 22.64 38 ALA E O 1
ATOM 4105 N N . ALA E 1 44 ? 1.995 15.772 15.931 1.00 21.65 39 ALA E N 1
ATOM 4106 C CA . ALA E 1 44 ? 3.110 16.703 15.688 1.00 20.94 39 ALA E CA 1
ATOM 4107 C C . ALA E 1 44 ? 2.639 17.807 14.739 1.00 21.31 39 ALA E C 1
ATOM 4108 O O . ALA E 1 44 ? 1.936 17.550 13.764 1.00 21.11 39 ALA E O 1
ATOM 4110 N N . SER E 1 45 ? 3.044 19.028 15.006 1.00 20.95 40 SER E N 1
ATOM 4111 C CA . SER E 1 45 ? 2.551 20.121 14.220 1.00 22.28 40 SER E CA 1
ATOM 4112 C C . SER E 1 45 ? 3.687 21.042 13.824 1.00 21.92 40 SER E C 1
ATOM 4113 O O . SER E 1 45 ? 4.455 21.490 14.684 1.00 21.67 40 SER E O 1
ATOM 4116 N N . ALA E 1 46 ? 3.810 21.303 12.520 1.00 21.44 41 ALA E N 1
ATOM 4117 C CA . ALA E 1 46 ? 4.761 22.311 12.025 1.00 21.55 41 ALA E CA 1
ATOM 4118 C C . ALA E 1 46 ? 4.061 23.326 11.120 1.00 22.12 41 ALA E C 1
ATOM 4119 O O . ALA E 1 46 ? 3.964 23.131 9.928 1.00 23.10 41 ALA E O 1
ATOM 4121 N N . SER E 1 47 ? 3.587 24.414 11.696 1.00 22.96 42 SER E N 1
ATOM 4122 C CA . SER E 1 47 ? 2.747 25.363 10.990 1.00 23.82 42 SER E CA 1
ATOM 4123 C C . SER E 1 47 ? 3.517 26.631 10.594 1.00 24.31 42 SER E C 1
ATOM 4124 O O . SER E 1 47 ? 3.059 27.391 9.736 1.00 24.60 42 SER E O 1
ATOM 4127 N N . GLY E 1 48 ? 4.685 26.868 11.199 1.00 24.08 43 GLY E N 1
ATOM 4128 C CA . GLY E 1 48 ? 5.502 28.032 10.790 1.00 23.99 43 GLY E CA 1
ATOM 4129 C C . GLY E 1 48 ? 6.115 27.767 9.418 1.00 23.80 43 GLY E C 1
ATOM 4130 O O . GLY E 1 48 ? 6.193 26.621 8.979 1.00 23.23 43 GLY E O 1
ATOM 4131 N N . THR E 1 49 ? 6.572 28.805 8.729 1.00 24.15 44 THR E N 1
ATOM 4132 C CA . THR E 1 49 ? 7.398 28.580 7.538 1.00 24.06 44 THR E CA 1
ATOM 4133 C C . THR E 1 49 ? 8.735 27.900 7.893 1.00 22.19 44 THR E C 1
ATOM 4134 O O . THR E 1 49 ? 9.323 28.221 8.909 1.00 21.04 44 THR E O 1
ATOM 4138 N N . ASP E 1 50 ? 9.188 26.938 7.080 1.00 21.65 45 ASP E N 1
ATOM 4139 C CA . ASP E 1 50 ? 10.448 26.204 7.352 1.00 21.25 45 ASP E CA 1
ATOM 4140 C C . ASP E 1 50 ? 10.531 25.619 8.764 1.00 20.05 45 ASP E C 1
ATOM 4141 O O . ASP E 1 50 ? 11.590 25.677 9.401 1.00 19.37 45 ASP E O 1
ATOM 4146 N N . ALA E 1 51 ? 9.415 25.088 9.254 1.00 18.86 46 ALA E N 1
ATOM 4147 C CA . ALA E 1 51 ? 9.319 24.567 10.614 1.00 18.46 46 ALA E CA 1
ATOM 4148 C C . ALA E 1 51 ? 9.532 23.066 10.663 1.00 18.25 46 ALA E C 1
ATOM 4149 O O . ALA E 1 51 ? 9.184 22.346 9.717 1.00 18.25 46 ALA E O 1
ATOM 4151 N N . THR E 1 52 ? 10.117 22.597 11.769 1.00 17.69 47 THR E N 1
ATOM 4152 C CA . THR E 1 52 ? 10.419 21.180 11.921 1.00 17.16 47 THR E CA 1
ATOM 4153 C C . THR E 1 52 ? 9.992 20.740 13.315 1.00 17.18 47 THR E C 1
ATOM 4154 O O . THR E 1 52 ? 10.396 21.351 14.297 1.00 17.70 47 THR E O 1
ATOM 4158 N N . ALA E 1 53 ? 9.156 19.703 13.381 1.00 16.82 48 ALA E N 1
ATOM 4159 C CA . ALA E 1 53 ? 8.625 19.170 14.637 1.00 16.43 48 ALA E CA 1
ATOM 4160 C C . ALA E 1 53 ? 8.808 17.649 14.694 1.00 16.46 48 ALA E C 1
ATOM 4161 O O . ALA E 1 53 ? 8.410 16.938 13.787 1.00 16.14 48 ALA E O 1
ATOM 4163 N N . LEU E 1 54 ? 9.442 17.165 15.757 1.00 16.17 49 LEU E N 1
ATOM 4164 C CA . LEU E 1 54 ? 9.623 15.746 15.959 1.00 16.13 49 LEU E CA 1
ATOM 4165 C C . LEU E 1 54 ? 9.238 15.401 17.379 1.00 16.50 49 LEU E C 1
ATOM 4166 O O . LEU E 1 54 ? 9.706 16.047 18.327 1.00 16.08 49 LEU E O 1
ATOM 4171 N N . GLY E 1 55 ? 8.375 14.389 17.513 1.00 15.88 50 GLY E N 1
ATOM 4172 C CA . GLY E 1 55 ? 7.928 13.942 18.801 1.00 16.23 50 GLY E CA 1
ATOM 4173 C C . GLY E 1 55 ? 6.429 14.126 18.889 1.00 17.07 50 GLY E C 1
ATOM 4174 O O . GLY E 1 55 ? 5.857 14.966 18.191 1.00 16.85 50 GLY E O 1
ATOM 4175 N N . GLN E 1 56 ? 5.791 13.333 19.748 1.00 17.83 51 GLN E N 1
ATOM 4176 C CA . GLN E 1 56 ? 4.334 13.409 19.936 1.00 18.76 51 GLN E CA 1
ATOM 4177 C C . GLN E 1 56 ? 3.993 14.776 20.596 1.00 19.01 51 GLN E C 1
ATOM 4178 O O . GLN E 1 56 ? 4.651 15.204 21.570 1.00 17.56 51 GLN E O 1
ATOM 4184 N N . ALA E 1 57 ? 2.971 15.444 20.052 1.00 18.98 52 ALA E N 1
ATOM 4185 C CA . ALA E 1 57 ? 2.567 16.798 20.492 1.00 19.60 52 ALA E CA 1
ATOM 4186 C C . ALA E 1 57 ? 3.624 17.878 20.321 1.00 19.69 52 ALA E C 1
ATOM 4187 O O . ALA E 1 57 ? 3.494 18.931 20.908 1.00 20.59 52 ALA E O 1
ATOM 4189 N N . SER E 1 58 ? 4.683 17.629 19.547 1.00 19.41 53 SER E N 1
ATOM 4190 C CA . SER E 1 58 ? 5.665 18.682 19.304 1.00 18.70 53 SER E CA 1
ATOM 4191 C C . SER E 1 58 ? 5.026 19.749 18.396 1.00 19.55 53 SER E C 1
ATOM 4192 O O . SER E 1 58 ? 4.179 19.447 17.540 1.00 18.45 53 SER E O 1
ATOM 4195 N N . ASN E 1 59 ? 5.422 20.998 18.597 1.00 19.50 54 ASN E N 1
ATOM 4196 C CA . ASN E 1 59 ? 4.741 22.082 17.932 1.00 20.33 54 ASN E CA 1
ATOM 4197 C C . ASN E 1 59 ? 5.735 23.175 17.574 1.00 19.22 54 ASN E C 1
ATOM 4198 O O . ASN E 1 59 ? 6.234 23.901 18.447 1.00 18.68 54 ASN E O 1
ATOM 4203 N N . ALA E 1 60 ? 6.035 23.263 16.284 1.00 18.74 55 ALA E N 1
ATOM 4204 C CA . ALA E 1 60 ? 6.933 24.281 15.739 1.00 18.00 55 ALA E CA 1
ATOM 4205 C C . ALA E 1 60 ? 6.077 25.281 14.969 1.00 18.85 55 ALA E C 1
ATOM 4206 O O . ALA E 1 60 ? 5.907 25.174 13.749 1.00 19.25 55 ALA E O 1
ATOM 4208 N N . SER E 1 61 ? 5.488 26.218 15.700 1.00 19.01 56 SER E N 1
ATOM 4209 C CA . SER E 1 61 ? 4.532 27.134 15.144 1.00 19.95 56 SER E CA 1
ATOM 4210 C C . SER E 1 61 ? 5.149 28.466 14.720 1.00 20.55 56 SER E C 1
ATOM 4211 O O . SER E 1 61 ? 4.539 29.189 13.946 1.00 20.89 56 SER E O 1
ATOM 4214 N N . GLY E 1 62 ? 6.318 28.824 15.256 1.00 20.34 57 GLY E N 1
ATOM 4215 C CA . GLY E 1 62 ? 6.969 30.061 14.825 1.00 21.12 57 GLY E CA 1
ATOM 4216 C C . GLY E 1 62 ? 7.590 29.822 13.450 1.00 21.98 57 GLY E C 1
ATOM 4217 O O . GLY E 1 62 ? 7.904 28.664 13.075 1.00 21.56 57 GLY E O 1
ATOM 4218 N N . ASN E 1 63 ? 7.744 30.887 12.669 1.00 22.59 58 ASN E N 1
ATOM 4219 C CA . ASN E 1 63 ? 8.457 30.789 11.396 1.00 22.04 58 ASN E CA 1
ATOM 4220 C C . ASN E 1 63 ? 9.910 30.466 11.692 1.00 21.29 58 ASN E C 1
ATOM 4221 O O . ASN E 1 63 ? 10.490 30.993 12.669 1.00 19.76 58 ASN E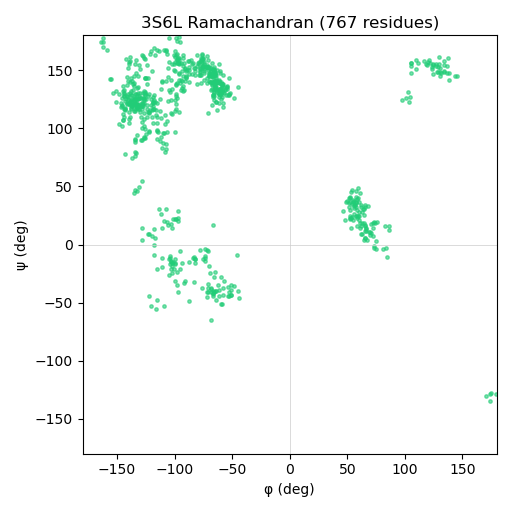 O 1
ATOM 4226 N N . HIS E 1 64 ? 10.484 29.580 10.862 1.00 20.27 59 HIS E N 1
ATOM 4227 C CA . HIS E 1 64 ? 11.872 29.114 11.019 1.00 20.63 59 HIS E CA 1
ATOM 4228 C C . HIS E 1 64 ? 12.108 28.465 12.395 1.00 18.82 59 HIS E C 1
ATOM 4229 O O . HIS E 1 64 ? 13.217 28.541 12.969 1.00 17.79 59 HIS E O 1
ATOM 4236 N N . SER E 1 65 ? 11.072 27.826 12.918 1.00 17.52 60 SER E N 1
ATOM 4237 C CA . SER E 1 65 ? 11.209 27.211 14.249 1.00 17.09 60 SER E CA 1
ATOM 4238 C C . SER E 1 65 ? 11.482 25.687 14.158 1.00 16.65 60 SER E C 1
ATOM 4239 O O . SER E 1 65 ? 11.203 25.041 13.117 1.00 15.77 60 SER E O 1
ATOM 4242 N N . THR E 1 66 ? 11.993 25.134 15.261 1.00 16.11 61 THR E N 1
ATOM 4243 C CA . THR E 1 66 ? 12.425 23.740 15.351 1.00 15.91 61 THR E CA 1
ATOM 4244 C C . THR E 1 66 ? 12.063 23.199 16.769 1.00 15.69 61 THR E C 1
ATOM 4245 O O . THR E 1 66 ? 12.534 23.720 17.774 1.00 15.97 61 THR E O 1
ATOM 4249 N N . ALA E 1 67 ? 11.202 22.191 16.840 1.00 15.15 62 ALA E N 1
ATOM 4250 C CA . ALA E 1 67 ? 10.737 21.642 18.124 1.00 15.01 62 ALA E CA 1
ATOM 4251 C C . ALA E 1 67 ? 10.940 20.119 18.112 1.00 15.44 62 ALA E C 1
ATOM 4252 O O . ALA E 1 67 ? 10.216 19.386 17.418 1.00 15.90 62 ALA E O 1
ATOM 4254 N N . LEU E 1 68 ? 11.950 19.653 18.841 1.00 15.10 63 LEU E N 1
ATOM 4255 C CA . LEU E 1 68 ? 12.354 18.246 18.808 1.00 15.23 63 LEU E CA 1
ATOM 4256 C C . LEU E 1 68 ? 12.238 17.700 20.244 1.00 15.66 63 LEU E C 1
ATOM 4257 O O . LEU E 1 68 ? 12.939 18.175 21.163 1.00 15.83 63 LEU E O 1
ATOM 4262 N N . GLY E 1 69 ? 11.342 16.745 20.442 1.00 14.52 64 GLY E N 1
ATOM 4263 C CA . GLY E 1 69 ? 11.085 16.205 21.781 1.00 15.01 64 GLY E CA 1
ATOM 4264 C C . GLY E 1 69 ? 9.591 16.128 21.965 1.00 15.74 64 GLY E C 1
ATOM 4265 O O . GLY E 1 69 ? 8.842 16.947 21.390 1.00 15.40 64 GLY E O 1
ATOM 4266 N N . GLN E 1 70 ? 9.141 15.139 22.731 1.00 16.13 65 GLN E N 1
ATOM 4267 C CA . GLN E 1 70 ? 7.719 15.041 23.071 1.00 17.03 65 GLN E CA 1
ATOM 4268 C C . GLN E 1 70 ? 7.260 16.310 23.789 1.00 17.72 65 GLN E C 1
ATOM 4269 O O . GLN E 1 70 ? 7.953 16.802 24.681 1.00 18.32 65 GLN E O 1
ATOM 4275 N N . ALA E 1 71 ? 6.114 16.845 23.374 1.00 17.47 66 ALA E N 1
ATOM 4276 C CA . ALA E 1 71 ? 5.565 18.108 23.904 1.00 18.35 66 ALA E CA 1
ATOM 4277 C C . ALA E 1 71 ? 6.509 19.286 23.879 1.00 18.34 66 ALA E C 1
ATOM 4278 O O . ALA E 1 71 ? 6.353 20.204 24.669 1.00 19.05 66 ALA E O 1
ATOM 4280 N N . SER E 1 72 ? 7.494 19.276 22.982 1.00 18.10 67 SER E N 1
ATOM 4281 C CA . SER E 1 72 ? 8.323 20.450 22.821 1.00 17.99 67 SER E CA 1
ATOM 4282 C C . SER E 1 72 ? 7.539 21.533 22.058 1.00 18.27 67 SER E C 1
ATOM 4283 O O . SER E 1 72 ? 6.657 21.244 21.268 1.00 18.09 67 SER E O 1
ATOM 4286 N N . SER E 1 73 ? 7.896 22.785 22.296 1.00 17.84 68 SER E N 1
ATOM 4287 C CA . SER E 1 73 ? 7.179 23.867 21.677 1.00 18.44 68 SER E CA 1
ATOM 4288 C C . SER E 1 73 ? 8.129 24.995 21.315 1.00 17.20 68 SER E C 1
ATOM 4289 O O . SER E 1 73 ? 8.913 25.453 22.143 1.00 16.58 68 SER E O 1
ATOM 4292 N N . ALA E 1 74 ? 8.073 25.418 20.061 1.00 16.96 69 ALA E N 1
ATOM 4293 C CA . ALA E 1 74 ? 8.913 26.520 19.590 1.00 16.95 69 ALA E CA 1
ATOM 4294 C C . ALA E 1 74 ? 8.016 27.481 18.818 1.00 18.11 69 ALA E C 1
ATOM 4295 O O . ALA E 1 74 ? 7.766 27.291 17.642 1.00 18.10 69 ALA E O 1
ATOM 4297 N N . SER E 1 75 ? 7.522 28.507 19.512 1.00 19.27 70 SER E N 1
ATOM 4298 C CA . SER E 1 75 ? 6.477 29.361 18.962 1.00 21.12 70 SER E CA 1
ATOM 4299 C C . SER E 1 75 ? 7.004 30.743 18.653 1.00 21.59 70 SER E C 1
ATOM 4300 O O . SER E 1 75 ? 6.323 31.535 18.031 1.00 23.10 70 SER E O 1
ATOM 4303 N N . GLY E 1 76 ? 8.198 31.057 19.128 1.00 22.28 71 GLY E N 1
ATOM 4304 C CA . GLY E 1 76 ? 8.796 32.346 18.798 1.00 22.45 71 GLY E CA 1
ATOM 4305 C C . GLY E 1 76 ? 9.336 32.278 17.366 1.00 23.10 71 GLY E C 1
ATOM 4306 O O . GLY E 1 76 ? 9.602 31.201 16.819 1.00 21.86 71 GLY E O 1
ATOM 4307 N N . SER E 1 77 ? 9.484 33.436 16.755 1.00 23.23 72 SER E N 1
ATOM 4308 C CA . SER E 1 77 ? 10.096 33.525 15.449 1.00 23.95 72 SER E CA 1
ATOM 4309 C C . SER E 1 77 ? 11.571 33.130 15.572 1.00 22.50 72 SER E C 1
ATOM 4310 O O . SER E 1 77 ? 12.288 33.623 16.446 1.00 21.79 72 SER E O 1
ATOM 4313 N N . GLY E 1 78 ? 12.026 32.208 14.723 1.00 22.34 73 GLY E N 1
ATOM 4314 C CA . GLY E 1 78 ? 13.419 31.754 14.793 1.00 20.95 73 GLY E CA 1
ATOM 4315 C C . GLY E 1 78 ? 13.755 31.012 16.088 1.00 20.04 73 GLY E C 1
ATOM 4316 O O . GLY E 1 78 ? 14.881 31.084 16.579 1.00 19.69 73 GLY E O 1
ATOM 4317 N N . SER E 1 79 ? 12.789 30.294 16.655 1.00 19.76 74 SER E N 1
ATOM 4318 C CA . SER E 1 79 ? 13.011 29.627 17.951 1.00 18.83 74 SER E CA 1
ATOM 4319 C C . SER E 1 79 ? 13.373 28.179 17.745 1.00 18.34 74 SER E C 1
ATOM 4320 O O . SER E 1 79 ? 13.082 27.615 16.695 1.00 18.17 74 SER E O 1
ATOM 4323 N N . THR E 1 80 ? 14.014 27.589 18.759 1.00 17.27 75 THR E N 1
ATOM 4324 C CA . THR E 1 80 ? 14.463 26.232 18.708 1.00 15.96 75 THR E CA 1
ATOM 4325 C C . THR E 1 80 ? 14.296 25.662 20.084 1.00 16.28 75 THR E C 1
ATOM 4326 O O . THR E 1 80 ? 14.779 26.254 21.075 1.00 17.14 75 THR E O 1
ATOM 4330 N N . ALA E 1 81 ? 13.626 24.516 20.160 1.00 14.93 76 ALA E N 1
ATOM 4331 C CA . ALA E 1 81 ? 13.404 23.886 21.461 1.00 15.63 76 ALA E CA 1
ATOM 4332 C C . ALA E 1 81 ? 13.647 22.398 21.288 1.00 15.64 76 ALA E C 1
ATOM 4333 O O . ALA E 1 81 ? 13.016 21.753 20.422 1.00 14.90 76 ALA E O 1
ATOM 4335 N N . VAL E 1 82 ? 14.628 21.891 22.055 1.00 15.23 77 VAL E N 1
ATOM 4336 C CA . VAL E 1 82 ? 15.101 20.522 21.914 1.00 15.08 77 VAL E CA 1
ATOM 4337 C C . VAL E 1 82 ? 15.219 19.864 23.283 1.00 15.96 77 VAL E C 1
ATOM 4338 O O . VAL E 1 82 ? 15.999 20.334 24.145 1.00 16.44 77 VAL E O 1
ATOM 4342 N N . GLY E 1 83 ? 14.477 18.763 23.458 1.00 15.41 78 GLY E N 1
ATOM 4343 C CA . GLY E 1 83 ? 14.341 18.061 24.739 1.00 15.69 78 GLY E CA 1
ATOM 4344 C C . GLY E 1 83 ? 12.865 17.907 25.059 1.00 16.48 78 GLY E C 1
ATOM 4345 O O . GLY E 1 83 ? 12.026 18.689 24.561 1.00 16.71 78 GLY E O 1
ATOM 4346 N N . GLN E 1 84 ? 12.522 16.901 25.857 1.00 16.43 79 GLN E N 1
ATOM 4347 C CA . GLN E 1 84 ? 11.121 16.675 26.189 1.00 16.97 79 GLN E CA 1
ATOM 4348 C C . GLN E 1 84 ? 10.625 17.861 27.007 1.00 17.23 79 GLN E C 1
ATOM 4349 O O . GLN E 1 84 ? 11.302 18.278 27.971 1.00 16.13 79 GLN E O 1
ATOM 4355 N N . GLY E 1 85 ? 9.473 18.405 26.598 1.00 17.20 80 GLY E N 1
ATOM 4356 C CA . GLY E 1 85 ? 8.825 19.538 27.293 1.00 17.77 80 GLY E CA 1
ATOM 4357 C C . GLY E 1 85 ? 9.590 20.853 27.183 1.00 18.52 80 GLY E C 1
ATOM 4358 O O . GLY E 1 85 ? 9.302 21.822 27.919 1.00 19.11 80 GLY E O 1
ATOM 4359 N N . ALA E 1 86 ? 10.594 20.887 26.308 1.00 17.52 81 ALA E N 1
ATOM 4360 C CA . ALA E 1 86 ? 11.357 22.134 26.079 1.00 17.65 81 ALA E CA 1
ATOM 4361 C C . ALA E 1 86 ? 10.462 23.181 25.453 1.00 18.05 81 ALA E C 1
ATOM 4362 O O . ALA E 1 86 ? 9.549 22.842 24.682 1.00 18.31 81 ALA E O 1
ATOM 4364 N N . GLY E 1 87 ? 10.720 24.452 25.769 1.00 17.97 82 GLY E N 1
ATOM 4365 C CA . GLY E 1 87 ? 9.943 25.549 25.196 1.00 17.59 82 GLY E CA 1
ATOM 4366 C C . GLY E 1 87 ? 10.802 26.762 24.858 1.00 17.73 82 GLY E C 1
ATOM 4367 O O . GLY E 1 87 ? 11.697 27.147 25.608 1.00 17.80 82 GLY E O 1
ATOM 4368 N N . ALA E 1 88 ? 10.544 27.349 23.702 1.00 17.73 83 ALA E N 1
ATOM 4369 C CA . ALA E 1 88 ? 11.181 28.571 23.299 1.00 17.83 83 ALA E CA 1
ATOM 4370 C C . ALA E 1 88 ? 10.106 29.524 22.733 1.00 18.57 83 ALA E C 1
ATOM 4371 O O . ALA E 1 88 ? 9.947 29.619 21.518 1.00 19.50 83 ALA E O 1
ATOM 4373 N N . PRO E 1 89 ? 9.346 30.217 23.600 1.00 19.22 84 PRO E N 1
ATOM 4374 C CA . PRO E 1 89 ? 8.334 31.128 23.021 1.00 20.42 84 PRO E CA 1
ATOM 4375 C C . PRO E 1 89 ? 8.889 32.498 22.605 1.00 21.06 84 PRO E C 1
ATOM 4376 O O . PRO E 1 89 ? 8.201 33.242 21.906 1.00 22.02 84 PRO E O 1
ATOM 4380 N N . GLY E 1 90 ? 10.108 32.826 23.027 1.00 20.73 85 GLY E N 1
ATOM 4381 C CA . GLY E 1 90 ? 10.726 34.088 22.626 1.00 21.75 85 GLY E CA 1
ATOM 4382 C C . GLY E 1 90 ? 11.208 34.055 21.186 1.00 21.98 85 GLY E C 1
ATOM 4383 O O . GLY E 1 90 ? 11.632 32.987 20.694 1.00 22.16 85 GLY E O 1
ATOM 4384 N N . ASP E 1 91 ? 11.162 35.202 20.503 1.00 21.97 86 ASP E N 1
ATOM 4385 C CA . ASP E 1 91 ? 11.781 35.303 19.193 1.00 22.02 86 ASP E CA 1
ATOM 4386 C C . ASP E 1 91 ? 13.298 35.195 19.380 1.00 21.56 86 ASP E C 1
ATOM 4387 O O . ASP E 1 91 ? 13.854 35.781 20.319 1.00 21.45 86 ASP E O 1
ATOM 4392 N N . GLY E 1 92 ? 13.980 34.484 18.484 1.00 20.62 87 GLY E N 1
ATOM 4393 C CA . GLY E 1 92 ? 15.436 34.252 18.654 1.00 19.82 87 GLY E CA 1
ATOM 4394 C C . GLY E 1 92 ? 15.813 33.374 19.862 1.00 19.32 87 GLY E C 1
ATOM 4395 O O . GLY E 1 92 ? 16.998 33.334 20.261 1.00 20.12 87 GLY E O 1
ATOM 4396 N N . ALA E 1 93 ? 14.839 32.698 20.470 1.00 17.42 88 ALA E N 1
ATOM 4397 C CA . ALA E 1 93 ? 15.119 31.907 21.684 1.00 17.08 88 ALA E CA 1
ATOM 4398 C C . ALA E 1 93 ? 15.512 30.469 21.351 1.00 16.34 88 ALA E C 1
ATOM 4399 O O . ALA E 1 93 ? 15.021 29.876 20.380 1.00 16.11 88 ALA E O 1
ATOM 4401 N N . SER E 1 94 ? 16.412 29.917 22.152 1.00 15.76 89 SER E N 1
ATOM 4402 C CA . SER E 1 94 ? 16.859 28.555 21.954 1.00 15.25 89 SER E CA 1
ATOM 4403 C C . SER E 1 94 ? 16.971 27.829 23.281 1.00 15.90 89 SER E C 1
ATOM 4404 O O . SER E 1 94 ? 17.727 28.245 24.161 1.00 15.78 89 SER E O 1
ATOM 4407 N N . ALA E 1 95 ? 16.220 26.733 23.414 1.00 15.96 90 ALA E N 1
ATOM 4408 C CA . ALA E 1 95 ? 16.203 25.942 24.642 1.00 15.32 90 ALA E CA 1
ATOM 4409 C C . ALA E 1 95 ? 16.714 24.532 24.368 1.00 14.77 90 ALA E C 1
ATOM 4410 O O . ALA E 1 95 ? 16.235 23.857 23.464 1.00 15.78 90 ALA E O 1
ATOM 4412 N N . PHE E 1 96 ? 17.672 24.091 25.165 1.00 14.40 91 PHE E N 1
ATOM 4413 C CA . PHE E 1 96 ? 18.194 22.733 25.064 1.00 14.87 91 PHE E CA 1
ATOM 4414 C C . PHE E 1 96 ? 18.141 22.022 26.428 1.00 15.26 91 PHE E C 1
ATOM 4415 O O . PHE E 1 96 ? 18.732 22.508 27.402 1.00 15.88 91 PHE E O 1
ATOM 4423 N N . GLY E 1 97 ? 17.487 20.861 26.482 1.00 14.83 92 GLY E N 1
ATOM 4424 C CA . GLY E 1 97 ? 17.413 20.086 27.708 1.00 15.04 92 GLY E CA 1
ATOM 4425 C C . GLY E 1 97 ? 15.963 19.823 28.103 1.00 15.63 92 GLY E C 1
ATOM 4426 O O . GLY E 1 97 ? 15.048 20.601 27.763 1.00 15.53 92 GLY E O 1
ATOM 4427 N N . GLN E 1 98 ? 15.720 18.717 28.785 1.00 15.21 93 GLN E N 1
ATOM 4428 C CA . GLN E 1 98 ? 14.336 18.415 29.177 1.00 16.45 93 GLN E CA 1
ATOM 4429 C C . GLN E 1 98 ? 13.778 19.545 30.081 1.00 16.71 93 GLN E C 1
ATOM 4430 O O . GLN E 1 98 ? 14.443 19.966 31.026 1.00 17.40 93 GLN E O 1
ATOM 4436 N N . GLY E 1 99 ? 12.597 20.075 29.745 1.00 17.44 94 GLY E N 1
ATOM 4437 C CA . GLY E 1 99 ? 11.910 21.127 30.545 1.00 17.65 94 GLY E CA 1
ATOM 4438 C C . GLY E 1 99 ? 12.673 22.469 30.558 1.00 17.87 94 GLY E C 1
ATOM 4439 O O . GLY E 1 99 ? 12.408 23.353 31.416 1.00 18.09 94 GLY E O 1
ATOM 4440 N N . ALA E 1 100 ? 13.644 22.606 29.654 1.00 16.59 95 ALA E N 1
ATOM 4441 C CA . ALA E 1 100 ? 14.334 23.897 29.440 1.00 17.28 95 ALA E CA 1
ATOM 4442 C C . ALA E 1 100 ? 13.380 24.903 28.814 1.00 17.36 95 ALA E C 1
ATOM 4443 O O . ALA E 1 100 ? 12.598 24.569 27.925 1.00 17.27 95 ALA E O 1
ATOM 4445 N N . LEU E 1 101 ? 13.472 26.138 29.278 1.00 17.59 96 LEU E N 1
ATOM 4446 C CA . LEU E 1 101 ? 12.612 27.222 28.787 1.00 18.09 96 LEU E CA 1
ATOM 4447 C C . LEU E 1 101 ? 13.430 28.462 28.438 1.00 18.23 96 LEU E C 1
ATOM 4448 O O . LEU E 1 101 ? 14.097 29.048 29.319 1.00 17.79 96 LEU E O 1
ATOM 4453 N N . ALA E 1 102 ? 13.375 28.852 27.161 1.00 17.22 97 ALA E N 1
ATOM 4454 C CA . ALA E 1 102 ? 13.989 30.083 26.720 1.00 17.88 97 ALA E CA 1
ATOM 4455 C C . ALA E 1 102 ? 12.860 31.025 26.330 1.00 19.22 97 ALA E C 1
ATOM 4456 O O . ALA E 1 102 ? 12.355 31.010 25.187 1.00 19.37 97 ALA E O 1
ATOM 4458 N N . SER E 1 103 ? 12.438 31.841 27.284 1.00 20.13 98 SER E N 1
ATOM 4459 C CA . SER E 1 103 ? 11.255 32.655 27.038 1.00 21.34 98 SER E CA 1
ATOM 4460 C C . SER E 1 103 ? 11.566 34.099 26.711 1.00 21.19 98 SER E C 1
ATOM 4461 O O . SER E 1 103 ? 10.741 34.765 26.094 1.00 22.09 98 SER E O 1
ATOM 4464 N N . GLY E 1 104 ? 12.718 34.597 27.152 1.00 20.77 99 GLY E N 1
ATOM 4465 C CA . GLY E 1 104 ? 13.127 35.966 26.796 1.00 21.11 99 GLY E CA 1
ATOM 4466 C C . GLY E 1 104 ? 13.417 36.065 25.286 1.00 21.47 99 GLY E C 1
ATOM 4467 O O . GLY E 1 104 ? 13.818 35.065 24.634 1.00 19.21 99 GLY E O 1
ATOM 4468 N N . THR E 1 105 ? 13.186 37.258 24.722 1.00 21.88 100 THR E N 1
ATOM 4469 C CA . THR E 1 105 ? 13.660 37.571 23.369 1.00 21.63 100 THR E CA 1
ATOM 4470 C C . THR E 1 105 ? 15.178 37.368 23.317 1.00 21.62 100 THR E C 1
ATOM 4471 O O . THR E 1 105 ? 15.902 37.831 24.196 1.00 20.98 100 THR E O 1
ATOM 4475 N N . ASP E 1 106 ? 15.666 36.679 22.286 1.00 22.05 101 ASP E N 1
ATOM 4476 C CA . ASP E 1 106 ? 17.110 36.428 22.110 1.00 22.28 101 ASP E CA 1
ATOM 4477 C C . ASP E 1 106 ? 17.777 35.679 23.284 1.00 21.32 101 ASP E C 1
ATOM 4478 O O . ASP E 1 106 ? 18.976 35.870 23.553 1.00 21.19 101 ASP E O 1
ATOM 4483 N N . SER E 1 107 ? 17.003 34.835 23.963 1.00 19.72 102 SER E N 1
ATOM 4484 C CA . SER E 1 107 ? 17.466 34.087 25.118 1.00 19.55 102 SER E CA 1
ATOM 4485 C C . SER E 1 107 ? 17.875 32.668 24.719 1.00 19.09 102 SER E C 1
ATOM 4486 O O . SER E 1 107 ? 17.396 32.126 23.698 1.00 19.13 102 SER E O 1
ATOM 4489 N N . THR E 1 108 ? 18.744 32.081 25.546 1.00 18.37 103 THR E N 1
ATOM 4490 C CA . THR E 1 108 ? 19.295 30.739 25.334 1.00 17.43 103 THR E CA 1
ATOM 4491 C C . THR E 1 108 ? 19.358 29.988 26.666 1.00 16.89 103 THR E C 1
ATOM 4492 O O . THR E 1 108 ? 19.976 30.460 27.618 1.00 16.22 103 THR E O 1
ATOM 4496 N N . ALA E 1 109 ? 18.692 28.837 26.734 1.00 16.29 104 ALA E N 1
ATOM 4497 C CA . ALA E 1 109 ? 18.713 28.032 27.947 1.00 16.67 104 ALA E CA 1
ATOM 4498 C C . ALA E 1 109 ? 19.320 26.686 27.609 1.00 16.87 104 ALA E C 1
ATOM 4499 O O . ALA E 1 109 ? 18.796 25.971 26.751 1.00 17.47 104 ALA E O 1
ATOM 4501 N N . LEU E 1 110 ? 20.389 26.335 28.317 1.00 16.20 105 LEU E N 1
ATOM 4502 C CA . LEU E 1 110 ? 21.149 25.139 28.024 1.00 16.10 105 LEU E CA 1
ATOM 4503 C C . LEU E 1 110 ? 21.310 24.321 29.291 1.00 16.12 105 LEU E C 1
ATOM 4504 O O . LEU E 1 110 ? 22.160 24.620 30.119 1.00 15.50 105 LEU E O 1
ATOM 4509 N N . GLY E 1 111 ? 20.485 23.283 29.429 1.00 15.72 106 GLY E N 1
ATOM 4510 C CA . GLY E 1 111 ? 20.529 22.400 30.585 1.00 15.73 106 GLY E CA 1
ATOM 4511 C C . GLY E 1 111 ? 19.106 22.095 31.008 1.00 16.37 106 GLY E C 1
ATOM 4512 O O . GLY E 1 111 ? 18.198 22.922 30.819 1.00 16.56 106 GLY E O 1
ATOM 4513 N N . ALA E 1 112 ? 18.890 20.895 31.540 1.00 15.61 107 ALA E N 1
ATOM 4514 C CA . ALA E 1 112 ? 17.546 20.472 31.931 1.00 15.29 107 ALA E CA 1
ATOM 4515 C C . ALA E 1 112 ? 16.952 21.431 32.969 1.00 16.43 107 ALA E C 1
ATOM 4516 O O . ALA E 1 112 ? 17.647 21.852 33.908 1.00 15.88 107 ALA E O 1
ATOM 4518 N N . HIS E 1 113 ? 15.667 21.751 32.808 1.00 16.56 108 HIS E N 1
ATOM 4519 C CA . HIS E 1 113 ? 14.975 22.655 33.729 1.00 17.89 108 HIS E CA 1
ATOM 4520 C C . HIS E 1 113 ? 15.713 23.995 33.942 1.00 17.31 108 HIS E C 1
ATOM 4521 O O . HIS E 1 113 ? 15.604 24.600 34.999 1.00 17.71 108 HIS E O 1
ATOM 4528 N N . SER E 1 114 ? 16.459 24.449 32.936 1.00 16.37 109 SER E N 1
ATOM 4529 C CA . SER E 1 114 ? 17.015 25.798 32.992 1.00 16.73 109 SER E CA 1
ATOM 4530 C C . SER E 1 114 ? 15.979 26.768 32.406 1.00 16.91 109 SER E C 1
ATOM 4531 O O . SER E 1 114 ? 15.084 26.353 31.656 1.00 16.53 109 SER E O 1
ATOM 4534 N N . THR E 1 115 ? 16.104 28.037 32.775 1.00 16.48 110 THR E N 1
ATOM 4535 C CA . THR E 1 115 ? 15.163 29.062 32.405 1.00 17.65 110 THR E CA 1
ATOM 4536 C C . THR E 1 115 ? 15.906 30.345 32.044 1.00 17.33 110 THR E C 1
ATOM 4537 O O . THR E 1 115 ? 16.444 31.021 32.919 1.00 16.37 110 THR E O 1
ATOM 4541 N N . ALA E 1 116 ? 15.938 30.678 30.758 1.00 17.13 111 ALA E N 1
ATOM 4542 C CA . ALA E 1 116 ? 16.470 31.980 30.350 1.00 17.71 111 ALA E CA 1
ATOM 4543 C C . ALA E 1 116 ? 15.265 32.896 30.114 1.00 18.42 111 ALA E C 1
ATOM 4544 O O . ALA E 1 116 ? 14.631 32.875 29.057 1.00 18.26 111 ALA E O 1
ATOM 4546 N N . ALA E 1 117 ? 14.935 33.683 31.128 1.00 20.10 112 ALA E N 1
ATOM 4547 C CA . ALA E 1 117 ? 13.687 34.427 31.162 1.00 21.30 112 ALA E CA 1
ATOM 4548 C C . ALA E 1 117 ? 13.881 35.844 30.690 1.00 21.81 112 ALA E C 1
ATOM 4549 O O . ALA E 1 117 ? 13.036 36.364 29.998 1.00 23.42 112 ALA E O 1
ATOM 4551 N N . ALA E 1 118 ? 14.981 36.483 31.079 1.00 21.96 113 ALA E N 1
ATOM 4552 C CA . ALA E 1 118 ? 15.197 37.905 30.764 1.00 22.03 113 ALA E CA 1
ATOM 4553 C C . ALA E 1 118 ? 15.609 38.106 29.290 1.00 21.32 113 ALA E C 1
ATOM 4554 O O . ALA E 1 118 ? 16.156 37.192 28.701 1.00 20.33 113 ALA E O 1
ATOM 4556 N N . PRO E 1 119 ? 15.333 39.291 28.692 1.00 21.96 114 PRO E N 1
ATOM 4557 C CA . PRO E 1 119 ? 15.793 39.551 27.298 1.00 21.91 114 PRO E CA 1
ATOM 4558 C C . PRO E 1 119 ? 17.322 39.458 27.133 1.00 21.63 114 PRO E C 1
ATOM 4559 O O . PRO E 1 119 ? 18.074 39.923 28.005 1.00 20.42 114 PRO E O 1
ATOM 4563 N N . ASN E 1 120 ? 17.755 38.833 26.036 1.00 21.14 115 ASN E N 1
ATOM 4564 C CA . ASN E 1 120 ? 19.175 38.718 25.694 1.00 22.17 115 ASN E CA 1
ATOM 4565 C C . ASN E 1 120 ? 20.061 37.972 26.743 1.00 21.04 115 ASN E C 1
ATOM 4566 O O . ASN E 1 120 ? 21.261 38.242 26.879 1.00 20.58 115 ASN E O 1
ATOM 4571 N N . SER E 1 121 ? 19.445 37.053 27.488 1.00 19.93 116 SER E N 1
ATOM 4572 C CA . SER E 1 121 ? 20.120 36.335 28.558 1.00 19.24 116 SER E CA 1
ATOM 4573 C C . SER E 1 121 ? 20.401 34.867 28.172 1.00 18.71 116 SER E C 1
ATOM 4574 O O . SER E 1 121 ? 19.881 34.349 27.171 1.00 18.89 116 SER E O 1
ATOM 4577 N N . ALA E 1 122 ? 21.237 34.200 28.953 1.00 17.52 117 ALA E N 1
ATOM 4578 C CA . ALA E 1 122 ? 21.493 32.804 28.735 1.00 17.34 117 ALA E CA 1
ATOM 4579 C C . ALA E 1 122 ? 21.588 32.124 30.072 1.00 17.81 117 ALA E C 1
ATOM 4580 O O . ALA E 1 122 ? 22.197 32.678 31.014 1.00 17.54 117 ALA E O 1
ATOM 4582 N N . ALA E 1 123 ? 21.029 30.918 30.150 1.00 16.88 118 ALA E N 1
ATOM 4583 C CA . ALA E 1 123 ? 21.099 30.153 31.376 1.00 18.02 118 ALA E CA 1
ATOM 4584 C C . ALA E 1 123 ? 21.883 28.871 31.105 1.00 18.62 118 ALA E C 1
ATOM 4585 O O . ALA E 1 123 ? 21.525 28.099 30.186 1.00 18.57 118 ALA E O 1
ATOM 4587 N N . ILE E 1 124 ? 22.966 28.646 31.857 1.00 18.90 119 ILE E N 1
ATOM 4588 C CA . ILE E 1 124 ? 23.827 27.491 31.566 1.00 18.41 119 ILE E CA 1
ATOM 4589 C C . ILE E 1 124 ? 23.865 26.545 32.751 1.00 18.51 119 ILE E C 1
ATOM 4590 O O . ILE E 1 124 ? 24.223 26.980 33.839 1.00 18.38 119 ILE E O 1
ATOM 4595 N N . GLY E 1 125 ? 23.577 25.255 32.519 1.00 18.07 120 GLY E N 1
ATOM 4596 C CA . GLY E 1 125 ? 23.588 24.244 33.578 1.00 18.15 120 GLY E CA 1
ATOM 4597 C C . GLY E 1 125 ? 22.167 23.859 33.957 1.00 18.30 120 GLY E C 1
ATOM 4598 O O . GLY E 1 125 ? 21.261 24.687 33.879 1.00 17.99 120 GLY E O 1
ATOM 4599 N N . ALA E 1 126 ? 21.969 22.600 34.348 1.00 17.95 121 ALA E N 1
ATOM 4600 C CA . ALA E 1 126 ? 20.699 22.164 34.965 1.00 18.39 121 ALA E CA 1
ATOM 4601 C C . ALA E 1 126 ? 20.194 23.165 36.030 1.00 19.01 121 ALA E C 1
ATOM 4602 O O . ALA E 1 126 ? 20.981 23.642 36.863 1.00 18.98 121 ALA E O 1
ATOM 4604 N N . ASN E 1 127 ? 18.892 23.454 35.990 1.00 19.03 122 ASN E N 1
ATOM 4605 C CA . ASN E 1 127 ? 18.215 24.314 36.953 1.00 20.15 122 ASN E CA 1
ATOM 4606 C C . ASN E 1 127 ? 18.719 25.762 36.996 1.00 19.47 122 ASN E C 1
ATOM 4607 O O . ASN E 1 127 ? 18.375 26.492 37.919 1.00 19.10 122 ASN E O 1
ATOM 4612 N N . SER E 1 128 ? 19.577 26.161 36.056 1.00 18.40 123 SER E N 1
ATOM 4613 C CA . SER E 1 128 ? 20.055 27.541 36.060 1.00 19.21 123 SER E CA 1
ATOM 4614 C C . SER E 1 128 ? 18.932 28.504 35.669 1.00 19.55 123 SER E C 1
ATOM 4615 O O . SER E 1 128 ? 18.067 28.182 34.837 1.00 19.11 123 SER E O 1
ATOM 4618 N N . VAL E 1 129 ? 18.952 29.687 36.278 1.00 19.67 124 VAL E N 1
ATOM 4619 C CA . VAL E 1 129 ? 17.964 30.713 35.974 1.00 19.51 124 VAL E CA 1
ATOM 4620 C C . VAL E 1 129 ? 18.682 31.988 35.598 1.00 19.46 124 VAL E C 1
ATOM 4621 O O . VAL E 1 129 ? 19.557 32.455 36.332 1.00 19.83 124 VAL E O 1
ATOM 4625 N N . ALA E 1 130 ? 18.313 32.557 34.465 1.00 19.36 125 ALA E N 1
ATOM 4626 C CA . ALA E 1 130 ? 18.838 33.845 34.055 1.00 20.47 125 ALA E CA 1
ATOM 4627 C C . ALA E 1 130 ? 17.688 34.844 34.112 1.00 21.57 125 ALA E C 1
ATOM 4628 O O . ALA E 1 130 ? 16.750 34.777 33.301 1.00 22.19 125 ALA E O 1
ATOM 4630 N N . SER E 1 131 ? 17.727 35.748 35.079 1.00 22.11 126 SER E N 1
ATOM 4631 C CA . SER E 1 131 ? 16.594 36.656 35.222 1.00 24.39 126 SER E CA 1
ATOM 4632 C C . SER E 1 131 ? 17.014 38.133 35.114 1.00 24.52 126 SER E C 1
ATOM 4633 O O . SER E 1 131 ? 16.222 39.025 35.347 1.00 25.99 126 SER E O 1
ATOM 4636 N N . ALA E 1 132 ? 18.265 38.361 34.731 1.00 23.90 127 ALA E N 1
ATOM 4637 C CA . ALA E 1 132 ? 18.762 39.701 34.421 1.00 24.27 127 ALA E CA 1
ATOM 4638 C C . ALA E 1 132 ? 19.041 39.803 32.929 1.00 23.62 127 ALA E C 1
ATOM 4639 O O . ALA E 1 132 ? 19.557 38.872 32.335 1.00 22.53 127 ALA E O 1
ATOM 4641 N N . PRO E 1 133 ? 18.698 40.940 32.328 1.00 24.69 128 PRO E N 1
ATOM 4642 C CA . PRO E 1 133 ? 18.907 41.036 30.891 1.00 24.73 128 PRO E CA 1
ATOM 4643 C C . PRO E 1 133 ? 20.394 41.124 30.562 1.00 25.00 128 PRO E C 1
ATOM 4644 O O . PRO E 1 133 ? 21.192 41.597 31.396 1.00 24.93 128 PRO E O 1
ATOM 4648 N N . ASN E 1 134 ? 20.776 40.671 29.367 1.00 24.31 129 ASN E N 1
ATOM 4649 C CA . ASN E 1 134 ? 22.175 40.807 28.949 1.00 24.94 129 ASN E CA 1
ATOM 4650 C C . ASN E 1 134 ? 23.161 40.084 29.897 1.00 23.89 129 ASN E C 1
ATOM 4651 O O . ASN E 1 134 ? 24.260 40.573 30.176 1.00 24.39 129 ASN E O 1
ATOM 4656 N N . SER E 1 135 ? 22.762 38.938 30.416 1.00 22.46 130 SER E N 1
ATOM 4657 C CA . SER E 1 135 ? 23.620 38.221 31.336 1.00 23.01 130 SER E CA 1
ATOM 4658 C C . SER E 1 135 ? 23.577 36.727 31.041 1.00 22.22 130 SER E C 1
ATOM 4659 O O . SER E 1 135 ? 22.643 36.259 30.369 1.00 21.90 130 SER E O 1
ATOM 4662 N N . VAL E 1 136 ? 24.624 36.027 31.480 1.00 21.14 131 VAL E N 1
ATOM 4663 C CA . VAL E 1 136 ? 24.741 34.576 31.391 1.00 20.57 131 VAL E CA 1
ATOM 4664 C C . VAL E 1 136 ? 24.835 34.031 32.813 1.00 20.90 131 VAL E C 1
ATOM 4665 O O . VAL E 1 136 ? 25.782 34.378 33.533 1.00 21.18 131 VAL E O 1
ATOM 4669 N N . SER E 1 137 ? 23.845 33.228 33.216 1.00 19.57 132 SER E N 1
ATOM 4670 C CA . SER E 1 137 ? 23.786 32.681 34.556 1.00 19.87 132 SER E CA 1
ATOM 4671 C C . SER E 1 137 ? 24.235 31.233 34.546 1.00 19.82 132 SER E C 1
ATOM 4672 O O . SER E 1 137 ? 23.810 30.429 33.712 1.00 19.63 132 SER E O 1
ATOM 4675 N N . PHE E 1 138 ? 25.086 30.900 35.500 1.00 20.15 133 PHE E N 1
ATOM 4676 C CA . PHE E 1 138 ? 25.605 29.548 35.596 1.00 19.71 133 PHE E CA 1
ATOM 4677 C C . PHE E 1 138 ? 24.945 28.824 36.760 1.00 20.77 133 PHE E C 1
ATOM 4678 O O . PHE E 1 138 ? 25.430 27.779 37.197 1.00 21.10 133 PHE E O 1
ATOM 4686 N N . GLY E 1 139 ? 23.821 29.366 37.241 1.00 20.91 134 GLY E N 1
ATOM 4687 C CA . GLY E 1 139 ? 23.114 28.780 38.380 1.00 21.21 134 GLY E CA 1
ATOM 4688 C C . GLY E 1 139 ? 21.959 29.646 38.847 1.00 22.45 134 GLY E C 1
ATOM 4689 O O . GLY E 1 139 ? 21.169 30.141 38.044 1.00 22.73 134 GLY E O 1
ATOM 4690 N N . SER E 1 140 ? 21.863 29.817 40.159 1.00 23.21 135 SER E N 1
ATOM 4691 C CA . SER E 1 140 ? 20.868 30.679 40.788 1.00 24.23 135 SER E CA 1
ATOM 4692 C C . SER E 1 140 ? 21.412 31.027 42.190 1.00 25.42 135 SER E C 1
ATOM 4693 O O . SER E 1 140 ? 22.410 30.412 42.647 1.00 25.11 135 SER E O 1
ATOM 4696 N N . ARG E 1 141 ? 20.790 32.006 42.845 1.00 25.46 136 ARG E N 1
ATOM 4697 C CA . ARG E 1 141 ? 21.124 32.348 44.236 1.00 27.76 136 ARG E CA 1
ATOM 4698 C C . ARG E 1 141 ? 21.185 31.108 45.122 1.00 27.38 136 ARG E C 1
ATOM 4699 O O . ARG E 1 141 ? 20.220 30.314 45.178 1.00 27.75 136 ARG E O 1
ATOM 4707 N N . GLY E 1 142 ? 22.312 30.941 45.810 1.00 27.02 137 GLY E N 1
ATOM 4708 C CA . GLY E 1 142 ? 22.496 29.784 46.702 1.00 27.45 137 GLY E CA 1
ATOM 4709 C C . GLY E 1 142 ? 22.897 28.512 45.956 1.00 26.75 137 GLY E C 1
ATOM 4710 O O . GLY E 1 142 ? 23.123 27.485 46.583 1.00 26.75 137 GLY E O 1
ATOM 4711 N N . HIS E 1 143 ? 22.948 28.581 44.617 1.00 26.24 138 HIS E N 1
ATOM 4712 C CA . HIS E 1 143 ? 23.277 27.441 43.742 1.00 25.90 138 HIS E CA 1
ATOM 4713 C C . HIS E 1 143 ? 24.262 27.861 42.651 1.00 24.37 138 HIS E C 1
ATOM 4714 O O . HIS E 1 143 ? 24.105 27.509 41.471 1.00 23.02 138 HIS E O 1
ATOM 4721 N N . GLU E 1 144 ? 25.265 28.617 43.059 1.00 23.31 139 GLU E N 1
ATOM 4722 C CA . GLU E 1 144 ? 26.269 29.145 42.148 1.00 22.47 139 GLU E CA 1
ATOM 4723 C C . GLU E 1 144 ? 27.173 28.019 41.667 1.00 21.73 139 GLU E C 1
ATOM 4724 O O . GLU E 1 144 ? 27.239 26.976 42.288 1.00 21.03 139 GLU E O 1
ATOM 4730 N N . ARG E 1 145 ? 27.836 28.220 40.532 1.00 21.62 140 ARG E N 1
ATOM 4731 C CA . ARG E 1 145 ? 28.808 27.246 40.048 1.00 21.32 140 ARG E CA 1
ATOM 4732 C C . ARG E 1 145 ? 30.165 27.911 39.798 1.00 21.59 140 ARG E C 1
ATOM 4733 O O . ARG E 1 145 ? 30.249 29.048 39.339 1.00 20.89 140 ARG E O 1
ATOM 4741 N N . ARG E 1 146 ? 31.229 27.186 40.098 1.00 21.80 141 ARG E N 1
ATOM 4742 C CA . ARG E 1 146 ? 32.580 27.675 39.840 1.00 22.63 141 ARG E CA 1
ATOM 4743 C C . ARG E 1 146 ? 32.833 27.575 38.328 1.00 21.36 141 ARG E C 1
ATOM 4744 O O . ARG E 1 146 ? 32.420 26.596 37.712 1.00 21.81 141 ARG E O 1
ATOM 4752 N N . LEU E 1 147 ? 33.521 28.559 37.757 1.00 20.64 142 LEU E N 1
ATOM 4753 C CA . LEU E 1 147 ? 33.976 28.507 36.373 1.00 20.35 142 LEU E CA 1
ATOM 4754 C C . LEU E 1 147 ? 35.427 28.063 36.387 1.00 20.94 142 LEU E C 1
ATOM 4755 O O . LEU E 1 147 ? 36.257 28.695 37.084 1.00 21.16 142 LEU E O 1
ATOM 4760 N N . THR E 1 148 ? 35.738 26.994 35.629 1.00 20.00 143 THR E N 1
ATOM 4761 C CA . THR E 1 148 ? 37.027 26.333 35.714 1.00 20.26 143 THR E CA 1
ATOM 4762 C C . THR E 1 148 ? 37.702 26.185 34.341 1.00 20.90 143 THR E C 1
ATOM 4763 O O . THR E 1 148 ? 37.041 26.257 33.286 1.00 20.60 143 THR E O 1
ATOM 4767 N N . ASN E 1 149 ? 39.015 25.936 34.366 1.00 20.81 144 ASN E N 1
ATOM 4768 C CA . ASN E 1 149 ? 39.800 25.811 33.159 1.00 21.19 144 ASN E CA 1
ATOM 4769 C C . ASN E 1 149 ? 39.673 27.083 32.330 1.00 20.54 144 ASN E C 1
ATOM 4770 O O . ASN E 1 149 ? 39.480 27.047 31.117 1.00 21.63 144 ASN E O 1
ATOM 4775 N N . VAL E 1 150 ? 39.808 28.202 33.017 1.00 20.41 145 VAL E N 1
ATOM 4776 C CA . VAL E 1 150 ? 39.756 29.523 32.431 1.00 20.05 145 VAL E CA 1
ATOM 4777 C C . VAL E 1 150 ? 41.196 30.040 32.239 1.00 21.61 145 VAL E C 1
ATOM 4778 O O . VAL E 1 150 ? 41.935 30.241 33.227 1.00 22.30 145 VAL E O 1
ATOM 4782 N N . ALA E 1 151 ? 41.601 30.221 30.979 1.00 21.10 146 ALA E N 1
ATOM 4783 C CA . ALA E 1 151 ? 42.874 30.874 30.653 1.00 21.49 146 ALA E CA 1
ATOM 4784 C C . ALA E 1 151 ? 42.873 32.334 31.135 1.00 21.40 146 ALA E C 1
ATOM 4785 O O . ALA E 1 151 ? 41.810 32.944 31.232 1.00 20.77 146 ALA E O 1
ATOM 4787 N N . PRO E 1 152 ? 44.061 32.878 31.484 1.00 22.45 147 PRO E N 1
ATOM 4788 C CA . PRO E 1 152 ? 44.137 34.236 32.023 1.00 22.65 147 PRO E CA 1
ATOM 4789 C C . PRO E 1 152 ? 43.617 35.241 31.010 1.00 23.54 147 PRO E C 1
ATOM 4790 O O . PRO E 1 152 ? 43.904 35.117 29.808 1.00 23.89 147 PRO E O 1
ATOM 4794 N N . GLY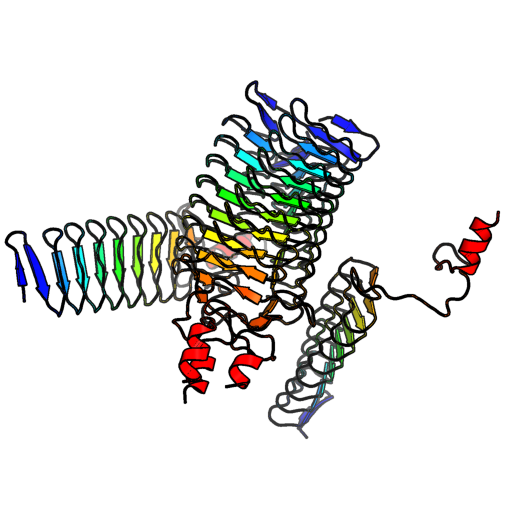 E 1 153 ? 42.871 36.234 31.482 1.00 23.15 148 GLY E N 1
ATOM 4795 C CA . GLY E 1 153 ? 42.303 37.229 30.585 1.00 24.49 148 GLY E CA 1
ATOM 4796 C C . GLY E 1 153 ? 43.370 38.143 30.009 1.00 26.05 148 GLY E C 1
ATOM 4797 O O . GLY E 1 153 ? 44.346 38.453 30.684 1.00 26.90 148 GLY E O 1
ATOM 4798 N N . ILE E 1 154 ? 43.169 38.596 28.776 1.00 26.91 149 ILE E N 1
ATOM 4799 C CA . ILE E 1 154 ? 44.138 39.436 28.086 1.00 28.39 149 ILE E CA 1
ATOM 4800 C C . ILE E 1 154 ? 43.571 40.821 27.817 1.00 29.07 149 ILE E C 1
ATOM 4801 O O . ILE E 1 154 ? 44.227 41.802 28.105 1.00 30.10 149 ILE E O 1
ATOM 4806 N N . ASP E 1 155 ? 42.344 40.900 27.280 1.00 29.89 150 ASP E N 1
ATOM 4807 C CA . ASP E 1 155 ? 41.678 42.192 26.987 1.00 30.36 150 ASP E CA 1
ATOM 4808 C C . ASP E 1 155 ? 40.802 42.666 28.134 1.00 29.06 150 ASP E C 1
ATOM 4809 O O . ASP E 1 155 ? 40.400 41.864 28.978 1.00 28.73 150 ASP E O 1
ATOM 4814 N N . GLY E 1 156 ? 40.493 43.966 28.150 1.00 28.66 151 GLY E N 1
ATOM 4815 C CA . GLY E 1 156 ? 39.638 44.573 29.181 1.00 27.45 151 GLY E CA 1
ATOM 4816 C C . GLY E 1 156 ? 38.388 43.770 29.525 1.00 26.29 151 GLY E C 1
ATOM 4817 O O . GLY E 1 156 ? 38.080 43.579 30.691 1.00 26.15 151 GLY E O 1
ATOM 4818 N N . THR E 1 157 ? 37.676 43.286 28.507 1.00 25.62 152 THR E N 1
ATOM 4819 C CA . THR E 1 157 ? 36.449 42.520 28.721 1.00 24.36 152 THR E CA 1
ATOM 4820 C C . THR E 1 157 ? 36.667 40.974 28.682 1.00 23.72 152 THR E C 1
ATOM 4821 O O . THR E 1 157 ? 35.765 40.220 28.295 1.00 23.73 152 THR E O 1
ATOM 4825 N N . ASP E 1 158 ? 37.865 40.521 29.047 1.00 22.61 153 ASP E N 1
ATOM 4826 C CA . ASP E 1 158 ? 38.106 39.115 29.303 1.00 22.54 153 ASP E CA 1
ATOM 4827 C C . ASP E 1 158 ? 37.917 38.869 30.800 1.00 22.28 153 ASP E C 1
ATOM 4828 O O . ASP E 1 158 ? 38.189 39.754 31.607 1.00 23.34 153 ASP E O 1
ATOM 4833 N N . ALA E 1 159 ? 37.478 37.678 31.188 1.00 21.61 154 ALA E N 1
ATOM 4834 C CA . ALA E 1 159 ? 37.358 37.352 32.615 1.00 21.65 154 ALA E CA 1
ATOM 4835 C C . ALA E 1 159 ? 38.739 37.249 33.261 1.00 22.93 154 ALA E C 1
ATOM 4836 O O . ALA E 1 159 ? 39.710 36.842 32.622 1.00 22.93 154 ALA E O 1
ATOM 4838 N N . ALA E 1 160 ? 38.806 37.592 34.542 1.00 23.26 155 ALA E N 1
ATOM 4839 C CA . ALA E 1 160 ? 40.028 37.428 35.323 1.00 23.53 155 ALA E CA 1
ATOM 4840 C C . ALA E 1 160 ? 40.026 36.064 36.040 1.00 23.36 155 ALA E C 1
ATOM 4841 O O . ALA E 1 160 ? 38.996 35.654 36.581 1.00 22.66 155 ALA E O 1
ATOM 4843 N N . ASN E 1 161 ? 41.149 35.349 36.022 1.00 23.24 156 ASN E N 1
ATOM 4844 C CA . ASN E 1 161 ? 41.207 34.115 36.800 1.00 24.44 156 ASN E CA 1
ATOM 4845 C C . ASN E 1 161 ? 41.912 34.308 38.140 1.00 25.40 156 ASN E C 1
ATOM 4846 O O . ASN E 1 161 ? 42.350 35.428 38.431 1.00 25.92 156 ASN E O 1
ATOM 4851 N N . MET E 1 162 ? 41.987 33.247 38.952 1.00 25.74 157 MET E N 1
ATOM 4852 C CA . MET E 1 162 ? 42.512 33.357 40.316 1.00 26.67 157 MET E CA 1
ATOM 4853 C C . MET E 1 162 ? 43.988 33.640 40.337 1.00 27.90 157 MET E C 1
ATOM 4854 O O . MET E 1 162 ? 44.441 34.425 41.181 1.00 28.70 157 MET E O 1
ATOM 4859 N N . ASN E 1 163 ? 44.744 33.025 39.422 1.00 28.73 158 ASN E N 1
ATOM 4860 C CA . ASN E 1 163 ? 46.170 33.322 39.300 1.00 29.95 158 ASN E CA 1
ATOM 4861 C C . ASN E 1 163 ? 46.367 34.839 39.128 1.00 30.98 158 ASN E C 1
ATOM 4862 O O . ASN E 1 163 ? 47.255 35.435 39.735 1.00 31.60 158 ASN E O 1
ATOM 4867 N N . GLN E 1 164 ? 45.542 35.454 38.284 1.00 31.43 159 GLN E N 1
ATOM 4868 C CA . GLN E 1 164 ? 45.617 36.900 38.045 1.00 32.50 159 GLN E CA 1
ATOM 4869 C C . GLN E 1 164 ? 45.262 37.711 39.304 1.00 33.31 159 GLN E C 1
ATOM 4870 O O . GLN E 1 164 ? 45.912 38.718 39.610 1.00 33.75 159 GLN E O 1
ATOM 4876 N N . LEU E 1 165 ? 44.250 37.253 40.037 1.00 33.45 160 LEU E N 1
ATOM 4877 C CA . LEU E 1 165 ? 43.825 37.957 41.243 1.00 34.39 160 LEU E CA 1
ATOM 4878 C C . LEU E 1 165 ? 44.899 37.843 42.333 1.00 34.93 160 LEU E C 1
ATOM 4879 O O . LEU E 1 165 ? 45.144 38.789 43.074 1.00 34.33 160 LEU E O 1
ATOM 4884 N N . TRP E 1 166 ? 45.537 36.681 42.409 1.00 35.87 161 TRP E N 1
ATOM 4885 C CA . TRP E 1 166 ? 46.558 36.449 43.420 1.00 37.38 161 TRP E CA 1
ATOM 4886 C C . TRP E 1 166 ? 47.820 37.246 43.146 1.00 38.70 161 TRP E C 1
ATOM 4887 O O . TRP E 1 166 ? 48.499 37.672 44.082 1.00 39.24 161 TRP E O 1
ATOM 4898 N N . GLY E 1 167 ? 48.126 37.428 41.863 1.00 39.76 162 GLY E N 1
ATOM 4899 C CA . GLY E 1 167 ? 49.211 38.290 41.434 1.00 42.02 162 GLY E CA 1
ATOM 4900 C C . GLY E 1 167 ? 49.012 39.703 41.951 1.00 43.67 162 GLY E C 1
ATOM 4901 O O . GLY E 1 167 ? 49.967 40.327 42.442 1.00 44.12 162 GLY E O 1
ATOM 4902 N N . VAL E 1 168 ? 47.778 40.210 41.859 1.00 44.54 163 VAL E N 1
ATOM 4903 C CA . VAL E 1 168 ? 47.481 41.527 42.419 1.00 46.28 163 VAL E CA 1
ATOM 4904 C C . VAL E 1 168 ? 47.594 41.526 43.938 1.00 48.07 163 VAL E C 1
ATOM 4905 O O . VAL E 1 168 ? 48.197 42.440 44.494 1.00 49.53 163 VAL E O 1
ATOM 4909 N N . GLN E 1 169 ? 47.051 40.503 44.604 1.00 49.49 164 GLN E N 1
ATOM 4910 C CA . GLN E 1 169 ? 47.093 40.434 46.062 1.00 51.56 164 GLN E CA 1
ATOM 4911 C C . GLN E 1 169 ? 48.549 40.463 46.557 1.00 53.13 164 GLN E C 1
ATOM 4912 O O . GLN E 1 169 ? 48.830 41.095 47.565 1.00 53.58 164 GLN E O 1
ATOM 4918 N N . SER E 1 170 ? 49.456 39.813 45.822 1.00 54.51 165 SER E N 1
ATOM 4919 C CA . SER E 1 170 ? 50.885 39.777 46.154 1.00 56.45 165 SER E CA 1
ATOM 4920 C C . SER E 1 170 ? 51.537 41.151 46.229 1.00 57.62 165 SER E C 1
ATOM 4921 O O . SER E 1 170 ? 52.194 41.453 47.224 1.00 58.55 165 SER E O 1
ATOM 4924 N N . SER E 1 171 ? 51.353 41.967 45.187 1.00 58.36 166 SER E N 1
ATOM 4925 C CA . SER E 1 171 ? 51.873 43.344 45.146 1.00 59.46 166 SER E CA 1
ATOM 4926 C C . SER E 1 171 ? 50.952 44.366 45.837 1.00 59.32 166 SER E C 1
ATOM 4927 O O . SER E 1 171 ? 50.264 44.056 46.821 1.00 59.16 166 SER E O 1
#

Foldseek 3Di:
DDADPQQEEEDEDCFDADAGVEYFYEAVTYANAHVEYFAAHCTETCAHCEYFYAHNGYANAHNEYFYAHCGYENAHLEYFYAHVWYEDAHNEYEDAHCEYNHHHCEYAHYHVGYHDDHVYYTDHDVVGHDDDDPADADDDPPGDHDPVRVVVVVD/DDADPQLEDEEADCWDADAGVEYFYEHVGYHNAHVEYFAYHCFEQCAHCEYFHAHVGYFNAHVEYFYAHVGYENAHCEYAYAHCEYGDAHVEYEDEHCEYEHHHCEYAHYHVGYHDDHNYYTPHDVVGHDDDDPQDADDDPPGDHDPVRVVVD/DDDDPQLEDAEEDCFDADAGVEYAYEHVGYANAHVEYFAAHCGEGQAHCEYFHAHVGYENAHVEYFHAHCGYHNAHLEYFDAHVTYTCAHNEYEHEHCEYENHHCEYEHYHQGYHDDHNYYTPHDPVGHDDDDPADADDDPPGDHDPVRVVVVVD/DDDDPQQEDFEEDCFDEDAGVEYFYEHVGYANAHVEYFAAHCTENQAHCEYFAAHVGYENAHVEYAHAHCGYENAHCEYFDAHCTYGDAHVEYEHEHNEYEHHHNEYEHYHQGYHDDHVYYTPHDVVGHDDDDPADADDDPPHDHDPVVVVVVVVVVD/DDADPQQEEEDADCFDADAGVEYFYEAVGYHNADNEYTDAHCFYQQAHCEYFHAHVGYENAHNEYFHAHCTYENAHCEYFYAHVTYGDAHVEYEHEHCEYEHHHCEYEDYHVGYHDDHVYYAPHDVVGHDDDDPADADDDPPHDHDPVRVVVVVVD